Protein AF-A0AA41R765-F1 (afdb_monomer_lite)

Radius of gyration: 67.72 Å; chains: 1; bounding box: 157×83×216 Å

Structure (mmCIF, N/CA/C/O backbone):
data_AF-A0AA41R765-F1
#
_entry.id   AF-A0AA41R765-F1
#
loop_
_atom_site.group_PDB
_atom_site.id
_atom_site.type_symbol
_atom_site.label_atom_id
_atom_site.label_alt_id
_atom_site.label_comp_id
_atom_site.label_asym_id
_atom_site.label_entity_id
_atom_site.label_seq_id
_atom_site.pdbx_PDB_ins_code
_atom_site.Cartn_x
_atom_site.Cartn_y
_atom_site.Cartn_z
_atom_site.occupancy
_atom_site.B_iso_or_equiv
_atom_site.auth_seq_id
_atom_site.auth_comp_id
_atom_site.auth_asym_id
_atom_site.auth_atom_id
_atom_site.pdbx_PDB_model_num
ATOM 1 N N . MET A 1 1 ? 4.040 6.457 26.934 1.00 62.00 1 MET A N 1
ATOM 2 C CA . MET A 1 1 ? 3.988 6.420 25.457 1.00 62.00 1 MET A CA 1
ATOM 3 C C . MET A 1 1 ? 2.543 6.172 25.057 1.00 62.00 1 MET A C 1
ATOM 5 O O . MET A 1 1 ? 1.808 5.601 25.853 1.00 62.00 1 MET A O 1
ATOM 9 N N . ASP A 1 2 ? 2.094 6.630 23.888 1.00 67.75 2 ASP A N 1
ATOM 10 C CA . ASP A 1 2 ? 0.736 6.301 23.442 1.00 67.75 2 ASP A CA 1
ATOM 11 C C . ASP A 1 2 ? 0.684 4.847 22.946 1.00 67.75 2 ASP A C 1
ATOM 13 O O . ASP A 1 2 ? 1.397 4.459 22.020 1.00 67.75 2 ASP A O 1
ATOM 17 N N . GLN A 1 3 ? -0.162 4.030 23.573 1.00 68.75 3 GLN A N 1
ATOM 18 C CA . GLN A 1 3 ? -0.344 2.627 23.213 1.00 68.75 3 GLN A CA 1
ATOM 19 C C . GLN A 1 3 ? -1.017 2.466 21.836 1.00 68.75 3 GLN A C 1
ATOM 21 O O . GLN A 1 3 ? -0.869 1.419 21.203 1.00 68.75 3 GLN A O 1
ATOM 26 N N . GLN A 1 4 ? -1.707 3.497 21.332 1.00 72.06 4 GLN A N 1
ATOM 27 C CA . GLN A 1 4 ? -2.193 3.535 19.951 1.00 72.06 4 GLN A CA 1
ATOM 28 C C . GLN A 1 4 ? -1.030 3.710 18.963 1.00 72.06 4 GLN A C 1
ATOM 30 O O . GLN A 1 4 ? -0.949 2.956 17.996 1.00 72.06 4 GLN A O 1
ATOM 35 N N . LEU A 1 5 ? -0.078 4.609 19.249 1.00 77.38 5 LEU A N 1
ATOM 36 C CA . LEU A 1 5 ? 1.111 4.844 18.418 1.00 77.38 5 LEU A CA 1
ATOM 37 C C . LEU A 1 5 ? 1.988 3.587 18.279 1.00 77.38 5 LEU A C 1
ATOM 39 O O . LEU A 1 5 ? 2.433 3.266 17.178 1.00 77.38 5 LEU A O 1
ATOM 43 N N . VAL A 1 6 ? 2.198 2.843 19.373 1.00 81.00 6 VAL A N 1
ATOM 44 C CA . VAL A 1 6 ? 2.955 1.574 19.346 1.00 81.00 6 VAL A CA 1
ATOM 45 C C . VAL A 1 6 ? 2.288 0.554 18.425 1.00 81.00 6 VAL A C 1
ATOM 47 O O . VAL A 1 6 ? 2.957 -0.040 17.585 1.00 81.00 6 VAL A O 1
ATOM 50 N N . ASN A 1 7 ? 0.970 0.373 18.549 1.00 80.75 7 ASN A N 1
ATOM 51 C CA . ASN A 1 7 ? 0.214 -0.580 17.732 1.00 80.75 7 ASN A CA 1
ATOM 52 C C . ASN A 1 7 ? 0.038 -0.127 16.273 1.00 80.75 7 ASN A C 1
ATOM 54 O O . ASN A 1 7 ? -0.173 -0.970 15.406 1.00 80.75 7 ASN A O 1
ATOM 58 N N . GLN A 1 8 ? 0.121 1.178 15.998 1.00 84.94 8 GLN A N 1
ATOM 59 C CA . GLN A 1 8 ? 0.077 1.733 14.645 1.00 84.94 8 GLN A CA 1
ATOM 60 C C . GLN A 1 8 ? 1.410 1.575 13.901 1.00 84.94 8 GLN A C 1
ATOM 62 O O . GLN A 1 8 ? 1.397 1.431 12.683 1.00 84.94 8 GLN A O 1
ATOM 67 N N . ILE A 1 9 ? 2.547 1.655 14.604 1.00 85.00 9 ILE A N 1
ATOM 68 C CA . ILE A 1 9 ? 3.879 1.599 13.981 1.00 85.00 9 ILE A CA 1
ATOM 69 C C . ILE A 1 9 ? 4.440 0.176 13.958 1.00 85.00 9 ILE A C 1
ATOM 71 O O . ILE A 1 9 ? 5.008 -0.218 12.947 1.00 85.00 9 ILE A O 1
ATOM 75 N N . LEU A 1 10 ? 4.286 -0.594 15.042 1.00 86.50 10 LEU A N 1
ATOM 76 C CA . LEU A 1 10 ? 4.712 -1.992 15.080 1.00 86.50 10 LEU A CA 1
ATOM 77 C C . LEU A 1 10 ? 3.613 -2.863 14.456 1.00 86.50 10 LEU A C 1
ATOM 79 O O . LEU A 1 10 ? 2.649 -3.253 15.118 1.00 86.50 10 LEU A O 1
ATOM 83 N N . THR A 1 11 ? 3.745 -3.164 13.171 1.00 79.62 11 THR A N 1
ATOM 84 C CA . THR A 1 11 ? 2.769 -3.882 12.341 1.00 79.62 11 THR A CA 1
ATOM 85 C C . THR A 1 11 ? 3.385 -5.136 11.731 1.00 79.62 11 THR A C 1
ATOM 87 O O . THR A 1 11 ? 4.495 -5.091 11.214 1.00 79.62 11 THR A O 1
ATOM 90 N N . GLY A 1 12 ? 2.650 -6.247 11.765 1.00 78.38 12 GLY A N 1
ATOM 91 C CA . GLY A 1 12 ? 3.151 -7.566 11.378 1.00 78.38 12 GLY A CA 1
ATOM 92 C C . GLY A 1 12 ? 3.095 -8.575 12.525 1.00 78.38 12 GLY A C 1
ATOM 93 O O . GLY A 1 12 ? 2.860 -8.209 13.684 1.00 78.38 12 GLY A O 1
ATOM 94 N N . ASP A 1 13 ? 3.311 -9.837 12.154 1.00 79.06 13 ASP A N 1
ATOM 95 C CA . ASP A 1 13 ? 3.097 -11.029 12.983 1.00 79.06 13 ASP A CA 1
ATOM 96 C C . ASP A 1 13 ? 4.413 -11.761 13.333 1.00 79.06 13 ASP A C 1
ATOM 98 O O . ASP A 1 13 ? 4.388 -12.943 13.670 1.00 79.06 13 ASP A O 1
ATOM 102 N N . SER A 1 14 ? 5.574 -11.097 13.232 1.00 90.06 14 SER A N 1
ATOM 103 C CA . SER A 1 14 ? 6.855 -11.684 13.653 1.00 90.06 14 SER A CA 1
ATOM 104 C C . SER A 1 14 ? 6.939 -11.830 15.176 1.00 90.06 14 SER A C 1
ATOM 106 O O . SER A 1 14 ? 6.428 -10.994 15.932 1.00 90.06 14 SER A O 1
ATOM 108 N N . ASP A 1 15 ? 7.606 -12.895 15.634 1.00 88.31 15 ASP A N 1
ATOM 109 C CA . ASP A 1 15 ? 7.753 -13.208 17.059 1.00 88.31 15 ASP A CA 1
ATOM 110 C C . ASP A 1 15 ? 8.445 -12.058 17.819 1.00 88.31 15 ASP A C 1
ATOM 112 O O . ASP A 1 15 ? 8.106 -11.777 18.968 1.00 88.31 15 ASP A O 1
ATOM 116 N N . GLU A 1 16 ? 9.364 -11.325 17.183 1.00 90.94 16 GLU A N 1
ATOM 117 C CA . GLU A 1 16 ? 9.982 -10.120 17.743 1.00 90.94 16 GLU A CA 1
ATOM 118 C C . GLU A 1 16 ? 9.005 -8.961 17.939 1.00 90.94 16 GLU A C 1
ATOM 120 O O . GLU A 1 16 ? 9.005 -8.329 18.998 1.00 90.94 16 GLU A O 1
ATOM 125 N N . ILE A 1 17 ? 8.156 -8.673 16.949 1.00 91.00 17 ILE A N 1
ATOM 126 C CA . ILE A 1 17 ? 7.144 -7.616 17.058 1.00 91.00 17 ILE A CA 1
ATOM 127 C C . ILE A 1 17 ? 6.103 -7.990 18.124 1.00 91.00 17 ILE A C 1
ATOM 129 O O . ILE A 1 17 ? 5.669 -7.124 18.890 1.00 91.00 17 ILE A O 1
ATOM 133 N N . ALA A 1 18 ? 5.748 -9.273 18.239 1.00 89.81 18 ALA A N 1
ATOM 134 C CA . ALA A 1 18 ? 4.894 -9.779 19.310 1.00 89.81 18 ALA A CA 1
ATOM 135 C C . ALA A 1 18 ? 5.554 -9.645 20.698 1.00 89.81 18 ALA A C 1
ATOM 137 O O . ALA A 1 18 ? 4.932 -9.116 21.621 1.00 89.81 18 ALA A O 1
ATOM 138 N N . ASP A 1 19 ? 6.818 -10.046 20.854 1.00 91.31 19 ASP A N 1
ATOM 139 C CA . ASP A 1 19 ? 7.552 -9.964 22.125 1.00 91.31 19 ASP A CA 1
ATOM 140 C C . ASP A 1 19 ? 7.779 -8.505 22.567 1.00 91.31 19 ASP A C 1
ATOM 142 O O . ASP A 1 19 ? 7.624 -8.175 23.744 1.00 91.31 19 ASP A O 1
ATOM 146 N N . LEU A 1 20 ? 8.031 -7.584 21.630 1.00 90.75 20 LEU A N 1
ATOM 147 C CA . LEU A 1 20 ? 8.097 -6.142 21.903 1.00 90.75 20 LEU A CA 1
ATOM 148 C C . LEU A 1 20 ? 6.739 -5.560 22.334 1.00 90.75 20 LEU A C 1
ATOM 150 O O . LEU A 1 20 ? 6.693 -4.743 23.256 1.00 90.75 20 LEU A O 1
ATOM 154 N N . LYS A 1 21 ? 5.627 -6.005 21.729 1.00 89.38 21 LYS A N 1
ATOM 155 C CA . LYS A 1 21 ? 4.258 -5.626 22.137 1.00 89.38 21 LYS A CA 1
ATOM 156 C C . LYS A 1 21 ? 3.862 -6.193 23.503 1.00 89.38 21 LYS A C 1
ATOM 158 O O . LYS A 1 21 ? 3.108 -5.548 24.230 1.00 89.38 21 LYS A O 1
ATOM 163 N N . LEU A 1 22 ? 4.374 -7.363 23.881 1.00 89.88 22 LEU A N 1
ATOM 164 C CA . LEU A 1 22 ? 4.203 -7.917 25.228 1.00 89.88 22 LEU A CA 1
ATOM 165 C C . LEU A 1 22 ? 5.046 -7.158 26.269 1.00 89.88 22 LEU A C 1
ATOM 167 O O . LEU A 1 22 ? 4.613 -6.993 27.408 1.00 89.88 22 LEU A O 1
ATOM 171 N N . ASN A 1 23 ? 6.210 -6.637 25.871 1.00 91.31 23 ASN A N 1
ATOM 172 C CA . ASN A 1 23 ? 7.173 -5.961 26.744 1.00 91.31 23 ASN A CA 1
ATOM 173 C C . ASN A 1 23 ? 7.198 -4.423 26.584 1.00 91.31 23 ASN A C 1
ATOM 175 O O . ASN A 1 23 ? 8.242 -3.794 26.773 1.00 91.31 23 ASN A O 1
ATOM 179 N N . ILE A 1 24 ? 6.051 -3.787 26.298 1.00 89.56 24 ILE A N 1
ATOM 180 C CA . ILE A 1 24 ? 5.946 -2.325 26.077 1.00 89.56 24 ILE A CA 1
ATOM 181 C C . ILE A 1 24 ? 6.588 -1.501 27.205 1.00 89.56 24 ILE A C 1
ATOM 183 O O . ILE A 1 24 ? 7.250 -0.510 26.918 1.00 89.56 24 ILE A O 1
ATOM 187 N N . ALA A 1 25 ? 6.479 -1.922 28.469 1.00 88.75 25 ALA A N 1
ATOM 188 C CA . ALA A 1 25 ? 7.092 -1.210 29.597 1.00 88.75 25 ALA A CA 1
ATOM 189 C C . ALA A 1 25 ? 8.633 -1.110 29.501 1.00 88.75 25 ALA A C 1
ATOM 191 O O . ALA A 1 25 ? 9.224 -0.125 29.946 1.00 88.75 25 ALA A O 1
ATOM 192 N N . ILE A 1 26 ? 9.296 -2.101 28.890 1.00 91.81 26 ILE A N 1
ATOM 193 C CA . ILE A 1 26 ? 10.746 -2.076 28.644 1.00 91.81 26 ILE A CA 1
ATOM 194 C C . ILE A 1 26 ? 11.068 -1.098 27.507 1.00 91.81 26 ILE A C 1
ATOM 196 O O . ILE A 1 26 ? 11.997 -0.302 27.623 1.00 91.81 26 ILE A O 1
ATOM 200 N N . LEU A 1 27 ? 10.263 -1.099 26.443 1.00 90.06 27 LEU A N 1
ATOM 201 C CA . LEU A 1 27 ? 10.383 -0.162 25.323 1.00 90.06 27 LEU A CA 1
ATOM 202 C C . LEU A 1 27 ? 10.129 1.298 25.756 1.00 90.06 27 LEU A C 1
ATOM 204 O O . LEU A 1 27 ? 10.849 2.203 25.336 1.00 90.06 27 LEU A O 1
ATOM 208 N N . GLU A 1 28 ? 9.171 1.534 26.656 1.00 89.50 28 GLU A N 1
ATOM 209 C CA . GLU A 1 28 ? 8.960 2.837 27.297 1.00 89.50 28 GLU A CA 1
ATOM 210 C C . GLU A 1 28 ? 10.171 3.270 28.129 1.00 89.50 28 GLU A C 1
ATOM 212 O O . GLU A 1 28 ? 10.616 4.410 28.000 1.00 89.50 28 GLU A O 1
ATOM 217 N N . GLY A 1 29 ? 10.739 2.367 28.937 1.00 91.12 29 GLY A N 1
ATOM 218 C CA . GLY A 1 29 ? 11.953 2.637 29.711 1.00 91.12 29 GLY A CA 1
ATOM 219 C C . GLY A 1 29 ? 13.175 2.942 28.837 1.00 91.12 29 GLY A C 1
ATOM 220 O O . GLY A 1 29 ? 13.969 3.818 29.178 1.00 91.12 29 GLY A O 1
ATOM 221 N N . PHE A 1 30 ? 13.296 2.287 27.679 1.00 93.81 30 PHE A N 1
ATOM 222 C CA . PHE A 1 30 ? 14.345 2.551 26.692 1.00 93.81 30 PHE A CA 1
ATOM 223 C C . PHE A 1 30 ? 14.218 3.959 26.088 1.00 93.81 30 PHE A C 1
ATOM 225 O O . PHE A 1 30 ? 15.197 4.706 26.026 1.00 93.81 30 PHE A O 1
ATOM 232 N N . ILE A 1 31 ? 13.003 4.351 25.687 1.00 90.38 31 ILE A N 1
ATOM 233 C CA . ILE A 1 31 ? 12.717 5.689 25.144 1.00 90.38 31 ILE A CA 1
ATOM 234 C C . ILE A 1 31 ? 12.906 6.767 26.221 1.00 90.38 31 ILE A C 1
ATOM 236 O O . ILE A 1 31 ? 13.439 7.837 25.934 1.00 90.38 31 ILE A O 1
ATOM 240 N N . GLU A 1 32 ? 12.522 6.491 27.467 1.00 90.25 32 GLU A N 1
ATOM 241 C CA . GLU A 1 32 ? 12.740 7.399 28.595 1.00 90.25 32 GLU A CA 1
ATOM 242 C C . GLU A 1 32 ? 14.232 7.564 28.926 1.00 90.25 32 GLU A C 1
ATOM 244 O O . GLU A 1 32 ? 14.678 8.683 29.167 1.00 90.25 32 GLU A O 1
ATOM 249 N N . LEU A 1 33 ? 15.044 6.504 28.842 1.00 92.81 33 LEU A N 1
ATOM 250 C CA . LEU A 1 33 ? 16.503 6.615 28.946 1.00 92.81 33 LEU A CA 1
ATOM 251 C C . LEU A 1 33 ? 17.087 7.489 27.821 1.00 92.81 33 LEU A C 1
ATOM 253 O O . LEU A 1 33 ? 17.933 8.343 28.091 1.00 92.81 33 LEU A O 1
ATOM 257 N N . ALA A 1 34 ? 16.634 7.310 26.577 1.00 90.00 34 ALA A N 1
ATOM 258 C CA . ALA A 1 34 ? 17.055 8.149 25.454 1.00 90.00 34 ALA A CA 1
ATOM 259 C C . ALA A 1 34 ? 16.664 9.626 25.668 1.00 90.00 34 ALA A C 1
ATOM 261 O O . ALA A 1 34 ? 17.508 10.510 25.522 1.00 90.00 34 ALA A O 1
ATOM 262 N N . ARG A 1 35 ? 15.435 9.903 26.126 1.00 86.31 35 ARG A N 1
ATOM 263 C CA . ARG A 1 35 ? 14.970 11.252 26.501 1.00 86.31 35 ARG A CA 1
ATOM 264 C C . ARG A 1 35 ? 15.809 11.859 27.632 1.00 86.31 35 ARG A C 1
ATOM 266 O O . ARG A 1 35 ? 16.216 13.017 27.552 1.00 86.31 35 ARG A O 1
ATOM 273 N N . GLN A 1 36 ? 16.134 11.082 28.667 1.00 88.38 36 GLN A N 1
ATOM 274 C CA . GLN A 1 36 ? 17.007 11.532 29.757 1.00 88.38 36 GLN A CA 1
ATOM 275 C C . GLN A 1 36 ? 18.411 11.890 29.263 1.00 88.38 36 GLN A C 1
ATOM 277 O O . GLN A 1 36 ? 18.993 12.842 29.774 1.00 88.38 36 GLN A O 1
ATOM 282 N N . LEU A 1 37 ? 18.936 11.197 28.248 1.00 88.06 37 LEU A N 1
ATOM 283 C CA . LEU A 1 37 ? 20.196 11.571 27.607 1.00 88.06 37 LEU A CA 1
ATOM 284 C C . LEU A 1 37 ? 20.072 12.878 26.808 1.00 88.06 37 LEU A C 1
ATOM 286 O O . LEU A 1 37 ? 20.967 13.710 26.916 1.00 88.06 37 LEU A O 1
ATOM 290 N N . GLU A 1 38 ? 18.965 13.118 26.094 1.00 81.94 38 GLU A N 1
ATOM 291 C CA . GLU A 1 38 ? 18.736 14.384 25.366 1.00 81.94 38 GLU A CA 1
ATOM 292 C C . GLU A 1 38 ? 18.633 15.613 26.282 1.00 81.94 38 GLU A C 1
ATOM 294 O O . GLU A 1 38 ? 19.025 16.707 25.881 1.00 81.94 38 GLU A O 1
ATOM 299 N N . THR A 1 39 ? 18.156 15.459 27.524 1.00 80.56 39 THR A N 1
ATOM 300 C CA . THR A 1 39 ? 18.097 16.583 28.484 1.00 80.56 39 THR A CA 1
ATOM 301 C C . THR A 1 39 ? 19.461 16.967 29.074 1.00 80.56 39 THR A C 1
ATOM 303 O O . THR A 1 39 ? 19.581 18.006 29.729 1.00 80.56 39 THR A O 1
ATOM 306 N N . LEU A 1 40 ? 20.517 16.176 28.842 1.00 79.94 40 LEU A N 1
ATOM 307 C CA . LEU A 1 40 ? 21.871 16.513 29.276 1.00 79.94 40 LEU A CA 1
ATOM 308 C C . LEU A 1 40 ? 22.483 17.564 28.340 1.00 79.94 40 LEU A C 1
ATOM 310 O O . LEU A 1 40 ? 22.861 17.253 27.211 1.00 79.94 40 LEU A O 1
ATOM 314 N N . SER A 1 41 ? 22.709 18.773 28.861 1.00 62.44 41 SER A N 1
ATOM 315 C CA . SER A 1 41 ? 23.349 19.909 28.164 1.00 62.44 41 SER A CA 1
ATOM 316 C C . SER A 1 41 ? 24.756 19.636 27.605 1.00 62.44 41 SER A C 1
ATOM 318 O O . SER A 1 41 ? 25.296 20.442 26.856 1.00 62.44 41 SER A O 1
ATOM 320 N N . GLU A 1 42 ? 25.367 18.521 27.998 1.00 77.81 42 GLU A N 1
ATOM 321 C CA . GLU A 1 42 ? 26.682 18.044 27.556 1.00 77.81 42 GLU A CA 1
ATOM 322 C C . GLU A 1 42 ? 26.603 17.056 26.376 1.00 77.81 42 GLU A C 1
ATOM 324 O O . GLU A 1 42 ? 27.632 16.539 25.933 1.00 77.81 42 GLU A O 1
ATOM 329 N N . THR A 1 43 ? 25.402 16.731 25.888 1.00 77.50 43 THR A N 1
ATOM 330 C CA . THR A 1 43 ? 25.209 15.813 24.758 1.00 77.50 43 THR A CA 1
ATOM 331 C C . THR A 1 43 ? 25.060 16.551 23.434 1.00 77.50 43 THR A C 1
ATOM 333 O O . THR A 1 43 ? 24.565 17.671 23.352 1.00 77.50 43 THR A O 1
ATOM 336 N N . SER A 1 44 ? 25.531 15.908 22.369 1.00 73.44 44 SER A N 1
ATOM 337 C CA . SER A 1 44 ? 25.445 16.406 20.999 1.00 73.44 44 SER A CA 1
ATOM 338 C C . SER A 1 44 ? 25.162 15.247 20.046 1.00 73.44 44 SER A C 1
ATOM 340 O O . SER A 1 44 ? 25.810 14.198 20.117 1.00 73.44 44 SER A O 1
ATOM 342 N N . LYS A 1 45 ? 24.187 15.429 19.151 1.00 68.19 45 LYS A N 1
ATOM 343 C CA . LYS A 1 45 ? 23.945 14.520 18.023 1.00 68.19 45 LYS A CA 1
ATOM 344 C C . LYS A 1 45 ? 24.954 14.836 16.917 1.00 68.19 45 LYS A C 1
ATOM 346 O O . LYS A 1 45 ? 25.174 16.003 16.593 1.00 68.19 45 LYS A O 1
ATOM 351 N N . ARG A 1 46 ? 25.583 13.810 16.340 1.00 57.09 46 ARG A N 1
ATOM 352 C CA . ARG A 1 46 ? 26.418 13.962 15.140 1.00 57.09 46 ARG A CA 1
ATOM 353 C C . ARG A 1 46 ? 25.498 14.012 13.918 1.00 57.09 46 ARG A C 1
ATOM 355 O O . ARG A 1 46 ? 24.705 13.103 13.725 1.00 57.09 46 ARG A O 1
ATOM 362 N N . PHE A 1 47 ? 25.598 15.068 13.114 1.00 36.88 47 PHE A N 1
ATOM 363 C CA . PHE A 1 47 ? 24.642 15.356 12.030 1.00 36.88 47 PHE A CA 1
ATOM 364 C C . PHE A 1 47 ? 24.979 14.679 10.682 1.00 36.88 47 PHE A C 1
ATOM 366 O O . PHE A 1 47 ? 24.208 14.785 9.738 1.00 36.88 47 PHE A O 1
ATOM 373 N N . TYR A 1 48 ? 26.132 14.007 10.570 1.00 31.62 48 TYR A N 1
ATOM 374 C CA . TYR A 1 48 ? 26.717 13.576 9.285 1.00 31.62 48 TYR A CA 1
ATOM 375 C C . TYR A 1 48 ? 27.035 12.074 9.188 1.00 31.62 48 TYR A C 1
ATOM 377 O O . TYR A 1 48 ? 27.776 11.658 8.301 1.00 31.62 48 TYR A O 1
ATOM 385 N N . GLU A 1 49 ? 26.510 11.254 10.096 1.00 41.28 49 GLU A N 1
ATOM 386 C CA . GLU A 1 49 ? 26.682 9.798 10.072 1.00 41.28 49 GLU A CA 1
ATOM 387 C C . GLU A 1 49 ? 25.313 9.139 10.267 1.00 41.28 49 GLU A C 1
ATOM 389 O O . GLU A 1 49 ? 24.576 9.506 11.184 1.00 41.28 49 GLU A O 1
ATOM 394 N N . GLU A 1 50 ? 24.969 8.166 9.418 1.00 48.38 50 GLU A N 1
ATOM 395 C CA . GLU A 1 50 ? 23.812 7.298 9.651 1.00 48.38 50 GLU A CA 1
ATOM 396 C C . GLU A 1 50 ? 23.993 6.593 11.002 1.00 48.38 50 GLU A C 1
ATOM 398 O O . GLU A 1 50 ? 24.999 5.915 11.242 1.00 48.38 50 GLU A O 1
ATOM 403 N N . SER A 1 51 ? 23.036 6.796 11.912 1.00 59.50 51 SER A N 1
ATOM 404 C CA . SER A 1 51 ? 23.101 6.252 13.267 1.00 59.50 51 SER A CA 1
ATOM 405 C C . SER A 1 51 ? 23.126 4.729 13.208 1.00 59.50 51 SER A C 1
ATOM 407 O O . SER A 1 51 ? 22.157 4.099 12.794 1.00 59.50 51 SER A O 1
ATOM 409 N N . ARG A 1 52 ? 24.205 4.105 13.692 1.00 65.19 52 ARG A N 1
ATOM 410 C CA . ARG A 1 52 ? 24.342 2.635 13.721 1.00 65.19 52 ARG A CA 1
ATOM 411 C C . ARG A 1 52 ? 23.517 1.990 14.835 1.00 65.19 52 ARG A C 1
ATOM 413 O O . ARG A 1 52 ? 23.856 0.923 15.333 1.00 65.19 52 ARG A O 1
ATOM 420 N N . SER A 1 53 ? 22.515 2.673 15.364 1.00 86.06 53 SER A N 1
ATOM 421 C CA . SER A 1 53 ? 21.775 2.315 16.576 1.00 86.06 53 SER A CA 1
ATOM 422 C C . SER A 1 53 ? 20.466 3.101 16.597 1.00 86.06 53 SER A C 1
ATOM 424 O O . SER A 1 53 ? 20.407 4.190 16.026 1.00 86.06 53 SER A O 1
ATOM 426 N N . LEU A 1 54 ? 19.438 2.592 17.282 1.00 89.12 54 LEU A N 1
ATOM 427 C CA . LEU A 1 54 ? 18.141 3.279 17.402 1.00 89.12 54 LEU A CA 1
ATOM 428 C C . LEU A 1 54 ? 18.278 4.691 18.003 1.00 89.12 54 LEU A C 1
ATOM 430 O O . LEU A 1 54 ? 17.492 5.581 17.686 1.00 89.12 54 LEU A O 1
ATOM 434 N N . TYR A 1 55 ? 19.291 4.905 18.848 1.00 89.56 55 TYR A N 1
ATOM 435 C CA . TYR A 1 55 ? 19.672 6.212 19.369 1.00 89.56 55 TYR A CA 1
ATOM 436 C C . TYR A 1 55 ? 21.195 6.300 19.581 1.00 89.56 55 TYR A C 1
ATOM 438 O O . TYR A 1 55 ? 21.807 5.387 20.145 1.00 89.56 55 TYR A O 1
ATOM 446 N N . GLN A 1 56 ? 21.811 7.402 19.137 1.00 89.06 56 GLN A N 1
ATOM 447 C CA . GLN A 1 56 ? 23.256 7.646 19.232 1.00 89.06 56 GLN A CA 1
ATOM 448 C C . GLN A 1 56 ? 23.556 9.122 19.550 1.00 89.06 56 GLN A C 1
ATOM 450 O O . GLN A 1 56 ? 23.089 10.024 18.853 1.00 89.06 56 GLN A O 1
ATOM 455 N N . VAL A 1 57 ? 24.365 9.380 20.586 1.00 89.19 57 VAL A N 1
ATOM 456 C CA . VAL A 1 57 ? 24.812 10.736 20.982 1.00 89.19 57 VAL A CA 1
ATOM 457 C C . VAL A 1 57 ? 26.253 10.744 21.486 1.00 89.19 57 VAL A C 1
ATOM 459 O O . VAL A 1 57 ? 26.719 9.780 22.084 1.00 89.19 57 VAL A O 1
ATOM 462 N N . THR A 1 58 ? 26.968 11.857 21.306 1.00 89.25 58 THR A N 1
ATOM 463 C CA . THR A 1 58 ? 28.261 12.102 21.967 1.00 89.25 58 THR A CA 1
ATOM 464 C C . THR A 1 58 ? 28.058 12.969 23.210 1.00 89.25 58 THR A C 1
ATOM 466 O O . THR A 1 58 ? 27.684 14.136 23.092 1.00 89.25 58 THR A O 1
ATOM 469 N N . CYS A 1 59 ? 28.363 12.432 24.391 1.00 89.19 59 CYS A N 1
ATOM 470 C CA . CYS A 1 59 ? 28.456 13.177 25.647 1.00 89.19 59 CYS A CA 1
ATOM 471 C C . CYS A 1 59 ? 29.880 13.733 25.836 1.00 89.19 59 CYS A C 1
ATOM 473 O O . CYS A 1 59 ? 30.862 13.024 25.605 1.00 89.19 59 CYS A O 1
ATOM 475 N N . SER A 1 60 ? 29.998 15.003 26.231 1.00 86.62 60 SER A N 1
ATOM 476 C CA . SER A 1 60 ? 31.264 15.705 26.481 1.00 86.62 60 SER A CA 1
ATOM 477 C C . SER A 1 60 ? 31.218 16.433 27.832 1.00 86.62 60 SER A C 1
ATOM 479 O O . SER A 1 60 ? 30.789 17.581 27.886 1.00 86.62 60 SER A O 1
ATOM 481 N N . GLY A 1 61 ? 31.680 15.789 28.908 1.00 76.25 61 GLY A N 1
ATOM 482 C CA . GLY A 1 61 ? 31.748 16.407 30.246 1.00 76.25 61 GLY A CA 1
ATOM 483 C C . GLY A 1 61 ? 31.651 15.423 31.417 1.00 76.25 61 GLY A C 1
ATOM 484 O O . GLY A 1 61 ? 32.359 15.583 32.411 1.00 76.25 61 GLY A O 1
ATOM 485 N N . ARG A 1 62 ? 30.867 14.348 31.271 1.00 84.38 62 ARG A N 1
ATOM 486 C CA . ARG A 1 62 ? 30.739 13.265 32.266 1.00 84.38 62 ARG A CA 1
ATOM 487 C C . ARG A 1 62 ? 31.822 12.198 32.161 1.00 84.38 62 ARG A C 1
ATOM 489 O O . ARG A 1 62 ? 32.340 11.910 31.081 1.00 84.38 62 ARG A O 1
ATOM 496 N N . SER A 1 63 ? 32.121 11.554 33.290 1.00 90.06 63 SER A N 1
ATOM 497 C CA . SER A 1 63 ? 32.970 10.365 33.300 1.00 90.06 63 SER A CA 1
ATOM 498 C C . SER A 1 63 ? 32.198 9.133 32.816 1.00 90.06 63 SER A C 1
ATOM 500 O O . SER A 1 63 ? 30.969 9.065 32.899 1.00 90.06 63 SER A O 1
ATOM 502 N N . ILE A 1 64 ? 32.924 8.109 32.357 1.00 92.19 64 ILE A N 1
ATOM 503 C CA . ILE A 1 64 ? 32.296 6.844 31.952 1.00 92.19 64 ILE A CA 1
ATOM 504 C C . ILE A 1 64 ? 31.574 6.155 33.118 1.00 92.19 64 ILE A C 1
ATOM 506 O O . ILE A 1 64 ? 30.552 5.527 32.884 1.00 92.19 64 ILE A O 1
ATOM 510 N N . GLY A 1 65 ? 32.029 6.336 34.364 1.00 92.12 65 GLY A N 1
ATOM 511 C CA . GLY A 1 65 ? 31.368 5.786 35.554 1.00 92.12 65 GLY A CA 1
ATOM 512 C C . GLY A 1 65 ? 30.027 6.458 35.876 1.00 92.12 65 GLY A C 1
ATOM 513 O O . GLY A 1 65 ? 29.097 5.788 36.327 1.00 92.12 65 GLY A O 1
ATOM 514 N N . ASP A 1 66 ? 29.887 7.756 35.586 1.00 91.88 66 ASP A N 1
ATOM 515 C CA . ASP A 1 66 ? 28.610 8.472 35.726 1.00 91.88 66 ASP A CA 1
ATOM 516 C C . ASP A 1 66 ? 27.594 7.973 34.694 1.00 91.88 66 ASP A C 1
ATOM 518 O O . ASP A 1 66 ? 26.428 7.749 35.016 1.00 91.88 66 ASP A O 1
ATOM 522 N N . LEU A 1 67 ? 28.049 7.761 33.454 1.00 93.50 67 LEU A N 1
ATOM 523 C CA . LEU A 1 67 ? 27.227 7.210 32.377 1.00 93.50 67 LEU A CA 1
ATOM 524 C C . LEU A 1 67 ? 26.903 5.728 32.609 1.00 93.50 67 LEU A C 1
ATOM 526 O O . LEU A 1 67 ? 25.770 5.320 32.368 1.00 93.50 67 LEU A O 1
ATOM 530 N N . GLU A 1 68 ? 27.835 4.932 33.145 1.00 96.06 68 GLU A N 1
ATOM 531 C CA . GLU A 1 68 ? 27.553 3.559 33.578 1.00 96.06 68 GLU A CA 1
ATOM 532 C C . GLU A 1 68 ? 26.467 3.544 34.662 1.00 96.06 68 GLU A C 1
ATOM 534 O O . GLU A 1 68 ? 25.528 2.758 34.577 1.00 96.06 68 GLU A O 1
ATOM 539 N N . SER A 1 69 ? 26.548 4.455 35.637 1.00 94.50 69 SER A N 1
ATOM 540 C CA . SER A 1 69 ? 25.552 4.597 36.710 1.00 94.50 69 SER A CA 1
ATOM 541 C C . SER A 1 69 ? 24.192 5.095 36.206 1.00 94.50 69 SER A C 1
ATOM 543 O O . SER A 1 69 ? 23.162 4.774 36.799 1.00 94.50 69 SER A O 1
ATOM 545 N N . LEU A 1 70 ? 24.167 5.875 35.120 1.00 94.31 70 LEU A N 1
ATOM 546 C CA . LEU A 1 70 ? 22.942 6.336 34.468 1.00 94.31 70 LEU A CA 1
ATOM 547 C C . LEU A 1 70 ? 22.256 5.195 33.704 1.00 94.31 70 LEU A C 1
ATOM 549 O O . LEU A 1 70 ? 21.097 4.896 33.981 1.00 94.31 70 LEU A O 1
ATOM 553 N N . LEU A 1 71 ? 22.981 4.524 32.800 1.00 96.38 71 LEU A N 1
ATOM 554 C CA . LEU A 1 71 ? 22.465 3.397 32.012 1.00 96.38 71 LEU A CA 1
ATOM 555 C C . LEU A 1 71 ? 22.047 2.221 32.910 1.00 96.38 71 LEU A C 1
ATOM 557 O O . LEU A 1 71 ? 21.045 1.561 32.627 1.00 96.38 71 LEU A O 1
ATOM 561 N N . ALA A 1 72 ? 22.750 2.000 34.027 1.00 95.50 72 ALA A N 1
ATOM 562 C CA . ALA A 1 72 ? 22.437 0.923 34.962 1.00 95.50 72 ALA A CA 1
ATOM 563 C C . ALA A 1 72 ? 21.065 1.042 35.645 1.00 95.50 72 ALA A C 1
ATOM 565 O O . ALA A 1 72 ? 20.565 0.043 36.159 1.00 95.50 72 ALA A O 1
ATOM 566 N N . LYS A 1 73 ? 20.425 2.221 35.629 1.00 94.69 73 LYS A N 1
ATOM 567 C CA . LYS A 1 73 ? 19.048 2.388 36.129 1.00 94.69 73 LYS A CA 1
ATOM 568 C C . LYS A 1 73 ? 18.012 1.654 35.276 1.00 94.69 73 LYS A C 1
ATOM 570 O O . LYS A 1 73 ? 16.983 1.257 35.808 1.00 94.69 73 LYS A O 1
ATOM 575 N N . PHE A 1 74 ? 18.282 1.496 33.979 1.00 96.00 74 PHE A N 1
ATOM 576 C CA . PHE A 1 74 ? 17.404 0.806 33.033 1.00 96.00 74 PHE A CA 1
ATOM 577 C C . PHE A 1 74 ? 17.909 -0.610 32.724 1.00 96.00 74 PHE A C 1
ATOM 579 O O . PHE A 1 74 ? 17.162 -1.574 32.848 1.00 96.00 74 PHE A O 1
ATOM 586 N N . PHE A 1 75 ? 19.193 -0.755 32.384 1.00 96.50 75 PHE A N 1
ATOM 587 C CA . PHE A 1 75 ? 19.774 -2.045 31.990 1.00 96.50 75 PHE A CA 1
ATOM 588 C C . PHE A 1 75 ? 20.219 -2.938 33.162 1.00 96.50 75 PHE A C 1
ATOM 590 O O . PHE A 1 75 ? 20.564 -4.099 32.948 1.00 96.50 75 PHE A O 1
ATOM 597 N N . GLY A 1 76 ? 20.294 -2.412 34.388 1.00 94.69 76 GLY A N 1
ATOM 598 C CA . GLY A 1 76 ? 21.035 -3.061 35.471 1.00 94.69 76 GLY A CA 1
ATOM 599 C C . GLY A 1 76 ? 22.562 -2.940 35.303 1.00 94.69 76 GLY A C 1
ATOM 600 O O . GLY A 1 76 ? 23.047 -2.181 34.462 1.00 94.69 76 GLY A O 1
ATOM 601 N N . PRO A 1 77 ? 23.369 -3.639 36.122 1.00 94.69 77 PRO A N 1
ATOM 602 C CA . PRO A 1 77 ? 24.824 -3.495 36.097 1.00 94.69 77 PRO A CA 1
ATOM 603 C C . PRO A 1 77 ? 25.423 -3.901 34.736 1.00 94.69 77 PRO A C 1
ATOM 605 O O . PRO A 1 77 ? 24.950 -4.858 34.120 1.00 94.69 77 PRO A O 1
ATOM 608 N N . PRO A 1 78 ? 26.500 -3.238 34.271 1.00 95.94 78 PRO A N 1
ATOM 609 C CA . PRO A 1 78 ? 27.100 -3.535 32.974 1.00 95.94 78 PRO A CA 1
ATOM 610 C C . PRO A 1 78 ? 27.594 -4.983 32.906 1.00 95.94 78 PRO A C 1
ATOM 612 O O . PRO A 1 78 ? 28.461 -5.397 33.680 1.00 95.94 78 PRO A O 1
ATOM 615 N N . VAL A 1 79 ? 27.118 -5.737 31.908 1.00 95.69 79 VAL A N 1
ATOM 616 C CA . VAL A 1 79 ? 27.603 -7.100 31.611 1.00 95.69 79 VAL A CA 1
ATOM 617 C C . VAL A 1 79 ? 29.096 -7.113 31.260 1.00 95.69 79 VAL A C 1
ATOM 619 O O . VAL A 1 79 ? 29.777 -8.135 31.390 1.00 95.69 79 VAL A O 1
ATOM 622 N N . LYS A 1 80 ? 29.621 -5.957 30.838 1.00 95.38 80 LYS A N 1
ATOM 623 C CA . LYS A 1 80 ? 31.044 -5.675 30.686 1.00 95.38 80 LYS A CA 1
ATOM 624 C C . LYS A 1 80 ? 31.296 -4.200 31.050 1.00 95.38 80 LYS A C 1
ATOM 626 O O . LYS A 1 80 ? 30.990 -3.339 30.229 1.00 95.38 80 LYS A O 1
ATOM 631 N N . PRO A 1 81 ? 31.865 -3.885 32.228 1.00 94.94 81 PRO A N 1
ATOM 632 C CA . PRO A 1 81 ? 32.247 -2.516 32.576 1.00 94.94 81 PRO A CA 1
ATOM 633 C C . PRO A 1 81 ? 33.567 -2.086 31.920 1.00 94.94 81 PRO A C 1
ATOM 635 O O . PRO A 1 81 ? 34.369 -2.919 31.462 1.00 94.94 81 PRO A O 1
ATOM 638 N N . ALA A 1 82 ? 33.820 -0.779 31.935 1.00 93.19 82 ALA A N 1
ATOM 639 C CA . ALA A 1 82 ? 35.051 -0.175 31.447 1.00 93.19 82 ALA A CA 1
ATOM 640 C C . ALA A 1 82 ? 36.303 -0.777 32.121 1.00 93.19 82 ALA A C 1
ATOM 642 O O . ALA A 1 82 ? 36.336 -1.121 33.305 1.00 93.19 82 ALA A O 1
ATOM 643 N N . GLY A 1 83 ? 37.369 -0.959 31.342 1.00 90.12 83 GLY A N 1
ATOM 644 C CA . GLY A 1 83 ? 38.654 -1.503 31.795 1.00 90.12 83 GLY A CA 1
ATOM 645 C C . GLY A 1 83 ? 38.712 -3.030 31.965 1.00 90.12 83 GLY A C 1
ATOM 646 O O . GLY A 1 83 ? 39.816 -3.584 32.044 1.00 90.12 83 GLY A O 1
ATOM 647 N N . LYS A 1 84 ? 37.577 -3.744 31.984 1.00 92.12 84 LYS A N 1
ATOM 648 C CA . LYS A 1 84 ? 37.543 -5.220 32.004 1.00 92.12 84 LYS A CA 1
ATOM 649 C C . LYS A 1 84 ? 37.636 -5.806 30.586 1.00 92.12 84 LYS A C 1
ATOM 651 O O . LYS A 1 84 ? 37.451 -5.116 29.588 1.00 92.12 84 LYS A O 1
ATOM 656 N N . SER A 1 85 ? 37.946 -7.099 30.487 1.00 91.50 85 SER A N 1
ATOM 657 C CA . SER A 1 85 ? 37.934 -7.829 29.206 1.00 91.50 85 SER A CA 1
ATOM 658 C C . SER A 1 85 ? 36.542 -8.389 28.917 1.00 91.50 85 SER A C 1
ATOM 660 O O . SER A 1 85 ? 35.869 -8.824 29.849 1.00 91.50 85 SER A O 1
ATOM 662 N N . LEU A 1 86 ? 36.133 -8.440 27.644 1.00 92.25 86 LEU A N 1
ATOM 663 C CA . LEU A 1 86 ? 34.851 -9.028 27.245 1.00 92.25 86 LEU A CA 1
ATOM 664 C C . LEU A 1 86 ? 34.772 -10.521 27.651 1.00 92.25 86 LEU A C 1
ATOM 666 O O . LEU A 1 86 ? 35.629 -11.309 27.220 1.00 92.25 86 LEU A O 1
ATOM 670 N N . PRO A 1 87 ? 33.766 -10.935 28.452 1.00 92.88 87 PRO A N 1
ATOM 671 C CA . PRO A 1 87 ? 33.568 -12.330 28.837 1.00 92.88 87 PRO A CA 1
ATOM 672 C C . PRO A 1 87 ? 33.488 -13.261 27.622 1.00 92.88 87 PRO A C 1
ATOM 674 O O . PRO A 1 87 ? 32.812 -12.959 26.641 1.00 92.88 87 PRO A O 1
ATOM 677 N N . ARG A 1 88 ? 34.132 -14.438 27.690 1.00 90.12 88 ARG A N 1
ATOM 678 C CA . ARG A 1 88 ? 34.174 -15.394 26.559 1.00 90.12 88 ARG A CA 1
ATOM 679 C C . ARG A 1 88 ? 32.781 -15.765 26.030 1.00 90.12 88 ARG A C 1
ATOM 681 O O . ARG A 1 88 ? 32.642 -15.937 24.825 1.00 90.12 88 ARG A O 1
ATOM 688 N N . LYS A 1 89 ? 31.778 -15.842 26.914 1.00 90.50 89 LYS A N 1
ATOM 689 C CA . LYS A 1 89 ? 30.378 -16.154 26.578 1.00 90.50 89 LYS A CA 1
ATOM 690 C C . LYS A 1 89 ? 29.731 -15.099 25.664 1.00 90.50 89 LYS A C 1
ATOM 692 O O . LYS A 1 89 ? 28.980 -15.465 24.773 1.00 90.50 89 LYS A O 1
ATOM 697 N N . LEU A 1 90 ? 30.079 -13.818 25.826 1.00 90.94 90 LEU A N 1
ATOM 698 C CA . LEU A 1 90 ? 29.500 -12.707 25.056 1.00 90.94 90 LEU A CA 1
ATOM 699 C C . LEU A 1 90 ? 30.164 -12.492 23.686 1.00 90.94 90 LEU A C 1
ATOM 701 O O . LEU A 1 90 ? 29.671 -11.715 22.883 1.00 90.94 90 LEU A O 1
ATOM 705 N N . ARG A 1 91 ? 31.253 -13.198 23.354 1.00 87.81 91 ARG A N 1
ATOM 706 C CA . ARG A 1 91 ? 31.946 -13.031 22.056 1.00 87.81 91 ARG A CA 1
ATOM 707 C C . ARG A 1 91 ? 31.120 -13.441 20.829 1.00 87.81 91 ARG A C 1
ATOM 709 O O . ARG A 1 91 ? 31.524 -13.128 19.717 1.00 87.81 91 ARG A O 1
ATOM 716 N N . LYS A 1 92 ? 30.028 -14.188 21.025 1.00 86.38 92 LYS A N 1
ATOM 717 C CA . LYS A 1 92 ? 29.104 -14.639 19.969 1.00 86.38 92 LYS A CA 1
ATOM 718 C C . LYS A 1 92 ? 27.698 -14.031 20.091 1.00 86.38 92 LYS A C 1
ATOM 720 O O . LYS A 1 92 ? 26.823 -14.425 19.331 1.00 86.38 92 LYS A O 1
ATOM 725 N N . ASN A 1 93 ? 27.480 -13.128 21.045 1.00 92.00 93 ASN A N 1
ATOM 726 C CA . ASN A 1 93 ? 26.199 -12.459 21.270 1.00 92.00 93 ASN A CA 1
ATOM 727 C C . ASN A 1 93 ? 25.857 -11.513 20.097 1.00 92.00 93 ASN A C 1
ATOM 729 O O . ASN A 1 93 ? 26.770 -10.936 19.504 1.00 92.00 93 ASN A O 1
ATOM 733 N N . ALA A 1 94 ? 24.570 -11.386 19.761 1.00 88.12 94 ALA A N 1
ATOM 734 C CA . ALA A 1 94 ? 24.090 -10.630 18.604 1.00 88.12 94 ALA A CA 1
ATOM 735 C C . ALA A 1 94 ? 24.494 -9.147 18.677 1.00 88.12 94 ALA A C 1
ATOM 737 O O . ALA A 1 94 ? 25.209 -8.673 17.791 1.00 88.12 94 ALA A O 1
ATOM 738 N N . SER A 1 95 ? 24.191 -8.464 19.787 1.00 91.44 95 SER A N 1
ATOM 739 C CA . SER A 1 95 ? 24.558 -7.054 19.991 1.00 91.44 95 SER A CA 1
ATOM 740 C C . SER A 1 95 ? 26.069 -6.812 19.905 1.00 91.44 95 SER A C 1
ATOM 742 O O . SER A 1 95 ? 26.518 -5.816 19.340 1.00 91.44 95 SER A O 1
ATOM 744 N N . VAL A 1 96 ? 26.889 -7.745 20.405 1.00 91.44 96 VAL A N 1
ATOM 745 C CA . VAL A 1 96 ? 28.357 -7.662 20.287 1.00 91.44 96 VAL A CA 1
ATOM 746 C C . VAL A 1 96 ? 28.830 -7.786 18.835 1.00 91.44 96 VAL A C 1
ATOM 748 O O . VAL A 1 96 ? 29.772 -7.085 18.463 1.00 91.44 96 VAL A O 1
ATOM 751 N N . LYS A 1 97 ? 28.216 -8.648 18.008 1.00 88.62 97 LYS A N 1
ATOM 752 C CA . LYS A 1 97 ? 28.531 -8.727 16.566 1.00 88.62 97 LYS A CA 1
ATOM 753 C C . LYS A 1 9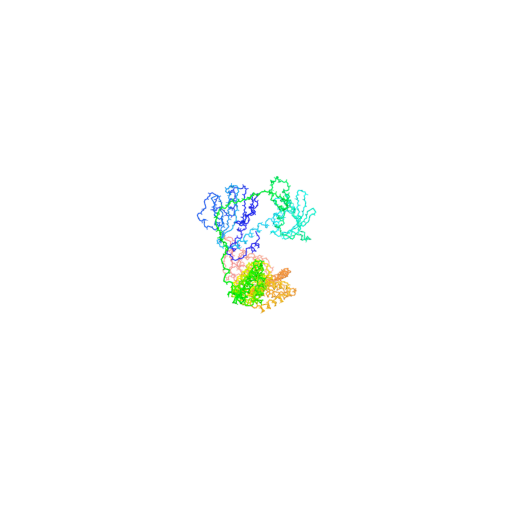7 ? 28.122 -7.433 15.860 1.00 88.62 97 LYS A C 1
ATOM 755 O O . LYS A 1 97 ? 28.925 -6.873 15.122 1.00 88.62 97 LYS A O 1
ATOM 760 N N . TYR A 1 98 ? 26.898 -6.970 16.120 1.00 88.25 98 TYR A N 1
ATOM 761 C CA . TYR A 1 98 ? 26.293 -5.787 15.510 1.00 88.25 98 TYR A CA 1
ATOM 762 C C . TYR A 1 98 ? 27.122 -4.517 15.770 1.00 88.25 98 TYR A C 1
ATOM 764 O O . TYR A 1 98 ? 27.425 -3.762 14.850 1.00 88.25 98 TYR A O 1
ATOM 772 N N . LEU A 1 99 ? 27.616 -4.345 17.001 1.00 88.50 99 LEU A N 1
ATOM 773 C CA . LEU A 1 99 ? 28.515 -3.247 17.378 1.00 88.50 99 LEU A CA 1
ATOM 774 C C . LEU A 1 99 ? 29.959 -3.396 16.846 1.00 88.50 99 LEU A C 1
ATOM 776 O O . LEU A 1 99 ? 30.791 -2.526 17.089 1.00 88.50 99 LEU A O 1
ATOM 780 N N . GLY A 1 100 ? 30.290 -4.470 16.118 1.00 87.44 100 GLY A N 1
ATOM 781 C CA . GLY A 1 100 ? 31.641 -4.718 15.596 1.00 87.44 100 GLY A CA 1
ATOM 782 C C . GLY A 1 100 ? 32.654 -5.186 16.652 1.00 87.44 100 GLY A C 1
ATOM 783 O O . GLY A 1 100 ? 33.864 -5.115 16.429 1.00 87.44 100 GLY A O 1
ATOM 784 N N . GLY A 1 101 ? 32.177 -5.685 17.796 1.00 88.75 101 GLY A N 1
ATOM 785 C CA . GLY A 1 101 ? 32.977 -6.027 18.972 1.00 88.75 101 GLY A CA 1
ATOM 786 C C . GLY A 1 101 ? 32.998 -4.924 20.036 1.00 88.75 101 GLY A C 1
ATOM 787 O O . GLY A 1 101 ? 32.497 -3.826 19.830 1.00 88.75 101 GLY A O 1
ATOM 788 N N . ILE A 1 102 ? 33.571 -5.233 21.206 1.00 91.88 102 ILE A N 1
ATOM 789 C CA . ILE A 1 102 ? 33.663 -4.303 22.345 1.00 91.88 102 ILE A CA 1
ATOM 790 C C . ILE A 1 102 ? 35.101 -4.265 22.883 1.00 91.88 102 ILE A C 1
ATOM 792 O O . ILE A 1 102 ? 35.632 -5.280 23.349 1.00 91.88 102 ILE A O 1
ATOM 796 N N . GLU A 1 103 ? 35.727 -3.088 22.838 1.00 90.94 103 GLU A N 1
ATOM 797 C CA . GLU A 1 103 ? 37.099 -2.836 23.300 1.00 90.94 103 GLU A CA 1
ATOM 798 C C . GLU A 1 103 ? 37.213 -2.816 24.835 1.00 90.94 103 GLU A C 1
ATOM 800 O O . GLU A 1 103 ? 36.225 -2.775 25.573 1.00 90.94 103 GLU A O 1
ATOM 805 N N . LYS A 1 104 ? 38.446 -2.870 25.361 1.00 90.94 104 LYS A N 1
ATOM 806 C CA . LYS A 1 104 ? 38.708 -3.017 26.805 1.00 90.94 104 LYS A CA 1
ATOM 807 C C . LYS A 1 104 ? 38.207 -1.830 27.635 1.00 90.94 104 LYS A C 1
ATOM 809 O O . LYS A 1 104 ? 37.770 -2.049 28.761 1.00 90.94 104 LYS A O 1
ATOM 814 N N . ASP A 1 105 ? 38.240 -0.610 27.121 1.00 91.81 105 ASP A N 1
ATOM 815 C CA . ASP A 1 105 ? 37.832 0.616 27.821 1.00 91.81 105 ASP A CA 1
ATOM 816 C C . ASP A 1 105 ? 36.395 1.078 27.536 1.00 91.81 105 ASP A C 1
ATOM 818 O O . ASP A 1 105 ? 35.921 1.978 28.219 1.00 91.81 105 ASP A O 1
ATOM 822 N N . GLN A 1 106 ? 35.686 0.422 26.618 1.00 95.19 106 GLN A N 1
ATOM 823 C CA . GLN A 1 106 ? 34.246 0.602 26.408 1.00 95.19 106 GLN A CA 1
ATOM 824 C C . GLN A 1 106 ? 33.413 -0.093 27.504 1.00 95.19 106 GLN A C 1
ATOM 826 O O . GLN A 1 106 ? 33.920 -0.985 28.191 1.00 95.19 106 GLN A O 1
ATOM 831 N N . SER A 1 107 ? 32.125 0.225 27.614 1.00 96.94 107 SER A N 1
ATOM 832 C CA . SER A 1 107 ? 31.174 -0.511 28.469 1.00 96.94 107 SER A CA 1
ATOM 833 C C . SER A 1 107 ? 30.038 -1.104 27.639 1.00 96.94 107 SER A C 1
ATOM 835 O O . SER A 1 107 ? 29.667 -0.524 26.620 1.00 96.94 107 SER A O 1
ATOM 837 N N . LEU A 1 108 ? 29.494 -2.245 28.071 1.00 97.19 108 LEU A N 1
ATOM 838 C CA . LEU A 1 108 ? 28.335 -2.907 27.467 1.00 97.19 108 LEU A CA 1
ATOM 839 C C . LEU A 1 108 ? 27.304 -3.272 28.541 1.00 97.19 108 LEU A C 1
ATOM 841 O O . LEU A 1 108 ? 27.638 -3.843 29.585 1.00 97.19 108 LEU A O 1
ATOM 845 N N . PHE A 1 109 ? 26.054 -3.004 28.197 1.00 97.75 109 PHE A N 1
ATOM 846 C CA . PHE A 1 109 ? 24.823 -3.317 28.898 1.00 97.75 109 PHE A CA 1
ATOM 847 C C . PHE A 1 109 ? 23.926 -4.131 27.962 1.00 97.75 109 PHE A C 1
ATOM 849 O O . PHE A 1 109 ? 23.869 -3.824 26.772 1.00 97.75 109 PHE A O 1
ATOM 856 N N . LEU A 1 110 ? 23.243 -5.149 28.489 1.00 96.12 110 LEU A N 1
ATOM 857 C CA . LEU A 1 110 ? 22.291 -5.984 27.751 1.00 96.12 110 LEU A CA 1
ATOM 858 C C . LEU A 1 110 ? 21.070 -6.233 28.640 1.00 96.12 110 LEU A C 1
ATOM 860 O O . LEU A 1 110 ? 21.237 -6.605 29.802 1.00 96.12 110 LEU A O 1
ATOM 864 N N . LEU A 1 111 ? 19.873 -6.056 28.087 1.00 96.25 111 LEU A N 1
ATOM 865 C CA . LEU A 1 111 ? 18.591 -6.358 28.717 1.00 96.25 111 LEU A CA 1
ATOM 866 C C . LEU A 1 111 ? 17.822 -7.321 27.790 1.00 96.25 111 LEU A C 1
ATOM 868 O O . LEU A 1 111 ? 17.249 -6.871 26.794 1.00 96.25 111 LEU A O 1
ATOM 872 N N . PRO A 1 112 ? 17.870 -8.640 28.053 1.00 93.69 112 PRO A N 1
ATOM 873 C CA . PRO A 1 112 ? 17.297 -9.647 27.166 1.00 93.69 112 PRO A CA 1
ATOM 874 C C . PRO A 1 112 ? 15.768 -9.715 27.266 1.00 93.69 112 PRO A C 1
ATOM 876 O O . PRO A 1 112 ? 15.204 -9.609 28.356 1.00 93.69 112 PRO A O 1
ATOM 879 N N . LEU A 1 113 ? 15.129 -9.953 26.122 1.00 93.12 113 LEU A N 1
ATOM 880 C CA . LEU A 1 113 ? 13.749 -10.418 25.973 1.00 93.12 113 LEU A CA 1
ATOM 881 C C . LEU A 1 113 ? 13.756 -11.897 25.521 1.00 93.12 113 LEU A C 1
ATOM 883 O O . LEU A 1 113 ? 14.783 -12.572 25.628 1.00 93.12 113 LEU A O 1
ATOM 887 N N . ASN A 1 114 ? 12.628 -12.424 25.036 1.00 90.00 114 ASN A N 1
ATOM 888 C CA . ASN A 1 114 ? 12.533 -13.811 24.569 1.00 90.00 114 ASN A CA 1
ATOM 889 C C . ASN A 1 114 ? 13.140 -13.994 23.169 1.00 90.00 114 ASN A C 1
ATOM 891 O O . ASN A 1 114 ? 13.762 -15.023 22.907 1.00 90.00 114 ASN A O 1
ATOM 895 N N . THR A 1 115 ? 12.967 -13.009 22.284 1.00 90.00 115 THR A N 1
ATOM 896 C CA . THR A 1 115 ? 13.347 -13.092 20.857 1.00 90.00 115 THR A CA 1
ATOM 897 C C . THR A 1 115 ? 14.544 -12.218 20.470 1.00 90.00 115 THR A C 1
ATOM 899 O O . THR A 1 115 ? 15.137 -12.401 19.411 1.00 90.00 115 THR A O 1
ATOM 902 N N . GLY A 1 116 ? 14.967 -11.311 21.350 1.00 92.06 116 GLY A N 1
ATOM 903 C CA . GLY A 1 116 ? 16.118 -10.431 21.150 1.00 92.06 116 GLY A CA 1
ATOM 904 C C . GLY A 1 116 ? 16.510 -9.722 22.442 1.00 92.06 116 GLY A C 1
ATOM 905 O O . GLY A 1 116 ? 16.111 -10.130 23.529 1.00 92.06 116 GLY A O 1
ATOM 906 N N . GLU A 1 117 ? 17.295 -8.656 22.357 1.00 94.44 117 GLU A N 1
ATOM 907 C CA . GLU A 1 117 ? 17.774 -7.908 23.522 1.00 94.44 117 GLU A CA 1
ATOM 908 C C . GLU A 1 117 ? 17.912 -6.413 23.215 1.00 94.44 117 GLU A C 1
ATOM 910 O O . GLU A 1 117 ? 18.329 -6.020 22.125 1.00 94.44 117 GLU A O 1
ATOM 915 N N . PHE A 1 118 ? 17.615 -5.562 24.198 1.00 96.44 118 PHE A N 1
ATOM 916 C CA . PHE A 1 118 ? 18.069 -4.174 24.160 1.00 96.44 118 PHE A CA 1
ATOM 917 C C . PHE A 1 118 ? 19.529 -4.110 24.603 1.00 96.44 118 PHE A C 1
ATOM 919 O O . PHE A 1 118 ? 19.917 -4.757 25.579 1.00 96.44 118 PHE A O 1
ATOM 926 N N . TYR A 1 119 ? 20.332 -3.278 23.946 1.00 96.31 119 TYR A N 1
ATOM 927 C CA . TYR A 1 119 ? 21.719 -3.030 24.322 1.00 96.31 119 TYR A CA 1
ATOM 928 C C . TYR A 1 119 ? 21.983 -1.548 24.589 1.00 96.31 119 TYR A C 1
ATOM 930 O O . TYR A 1 119 ? 21.374 -0.653 23.998 1.00 96.31 119 TYR A O 1
ATOM 938 N N . GLY A 1 120 ? 22.960 -1.301 25.459 1.00 96.75 120 GLY A N 1
ATOM 939 C CA . GLY A 1 120 ? 23.560 0.010 25.671 1.00 96.75 120 GLY A CA 1
ATOM 940 C C . GLY A 1 120 ? 25.080 -0.106 25.663 1.00 96.75 120 GLY A C 1
ATOM 941 O O . GLY A 1 120 ? 25.634 -0.991 26.315 1.00 96.75 120 GLY A O 1
ATOM 942 N N . ALA A 1 121 ? 25.778 0.767 24.941 1.00 95.75 121 ALA A N 1
ATOM 943 C CA . ALA A 1 121 ? 27.236 0.772 24.897 1.00 95.75 121 ALA A CA 1
ATOM 944 C C . ALA A 1 121 ? 27.820 2.179 25.067 1.00 95.75 121 ALA A C 1
ATOM 946 O O . ALA A 1 121 ? 27.291 3.154 24.537 1.00 95.75 121 ALA A O 1
ATOM 947 N N . LEU A 1 122 ? 28.928 2.266 25.810 1.00 95.88 122 LEU A N 1
ATOM 948 C CA . LEU A 1 122 ? 29.649 3.511 26.100 1.00 95.88 122 LEU A CA 1
ATOM 949 C C . LEU A 1 122 ? 31.040 3.457 25.475 1.00 95.88 122 LEU A C 1
ATOM 951 O O . LEU A 1 122 ? 31.846 2.587 25.811 1.00 95.88 122 LEU A O 1
ATOM 955 N N . TRP A 1 123 ? 31.299 4.359 24.535 1.00 93.88 123 TRP A N 1
ATOM 956 C CA . TRP A 1 123 ? 32.436 4.341 23.621 1.00 93.88 123 TRP A CA 1
ATOM 957 C C . TRP A 1 123 ? 33.305 5.602 23.808 1.00 93.88 123 TRP A C 1
ATOM 959 O O . TRP A 1 123 ? 33.111 6.607 23.120 1.00 93.88 123 TRP A O 1
ATOM 969 N N . PRO A 1 124 ? 34.271 5.599 24.751 1.00 92.50 124 PRO A N 1
ATOM 970 C CA . PRO A 1 124 ? 35.188 6.722 24.934 1.00 92.50 124 PRO A CA 1
ATOM 971 C C . PRO A 1 124 ? 36.095 6.882 23.707 1.00 92.50 124 PRO A C 1
ATOM 973 O O . PRO A 1 124 ? 36.706 5.918 23.240 1.00 92.50 124 PRO A O 1
ATOM 976 N N . TRP A 1 125 ? 36.232 8.101 23.180 1.00 88.94 125 TRP A N 1
ATOM 977 C CA . TRP A 1 125 ? 37.038 8.324 21.978 1.00 88.94 125 TRP A CA 1
ATOM 978 C C . TRP A 1 125 ? 38.524 8.072 22.260 1.00 88.94 125 TRP A C 1
ATOM 980 O O . TRP A 1 125 ? 39.110 8.659 23.172 1.00 88.94 125 TRP A O 1
ATOM 990 N N . ARG A 1 126 ? 39.186 7.290 21.393 1.00 82.88 126 ARG A N 1
ATOM 991 C CA . ARG A 1 126 ? 40.606 6.902 21.539 1.00 82.88 126 ARG A CA 1
ATOM 992 C C . ARG A 1 126 ? 41.568 8.077 21.790 1.00 82.88 126 ARG A C 1
ATOM 994 O O . ARG A 1 126 ? 42.537 7.912 22.524 1.00 82.88 126 ARG A O 1
ATOM 1001 N N . ARG A 1 127 ? 41.318 9.248 21.182 1.00 82.31 127 ARG A N 1
ATOM 1002 C CA . ARG A 1 127 ? 42.140 10.470 21.339 1.00 82.31 127 ARG A CA 1
ATOM 1003 C C . ARG A 1 127 ? 41.653 11.433 22.430 1.00 82.31 127 ARG A C 1
ATOM 1005 O O . ARG A 1 127 ? 42.417 12.303 22.825 1.00 82.31 127 ARG A O 1
ATOM 1012 N N . ASN A 1 128 ? 40.411 11.313 22.898 1.00 84.50 128 ASN A N 1
ATOM 1013 C CA . ASN A 1 128 ? 39.847 12.189 23.926 1.00 84.50 128 ASN A CA 1
ATOM 1014 C C . ASN A 1 128 ? 38.793 11.434 24.746 1.00 84.50 128 ASN A C 1
ATOM 1016 O O . ASN A 1 128 ? 37.611 11.453 24.417 1.00 84.50 128 ASN A O 1
ATOM 1020 N N . LYS A 1 129 ? 39.219 10.800 25.842 1.00 82.81 129 LYS A N 1
ATOM 1021 C CA . LYS A 1 129 ? 38.339 9.973 26.682 1.00 82.81 129 LYS A CA 1
ATOM 1022 C C . LYS A 1 129 ? 37.292 10.757 27.487 1.00 82.81 129 LYS A C 1
ATOM 1024 O O . LYS A 1 129 ? 36.444 10.128 28.106 1.00 82.81 129 LYS A O 1
ATOM 1029 N N . ALA A 1 130 ? 37.334 12.094 27.467 1.00 81.94 130 ALA A N 1
ATOM 1030 C CA . ALA A 1 130 ? 36.265 12.943 28.000 1.00 81.94 130 ALA A CA 1
ATOM 1031 C C . ALA A 1 130 ? 35.088 13.109 27.015 1.00 81.94 130 ALA A C 1
ATOM 1033 O O . ALA A 1 130 ? 34.051 13.649 27.391 1.00 81.94 130 ALA A O 1
ATOM 1034 N N . LYS A 1 131 ? 35.240 12.644 25.764 1.00 88.88 131 LYS A N 1
ATOM 1035 C CA . LYS A 1 131 ? 34.134 12.435 24.826 1.00 88.88 131 LYS A CA 1
ATOM 1036 C C . LYS A 1 131 ? 33.767 10.960 24.803 1.00 88.88 131 LYS A C 1
ATOM 1038 O O . LYS A 1 131 ? 34.613 10.115 24.503 1.00 88.88 131 LYS A O 1
ATOM 1043 N N . ILE A 1 132 ? 32.514 10.666 25.123 1.00 92.06 132 ILE A N 1
ATOM 1044 C CA . ILE A 1 132 ? 31.973 9.310 25.182 1.00 92.06 132 ILE A CA 1
ATOM 1045 C C . ILE A 1 132 ? 30.771 9.257 24.255 1.00 92.06 132 ILE A C 1
ATOM 1047 O O . ILE A 1 132 ? 29.801 9.992 24.425 1.00 92.06 132 ILE A O 1
ATOM 1051 N N . GLU A 1 133 ? 30.858 8.396 23.255 1.00 91.69 133 GLU A N 1
ATOM 1052 C CA . GLU A 1 133 ? 29.754 8.097 22.360 1.00 91.69 133 GLU A CA 1
ATOM 1053 C C . GLU A 1 133 ? 28.859 7.035 23.004 1.00 91.69 133 GLU A C 1
ATOM 1055 O O . GLU A 1 133 ? 29.343 6.064 23.585 1.00 91.69 133 GLU A O 1
ATOM 1060 N N . ILE A 1 134 ? 27.554 7.272 22.996 1.00 93.31 134 ILE A N 1
ATOM 1061 C CA . ILE A 1 134 ? 26.550 6.438 23.650 1.00 93.31 134 ILE A CA 1
ATOM 1062 C C . ILE A 1 134 ? 25.698 5.834 22.546 1.00 93.31 134 ILE A C 1
ATOM 1064 O O . ILE A 1 134 ? 25.066 6.573 21.794 1.00 93.31 134 ILE A O 1
ATOM 1068 N N . HIS A 1 135 ? 25.682 4.508 22.468 1.00 93.50 135 HIS A N 1
ATOM 1069 C CA . HIS A 1 135 ? 24.856 3.744 21.539 1.00 93.50 135 HIS A CA 1
ATOM 1070 C C . HIS A 1 135 ? 23.764 3.023 22.321 1.00 93.50 135 HIS A C 1
ATOM 1072 O O . HIS A 1 135 ? 24.081 2.235 23.213 1.00 93.50 135 HIS A O 1
ATOM 1078 N N . LEU A 1 136 ? 22.500 3.258 21.978 1.00 94.62 136 LEU A N 1
ATOM 1079 C CA . LEU A 1 136 ? 21.354 2.513 22.491 1.00 94.62 136 LEU A CA 1
ATOM 1080 C C . LEU A 1 136 ? 20.611 1.870 21.315 1.00 94.62 136 LEU A C 1
ATOM 1082 O O . LEU A 1 136 ? 20.293 2.547 20.335 1.00 94.62 136 LEU A O 1
ATOM 1086 N N . GLY A 1 137 ? 20.303 0.580 21.404 1.00 94.12 137 GLY A N 1
ATOM 1087 C CA . GLY A 1 137 ? 19.565 -0.113 20.351 1.00 94.12 137 GLY A CA 1
ATOM 1088 C C . GLY A 1 137 ? 18.928 -1.419 20.801 1.00 94.12 137 GLY A C 1
ATOM 1089 O O . GLY A 1 137 ? 18.929 -1.754 21.984 1.00 94.12 137 GLY A O 1
ATOM 1090 N N . TYR A 1 138 ? 18.385 -2.141 19.828 1.00 94.06 138 TYR A N 1
ATOM 1091 C CA . TYR A 1 138 ? 17.817 -3.477 19.970 1.00 94.06 138 TYR A CA 1
ATOM 1092 C C . TYR A 1 138 ? 18.512 -4.414 18.976 1.00 94.06 138 TYR A C 1
ATOM 1094 O O . TYR A 1 138 ? 18.969 -3.959 17.928 1.00 94.06 138 TYR A O 1
ATOM 1102 N N . CYS A 1 139 ? 18.621 -5.701 19.291 1.00 91.50 139 CYS A N 1
ATOM 1103 C CA . CYS A 1 139 ? 19.185 -6.698 18.388 1.00 91.50 139 CYS A CA 1
ATOM 1104 C C . CYS A 1 139 ? 18.494 -8.059 18.578 1.00 91.50 139 CYS A C 1
ATOM 1106 O O . CYS A 1 139 ? 18.326 -8.520 19.706 1.00 91.50 139 CYS A O 1
ATOM 1108 N N . SER A 1 140 ? 18.138 -8.715 17.474 1.00 90.75 140 SER A N 1
ATOM 1109 C CA . SER A 1 140 ? 17.732 -10.127 17.396 1.00 90.75 140 SER A CA 1
ATOM 1110 C C . SER A 1 140 ? 18.588 -10.795 16.312 1.00 90.75 140 SER A C 1
ATOM 1112 O O . SER A 1 140 ? 19.003 -10.131 15.362 1.00 90.75 140 SER A O 1
ATOM 1114 N N . ASP A 1 141 ? 18.876 -12.095 16.446 1.00 84.44 141 ASP A N 1
ATOM 1115 C CA . ASP A 1 141 ? 19.548 -12.871 15.388 1.00 84.44 141 ASP A CA 1
ATOM 1116 C C . ASP A 1 141 ? 18.598 -13.171 14.189 1.00 84.44 141 ASP A C 1
ATOM 1118 O O . ASP A 1 141 ? 19.079 -13.670 13.171 1.00 84.44 141 ASP A O 1
ATOM 1122 N N . TRP A 1 142 ? 17.287 -12.870 14.281 1.00 83.44 142 TRP A N 1
ATOM 1123 C CA . TRP A 1 142 ? 16.255 -13.244 13.288 1.00 83.44 142 TRP A CA 1
ATOM 1124 C C . TRP A 1 142 ? 15.360 -12.095 12.776 1.00 83.44 142 TRP A C 1
ATOM 1126 O O . TRP A 1 142 ? 14.621 -12.290 11.812 1.00 83.44 142 TRP A O 1
ATOM 1136 N N . MET A 1 143 ? 15.442 -10.898 13.369 1.00 87.06 143 MET A N 1
ATOM 1137 C CA . MET A 1 143 ? 14.652 -9.728 12.953 1.00 87.06 143 MET A CA 1
ATOM 1138 C C . MET A 1 143 ? 14.978 -9.265 11.524 1.00 87.06 143 MET A C 1
ATOM 1140 O O . MET A 1 143 ? 16.140 -9.211 11.125 1.00 87.06 143 MET A O 1
ATOM 1144 N N . THR A 1 144 ? 13.946 -8.867 10.775 1.00 86.88 144 THR A N 1
ATOM 1145 C CA . THR A 1 144 ? 14.083 -8.340 9.408 1.00 86.88 144 THR A CA 1
ATOM 1146 C C . THR A 1 144 ? 14.415 -6.842 9.375 1.00 86.88 144 THR A C 1
ATOM 1148 O O . THR A 1 144 ? 14.065 -6.092 10.288 1.00 86.88 144 THR A O 1
ATOM 1151 N N . ASP A 1 145 ? 15.017 -6.371 8.276 1.00 84.56 145 ASP A N 1
ATOM 1152 C CA . ASP A 1 145 ? 15.298 -4.940 8.050 1.00 84.56 145 ASP A CA 1
ATOM 1153 C C . ASP A 1 145 ? 14.028 -4.069 7.974 1.00 84.56 145 ASP A C 1
ATOM 1155 O O . ASP A 1 145 ? 14.110 -2.847 8.104 1.00 84.56 145 ASP A O 1
ATOM 1159 N N . GLU A 1 146 ? 12.855 -4.658 7.712 1.00 84.69 146 GLU A N 1
ATOM 1160 C CA . GLU A 1 146 ? 11.567 -3.951 7.744 1.00 84.69 146 GLU A CA 1
ATOM 1161 C C . GLU A 1 146 ? 11.075 -3.793 9.188 1.00 84.69 146 GLU A C 1
ATOM 1163 O O . GLU A 1 146 ? 10.831 -2.671 9.627 1.00 84.69 146 GLU A O 1
ATOM 1168 N N . ASP A 1 147 ? 11.036 -4.880 9.964 1.00 88.38 147 ASP A N 1
ATOM 1169 C CA . ASP A 1 147 ? 10.640 -4.847 11.379 1.00 88.38 147 ASP A CA 1
ATOM 1170 C C . ASP A 1 147 ? 11.563 -3.932 12.203 1.00 88.38 147 ASP A C 1
ATOM 1172 O O . ASP A 1 147 ? 11.101 -3.149 13.037 1.00 88.38 147 ASP A O 1
ATOM 1176 N N . TYR A 1 148 ? 12.870 -3.945 11.920 1.00 88.81 148 TYR A N 1
ATOM 1177 C CA . TYR A 1 148 ? 13.826 -3.046 12.568 1.00 88.81 148 TYR A CA 1
ATOM 1178 C C . TYR A 1 148 ? 13.550 -1.565 12.247 1.00 88.81 148 TYR A C 1
ATOM 1180 O O . TYR A 1 148 ? 13.592 -0.715 13.144 1.00 88.81 148 TYR A O 1
ATOM 1188 N N . ARG A 1 149 ? 13.187 -1.241 10.994 1.00 85.75 149 ARG A N 1
ATOM 1189 C CA . ARG A 1 149 ? 12.796 0.123 10.584 1.00 85.75 149 ARG A CA 1
ATOM 1190 C C . ARG A 1 149 ? 11.512 0.601 11.263 1.00 85.75 149 ARG A C 1
ATOM 1192 O O . ARG A 1 149 ? 11.379 1.801 11.522 1.00 85.75 149 ARG A O 1
ATOM 1199 N N . GLN A 1 150 ? 10.591 -0.296 11.617 1.00 90.56 150 GLN A N 1
ATOM 1200 C CA . GLN A 1 150 ? 9.409 0.064 12.412 1.00 90.56 150 GLN A CA 1
ATOM 1201 C C . GLN A 1 150 ? 9.800 0.505 13.830 1.00 90.56 150 GLN A C 1
ATOM 1203 O O . GLN A 1 150 ? 9.338 1.544 14.306 1.00 90.56 150 GLN A O 1
ATOM 1208 N N . ILE A 1 151 ? 10.708 -0.222 14.490 1.00 89.62 151 ILE A N 1
ATOM 1209 C CA . ILE A 1 151 ? 11.213 0.138 15.826 1.00 89.62 151 ILE A CA 1
ATOM 1210 C C . ILE A 1 151 ? 11.981 1.462 15.769 1.00 89.62 151 ILE A C 1
ATOM 1212 O O . ILE A 1 151 ? 11.767 2.340 16.606 1.00 89.62 151 ILE A O 1
ATOM 1216 N N . GLU A 1 152 ? 12.831 1.643 14.757 1.00 86.88 152 GLU A N 1
ATOM 1217 C CA . GLU A 1 152 ? 13.542 2.900 14.519 1.00 86.88 152 GLU A CA 1
ATOM 1218 C C . GLU A 1 152 ? 12.568 4.078 14.337 1.00 86.88 152 GLU A C 1
ATOM 1220 O O . GLU A 1 152 ? 12.736 5.133 14.954 1.00 86.88 152 GLU A O 1
ATOM 1225 N N . THR A 1 153 ? 11.503 3.882 13.555 1.00 83.81 153 THR A N 1
ATOM 1226 C CA . THR A 1 153 ? 10.435 4.871 13.346 1.00 83.81 153 THR A CA 1
ATOM 1227 C C . THR A 1 153 ? 9.694 5.195 14.645 1.00 83.81 153 THR A C 1
ATOM 1229 O O . THR A 1 153 ? 9.436 6.369 14.924 1.00 83.81 153 THR A O 1
ATOM 1232 N N . LEU A 1 154 ? 9.385 4.188 15.468 1.00 87.44 154 LEU A N 1
ATOM 1233 C CA . LEU A 1 154 ? 8.718 4.368 16.758 1.00 87.44 154 LEU A CA 1
ATOM 1234 C C . LEU A 1 154 ? 9.593 5.151 17.745 1.00 87.44 154 LEU A C 1
ATOM 1236 O O . LEU A 1 154 ? 9.099 6.089 18.375 1.00 87.44 154 LEU A O 1
ATOM 1240 N N . VAL A 1 155 ? 10.883 4.817 17.856 1.00 85.69 155 VAL A N 1
ATOM 1241 C CA . VAL A 1 155 ? 11.834 5.533 18.725 1.00 85.69 155 VAL A CA 1
ATOM 1242 C C . VAL A 1 155 ? 11.999 6.981 18.260 1.00 85.69 155 VAL A C 1
ATOM 1244 O O . VAL A 1 155 ? 11.835 7.892 19.072 1.00 85.69 155 VAL A O 1
ATOM 1247 N N . LYS A 1 156 ? 12.228 7.220 16.959 1.00 81.81 156 LYS A N 1
ATOM 1248 C CA . LYS A 1 156 ? 12.337 8.576 16.388 1.00 81.81 156 LYS A CA 1
ATOM 1249 C C . LYS A 1 156 ? 11.085 9.413 16.671 1.00 81.81 156 LYS A C 1
ATOM 1251 O O . LYS A 1 156 ? 11.197 10.484 17.264 1.00 81.81 156 LYS A O 1
ATOM 1256 N N . ARG A 1 157 ? 9.888 8.912 16.332 1.00 78.81 157 ARG A N 1
ATOM 1257 C CA . ARG A 1 157 ? 8.619 9.634 16.559 1.00 78.81 157 ARG A CA 1
ATOM 1258 C C . ARG A 1 157 ? 8.346 9.899 18.041 1.00 78.81 157 ARG A C 1
ATOM 1260 O O . ARG A 1 157 ? 7.902 10.992 18.379 1.00 78.81 157 ARG A O 1
ATOM 1267 N N . SER A 1 158 ? 8.654 8.950 18.926 1.00 80.81 158 SER A N 1
ATOM 1268 C CA . SER A 1 158 ? 8.430 9.094 20.375 1.00 80.81 158 SER A CA 1
ATOM 1269 C C . SER A 1 158 ? 9.366 10.109 21.048 1.00 80.81 158 SER A C 1
ATOM 1271 O O . SER A 1 158 ? 9.027 10.654 22.103 1.00 80.81 158 SER A O 1
ATOM 1273 N N . LEU A 1 159 ? 10.533 10.376 20.449 1.00 75.19 159 LEU A N 1
ATOM 1274 C CA . LEU A 1 159 ? 11.421 11.469 20.849 1.00 75.19 159 LEU A CA 1
ATOM 1275 C C . LEU A 1 159 ? 10.932 12.811 20.265 1.00 75.19 159 LEU A C 1
ATOM 1277 O O . LEU A 1 159 ? 10.742 13.760 21.024 1.00 75.19 159 LEU A O 1
ATOM 1281 N N . SER A 1 160 ? 10.604 12.878 18.967 1.00 64.44 160 SER A N 1
ATOM 1282 C CA . SER A 1 160 ? 10.082 14.100 18.319 1.00 64.44 160 SER A CA 1
ATOM 1283 C C . SER A 1 160 ? 8.775 14.619 18.933 1.00 64.44 160 SER A C 1
ATOM 1285 O O . SER A 1 160 ? 8.649 15.813 19.197 1.00 64.44 160 SER A O 1
ATOM 1287 N N . GLN A 1 161 ? 7.818 13.738 19.250 1.00 56.34 161 GLN A N 1
ATOM 1288 C CA . GLN A 1 161 ? 6.551 14.128 19.889 1.00 56.34 161 GLN A CA 1
ATOM 1289 C C . GLN A 1 161 ? 6.779 14.800 21.257 1.00 56.34 161 GLN A C 1
ATOM 1291 O O . GLN A 1 161 ? 6.040 15.705 21.643 1.00 56.34 161 GLN A O 1
ATOM 1296 N N . SER A 1 162 ? 7.842 14.403 21.967 1.00 46.72 162 SER A N 1
ATOM 1297 C CA . SER A 1 162 ? 8.256 15.008 23.236 1.00 46.72 162 SER A CA 1
ATOM 1298 C C . SER A 1 162 ? 8.880 16.395 23.048 1.00 46.72 162 SER A C 1
ATOM 1300 O O . SER A 1 162 ? 8.700 17.254 23.909 1.00 46.72 162 SER A O 1
ATOM 1302 N N . ALA A 1 163 ? 9.600 16.627 21.944 1.00 45.94 163 ALA A N 1
ATOM 1303 C CA . ALA A 1 163 ? 10.186 17.930 21.632 1.00 45.94 163 ALA A CA 1
ATOM 1304 C C . ALA A 1 163 ? 9.091 18.982 21.389 1.00 45.94 163 ALA A C 1
ATOM 1306 O O . ALA A 1 163 ? 9.117 20.044 22.012 1.00 45.94 163 ALA A O 1
ATOM 1307 N N . LEU A 1 164 ? 8.077 18.643 20.585 1.00 37.41 164 LEU A N 1
ATOM 1308 C CA . LEU A 1 164 ? 6.933 19.518 20.301 1.00 37.41 164 LEU A CA 1
ATOM 1309 C C . LEU A 1 164 ? 6.067 19.778 21.549 1.00 37.41 164 LEU A C 1
ATOM 1311 O O . LEU A 1 164 ? 5.748 20.929 21.843 1.00 37.41 164 LEU A O 1
ATOM 1315 N N . GLN A 1 165 ? 5.778 18.758 22.368 1.00 41.19 165 GLN A N 1
ATOM 1316 C CA . GLN A 1 165 ? 5.019 18.945 23.619 1.00 41.19 165 GLN A CA 1
ATOM 1317 C C . GLN A 1 165 ? 5.749 19.811 24.664 1.00 41.19 165 GLN A C 1
ATOM 1319 O O . GLN A 1 165 ? 5.104 20.480 25.472 1.00 41.19 165 GLN A O 1
ATOM 1324 N N . HIS A 1 166 ? 7.086 19.850 24.651 1.00 40.47 166 HIS A N 1
ATOM 1325 C CA . HIS A 1 166 ? 7.856 20.799 25.465 1.00 40.47 166 HIS A CA 1
ATOM 1326 C C . HIS A 1 166 ? 7.967 22.204 24.839 1.00 40.47 166 HIS A C 1
ATOM 1328 O O . HIS A 1 166 ? 8.344 23.144 25.545 1.00 40.47 166 HIS A O 1
ATOM 1334 N N . MET A 1 167 ? 7.609 22.372 23.562 1.00 38.41 167 MET A N 1
ATOM 1335 C CA . MET A 1 167 ? 7.574 23.661 22.859 1.00 38.41 167 MET A CA 1
ATOM 1336 C C . MET A 1 167 ? 6.213 24.368 22.966 1.00 38.41 167 MET A C 1
ATOM 1338 O O . MET A 1 167 ? 6.201 25.585 23.153 1.00 38.41 167 MET A O 1
ATOM 1342 N N . ASP A 1 168 ? 5.091 23.638 22.998 1.00 31.67 168 ASP A N 1
ATOM 1343 C CA . ASP A 1 168 ? 3.745 24.205 23.245 1.00 31.67 168 ASP A CA 1
ATOM 1344 C C . ASP A 1 168 ? 3.643 24.975 24.579 1.00 31.67 168 ASP A C 1
ATOM 1346 O O . ASP A 1 168 ? 2.860 25.914 24.726 1.00 31.67 168 ASP A O 1
ATOM 1350 N N . ALA A 1 169 ? 4.490 24.642 25.558 1.00 31.89 169 ALA A N 1
ATOM 1351 C CA . ALA A 1 169 ? 4.575 25.349 26.836 1.00 31.89 169 ALA A CA 1
ATOM 1352 C C . ALA A 1 169 ? 5.240 26.746 26.751 1.00 31.89 169 ALA A C 1
ATOM 1354 O O . ALA A 1 169 ? 5.376 27.416 27.780 1.00 31.89 169 ALA A O 1
ATOM 1355 N N . ARG A 1 170 ? 5.689 27.196 25.567 1.00 31.86 170 ARG A N 1
ATOM 1356 C CA . ARG A 1 170 ? 6.331 28.508 25.347 1.00 31.86 170 ARG A CA 1
ATOM 1357 C C . ARG A 1 170 ? 5.845 29.213 24.077 1.00 31.86 170 ARG A C 1
ATOM 1359 O O . ARG A 1 170 ? 6.640 29.582 23.210 1.00 31.86 170 ARG A O 1
ATOM 1366 N N . VAL A 1 171 ? 4.549 29.512 24.031 1.00 36.38 171 VAL A N 1
ATOM 1367 C CA . VAL A 1 171 ? 4.012 30.563 23.150 1.00 36.38 171 VAL A CA 1
ATOM 1368 C C . VAL A 1 171 ? 4.805 31.862 23.390 1.00 36.38 171 VAL A C 1
ATOM 1370 O O . VAL A 1 171 ? 4.779 32.407 24.493 1.00 36.38 171 VAL A O 1
ATOM 1373 N N . GLY A 1 172 ? 5.541 32.334 22.374 1.00 39.31 172 GLY A N 1
ATOM 1374 C CA . GLY A 1 172 ? 6.395 33.534 22.451 1.00 39.31 172 GLY A CA 1
ATOM 1375 C C . GLY A 1 172 ? 7.896 33.299 22.709 1.00 39.31 172 GLY A C 1
ATOM 1376 O O . GLY A 1 172 ? 8.576 34.197 23.204 1.00 39.31 172 GLY A O 1
ATOM 1377 N N . GLY A 1 173 ? 8.441 32.114 22.415 1.00 39.56 173 GLY A N 1
ATOM 1378 C CA . GLY A 1 173 ? 9.876 31.832 22.557 1.00 39.56 173 GLY A CA 1
ATOM 1379 C C . GLY A 1 173 ? 10.739 32.268 21.361 1.00 39.56 173 GLY A C 1
ATOM 1380 O O . GLY A 1 173 ? 10.694 31.630 20.315 1.00 39.56 173 GLY A O 1
ATOM 1381 N N . GLN A 1 174 ? 11.607 33.272 21.542 1.00 44.81 174 GLN A N 1
ATOM 1382 C CA . GLN A 1 174 ? 12.691 33.578 20.594 1.00 44.81 174 GLN A CA 1
ATOM 1383 C C . GLN A 1 174 ? 13.724 32.435 20.591 1.00 44.81 174 GLN A C 1
ATOM 1385 O O . GLN A 1 174 ? 14.409 32.211 21.595 1.00 44.81 174 GLN A O 1
ATOM 1390 N N . ILE A 1 175 ? 13.871 31.724 19.470 1.00 50.53 175 ILE A N 1
ATOM 1391 C CA . ILE A 1 175 ? 14.839 30.624 19.346 1.00 50.53 175 ILE A CA 1
ATOM 1392 C C . ILE A 1 175 ? 16.233 31.202 19.068 1.00 50.53 175 ILE A C 1
ATOM 1394 O O . ILE A 1 175 ? 16.424 31.979 18.133 1.00 50.53 175 ILE A O 1
ATOM 1398 N N . ARG A 1 176 ? 17.224 30.795 19.872 1.00 45.06 176 ARG A N 1
ATOM 1399 C CA . ARG A 1 176 ? 18.657 31.045 19.645 1.00 45.06 176 ARG A CA 1
ATOM 1400 C C . ARG A 1 176 ? 19.429 29.735 19.796 1.00 45.06 176 ARG A C 1
ATOM 1402 O O . ARG A 1 176 ? 19.269 29.056 20.806 1.00 45.06 176 ARG A O 1
ATOM 1409 N N . GLY A 1 177 ? 20.277 29.407 18.820 1.00 44.28 177 GLY A N 1
ATOM 1410 C CA . GLY A 1 177 ? 21.168 28.235 18.855 1.00 44.28 177 GLY A CA 1
ATOM 1411 C C . GLY A 1 177 ? 20.898 27.152 17.802 1.00 44.28 177 GLY A C 1
ATOM 1412 O O . GLY A 1 177 ? 21.726 26.260 17.649 1.00 44.28 177 GLY A O 1
ATOM 1413 N N . ILE A 1 178 ? 19.800 27.243 17.045 1.00 58.12 178 ILE A N 1
ATOM 1414 C CA . ILE A 1 178 ? 19.552 26.427 15.844 1.00 58.12 178 ILE A CA 1
ATOM 1415 C C . ILE A 1 178 ? 19.644 27.357 14.632 1.00 58.12 178 ILE A C 1
ATOM 1417 O O . ILE A 1 178 ? 19.027 28.420 14.627 1.00 58.12 178 ILE A O 1
ATOM 1421 N N . GLY A 1 179 ? 20.424 26.980 13.617 1.00 70.25 179 GLY A N 1
ATOM 1422 C CA . GLY A 1 179 ? 20.509 27.744 12.372 1.00 70.25 179 GLY A CA 1
ATOM 1423 C C . GLY A 1 179 ? 19.209 27.649 11.572 1.00 70.25 179 GLY A C 1
ATOM 1424 O O . GLY A 1 179 ? 18.631 26.568 11.461 1.00 70.25 179 GLY A O 1
ATOM 1425 N N . LEU A 1 180 ? 18.775 28.757 10.968 1.00 81.00 180 LEU A N 1
ATOM 1426 C CA . LEU A 1 180 ? 17.547 28.813 10.166 1.00 81.00 180 LEU A CA 1
ATOM 1427 C C . LEU A 1 180 ? 17.450 27.722 9.067 1.00 81.00 180 LEU A C 1
ATOM 1429 O O . LEU A 1 180 ? 16.376 27.134 8.948 1.00 81.00 180 LEU A O 1
ATOM 1433 N N . PRO A 1 181 ? 18.528 27.350 8.337 1.00 82.62 181 PRO A N 1
ATOM 1434 C CA . PRO A 1 181 ? 18.512 26.191 7.438 1.00 82.62 181 PRO A CA 1
ATOM 1435 C C . PRO A 1 181 ? 18.055 24.890 8.110 1.00 82.62 181 PRO A C 1
ATOM 1437 O O . PRO A 1 181 ? 17.218 24.173 7.570 1.00 82.62 181 PRO A O 1
ATOM 1440 N N . SER A 1 182 ? 18.571 24.600 9.307 1.00 72.06 182 SER A N 1
ATOM 1441 C CA . SER A 1 182 ? 18.237 23.388 10.062 1.00 72.06 182 SER A CA 1
ATOM 1442 C C . SER A 1 182 ? 16.808 23.431 10.601 1.00 72.06 182 SER A C 1
ATOM 1444 O O . SER A 1 182 ? 16.135 22.406 10.622 1.00 72.06 182 SER A O 1
ATOM 1446 N N . PHE A 1 183 ? 16.323 24.613 10.991 1.00 80.38 183 PHE A N 1
ATOM 1447 C CA . PHE A 1 183 ? 14.937 24.792 11.421 1.00 80.38 183 PHE A CA 1
ATOM 1448 C C . PHE A 1 183 ? 13.945 24.536 10.270 1.00 80.38 183 PHE A C 1
ATOM 1450 O O . PHE A 1 183 ? 12.958 23.829 10.454 1.00 80.38 183 PHE A O 1
ATOM 1457 N N . LEU A 1 184 ? 14.232 25.036 9.062 1.00 83.19 184 LEU A N 1
ATOM 1458 C CA . LEU A 1 184 ? 13.405 24.764 7.879 1.00 83.19 184 LEU A CA 1
ATOM 1459 C C . LEU A 1 184 ? 13.438 23.280 7.472 1.00 83.19 184 LEU A C 1
ATOM 1461 O O . LEU A 1 184 ? 12.407 22.737 7.094 1.00 83.19 184 LEU A O 1
ATOM 1465 N N . GLN A 1 185 ? 14.584 22.599 7.601 1.00 77.75 185 GLN A N 1
ATOM 1466 C CA . GLN A 1 185 ? 14.678 21.149 7.361 1.00 77.75 185 GLN A CA 1
ATOM 1467 C C . GLN A 1 185 ? 13.832 20.335 8.350 1.00 77.75 185 GLN A C 1
ATOM 1469 O O . GLN A 1 185 ? 13.209 19.352 7.958 1.00 77.75 185 GLN A O 1
ATOM 1474 N N . MET A 1 186 ? 13.780 20.742 9.624 1.00 71.44 186 MET A N 1
ATOM 1475 C CA . MET A 1 186 ? 12.872 20.127 10.599 1.00 71.44 186 MET A CA 1
ATOM 1476 C C . MET A 1 186 ? 11.408 20.351 10.203 1.00 71.44 186 MET A C 1
ATOM 1478 O O . MET A 1 186 ? 10.631 19.403 10.222 1.00 71.44 186 MET A O 1
ATOM 1482 N N . ALA A 1 187 ? 11.054 21.561 9.758 1.00 76.62 187 ALA A N 1
ATOM 1483 C CA . ALA A 1 187 ? 9.707 21.879 9.284 1.00 76.62 187 ALA A CA 1
ATOM 1484 C C . ALA A 1 187 ? 9.257 20.985 8.111 1.00 76.62 187 ALA A C 1
ATOM 1486 O O . ALA A 1 187 ? 8.132 20.485 8.127 1.00 76.62 187 ALA A O 1
ATOM 1487 N N . GLU A 1 188 ? 10.144 20.756 7.133 1.00 80.69 188 GLU A N 1
ATOM 1488 C CA . GLU A 1 188 ? 9.910 19.887 5.967 1.00 80.69 188 GLU A CA 1
ATOM 1489 C C . GLU A 1 188 ? 9.711 18.418 6.382 1.00 80.69 188 GLU A C 1
ATOM 1491 O O . GLU A 1 188 ? 8.770 17.767 5.929 1.00 80.69 188 GLU A O 1
ATOM 1496 N N . LEU A 1 189 ? 10.539 17.908 7.303 1.00 68.88 189 LEU A N 1
ATOM 1497 C CA . LEU A 1 189 ? 10.445 16.534 7.819 1.00 68.88 189 LEU A CA 1
ATOM 1498 C C . LEU A 1 189 ? 9.214 16.289 8.708 1.00 68.88 189 LEU A C 1
ATOM 1500 O O . LEU A 1 189 ? 8.694 15.175 8.742 1.00 68.88 189 LEU A O 1
ATOM 1504 N N . GLU A 1 190 ? 8.763 17.307 9.439 1.00 64.19 190 GLU A N 1
ATOM 1505 C CA . GLU A 1 190 ? 7.606 17.238 10.342 1.00 64.19 190 GLU A CA 1
ATOM 1506 C C . GLU A 1 190 ? 6.283 17.619 9.653 1.00 64.19 190 GLU A C 1
ATOM 1508 O O . GLU A 1 190 ? 5.235 17.570 10.294 1.00 64.19 190 GLU A O 1
ATOM 1513 N N . GLN A 1 191 ? 6.319 18.007 8.369 1.00 73.19 191 GLN A N 1
ATOM 1514 C CA . GLN A 1 191 ? 5.179 18.534 7.597 1.00 73.19 191 GLN A CA 1
ATOM 1515 C C . GLN A 1 191 ? 4.431 19.671 8.321 1.00 73.19 191 GLN A C 1
ATOM 1517 O O . GLN A 1 191 ? 3.212 19.828 8.223 1.00 73.19 191 GLN A O 1
ATOM 1522 N N . SER A 1 192 ? 5.171 20.482 9.076 1.00 71.94 192 SER A N 1
ATOM 1523 C CA . SER A 1 192 ? 4.599 21.522 9.931 1.00 71.94 192 SER A CA 1
ATOM 1524 C C . SER A 1 192 ? 4.183 22.768 9.142 1.00 71.94 192 SER A C 1
ATOM 1526 O O . SER A 1 192 ? 4.793 23.119 8.133 1.00 71.94 192 SER A O 1
ATOM 1528 N N . SER A 1 193 ? 3.142 23.455 9.620 1.00 79.12 193 SER A N 1
ATOM 1529 C CA . SER A 1 193 ? 2.609 24.682 9.008 1.00 79.12 193 SER A CA 1
ATOM 1530 C C . SER A 1 193 ? 2.662 25.843 9.998 1.00 79.12 193 SER A C 1
ATOM 1532 O O . SER A 1 193 ? 2.063 25.763 11.070 1.00 79.12 193 SER A O 1
ATOM 1534 N N . PHE A 1 194 ? 3.364 26.920 9.645 1.00 83.06 194 PHE A N 1
ATOM 1535 C CA . PHE A 1 194 ? 3.523 28.122 10.471 1.00 83.06 194 PHE A CA 1
ATOM 1536 C C . PHE A 1 194 ? 4.101 29.296 9.668 1.00 83.06 194 PHE A C 1
ATOM 1538 O O . PHE A 1 194 ? 4.665 29.120 8.587 1.00 83.06 194 PHE A O 1
ATOM 1545 N N . THR A 1 195 ? 4.014 30.500 10.230 1.00 85.31 195 THR A N 1
ATOM 1546 C CA . THR A 1 195 ? 4.720 31.684 9.728 1.00 85.31 195 THR A CA 1
ATOM 1547 C C . THR A 1 195 ? 5.926 31.959 10.627 1.00 85.31 195 THR A C 1
ATOM 1549 O O . THR A 1 195 ? 5.806 31.947 11.848 1.00 85.31 195 THR A O 1
ATOM 1552 N N . LEU A 1 196 ? 7.102 32.211 10.054 1.00 88.56 196 LEU A N 1
ATOM 1553 C CA . LEU A 1 196 ? 8.304 32.588 10.799 1.00 88.56 196 LEU A CA 1
ATOM 1554 C C . LEU A 1 196 ? 8.612 34.064 10.600 1.00 88.56 196 LEU A C 1
ATOM 1556 O O . LEU A 1 196 ? 8.742 34.530 9.468 1.00 88.56 196 LEU A O 1
ATOM 1560 N N . ARG A 1 197 ? 8.824 34.775 11.705 1.00 87.50 197 ARG A N 1
ATOM 1561 C CA . ARG A 1 197 ? 9.432 36.105 11.733 1.00 87.50 197 ARG A CA 1
ATOM 1562 C C . ARG A 1 197 ? 10.910 35.956 12.052 1.00 87.50 197 ARG A C 1
ATOM 1564 O O . ARG A 1 197 ? 11.283 35.413 13.090 1.00 87.50 197 ARG A O 1
ATOM 1571 N N . ILE A 1 198 ? 11.753 36.441 11.150 1.00 89.25 198 ILE A N 1
ATOM 1572 C CA . ILE A 1 198 ? 13.205 36.335 11.242 1.00 89.25 198 ILE A CA 1
ATOM 1573 C C . ILE A 1 198 ? 13.797 37.725 11.468 1.00 89.25 198 ILE A C 1
ATOM 1575 O O . ILE A 1 198 ? 13.505 38.664 10.723 1.00 89.25 198 ILE A O 1
ATOM 1579 N N . THR A 1 199 ? 14.671 37.857 12.467 1.00 84.56 199 THR A N 1
ATOM 1580 C CA . THR A 1 199 ? 15.441 39.086 12.712 1.00 84.56 199 THR A CA 1
ATOM 1581 C C . THR A 1 199 ? 16.940 38.804 12.817 1.00 84.56 199 THR A C 1
ATOM 1583 O O . THR A 1 199 ? 17.368 37.923 13.554 1.00 84.56 199 THR A O 1
ATOM 1586 N N . SER A 1 200 ? 17.765 39.555 12.078 1.00 82.94 200 SER A N 1
ATOM 1587 C CA . SER A 1 200 ? 19.238 39.455 12.122 1.00 82.94 200 SER A CA 1
ATOM 1588 C C . SER A 1 200 ? 19.876 40.815 11.853 1.00 82.94 200 SER A C 1
ATOM 1590 O O . SER A 1 200 ? 19.645 41.418 10.801 1.00 82.94 200 SER A O 1
ATOM 1592 N N . ALA A 1 201 ? 20.700 41.295 12.791 1.00 76.25 201 ALA A N 1
ATOM 1593 C CA . ALA A 1 201 ? 21.482 42.532 12.666 1.00 76.25 201 ALA A CA 1
ATOM 1594 C C . ALA A 1 201 ? 20.671 43.760 12.177 1.00 76.25 201 ALA A C 1
ATOM 1596 O O . ALA A 1 201 ? 21.123 44.524 11.328 1.00 76.25 201 ALA A O 1
ATOM 1597 N N . GLY A 1 202 ? 19.444 43.933 12.687 1.00 75.81 202 GLY A N 1
ATOM 1598 C CA . GLY A 1 202 ? 18.544 45.036 12.312 1.00 75.81 202 GLY A CA 1
ATOM 1599 C C . GLY A 1 202 ? 17.741 44.826 11.020 1.00 75.81 202 GLY A C 1
ATOM 1600 O O . GLY A 1 202 ? 16.937 45.685 10.667 1.00 75.81 202 GLY A O 1
ATOM 1601 N N . ARG A 1 203 ? 17.913 43.692 10.330 1.00 83.44 203 ARG A N 1
ATOM 1602 C CA . ARG A 1 203 ? 17.074 43.265 9.198 1.00 83.44 203 ARG A CA 1
ATOM 1603 C C . ARG A 1 203 ? 15.897 42.429 9.699 1.00 83.44 203 ARG A C 1
ATOM 1605 O O . ARG A 1 203 ? 16.029 41.711 10.691 1.00 83.44 203 ARG A O 1
ATOM 1612 N N . PHE A 1 204 ? 14.776 42.515 8.988 1.00 90.56 204 PHE A N 1
ATOM 1613 C CA . PHE A 1 204 ? 13.535 41.795 9.267 1.00 90.56 204 PHE A CA 1
ATOM 1614 C C . PHE A 1 204 ? 13.039 41.093 8.002 1.00 90.56 204 PHE A C 1
ATOM 1616 O O . PHE A 1 204 ? 13.070 41.690 6.924 1.00 90.56 204 PHE A O 1
ATOM 1623 N N . GLY A 1 205 ? 12.566 39.857 8.143 1.00 91.00 205 GLY A N 1
ATOM 1624 C CA . GLY A 1 205 ? 11.915 39.114 7.069 1.00 91.00 205 GLY A CA 1
ATOM 1625 C C . GLY A 1 205 ? 10.896 38.108 7.595 1.00 91.00 205 GLY A C 1
ATOM 1626 O O . GLY A 1 205 ? 10.931 37.734 8.768 1.00 91.00 205 GLY A O 1
ATOM 1627 N N . GLN A 1 206 ? 9.994 37.674 6.720 1.00 93.25 206 GLN A N 1
ATOM 1628 C CA . GLN A 1 206 ? 8.984 36.654 6.995 1.00 93.25 206 GLN A CA 1
ATOM 1629 C C . GLN A 1 206 ? 9.130 35.471 6.039 1.00 93.25 206 GLN A C 1
ATOM 1631 O O . GLN A 1 206 ? 9.510 35.645 4.881 1.00 93.25 206 GLN A O 1
ATOM 1636 N N . LEU A 1 207 ? 8.836 34.270 6.536 1.00 92.94 207 LEU A N 1
ATOM 1637 C CA . LEU A 1 207 ? 8.809 33.013 5.787 1.00 92.94 207 LEU A CA 1
ATOM 1638 C C . LEU A 1 207 ? 7.497 32.285 6.104 1.00 92.94 207 LEU A C 1
ATOM 1640 O O . LEU A 1 207 ? 7.176 32.103 7.276 1.00 92.94 207 LEU A O 1
ATOM 1644 N N . HIS A 1 208 ? 6.755 31.843 5.094 1.00 91.94 208 HIS A N 1
ATOM 1645 C CA . HIS A 1 208 ? 5.502 31.104 5.267 1.00 91.94 208 HIS A CA 1
ATOM 1646 C C . HIS A 1 208 ? 5.708 29.637 4.893 1.00 91.94 208 HIS A C 1
ATOM 1648 O O . HIS A 1 208 ? 6.087 29.337 3.760 1.00 91.94 208 HIS A O 1
ATOM 1654 N N . VAL A 1 209 ? 5.458 28.731 5.837 1.00 88.56 209 VAL A N 1
ATOM 1655 C CA . VAL A 1 209 ? 5.599 27.281 5.661 1.00 88.56 209 VAL A CA 1
ATOM 1656 C C . VAL A 1 209 ? 4.224 26.626 5.769 1.00 88.56 209 VAL A C 1
ATOM 1658 O O . VAL A 1 209 ? 3.446 26.940 6.670 1.00 88.56 209 VAL A O 1
ATOM 1661 N N . THR A 1 210 ? 3.900 25.722 4.849 1.00 83.38 210 THR A N 1
ATOM 1662 C CA . THR A 1 210 ? 2.646 24.955 4.838 1.00 83.38 210 THR A CA 1
ATOM 1663 C C . THR A 1 210 ? 2.945 23.519 4.432 1.00 83.38 210 THR A C 1
ATOM 1665 O O . THR A 1 210 ? 3.635 23.286 3.444 1.00 83.38 210 THR A O 1
ATOM 1668 N N . GLU A 1 211 ? 2.482 22.566 5.241 1.00 79.81 211 GLU A N 1
ATOM 1669 C CA . GLU A 1 211 ? 2.769 21.126 5.117 1.00 79.81 211 GLU A CA 1
ATOM 1670 C C . GLU A 1 211 ? 4.275 20.815 4.964 1.00 79.81 211 GLU A C 1
ATOM 1672 O O . GLU A 1 211 ? 4.686 19.884 4.275 1.00 79.81 211 GLU A O 1
ATOM 1677 N N . GLY A 1 212 ? 5.127 21.624 5.607 1.00 76.31 212 GLY A N 1
ATOM 1678 C CA . GLY A 1 212 ? 6.586 21.550 5.514 1.00 76.31 212 GLY A CA 1
ATOM 1679 C C . GLY A 1 212 ? 7.214 22.207 4.275 1.00 76.31 212 GLY A C 1
ATOM 1680 O O . GLY A 1 212 ? 8.421 22.450 4.279 1.00 76.31 212 GLY A O 1
ATOM 1681 N N . LYS A 1 213 ? 6.438 22.573 3.243 1.00 86.94 213 LYS A N 1
ATOM 1682 C CA . LYS A 1 213 ? 6.933 23.345 2.088 1.00 86.94 213 LYS A CA 1
ATOM 1683 C C . LYS A 1 213 ? 7.050 24.825 2.462 1.00 86.94 213 LYS A C 1
ATOM 1685 O O . LYS A 1 213 ? 6.104 25.416 2.981 1.00 86.94 213 LYS A O 1
ATOM 1690 N N . LEU A 1 214 ? 8.189 25.452 2.164 1.00 91.38 214 LEU A N 1
ATOM 1691 C CA . LEU A 1 214 ? 8.322 26.912 2.211 1.00 91.38 214 LEU A CA 1
ATOM 1692 C C . LEU A 1 214 ? 7.621 27.504 0.979 1.00 91.38 214 LEU A C 1
ATOM 1694 O O . LEU A 1 214 ? 8.137 27.366 -0.124 1.00 91.38 214 LEU A O 1
ATOM 1698 N N . ILE A 1 215 ? 6.465 28.143 1.175 1.00 92.31 215 ILE A N 1
ATOM 1699 C CA . ILE A 1 215 ? 5.577 28.602 0.091 1.00 92.31 215 ILE A CA 1
ATOM 1700 C C . ILE A 1 215 ? 5.741 30.087 -0.255 1.00 92.31 215 ILE A C 1
ATOM 1702 O O . ILE A 1 215 ? 5.558 30.473 -1.402 1.00 92.31 215 ILE A O 1
ATOM 1706 N N . ALA A 1 216 ? 6.124 30.943 0.697 1.00 92.38 216 ALA A N 1
ATOM 1707 C CA . ALA A 1 216 ? 6.348 32.368 0.442 1.00 92.38 216 ALA A CA 1
ATOM 1708 C C . ALA A 1 216 ? 7.402 32.956 1.389 1.00 92.38 216 ALA A C 1
ATOM 1710 O O . ALA A 1 216 ? 7.675 32.411 2.460 1.00 92.38 216 ALA A O 1
ATOM 1711 N N . ALA A 1 217 ? 7.999 34.080 0.992 1.00 94.81 217 ALA A N 1
ATOM 1712 C CA . ALA A 1 217 ? 9.011 34.784 1.773 1.00 94.81 217 ALA A CA 1
ATOM 1713 C C . ALA A 1 217 ? 9.027 36.280 1.437 1.00 94.81 217 ALA A C 1
ATOM 1715 O O . ALA A 1 217 ? 8.816 36.650 0.284 1.00 94.81 217 ALA A O 1
ATOM 1716 N N . GLU A 1 218 ? 9.336 37.134 2.413 1.00 92.62 218 GLU A N 1
ATOM 1717 C CA . GLU A 1 218 ? 9.408 38.592 2.241 1.00 92.62 218 GLU A CA 1
ATOM 1718 C C . GLU A 1 218 ? 10.543 39.205 3.072 1.00 92.62 218 GLU A C 1
ATOM 1720 O O . GLU A 1 218 ? 10.684 38.906 4.256 1.00 92.62 218 GLU A O 1
ATOM 1725 N N . THR A 1 219 ? 11.351 40.096 2.488 1.00 92.69 219 THR A N 1
ATOM 1726 C CA . THR A 1 219 ? 12.294 40.945 3.242 1.00 92.69 219 THR A CA 1
ATOM 1727 C C . THR A 1 219 ? 12.582 42.253 2.505 1.00 92.69 219 THR A C 1
ATOM 1729 O O . THR A 1 219 ? 13.122 42.266 1.396 1.00 92.69 219 THR A O 1
ATOM 1732 N N . GLY A 1 220 ? 12.295 43.390 3.143 1.00 86.62 220 GLY A N 1
ATOM 1733 C CA . GLY A 1 220 ? 12.510 44.714 2.554 1.00 86.62 220 GLY A CA 1
ATOM 1734 C C . GLY A 1 220 ? 11.713 44.903 1.259 1.00 86.62 220 GLY A C 1
ATOM 1735 O O . GLY A 1 220 ? 10.493 44.978 1.292 1.00 86.62 220 GLY A O 1
ATOM 1736 N N . SER A 1 221 ? 12.412 44.991 0.125 1.00 84.44 221 SER A N 1
ATOM 1737 C CA . SER A 1 221 ? 11.829 45.1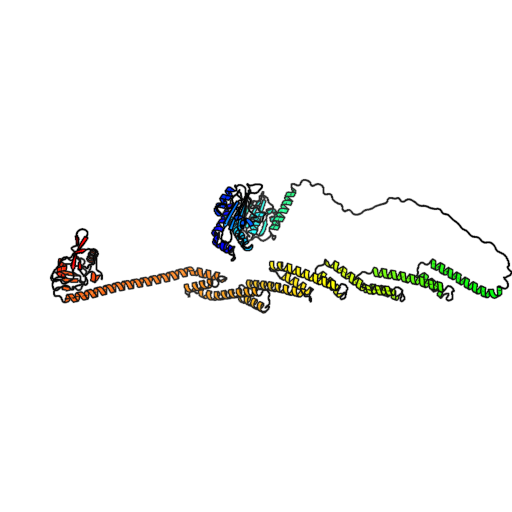12 -1.221 1.00 84.44 221 SER A CA 1
ATOM 1738 C C . SER A 1 221 ? 11.823 43.801 -2.023 1.00 84.44 221 SER A C 1
ATOM 1740 O O . SER A 1 221 ? 11.606 43.837 -3.232 1.00 84.44 221 SER A O 1
ATOM 1742 N N . TRP A 1 222 ? 12.152 42.668 -1.398 1.00 88.69 222 TRP A N 1
ATOM 1743 C CA . TRP A 1 222 ? 12.245 41.359 -2.050 1.00 88.69 222 TRP A CA 1
ATOM 1744 C C . TRP A 1 222 ? 11.116 40.453 -1.564 1.00 88.69 222 TRP A C 1
ATOM 1746 O O . TRP A 1 222 ? 10.825 40.428 -0.367 1.00 88.69 222 TRP A O 1
ATOM 1756 N N . THR A 1 223 ? 10.539 39.671 -2.477 1.00 90.81 223 THR A N 1
ATOM 1757 C CA . THR A 1 223 ? 9.523 38.649 -2.187 1.00 90.81 223 THR A CA 1
ATOM 1758 C C . THR A 1 223 ? 9.863 37.315 -2.866 1.00 90.81 223 THR A C 1
ATOM 1760 O O . THR A 1 223 ? 10.800 37.230 -3.671 1.00 90.81 223 THR A O 1
ATOM 1763 N N . GLY A 1 224 ? 9.137 36.254 -2.510 1.00 88.75 224 GLY A N 1
ATOM 1764 C CA . GLY A 1 224 ? 9.302 34.907 -3.053 1.00 88.75 224 GLY A CA 1
ATOM 1765 C C . GLY A 1 224 ? 10.721 34.348 -2.884 1.00 88.75 224 GLY A C 1
ATOM 1766 O O . GLY A 1 224 ? 11.406 34.588 -1.888 1.00 88.75 224 GLY A O 1
ATOM 1767 N N . ARG A 1 225 ? 11.191 33.599 -3.888 1.00 90.38 225 ARG A N 1
ATOM 1768 C CA . ARG A 1 225 ? 12.495 32.901 -3.871 1.00 90.38 225 ARG A CA 1
ATOM 1769 C C . ARG A 1 225 ? 13.682 33.813 -3.533 1.00 90.38 225 ARG A C 1
ATOM 1771 O O . ARG A 1 225 ? 14.533 33.438 -2.733 1.00 90.38 225 ARG A O 1
ATOM 1778 N N . GLU A 1 226 ? 13.706 35.032 -4.072 1.00 86.75 226 GLU A N 1
ATOM 1779 C CA . GLU A 1 226 ? 14.776 36.006 -3.816 1.00 86.75 226 GLU A CA 1
ATOM 1780 C C . GLU A 1 226 ? 14.810 36.477 -2.351 1.00 86.75 226 GLU A C 1
ATOM 1782 O O . GLU A 1 226 ? 15.890 36.694 -1.790 1.00 86.75 226 GLU A O 1
ATOM 1787 N N . ALA A 1 227 ? 13.649 36.608 -1.704 1.00 91.12 227 ALA A N 1
ATOM 1788 C CA . ALA A 1 227 ? 13.588 36.873 -0.271 1.00 91.12 227 ALA A CA 1
ATOM 1789 C C . ALA A 1 227 ? 14.092 35.670 0.534 1.00 91.12 227 ALA A C 1
ATOM 1791 O O . ALA A 1 227 ? 14.946 35.840 1.405 1.00 91.12 227 ALA A O 1
ATOM 1792 N N . ALA A 1 228 ? 13.630 34.461 0.197 1.00 91.38 228 ALA A N 1
ATOM 1793 C CA . ALA A 1 228 ? 14.030 33.231 0.875 1.00 91.38 228 ALA A CA 1
ATOM 1794 C C . ALA A 1 228 ? 15.557 33.048 0.882 1.00 91.38 228 ALA A C 1
ATOM 1796 O O . ALA A 1 228 ? 16.129 32.885 1.960 1.00 91.38 228 ALA A O 1
ATOM 1797 N N . TYR A 1 229 ? 16.230 33.182 -0.273 1.00 90.25 229 TYR A N 1
ATOM 1798 C CA . TYR A 1 229 ? 17.692 33.034 -0.355 1.00 90.25 229 TYR A CA 1
ATOM 1799 C C . TYR A 1 229 ? 18.437 33.967 0.610 1.00 90.25 229 TYR A C 1
ATOM 1801 O O . TYR A 1 229 ? 19.380 33.563 1.289 1.00 90.25 229 TYR A O 1
ATOM 1809 N N . ARG A 1 230 ? 17.992 35.230 0.689 1.00 87.94 230 ARG A N 1
ATOM 1810 C CA . ARG A 1 230 ? 18.631 36.273 1.503 1.00 87.94 230 ARG A CA 1
ATOM 1811 C C . ARG A 1 230 ? 18.355 36.109 2.991 1.00 87.94 230 ARG A C 1
ATOM 1813 O O . ARG A 1 230 ? 19.242 36.411 3.776 1.00 87.94 230 ARG A O 1
ATOM 1820 N N . ILE A 1 231 ? 17.158 35.672 3.387 1.00 89.88 231 ILE A N 1
ATOM 1821 C CA . ILE A 1 231 ? 16.804 35.468 4.803 1.00 89.88 231 ILE A CA 1
ATOM 1822 C C . ILE A 1 231 ? 17.539 34.238 5.353 1.00 89.88 231 ILE A C 1
ATOM 1824 O O . ILE A 1 231 ? 18.114 34.288 6.439 1.00 89.88 231 ILE A O 1
ATOM 1828 N N . VAL A 1 232 ? 17.578 33.147 4.581 1.00 88.75 232 VAL A N 1
ATOM 1829 C CA . VAL A 1 232 ? 18.253 31.892 4.952 1.00 88.75 232 VAL A CA 1
ATOM 1830 C C . VAL A 1 232 ? 19.775 32.062 5.062 1.00 88.75 232 VAL A C 1
ATOM 1832 O O . VAL A 1 232 ? 20.408 31.373 5.862 1.00 88.75 232 VAL A O 1
ATOM 1835 N N . SER A 1 233 ? 20.371 33.009 4.328 1.00 85.56 233 SER A N 1
ATOM 1836 C CA . SER A 1 233 ? 21.805 33.310 4.408 1.00 85.56 233 SER A CA 1
ATOM 1837 C C . SER A 1 233 ? 22.217 34.178 5.613 1.00 85.56 233 SER A C 1
ATOM 1839 O O . SER A 1 233 ? 23.400 34.502 5.733 1.00 85.56 233 SER A O 1
ATOM 1841 N N . TRP A 1 234 ? 21.294 34.604 6.489 1.00 85.44 234 TRP A N 1
ATOM 1842 C CA . TRP A 1 234 ? 21.614 35.459 7.642 1.00 85.44 234 TRP A CA 1
ATOM 1843 C C . TRP A 1 234 ? 22.296 34.705 8.791 1.00 85.44 234 TRP A C 1
ATOM 1845 O O . TRP A 1 234 ? 21.819 33.672 9.258 1.00 85.44 234 TRP A O 1
ATOM 1855 N N . ASP A 1 235 ? 23.379 35.286 9.307 1.00 75.94 235 ASP A N 1
ATOM 1856 C CA . ASP A 1 235 ? 24.013 34.876 10.561 1.00 75.94 235 ASP A CA 1
ATOM 1857 C C . ASP A 1 235 ? 23.218 35.343 11.790 1.00 75.94 235 ASP A C 1
ATOM 1859 O O . ASP A 1 235 ? 22.535 36.374 11.749 1.00 75.94 235 ASP A O 1
ATOM 1863 N N . ASP A 1 236 ? 23.307 34.564 12.873 1.00 70.62 236 ASP A N 1
ATOM 1864 C CA . ASP A 1 236 ? 22.672 34.806 14.179 1.00 70.62 236 ASP A CA 1
ATOM 1865 C C . ASP A 1 236 ? 21.191 35.228 14.101 1.00 70.62 236 ASP A C 1
ATOM 1867 O O . ASP A 1 236 ? 20.710 36.079 14.854 1.00 70.62 236 ASP A O 1
ATOM 1871 N N . ALA A 1 237 ? 20.460 34.620 13.164 1.00 74.81 237 ALA A N 1
ATOM 1872 C CA . ALA A 1 237 ? 19.041 34.856 12.952 1.00 74.81 237 ALA A CA 1
ATOM 1873 C C . ALA A 1 237 ? 18.208 34.415 14.168 1.00 74.81 237 ALA A C 1
ATOM 1875 O O . ALA A 1 237 ? 18.163 33.235 14.517 1.00 74.81 237 ALA A O 1
ATOM 1876 N N . ALA A 1 238 ? 17.517 35.367 14.791 1.00 76.62 238 ALA A N 1
ATOM 1877 C CA . ALA A 1 238 ? 16.509 35.102 15.802 1.00 76.62 238 ALA A CA 1
ATOM 1878 C C . ALA A 1 238 ? 15.178 34.755 15.122 1.00 76.62 238 ALA A C 1
ATOM 1880 O O . ALA A 1 238 ? 14.697 35.506 14.269 1.00 76.62 238 ALA A O 1
ATOM 1881 N N . ILE A 1 239 ? 14.610 33.612 15.511 1.00 80.62 239 ILE A N 1
ATOM 1882 C CA . ILE A 1 239 ? 13.381 33.049 14.943 1.00 80.62 239 ILE A CA 1
ATOM 1883 C C . ILE A 1 239 ? 12.248 33.215 15.959 1.00 80.62 239 ILE A C 1
ATOM 1885 O O . ILE A 1 239 ? 12.371 32.782 17.108 1.00 80.62 239 ILE A O 1
ATOM 1889 N N . GLU A 1 240 ? 11.149 33.818 15.519 1.00 78.94 240 GLU A N 1
ATOM 1890 C CA . GLU A 1 240 ? 9.860 33.880 16.209 1.00 78.94 240 GLU A CA 1
ATOM 1891 C C . GLU A 1 240 ? 8.815 33.144 15.356 1.00 78.94 240 GLU A C 1
ATOM 1893 O O . GLU A 1 240 ? 8.802 33.286 14.132 1.00 78.94 240 GLU A O 1
ATOM 1898 N N . ILE A 1 241 ? 7.962 32.337 15.992 1.00 77.06 241 ILE A N 1
ATOM 1899 C CA . ILE A 1 241 ? 6.957 31.505 15.313 1.00 77.06 241 ILE A CA 1
ATOM 1900 C C . ILE A 1 241 ? 5.570 32.109 15.540 1.00 77.06 241 ILE A C 1
ATOM 1902 O O . ILE A 1 241 ? 5.162 32.339 16.679 1.00 77.06 241 ILE A O 1
ATOM 1906 N N . GLU A 1 242 ? 4.844 32.327 14.451 1.00 78.19 242 GLU A N 1
ATOM 1907 C CA . GLU A 1 242 ? 3.448 32.752 14.405 1.00 78.19 242 GLU A CA 1
ATOM 1908 C C . GLU A 1 242 ? 2.582 31.646 13.765 1.00 78.19 242 GLU A C 1
ATOM 1910 O O . GLU A 1 242 ? 3.099 30.805 13.018 1.00 78.19 242 GLU A O 1
ATOM 1915 N N . PRO A 1 243 ? 1.259 31.621 14.020 1.00 70.88 243 PRO A N 1
ATOM 1916 C CA . PRO A 1 243 ? 0.344 30.712 13.332 1.00 70.88 243 PRO A CA 1
ATOM 1917 C C . PRO A 1 243 ? 0.471 30.783 11.801 1.00 70.88 243 PRO A C 1
ATOM 1919 O O . PRO A 1 243 ? 0.831 31.817 11.230 1.00 70.88 243 PRO A O 1
ATOM 1922 N N . ALA A 1 244 ? 0.166 29.674 11.124 1.00 75.88 244 ALA A N 1
ATOM 1923 C CA . ALA A 1 244 ? 0.109 29.648 9.666 1.00 75.88 244 ALA A CA 1
ATOM 1924 C C . ALA A 1 244 ? -0.950 30.635 9.150 1.00 75.88 244 ALA A C 1
ATOM 1926 O O . ALA A 1 244 ? -2.053 30.698 9.696 1.00 75.88 244 ALA A O 1
ATOM 1927 N N . ASP A 1 245 ? -0.622 31.372 8.089 1.00 78.62 245 ASP A N 1
ATOM 1928 C CA . ASP A 1 245 ? -1.584 32.190 7.350 1.00 78.62 245 ASP A CA 1
ATOM 1929 C C . ASP A 1 245 ? -2.161 31.362 6.185 1.00 78.62 245 ASP A C 1
ATOM 1931 O O . ASP A 1 245 ? -1.475 31.181 5.175 1.00 78.62 245 ASP A O 1
ATOM 1935 N N . PRO A 1 246 ? -3.407 30.856 6.285 1.00 70.88 246 PRO A N 1
ATOM 1936 C CA . PRO A 1 246 ? -4.015 30.030 5.243 1.00 70.88 246 PRO A CA 1
ATOM 1937 C C . PRO A 1 246 ? -4.436 30.831 3.999 1.00 70.88 246 PRO A C 1
ATOM 1939 O O . PRO A 1 246 ? -4.942 30.243 3.047 1.00 70.88 246 PRO A O 1
ATOM 1942 N N . SER A 1 247 ? -4.283 32.162 4.001 1.00 73.44 247 SER A N 1
ATOM 1943 C CA . SER A 1 247 ? -4.583 33.018 2.848 1.00 73.44 247 SER A CA 1
ATOM 1944 C C . SER A 1 247 ? -3.373 33.272 1.940 1.00 73.44 247 SER A C 1
ATOM 1946 O O . SER A 1 247 ? -3.526 33.858 0.865 1.00 73.44 247 SER A O 1
ATOM 1948 N N . ARG A 1 248 ? -2.174 32.816 2.337 1.00 83.06 248 ARG A N 1
ATOM 1949 C CA . ARG A 1 248 ? -0.941 33.005 1.569 1.00 83.06 248 ARG A CA 1
ATOM 1950 C C . ARG A 1 248 ? -0.872 32.054 0.368 1.00 83.06 248 ARG A C 1
ATOM 1952 O O . ARG A 1 248 ? -1.046 30.848 0.506 1.00 83.06 248 ARG A O 1
ATOM 1959 N N . ALA A 1 249 ? -0.581 32.604 -0.810 1.00 80.06 249 ALA A N 1
ATOM 1960 C CA . ALA A 1 249 ? -0.351 31.828 -2.027 1.00 80.06 249 ALA A CA 1
ATOM 1961 C C . ALA A 1 249 ? 1.062 31.213 -2.069 1.00 80.06 249 ALA A C 1
ATOM 1963 O O . ALA A 1 249 ? 1.995 31.741 -1.465 1.00 80.06 249 ALA A O 1
ATOM 1964 N N . ASP A 1 250 ? 1.219 30.126 -2.830 1.00 87.50 250 ASP A N 1
ATOM 1965 C CA . ASP A 1 250 ? 2.524 29.525 -3.116 1.00 87.50 250 ASP A CA 1
ATOM 1966 C C . ASP A 1 250 ? 3.254 30.299 -4.229 1.00 87.50 250 ASP A C 1
ATOM 1968 O O . ASP A 1 250 ? 2.867 30.293 -5.399 1.00 87.50 250 ASP A O 1
ATOM 1972 N N . GLU A 1 251 ? 4.309 31.002 -3.827 1.00 90.00 251 GLU A N 1
ATOM 1973 C CA . GLU A 1 251 ? 5.217 31.808 -4.646 1.00 90.00 251 GLU A CA 1
ATOM 1974 C C . GLU A 1 251 ? 6.582 31.112 -4.855 1.00 90.00 251 GLU A C 1
ATOM 1976 O O . GLU A 1 251 ? 7.447 31.618 -5.585 1.00 90.00 251 GLU A O 1
ATOM 1981 N N . ILE A 1 252 ? 6.817 29.976 -4.186 1.00 87.19 252 ILE A N 1
ATOM 1982 C CA . ILE A 1 252 ? 8.118 29.307 -4.056 1.00 87.19 252 ILE A CA 1
ATOM 1983 C C . ILE A 1 252 ? 7.965 27.836 -4.462 1.00 87.19 252 ILE A C 1
ATOM 1985 O O . ILE A 1 252 ? 8.076 26.898 -3.674 1.00 87.19 252 ILE A O 1
ATOM 1989 N N . ASP A 1 253 ? 7.783 27.620 -5.764 1.00 79.12 253 ASP A N 1
ATOM 1990 C CA . ASP A 1 253 ? 7.703 26.269 -6.320 1.00 79.12 253 ASP A CA 1
ATOM 1991 C C . ASP A 1 253 ? 9.090 25.642 -6.562 1.00 79.12 253 ASP A C 1
ATOM 1993 O O . ASP A 1 253 ? 9.529 25.446 -7.696 1.00 79.12 253 ASP A O 1
ATOM 1997 N N . GLN A 1 254 ? 9.839 25.404 -5.478 1.00 80.62 254 GLN A N 1
ATOM 1998 C CA . GLN A 1 254 ? 11.139 24.723 -5.497 1.00 80.62 254 GLN A CA 1
ATOM 1999 C C . GLN A 1 254 ? 11.351 23.876 -4.226 1.00 80.62 254 GLN A C 1
ATOM 2001 O O . GLN A 1 254 ? 10.963 24.315 -3.145 1.00 80.62 254 GLN A O 1
ATOM 2006 N N . PRO A 1 255 ? 12.010 22.700 -4.309 1.00 84.06 255 PRO A N 1
ATOM 2007 C CA . PRO A 1 255 ? 12.356 21.902 -3.128 1.00 84.06 255 PRO A CA 1
ATOM 2008 C C . PRO A 1 255 ? 13.277 22.662 -2.166 1.00 84.06 255 PRO A C 1
ATOM 2010 O O . PRO A 1 255 ? 14.200 23.350 -2.621 1.00 84.06 255 PRO A O 1
ATOM 2013 N N . LEU A 1 256 ? 13.106 22.479 -0.850 1.00 86.06 256 LEU A N 1
ATOM 2014 C CA . LEU A 1 256 ? 13.875 23.214 0.163 1.00 86.06 256 LEU A CA 1
ATOM 2015 C C . LEU A 1 256 ? 15.389 23.058 -0.032 1.00 86.06 256 LEU A C 1
ATOM 2017 O O . LEU A 1 256 ? 16.124 24.039 0.050 1.00 86.06 256 LEU A O 1
ATOM 2021 N N . MET A 1 257 ? 15.859 21.855 -0.376 1.00 84.06 257 MET A N 1
ATOM 2022 C CA . MET A 1 257 ? 17.278 21.588 -0.649 1.00 84.06 257 MET A CA 1
ATOM 2023 C C . MET A 1 257 ? 17.879 22.535 -1.704 1.00 84.06 257 MET A C 1
ATOM 2025 O O . MET A 1 257 ? 19.008 22.995 -1.545 1.00 84.06 257 MET A O 1
ATOM 2029 N N . HIS A 1 258 ? 17.129 22.879 -2.757 1.00 84.38 258 HIS A N 1
ATOM 2030 C CA . HIS A 1 258 ? 17.592 23.823 -3.779 1.00 84.38 258 HIS A CA 1
ATOM 2031 C C . HIS A 1 258 ? 17.710 25.246 -3.215 1.00 84.38 258 HIS A C 1
ATOM 2033 O O . HIS A 1 258 ? 18.704 25.930 -3.461 1.00 84.38 258 HIS A O 1
ATOM 2039 N N . LEU A 1 259 ? 16.742 25.658 -2.387 1.00 86.12 259 LEU A N 1
ATOM 2040 C CA . LEU A 1 259 ? 16.760 26.957 -1.713 1.00 86.12 259 LEU A CA 1
ATOM 2041 C C . LEU A 1 259 ? 17.954 27.086 -0.761 1.00 86.12 259 LEU A C 1
ATOM 2043 O O . LEU A 1 259 ? 18.625 28.117 -0.755 1.00 86.12 259 LEU A O 1
ATOM 2047 N N . LEU A 1 260 ? 18.261 26.035 0.004 1.00 85.31 260 LEU A N 1
ATOM 2048 C CA . LEU A 1 260 ? 19.409 26.007 0.913 1.00 85.31 260 LEU A CA 1
ATOM 2049 C C . LEU A 1 260 ? 20.746 26.073 0.162 1.00 85.31 260 LEU A C 1
ATOM 2051 O O . LEU A 1 260 ? 21.633 26.823 0.567 1.00 85.31 260 LEU A O 1
ATOM 2055 N N . MET A 1 261 ? 20.886 25.338 -0.946 1.00 79.94 261 MET A N 1
ATOM 2056 C CA . MET A 1 261 ? 22.112 25.339 -1.752 1.00 79.94 261 MET A CA 1
ATOM 2057 C C . MET A 1 261 ? 22.386 26.699 -2.406 1.00 79.94 261 MET A C 1
ATOM 2059 O O . MET A 1 261 ? 23.509 27.198 -2.318 1.00 79.94 261 MET A O 1
ATOM 2063 N N . GLU A 1 262 ? 21.376 27.339 -3.004 1.00 83.88 262 GLU A N 1
ATOM 2064 C CA . GLU A 1 262 ? 21.540 28.688 -3.565 1.00 83.88 262 GLU A CA 1
ATOM 2065 C C . GLU A 1 262 ? 21.738 29.747 -2.461 1.00 83.88 262 GLU A C 1
ATOM 2067 O O . GLU A 1 262 ? 22.538 30.661 -2.645 1.00 83.88 262 GLU A O 1
ATOM 2072 N N . SER A 1 263 ? 21.138 29.588 -1.272 1.00 83.62 263 SER A N 1
ATOM 2073 C CA . SER A 1 263 ? 21.417 30.462 -0.112 1.00 83.62 263 SER A CA 1
ATOM 2074 C C . SER A 1 263 ? 22.870 30.376 0.363 1.00 83.62 263 SER A C 1
ATOM 2076 O O . SER A 1 263 ? 23.470 31.397 0.694 1.00 83.62 263 SER A O 1
ATOM 2078 N N . LEU A 1 264 ? 23.450 29.169 0.403 1.00 76.62 264 LEU A N 1
ATOM 2079 C CA . LEU A 1 264 ? 24.851 28.957 0.785 1.00 76.62 264 LEU A CA 1
ATOM 2080 C C . LEU A 1 264 ? 25.812 29.540 -0.256 1.00 76.62 264 LEU A C 1
ATOM 2082 O O . LEU A 1 264 ? 26.751 30.240 0.105 1.00 76.62 264 LEU A O 1
ATOM 2086 N N . LYS A 1 265 ? 25.533 29.330 -1.543 1.00 78.31 265 LYS A N 1
ATOM 2087 C CA . LYS A 1 265 ? 26.291 29.927 -2.649 1.00 78.31 265 LYS A CA 1
ATOM 2088 C C . LYS A 1 265 ? 26.235 31.458 -2.626 1.00 78.31 265 LYS A C 1
ATOM 2090 O O . LYS A 1 265 ? 27.270 32.108 -2.722 1.00 78.31 265 LYS A O 1
ATOM 2095 N N . LEU A 1 266 ? 25.052 32.036 -2.418 1.00 79.12 266 LEU A N 1
ATOM 2096 C CA . LEU A 1 266 ? 24.860 33.483 -2.300 1.00 79.12 266 LEU A CA 1
ATOM 2097 C C . LEU A 1 266 ? 25.550 34.049 -1.043 1.00 79.12 266 LEU A C 1
ATOM 2099 O O . LEU A 1 266 ? 26.066 35.166 -1.073 1.00 79.12 266 LEU A O 1
ATOM 2103 N N . LYS A 1 267 ? 25.636 33.266 0.041 1.00 75.06 267 LYS A N 1
ATOM 2104 C CA . LYS A 1 267 ? 26.441 33.597 1.225 1.00 75.06 267 LYS A CA 1
ATOM 2105 C C . LYS A 1 267 ? 27.938 33.603 0.915 1.00 75.06 267 LYS A C 1
ATOM 2107 O O . LYS A 1 267 ? 28.597 34.593 1.215 1.00 75.06 267 LYS A O 1
ATOM 2112 N N . ASP A 1 268 ? 28.457 32.561 0.267 1.00 68.81 268 ASP A N 1
ATOM 2113 C CA . ASP A 1 268 ? 29.866 32.477 -0.133 1.00 68.81 268 ASP A CA 1
ATOM 2114 C C . ASP A 1 268 ? 30.252 33.599 -1.109 1.00 68.81 268 ASP A C 1
ATOM 2116 O O . ASP A 1 268 ? 31.335 34.170 -0.981 1.00 68.81 268 ASP A O 1
ATOM 2120 N N . GLU A 1 269 ? 29.371 33.979 -2.041 1.00 74.19 269 GLU A N 1
ATOM 2121 C CA . GLU A 1 269 ? 29.575 35.113 -2.954 1.00 74.19 269 GLU A CA 1
ATOM 2122 C C . GLU A 1 269 ? 29.636 36.462 -2.208 1.00 74.19 269 GLU A C 1
ATOM 2124 O O . GLU A 1 269 ? 30.492 37.295 -2.516 1.00 74.19 269 GLU A O 1
ATOM 2129 N N . ILE A 1 270 ? 28.796 36.667 -1.184 1.00 65.19 270 ILE A N 1
ATOM 2130 C CA . ILE A 1 270 ? 28.824 37.868 -0.329 1.00 65.19 270 ILE A CA 1
ATOM 2131 C C . ILE A 1 270 ? 30.076 37.890 0.564 1.00 65.19 270 ILE A C 1
ATOM 2133 O O . ILE A 1 270 ? 30.731 38.927 0.682 1.00 65.19 270 ILE A O 1
ATOM 2137 N N . THR A 1 271 ? 30.441 36.763 1.182 1.00 51.25 271 THR A N 1
ATOM 2138 C CA . THR A 1 271 ? 31.591 36.670 2.098 1.00 51.25 271 THR A CA 1
ATOM 2139 C C . THR A 1 271 ? 32.931 36.736 1.354 1.00 51.25 271 THR A C 1
ATOM 2141 O O . THR A 1 271 ? 33.863 37.392 1.821 1.00 51.25 271 THR A O 1
ATOM 2144 N N . SER A 1 272 ? 33.024 36.156 0.152 1.00 48.28 272 SER A N 1
ATOM 2145 C CA . SER A 1 272 ? 34.236 36.197 -0.687 1.00 48.28 272 SER A CA 1
ATOM 2146 C C . SER A 1 272 ? 34.558 37.590 -1.244 1.00 48.28 272 SER A C 1
ATOM 2148 O O . SER A 1 272 ? 35.656 37.803 -1.759 1.00 48.28 272 SER A O 1
ATOM 2150 N N . GLY A 1 273 ? 33.629 38.548 -1.147 1.00 47.44 273 GLY A N 1
ATOM 2151 C CA . GLY A 1 273 ? 33.846 39.937 -1.556 1.00 47.44 273 GLY A CA 1
ATOM 2152 C C . GLY A 1 273 ? 34.672 40.780 -0.574 1.00 47.44 273 GLY A C 1
ATOM 2153 O O . GLY A 1 273 ? 35.110 41.864 -0.958 1.00 47.44 273 GLY A O 1
ATOM 2154 N N . ALA A 1 274 ? 34.880 40.319 0.667 1.00 47.38 274 ALA A N 1
ATOM 2155 C CA . ALA A 1 274 ? 35.474 41.127 1.739 1.00 47.38 274 ALA A CA 1
ATOM 2156 C C . ALA A 1 274 ? 36.937 40.780 2.091 1.00 47.38 274 ALA A C 1
ATOM 2158 O O . ALA A 1 274 ? 37.706 41.696 2.366 1.00 47.38 274 ALA A O 1
ATOM 2159 N N . ASP A 1 275 ? 37.339 39.502 2.047 1.00 42.72 275 ASP A N 1
ATOM 2160 C CA . ASP A 1 275 ? 38.662 39.046 2.520 1.00 42.72 275 ASP A CA 1
ATOM 2161 C C . ASP A 1 275 ? 39.332 38.038 1.561 1.00 42.72 275 ASP A C 1
ATOM 2163 O O . ASP A 1 275 ? 39.466 36.846 1.840 1.00 42.72 275 ASP A O 1
ATOM 2167 N N . ALA A 1 276 ? 39.804 38.529 0.410 1.00 35.22 276 ALA A N 1
ATOM 2168 C CA . ALA A 1 276 ? 40.626 37.756 -0.524 1.00 35.22 276 ALA A CA 1
ATOM 2169 C C . ALA A 1 276 ? 41.977 38.458 -0.795 1.00 35.22 276 ALA A C 1
ATOM 2171 O O . ALA A 1 276 ? 42.002 39.484 -1.483 1.00 35.22 276 ALA A O 1
ATOM 2172 N N . PRO A 1 277 ? 43.125 37.932 -0.314 1.00 41.28 277 PRO A N 1
ATOM 2173 C CA . PRO A 1 277 ? 44.433 38.463 -0.694 1.00 41.28 277 PRO A CA 1
ATOM 2174 C C . PRO A 1 277 ? 44.689 38.261 -2.202 1.00 41.28 277 PRO A C 1
ATOM 2176 O O . PRO A 1 277 ? 44.238 37.268 -2.780 1.00 41.28 277 PRO A O 1
ATOM 2179 N N . PRO A 1 278 ? 45.414 39.178 -2.871 1.00 42.12 278 PRO A N 1
ATOM 2180 C CA . PRO A 1 278 ? 45.491 39.211 -4.329 1.00 42.12 278 PRO A CA 1
ATOM 2181 C C . PRO A 1 278 ? 46.171 37.962 -4.902 1.00 42.12 278 PRO A C 1
ATOM 2183 O O . PRO A 1 278 ? 47.348 37.692 -4.654 1.00 42.12 278 PRO A O 1
ATOM 2186 N N . ALA A 1 279 ? 45.425 37.210 -5.713 1.00 42.00 279 ALA A N 1
ATOM 2187 C CA . ALA A 1 279 ? 45.917 35.998 -6.356 1.00 42.00 279 ALA A CA 1
ATOM 2188 C C . ALA A 1 279 ? 47.032 36.300 -7.385 1.00 42.00 279 ALA A C 1
ATOM 2190 O O . ALA A 1 279 ? 46.938 37.283 -8.128 1.00 42.00 279 ALA A O 1
ATOM 2191 N N . PRO A 1 280 ? 48.068 35.445 -7.498 1.00 40.75 280 PRO A N 1
ATOM 2192 C CA . PRO A 1 280 ? 49.142 35.633 -8.469 1.00 40.75 280 PRO A CA 1
ATOM 2193 C C . PRO A 1 280 ? 48.624 35.537 -9.919 1.00 40.75 280 PRO A C 1
ATOM 2195 O O . PRO A 1 280 ? 47.687 34.782 -10.202 1.00 40.75 280 PRO A O 1
ATOM 2198 N N . PRO A 1 281 ? 49.228 36.275 -10.871 1.00 36.91 281 PRO A N 1
ATOM 2199 C CA . PRO A 1 281 ? 48.664 36.455 -12.206 1.00 36.91 281 PRO A CA 1
ATOM 2200 C C . PRO A 1 281 ? 48.606 35.148 -13.009 1.00 36.91 281 PRO A C 1
ATOM 2202 O O . PRO A 1 281 ? 49.624 34.512 -13.301 1.00 36.91 281 PRO A O 1
ATOM 2205 N N . LYS A 1 282 ? 47.392 34.773 -13.434 1.00 35.03 282 LYS A N 1
ATOM 2206 C CA . LYS A 1 282 ? 47.148 33.626 -14.319 1.00 35.03 282 LYS A CA 1
ATOM 2207 C C . LYS A 1 282 ? 47.804 33.864 -15.686 1.00 35.03 282 LYS A C 1
ATOM 2209 O O . LYS A 1 282 ? 47.465 34.814 -16.389 1.00 35.03 282 LYS A O 1
ATOM 2214 N N . ARG A 1 283 ? 48.704 32.962 -16.097 1.00 31.33 283 ARG A N 1
ATOM 2215 C CA . ARG A 1 283 ? 49.302 32.958 -17.445 1.00 31.33 283 ARG A CA 1
ATOM 2216 C C . ARG A 1 283 ? 48.222 32.727 -18.507 1.00 31.33 283 ARG A C 1
ATOM 2218 O O . ARG A 1 283 ? 47.730 31.611 -18.658 1.00 31.33 283 ARG A O 1
ATOM 2225 N N . GLN A 1 284 ? 47.897 33.763 -19.273 1.00 32.97 284 GLN A N 1
ATOM 2226 C CA . GLN A 1 284 ? 47.044 33.646 -20.454 1.00 32.97 284 GLN A CA 1
ATOM 2227 C C . GLN A 1 284 ? 47.829 33.015 -21.618 1.00 32.97 284 GLN A C 1
ATOM 2229 O O . GLN A 1 284 ? 48.955 33.419 -21.906 1.00 32.97 284 GLN A O 1
ATOM 2234 N N . ARG A 1 285 ? 47.228 32.043 -22.318 1.00 34.50 285 ARG A N 1
ATOM 2235 C CA . ARG A 1 285 ? 47.663 31.626 -23.662 1.00 34.50 285 ARG A CA 1
ATOM 2236 C C . ARG A 1 285 ? 46.904 32.476 -24.691 1.00 34.50 285 ARG A C 1
ATOM 2238 O O . ARG A 1 285 ? 45.680 32.358 -24.734 1.00 34.50 285 ARG A O 1
ATOM 2245 N N . PRO A 1 286 ? 47.567 33.304 -25.515 1.00 34.16 286 PRO A N 1
ATOM 2246 C CA . PRO A 1 286 ? 46.873 34.108 -26.513 1.00 34.16 286 PRO A CA 1
ATOM 2247 C C . PRO A 1 286 ? 46.491 33.280 -27.750 1.00 34.16 286 PRO A C 1
ATOM 2249 O O . PRO A 1 286 ? 47.310 32.542 -28.298 1.00 34.16 286 PRO A O 1
ATOM 2252 N N . LYS A 1 287 ? 45.259 33.467 -28.239 1.00 36.78 287 LYS A N 1
ATOM 2253 C CA . LYS A 1 287 ? 44.930 33.286 -29.661 1.00 36.78 287 LYS A CA 1
ATOM 2254 C C . LYS A 1 287 ? 45.273 34.590 -30.384 1.00 36.78 287 LYS A C 1
ATOM 2256 O O . LYS A 1 287 ? 44.844 35.647 -29.935 1.00 36.78 287 LYS A O 1
ATOM 2261 N N . ALA A 1 288 ? 45.968 34.518 -31.515 1.00 31.95 288 ALA A N 1
ATOM 2262 C CA . ALA A 1 288 ? 46.096 35.636 -32.449 1.00 31.95 288 ALA A CA 1
ATOM 2263 C C . ALA A 1 288 ? 46.261 35.102 -33.877 1.00 31.95 288 ALA A C 1
ATOM 2265 O O . ALA A 1 288 ? 47.037 34.174 -34.106 1.00 31.95 288 ALA A O 1
ATOM 2266 N N . GLY A 1 289 ? 45.529 35.683 -34.827 1.00 30.11 289 GLY A N 1
ATOM 2267 C CA . GLY A 1 289 ? 45.636 35.375 -36.250 1.00 30.11 289 GLY A CA 1
ATOM 2268 C C . GLY A 1 289 ? 46.080 36.595 -37.058 1.00 30.11 289 GLY A C 1
ATOM 2269 O O . GLY A 1 289 ? 45.582 37.688 -36.829 1.00 30.11 289 GLY A O 1
ATOM 2270 N N . ALA A 1 290 ? 46.972 36.345 -38.022 1.00 32.47 290 ALA A N 1
ATOM 2271 C CA . ALA A 1 290 ? 47.275 37.133 -39.226 1.00 32.47 290 ALA A CA 1
ATOM 2272 C C . ALA A 1 290 ? 47.734 38.612 -39.115 1.00 32.47 290 ALA A C 1
ATOM 2274 O O . ALA A 1 290 ? 46.926 39.512 -38.930 1.00 32.47 290 ALA A O 1
ATOM 2275 N N . ALA A 1 291 ? 49.000 38.868 -39.494 1.00 30.06 291 ALA A N 1
ATOM 2276 C CA . ALA A 1 291 ? 49.347 39.640 -40.707 1.00 30.06 291 ALA A CA 1
ATOM 2277 C C . ALA A 1 291 ? 50.847 39.493 -41.101 1.00 30.06 291 ALA A C 1
ATOM 2279 O O . ALA A 1 291 ? 51.689 39.144 -40.280 1.00 30.06 291 ALA A O 1
ATOM 2280 N N . LYS A 1 292 ? 51.158 39.719 -42.389 1.00 32.28 292 LYS A N 1
ATOM 2281 C CA . LYS A 1 292 ? 52.490 39.683 -43.070 1.00 32.28 292 LYS A CA 1
ATOM 2282 C C . LYS A 1 292 ? 53.238 41.051 -42.917 1.00 32.28 292 LYS A C 1
ATOM 2284 O O . LYS A 1 292 ? 52.554 41.962 -42.457 1.00 32.28 292 LYS A O 1
ATOM 2289 N N . PRO A 1 293 ? 54.532 41.283 -43.323 1.00 40.84 293 PRO A N 1
ATOM 2290 C CA . PRO A 1 293 ? 55.239 40.654 -44.467 1.00 40.84 293 PRO A CA 1
ATOM 2291 C C . PRO A 1 293 ? 56.803 40.507 -44.485 1.00 40.84 293 PRO A C 1
ATOM 2293 O O . PRO A 1 293 ? 57.533 41.013 -43.647 1.00 40.84 293 PRO A O 1
ATOM 2296 N N . ALA A 1 294 ? 57.275 39.888 -45.587 1.00 30.28 294 ALA A N 1
ATOM 2297 C CA . ALA A 1 294 ? 58.506 40.145 -46.380 1.00 30.28 294 ALA A CA 1
ATOM 2298 C C . ALA A 1 294 ? 59.947 39.720 -45.944 1.00 30.28 294 ALA A C 1
ATOM 2300 O O . ALA A 1 294 ? 60.625 40.393 -45.183 1.00 30.28 294 ALA A O 1
ATOM 2301 N N . LYS A 1 295 ? 60.463 38.730 -46.706 1.00 31.66 295 LYS A N 1
ATOM 2302 C CA . LYS A 1 295 ? 61.809 38.593 -47.339 1.00 31.66 295 LYS A CA 1
ATOM 2303 C C . LYS A 1 295 ? 63.110 38.624 -46.498 1.00 31.66 295 LYS A C 1
ATOM 2305 O O . LYS A 1 295 ? 63.520 39.659 -45.987 1.00 31.66 295 LYS A O 1
ATOM 2310 N N . ARG A 1 296 ? 63.919 37.559 -46.648 1.00 29.48 296 ARG A N 1
ATOM 2311 C CA . ARG A 1 296 ? 65.399 37.630 -46.647 1.00 29.48 296 ARG A CA 1
ATOM 2312 C C . ARG A 1 296 ? 66.009 36.613 -47.637 1.00 29.48 296 ARG A C 1
ATOM 2314 O O . ARG A 1 296 ? 65.444 35.544 -47.842 1.00 29.48 296 ARG A O 1
ATOM 2321 N N . LEU A 1 297 ? 67.123 36.996 -48.272 1.00 33.75 297 LEU A N 1
ATOM 2322 C CA . LEU A 1 297 ? 67.970 36.176 -49.166 1.00 33.75 297 LEU A CA 1
ATOM 2323 C C . LEU A 1 297 ? 68.765 35.124 -48.335 1.00 33.75 297 LEU A C 1
ATOM 2325 O O . LEU A 1 297 ? 68.754 35.218 -47.112 1.00 33.75 297 LEU A O 1
ATOM 2329 N N . VAL A 1 298 ? 69.446 34.090 -48.854 1.00 34.62 298 VAL A N 1
ATOM 2330 C CA . VAL A 1 298 ? 70.446 34.013 -49.948 1.00 34.62 298 VAL A CA 1
ATOM 2331 C C . VAL A 1 298 ? 70.543 32.566 -50.481 1.00 34.62 298 VAL A C 1
ATOM 2333 O O . VAL A 1 298 ? 70.388 31.620 -49.713 1.00 34.62 298 VAL A O 1
ATOM 2336 N N . ARG A 1 299 ? 70.868 32.382 -51.773 1.00 29.55 299 ARG A N 1
ATOM 2337 C CA . ARG A 1 299 ? 71.320 31.104 -52.368 1.00 29.55 299 ARG A CA 1
ATOM 2338 C C . ARG A 1 299 ? 72.482 31.384 -53.329 1.00 29.55 299 ARG A C 1
ATOM 2340 O O . ARG A 1 299 ? 72.357 32.288 -54.149 1.00 29.55 299 ARG A O 1
ATOM 2347 N N . LEU A 1 300 ? 73.578 30.630 -53.227 1.00 36.12 300 LEU A N 1
ATOM 2348 C CA . LEU A 1 300 ? 74.793 30.813 -54.035 1.00 36.12 300 LEU A CA 1
ATOM 2349 C C . LEU A 1 300 ? 74.858 29.829 -55.224 1.00 36.12 300 LEU A C 1
ATOM 2351 O O . LEU A 1 300 ? 74.757 28.622 -55.037 1.00 36.12 300 LEU A O 1
ATOM 2355 N N . GLU A 1 301 ? 74.965 30.416 -56.419 1.00 31.30 301 GLU A N 1
ATOM 2356 C CA . GLU A 1 301 ? 75.855 30.125 -57.568 1.00 31.30 301 GLU A CA 1
ATOM 2357 C C . GLU A 1 301 ? 76.052 28.709 -58.195 1.00 31.30 301 GLU A C 1
ATOM 2359 O O . GLU A 1 301 ? 76.141 27.668 -57.554 1.00 31.30 301 GLU A O 1
ATOM 2364 N N . ARG A 1 302 ? 76.183 28.752 -59.534 1.00 38.56 302 ARG A N 1
ATOM 2365 C CA . ARG A 1 302 ? 76.787 27.821 -60.531 1.00 38.56 302 ARG A CA 1
ATOM 2366 C C . ARG A 1 302 ? 77.989 28.595 -61.161 1.00 38.56 302 ARG A C 1
ATOM 2368 O O . ARG A 1 302 ? 77.917 29.821 -61.038 1.00 38.56 302 ARG A O 1
ATOM 2375 N N . PRO A 1 303 ? 79.007 28.041 -61.892 1.00 44.38 303 PRO A N 1
ATOM 2376 C CA . PRO A 1 303 ? 78.869 27.120 -63.049 1.00 44.38 303 PRO A CA 1
ATOM 2377 C C . PRO A 1 303 ? 80.080 26.114 -63.252 1.00 44.38 303 PRO A C 1
ATOM 2379 O O . PRO A 1 303 ? 80.376 25.468 -62.251 1.00 44.38 303 PRO A O 1
ATOM 2382 N N . PRO A 1 304 ? 80.694 25.796 -64.440 1.00 47.28 304 PRO A N 1
ATOM 2383 C CA . PRO A 1 304 ? 80.787 24.383 -64.901 1.00 47.28 304 PRO A CA 1
ATOM 2384 C C . PRO A 1 304 ? 82.156 23.829 -65.442 1.00 47.28 304 PRO A C 1
ATOM 2386 O O . PRO A 1 304 ? 83.098 24.582 -65.659 1.00 47.28 304 PRO A O 1
ATOM 2389 N N . GLU A 1 305 ? 82.165 22.520 -65.789 1.00 39.66 305 GLU A N 1
ATOM 2390 C CA . GLU A 1 305 ? 83.037 21.792 -66.774 1.00 39.66 305 GLU A CA 1
ATOM 2391 C C . GLU A 1 305 ? 84.562 21.599 -66.489 1.00 39.66 305 GLU A C 1
ATOM 2393 O O . GLU A 1 305 ? 85.086 22.337 -65.655 1.00 39.66 305 GLU A O 1
ATOM 2398 N N . PRO A 1 306 ? 85.297 20.588 -67.072 1.00 47.28 306 PRO A N 1
ATOM 2399 C CA . PRO A 1 306 ? 85.287 20.146 -68.496 1.00 47.28 306 PRO A CA 1
ATOM 2400 C C . PRO A 1 306 ? 85.488 18.623 -68.852 1.00 47.28 306 PRO A C 1
ATOM 2402 O O . PRO A 1 306 ? 85.457 17.739 -68.000 1.00 47.28 306 PRO A O 1
ATOM 2405 N N . LEU A 1 307 ? 85.675 18.367 -70.168 1.00 42.00 307 LEU A N 1
ATOM 2406 C CA . LEU A 1 307 ? 85.755 17.123 -70.999 1.00 42.00 307 LEU A CA 1
ATOM 2407 C C . LEU A 1 307 ? 86.925 16.126 -70.725 1.00 42.00 307 LEU A C 1
ATOM 2409 O O . LEU A 1 307 ? 87.840 16.474 -69.977 1.00 42.00 307 LEU A O 1
ATOM 2413 N N . PRO A 1 308 ? 86.970 14.914 -71.367 1.00 46.94 308 PRO A N 1
ATOM 2414 C CA . PRO A 1 308 ? 87.795 14.696 -72.598 1.00 46.94 308 PRO A CA 1
ATOM 2415 C C . PRO A 1 308 ? 87.199 13.627 -73.625 1.00 46.94 308 PRO A C 1
ATOM 2417 O O . PRO A 1 308 ? 85.980 13.501 -73.648 1.00 46.94 308 PRO A O 1
ATOM 2420 N N . PRO A 1 309 ? 87.915 12.951 -74.588 1.00 51.94 309 PRO A N 1
ATOM 2421 C CA . PRO A 1 309 ? 87.771 13.268 -76.040 1.00 51.94 309 PRO A CA 1
ATOM 2422 C C . PRO A 1 309 ? 87.792 12.096 -77.104 1.00 51.94 309 PRO A C 1
ATOM 2424 O O . PRO A 1 309 ? 87.942 10.930 -76.754 1.00 51.94 309 PRO A O 1
ATOM 2427 N N . ARG A 1 310 ? 87.848 12.455 -78.422 1.00 34.34 310 ARG A N 1
ATOM 2428 C CA . ARG A 1 310 ? 88.178 11.652 -79.667 1.00 34.34 310 ARG A CA 1
ATOM 2429 C C . ARG A 1 310 ? 87.018 10.817 -80.271 1.00 34.34 310 ARG A C 1
ATOM 2431 O O . ARG A 1 310 ? 86.211 10.320 -79.510 1.00 34.34 310 ARG A O 1
ATOM 2438 N N . ARG A 1 311 ? 86.838 10.560 -81.589 1.00 33.16 311 ARG A N 1
ATOM 2439 C CA . ARG A 1 311 ? 87.472 10.811 -82.937 1.00 33.16 311 ARG A CA 1
ATOM 2440 C C . ARG A 1 311 ? 86.340 10.604 -84.007 1.00 33.16 311 ARG A C 1
ATOM 2442 O O . ARG A 1 311 ? 85.304 10.084 -83.625 1.00 33.16 311 ARG A O 1
ATOM 2449 N N . GLY A 1 312 ? 86.395 10.877 -85.326 1.00 31.91 312 GLY A N 1
ATOM 2450 C CA . GLY A 1 312 ? 87.367 11.469 -86.277 1.00 31.91 312 GLY A CA 1
ATOM 2451 C C . GLY A 1 312 ? 87.194 10.873 -87.712 1.00 31.91 312 GLY A C 1
ATOM 2452 O O . GLY A 1 312 ? 87.213 9.653 -87.824 1.00 31.91 312 GLY A O 1
ATOM 2453 N N . TYR A 1 313 ? 87.031 11.669 -88.795 1.00 30.61 313 TYR A N 1
ATOM 2454 C CA . TYR A 1 313 ? 86.617 11.186 -90.150 1.00 30.61 313 TYR A CA 1
ATOM 2455 C C . TYR A 1 313 ? 87.250 11.959 -91.342 1.00 30.61 313 TYR A C 1
ATOM 2457 O O . TYR A 1 313 ? 87.470 13.163 -91.221 1.00 30.61 313 TYR A O 1
ATOM 2465 N N . LYS A 1 314 ? 87.488 11.291 -92.493 1.00 47.44 314 LYS A N 1
ATOM 2466 C CA . LYS A 1 314 ? 87.736 11.844 -93.860 1.00 47.44 314 LYS A CA 1
ATOM 2467 C C . LYS A 1 314 ? 87.499 10.757 -94.934 1.00 47.44 314 LYS A C 1
ATOM 2469 O O . LYS A 1 314 ? 87.801 9.598 -94.658 1.00 47.44 314 LYS A O 1
ATOM 2474 N N . PRO A 1 315 ? 87.077 11.120 -96.163 1.00 37.91 315 PRO A N 1
ATOM 2475 C CA . PRO A 1 315 ? 87.741 10.582 -97.364 1.00 37.91 315 PRO A CA 1
ATOM 2476 C C . PRO A 1 315 ? 87.946 11.622 -98.498 1.00 37.91 315 PRO A C 1
ATOM 2478 O O . PRO A 1 315 ? 87.811 12.824 -98.284 1.00 37.91 315 PRO A O 1
ATOM 2481 N N . SER A 1 316 ? 88.384 11.140 -99.671 1.00 31.25 316 SER A N 1
ATOM 2482 C CA . SER A 1 316 ? 89.105 11.872 -100.733 1.00 31.25 316 SER A CA 1
ATOM 2483 C C . SER A 1 316 ? 88.313 12.059 -102.048 1.00 31.25 316 SER A C 1
ATOM 2485 O O . SER A 1 316 ? 87.209 11.546 -102.206 1.00 31.25 316 SER A O 1
ATOM 2487 N N . THR A 1 317 ? 88.893 12.820 -102.980 1.00 36.50 317 THR A N 1
ATOM 2488 C CA . THR A 1 317 ? 88.304 13.412 -104.196 1.00 36.50 317 THR A CA 1
ATOM 2489 C C . THR A 1 317 ? 88.188 12.508 -105.437 1.00 36.50 317 THR A C 1
ATOM 2491 O O . THR A 1 317 ? 88.858 11.490 -105.573 1.00 36.50 317 THR A O 1
ATOM 2494 N N . TYR A 1 318 ? 87.345 12.978 -106.365 1.00 37.75 318 TYR A N 1
ATOM 2495 C CA . TYR A 1 318 ? 86.989 12.476 -107.701 1.00 37.75 318 TYR A CA 1
ATOM 2496 C C . TYR A 1 318 ? 88.132 12.108 -108.675 1.00 37.75 318 TYR A C 1
ATOM 2498 O O . TYR A 1 318 ? 89.212 12.689 -108.623 1.00 37.75 318 TYR A O 1
ATOM 2506 N N . LEU A 1 319 ? 87.756 11.302 -109.690 1.00 30.81 319 LEU A N 1
ATOM 2507 C CA . LEU A 1 319 ? 87.826 11.623 -111.141 1.00 30.81 319 LEU A CA 1
ATOM 2508 C C . LEU A 1 319 ? 88.511 10.561 -112.037 1.00 30.81 319 LEU A C 1
ATOM 2510 O O . LEU A 1 319 ? 89.607 10.796 -112.535 1.00 30.81 319 LEU A O 1
ATOM 2514 N N . ILE A 1 320 ? 87.825 9.454 -112.369 1.00 38.25 320 ILE A N 1
ATOM 2515 C CA . ILE A 1 320 ? 88.129 8.657 -113.581 1.00 38.25 320 ILE A CA 1
ATOM 2516 C C . ILE A 1 320 ? 86.822 8.201 -114.269 1.00 38.25 320 ILE A C 1
ATOM 2518 O O . ILE A 1 320 ? 85.951 7.638 -113.617 1.00 38.25 320 ILE A O 1
ATOM 2522 N N . ALA A 1 321 ? 86.728 8.436 -115.590 1.00 39.59 321 ALA A N 1
ATOM 2523 C CA . ALA A 1 321 ? 85.807 7.826 -116.572 1.00 39.59 321 ALA A CA 1
ATOM 2524 C C . ALA A 1 321 ? 84.300 7.760 -116.201 1.00 39.59 321 ALA A C 1
ATOM 2526 O O . ALA A 1 321 ? 83.814 6.758 -115.694 1.00 39.59 321 ALA A O 1
ATOM 2527 N N . LEU A 1 322 ? 83.424 8.706 -116.558 1.00 36.59 322 LEU A N 1
ATOM 2528 C CA . LEU A 1 322 ? 83.272 9.446 -117.829 1.00 36.59 322 LEU A CA 1
ATOM 2529 C C . LEU A 1 322 ? 83.238 8.603 -119.132 1.00 36.59 322 LEU A C 1
ATOM 2531 O O . LEU A 1 322 ? 83.097 9.174 -120.205 1.00 36.59 322 LEU A O 1
ATOM 2535 N N . LEU A 1 323 ? 83.312 7.266 -119.067 1.00 44.78 323 LEU A N 1
ATOM 2536 C CA . LEU A 1 323 ? 83.208 6.384 -120.252 1.00 44.78 323 LEU A CA 1
ATOM 2537 C C . LEU A 1 323 ? 82.133 5.287 -120.147 1.00 44.78 323 LEU A C 1
ATOM 2539 O O . LEU A 1 323 ? 81.837 4.634 -121.140 1.00 44.78 323 LEU A O 1
ATOM 2543 N N . ALA A 1 324 ? 81.467 5.142 -118.996 1.00 45.12 324 ALA A N 1
ATOM 2544 C CA . ALA A 1 324 ? 80.281 4.284 -118.844 1.00 45.12 324 ALA A CA 1
ATOM 2545 C C . ALA A 1 324 ? 78.947 5.008 -119.156 1.00 45.12 324 ALA A C 1
ATOM 2547 O O . ALA A 1 324 ? 77.874 4.412 -119.071 1.00 45.12 324 ALA A O 1
ATOM 2548 N N . LEU A 1 325 ? 78.993 6.300 -119.509 1.00 43.66 325 LEU A N 1
ATOM 2549 C CA . LEU A 1 325 ? 77.814 7.177 -119.556 1.00 43.66 325 LEU A CA 1
ATOM 2550 C C . LEU A 1 325 ? 76.843 6.879 -120.720 1.00 43.66 325 LEU A C 1
ATOM 2552 O O . LEU A 1 325 ? 75.668 7.214 -120.625 1.00 43.66 325 LEU A O 1
ATOM 2556 N N . LEU A 1 326 ? 77.307 6.257 -121.811 1.00 46.78 326 LEU A N 1
ATOM 2557 C CA . LEU A 1 326 ? 76.550 6.180 -123.074 1.00 46.78 326 LEU A CA 1
ATOM 2558 C C . LEU A 1 326 ? 75.745 4.889 -123.304 1.00 46.78 326 LEU A C 1
ATOM 2560 O O . LEU A 1 326 ? 74.925 4.861 -124.214 1.00 46.78 326 LEU A O 1
ATOM 2564 N N . VAL A 1 327 ? 75.905 3.854 -122.471 1.00 51.06 327 VAL A N 1
ATOM 2565 C CA . VAL A 1 327 ? 75.063 2.632 -122.531 1.00 51.06 327 VAL A CA 1
ATOM 2566 C C . VAL A 1 327 ? 74.010 2.612 -121.414 1.00 51.06 327 VAL A C 1
ATOM 2568 O O . VAL A 1 327 ? 72.940 2.030 -121.571 1.00 51.06 327 VAL A O 1
ATOM 2571 N N . ILE A 1 328 ? 74.248 3.347 -120.321 1.00 50.38 328 ILE A N 1
ATOM 2572 C CA . ILE A 1 328 ? 73.264 3.548 -119.246 1.00 50.38 328 ILE A CA 1
ATOM 2573 C C . ILE A 1 328 ? 72.097 4.439 -119.715 1.00 50.38 328 ILE A C 1
ATOM 2575 O O . ILE A 1 328 ? 71.004 4.321 -119.185 1.00 50.38 328 ILE A O 1
ATOM 2579 N N . LEU A 1 329 ? 72.263 5.283 -120.739 1.00 49.62 329 LEU A N 1
ATOM 2580 C CA . LEU A 1 329 ? 71.223 6.226 -121.185 1.00 49.62 329 LEU A CA 1
ATOM 2581 C C . LEU A 1 329 ? 69.969 5.586 -121.821 1.00 49.62 329 LEU A C 1
ATOM 2583 O O . LEU A 1 329 ? 68.945 6.256 -121.908 1.00 49.62 329 LEU A O 1
ATOM 2587 N N . GLY A 1 330 ? 70.007 4.313 -122.235 1.00 52.62 330 GLY A N 1
ATOM 2588 C CA . GLY A 1 330 ? 68.848 3.615 -122.817 1.00 52.62 330 GLY A CA 1
ATOM 2589 C C . GLY A 1 330 ? 67.916 2.997 -121.769 1.00 52.62 330 GLY A C 1
ATOM 2590 O O . GLY A 1 330 ? 66.736 3.329 -121.705 1.00 52.62 330 GLY A O 1
ATOM 2591 N N . SER A 1 331 ? 68.454 2.137 -120.900 1.00 52.03 331 SER A N 1
ATOM 2592 C CA . SER A 1 331 ? 67.727 1.537 -119.766 1.00 52.03 331 SER A CA 1
ATOM 2593 C C . SER A 1 331 ? 67.572 2.501 -118.585 1.00 52.03 331 SER A C 1
ATOM 2595 O O . SER A 1 331 ? 66.618 2.417 -117.813 1.00 52.03 331 SER A O 1
ATOM 2597 N N . GLY A 1 332 ? 68.488 3.461 -118.472 1.00 50.41 332 GLY A N 1
ATOM 2598 C CA . GLY A 1 332 ? 68.505 4.508 -117.463 1.00 50.41 332 GLY A CA 1
ATOM 2599 C C . GLY A 1 332 ? 67.437 5.576 -117.635 1.00 50.41 332 GLY A C 1
ATOM 2600 O O . GLY A 1 332 ? 67.265 6.342 -116.706 1.00 50.41 332 GLY A O 1
ATOM 2601 N N . THR A 1 333 ? 66.677 5.641 -118.730 1.00 52.84 333 THR A N 1
ATOM 2602 C CA . THR A 1 333 ? 65.486 6.516 -118.772 1.00 52.84 333 THR A CA 1
ATOM 2603 C C . THR A 1 333 ? 64.359 5.934 -117.924 1.00 52.84 333 THR A C 1
ATOM 2605 O O . THR A 1 333 ? 63.842 6.619 -117.046 1.00 52.84 333 THR A O 1
ATOM 2608 N N . VAL A 1 334 ? 64.048 4.645 -118.095 1.00 54.47 334 VAL A N 1
ATOM 2609 C CA . VAL A 1 334 ? 63.074 3.924 -117.259 1.00 54.47 334 VAL A CA 1
ATOM 2610 C C . VAL A 1 334 ? 63.601 3.765 -115.831 1.00 54.47 334 VAL A C 1
ATOM 2612 O O . VAL A 1 334 ? 62.882 4.059 -114.880 1.00 54.47 334 VAL A O 1
ATOM 2615 N N . ALA A 1 335 ? 64.872 3.387 -115.655 1.00 55.44 335 ALA A N 1
ATOM 2616 C CA . ALA A 1 335 ? 65.451 3.253 -114.321 1.00 55.44 335 ALA A CA 1
ATOM 2617 C C . ALA A 1 335 ? 65.652 4.608 -113.613 1.00 55.44 335 ALA A C 1
ATOM 2619 O O . ALA A 1 335 ? 65.461 4.663 -112.404 1.00 55.44 335 ALA A O 1
ATOM 2620 N N . ALA A 1 336 ? 65.967 5.712 -114.307 1.00 56.03 336 ALA A N 1
ATOM 2621 C CA . ALA A 1 336 ? 66.000 7.037 -113.674 1.00 56.03 336 ALA A CA 1
ATOM 2622 C C . ALA A 1 336 ? 64.601 7.596 -113.420 1.00 56.03 336 ALA A C 1
ATOM 2624 O O . ALA A 1 336 ? 64.439 8.261 -112.408 1.00 56.03 336 ALA A O 1
ATOM 2625 N N . LEU A 1 337 ? 63.586 7.297 -114.241 1.00 57.09 337 LEU A N 1
ATOM 2626 C CA . LEU A 1 337 ? 62.192 7.593 -113.889 1.00 57.09 337 LEU A CA 1
ATOM 2627 C C . LEU A 1 337 ? 61.792 6.844 -112.612 1.00 57.09 337 LEU A C 1
ATOM 2629 O O . LEU A 1 337 ? 61.304 7.468 -111.676 1.00 57.09 337 LEU A O 1
ATOM 2633 N N . HIS A 1 338 ? 62.098 5.548 -112.515 1.00 61.88 338 HIS A N 1
ATOM 2634 C CA . HIS A 1 338 ? 61.794 4.744 -111.329 1.00 61.88 338 HIS A CA 1
ATOM 2635 C C . HIS A 1 338 ? 62.598 5.191 -110.088 1.00 61.88 338 HIS A C 1
ATOM 2637 O O . HIS A 1 338 ? 62.040 5.314 -109.002 1.00 61.88 338 HIS A O 1
ATOM 2643 N N . VAL A 1 339 ? 63.884 5.533 -110.239 1.00 61.72 339 VAL A N 1
ATOM 2644 C CA . VAL A 1 339 ? 64.735 6.066 -109.154 1.00 61.72 339 VAL A CA 1
ATOM 2645 C C . VAL A 1 339 ? 64.366 7.506 -108.777 1.00 61.72 339 VAL A C 1
ATOM 2647 O O . VAL A 1 339 ? 64.452 7.856 -107.603 1.00 61.72 339 VAL A O 1
ATOM 2650 N N . MET A 1 340 ? 63.928 8.353 -109.713 1.00 60.78 340 MET A N 1
ATOM 2651 C CA . MET A 1 340 ? 63.393 9.685 -109.398 1.00 60.78 340 MET A CA 1
ATOM 2652 C C . MET A 1 340 ? 62.046 9.583 -108.686 1.00 60.78 340 MET A C 1
ATOM 2654 O O . MET A 1 340 ? 61.830 10.309 -107.720 1.00 60.78 340 MET A O 1
ATOM 2658 N N . GLN A 1 341 ? 61.180 8.654 -109.096 1.00 58.78 341 GLN A N 1
ATOM 2659 C CA . GLN A 1 341 ? 59.913 8.376 -108.424 1.00 58.78 341 GLN A CA 1
ATOM 2660 C C . GLN A 1 341 ? 60.154 7.845 -107.000 1.00 58.78 341 GLN A C 1
ATOM 2662 O O . GLN A 1 341 ? 59.579 8.388 -106.060 1.00 58.78 341 GLN A O 1
ATOM 2667 N N . GLN A 1 342 ? 61.089 6.901 -106.810 1.00 61.66 342 GLN A N 1
ATOM 2668 C CA . GLN A 1 342 ? 61.481 6.411 -105.479 1.00 61.66 342 GLN A CA 1
ATOM 2669 C C . GLN A 1 342 ? 62.148 7.483 -104.598 1.00 61.66 342 GLN A C 1
ATOM 2671 O O . GLN A 1 342 ? 61.876 7.545 -103.398 1.00 61.66 342 GLN A O 1
ATOM 2676 N N . ARG A 1 343 ? 62.991 8.362 -105.162 1.00 66.81 343 ARG A N 1
ATOM 2677 C CA . ARG A 1 343 ? 63.567 9.501 -104.419 1.00 66.81 343 ARG A CA 1
ATOM 2678 C C . ARG A 1 343 ? 62.492 10.504 -104.008 1.00 66.81 343 ARG A C 1
ATOM 2680 O O . ARG A 1 343 ? 62.456 10.895 -102.850 1.00 66.81 343 ARG A O 1
ATOM 2687 N N . ALA A 1 344 ? 61.567 10.843 -104.906 1.00 66.94 344 ALA A N 1
ATOM 2688 C CA . ALA A 1 344 ? 60.457 11.739 -104.597 1.00 66.94 344 ALA A CA 1
ATOM 2689 C C . ALA A 1 344 ? 59.530 11.173 -103.503 1.00 66.94 344 ALA A C 1
ATOM 2691 O O . ALA A 1 344 ? 59.081 11.931 -102.642 1.00 66.94 344 ALA A O 1
ATOM 2692 N N . THR A 1 345 ? 59.272 9.858 -103.480 1.00 67.00 345 THR A N 1
ATOM 2693 C CA . THR A 1 345 ? 58.537 9.224 -102.370 1.00 67.00 345 THR A CA 1
ATOM 2694 C C . THR A 1 345 ? 59.337 9.222 -101.067 1.00 67.00 345 THR A C 1
ATOM 2696 O O . THR A 1 345 ? 58.761 9.488 -100.017 1.00 67.00 345 THR A O 1
ATOM 2699 N N . ALA A 1 346 ? 60.654 8.995 -101.115 1.00 74.62 346 ALA A N 1
ATOM 2700 C CA . ALA A 1 346 ? 61.508 9.023 -99.926 1.00 74.62 346 ALA A CA 1
ATOM 2701 C C . ALA A 1 346 ? 61.611 10.433 -99.312 1.00 74.62 346 ALA A C 1
ATOM 2703 O O . ALA A 1 346 ? 61.506 10.577 -98.096 1.00 74.62 346 ALA A O 1
ATOM 2704 N N . ASP A 1 347 ? 61.735 11.481 -100.132 1.00 79.00 347 ASP A N 1
ATOM 2705 C CA . ASP A 1 347 ? 61.767 12.873 -99.663 1.00 79.00 347 ASP A CA 1
ATOM 2706 C C . ASP A 1 347 ? 60.428 13.287 -99.029 1.00 79.00 347 ASP A C 1
ATOM 2708 O O . ASP A 1 347 ? 60.406 13.899 -97.958 1.00 79.00 347 ASP A O 1
ATOM 2712 N N . ARG A 1 348 ? 59.292 12.906 -99.638 1.00 80.31 348 ARG A N 1
ATOM 2713 C CA . ARG A 1 348 ? 57.954 13.107 -99.046 1.00 80.31 348 ARG A CA 1
ATOM 2714 C C . ARG A 1 348 ? 57.802 12.354 -97.724 1.00 80.31 348 ARG A C 1
ATOM 2716 O O . ARG A 1 348 ? 57.254 12.908 -96.772 1.00 80.31 348 ARG A O 1
ATOM 2723 N N . TYR A 1 349 ? 58.325 11.132 -97.644 1.00 84.44 349 TYR A N 1
ATOM 2724 C CA . TYR A 1 349 ? 58.308 10.332 -96.425 1.00 84.44 349 TYR A CA 1
ATOM 2725 C C . TYR A 1 349 ? 59.138 10.967 -95.299 1.00 84.44 349 TYR A C 1
ATOM 2727 O O . TYR A 1 349 ? 58.656 11.112 -94.178 1.00 84.44 349 TYR A O 1
ATOM 2735 N N . GLN A 1 350 ? 60.347 11.450 -95.595 1.00 84.75 350 GLN A N 1
ATOM 2736 C CA . GLN A 1 350 ? 61.171 12.172 -94.618 1.00 84.75 350 GLN A CA 1
ATOM 2737 C C . GLN A 1 350 ? 60.507 13.475 -94.144 1.00 84.75 350 GLN A C 1
ATOM 2739 O O . GLN A 1 350 ? 60.578 13.815 -92.960 1.00 84.75 350 GLN A O 1
ATOM 2744 N N . GLN A 1 351 ? 59.792 14.182 -95.027 1.00 85.81 351 GLN A N 1
ATOM 2745 C CA . GLN A 1 351 ? 58.985 15.343 -94.638 1.00 85.81 351 GLN A CA 1
ATOM 2746 C C . GLN A 1 351 ? 57.808 14.971 -93.726 1.00 85.81 351 GLN A C 1
ATOM 2748 O O . GLN A 1 351 ? 57.532 15.722 -92.791 1.00 85.81 351 GLN A O 1
ATOM 2753 N N . LEU A 1 352 ? 57.134 13.836 -93.951 1.00 88.69 352 LEU A N 1
ATOM 2754 C CA . LEU A 1 352 ? 56.102 13.320 -93.044 1.00 88.69 352 LEU A CA 1
ATOM 2755 C C . LEU A 1 352 ? 56.691 13.029 -91.657 1.00 88.69 352 LEU A C 1
ATOM 2757 O O . LEU A 1 352 ? 56.179 13.547 -90.667 1.00 88.69 352 LEU A O 1
ATOM 2761 N N . ILE A 1 353 ? 57.789 12.269 -91.579 1.00 89.56 353 ILE A N 1
ATOM 2762 C CA . ILE A 1 353 ? 58.447 11.934 -90.304 1.00 89.56 353 ILE A CA 1
ATOM 2763 C C . ILE A 1 353 ? 58.878 13.205 -89.556 1.00 89.56 353 ILE A C 1
ATOM 2765 O O . ILE A 1 353 ? 58.551 13.361 -88.382 1.00 89.56 353 ILE A O 1
ATOM 2769 N N . THR A 1 354 ? 59.478 14.176 -90.252 1.00 86.38 354 THR A N 1
ATOM 2770 C CA . THR A 1 354 ? 59.868 15.471 -89.659 1.00 86.38 354 THR A CA 1
ATOM 2771 C C . THR A 1 354 ? 58.667 16.272 -89.124 1.00 86.38 354 THR A C 1
ATOM 2773 O O . THR A 1 354 ? 58.813 17.037 -88.170 1.00 86.38 354 THR A O 1
ATOM 2776 N N . ARG A 1 355 ? 57.471 16.142 -89.725 1.00 89.50 355 ARG A N 1
ATOM 2777 C CA . ARG A 1 355 ? 56.234 16.763 -89.203 1.00 89.50 355 ARG A CA 1
ATOM 2778 C C . ARG A 1 355 ? 55.704 16.010 -87.985 1.00 89.50 355 ARG A C 1
ATOM 2780 O O . ARG A 1 355 ? 55.326 16.655 -87.012 1.00 89.50 355 ARG A O 1
ATOM 2787 N N . LEU A 1 356 ? 55.717 14.678 -88.015 1.00 88.75 356 LEU A N 1
ATOM 2788 C CA . LEU A 1 356 ? 55.273 13.829 -86.905 1.00 88.75 356 LEU A CA 1
ATOM 2789 C C . LEU A 1 356 ? 56.103 14.064 -85.637 1.00 88.75 356 LEU A C 1
ATOM 2791 O O . LEU A 1 356 ? 55.532 14.236 -84.568 1.00 88.75 356 LEU A O 1
ATOM 2795 N N . GLU A 1 357 ? 57.428 14.175 -85.763 1.00 86.81 357 GLU A N 1
ATOM 2796 C CA . GLU A 1 357 ? 58.339 14.484 -84.646 1.00 86.81 357 GLU A CA 1
ATOM 2797 C C . GLU A 1 357 ? 58.120 15.873 -84.018 1.00 86.81 357 GLU A C 1
ATOM 2799 O O . GLU A 1 357 ? 58.578 16.122 -82.907 1.00 86.81 357 GLU A O 1
ATOM 2804 N N . ARG A 1 358 ? 57.430 16.784 -84.717 1.00 88.25 358 ARG A N 1
ATOM 2805 C CA . ARG A 1 358 ? 57.091 18.139 -84.242 1.00 88.25 358 ARG A CA 1
ATOM 2806 C C . ARG A 1 358 ? 55.637 18.284 -83.792 1.00 88.25 358 ARG A C 1
ATOM 2808 O O . ARG A 1 358 ? 55.229 19.382 -83.425 1.00 88.25 358 ARG A O 1
ATOM 2815 N N . THR A 1 359 ? 54.848 17.219 -83.891 1.00 91.50 359 THR A N 1
ATOM 2816 C CA . THR A 1 359 ? 53.408 17.232 -83.626 1.00 91.50 359 THR A CA 1
ATOM 2817 C C . THR A 1 359 ? 53.144 16.430 -82.361 1.00 91.50 359 THR A C 1
ATOM 2819 O O . THR A 1 359 ? 53.143 15.207 -82.417 1.00 91.50 359 THR A O 1
ATOM 2822 N N . ASP A 1 360 ? 52.917 17.087 -81.224 1.00 86.50 360 ASP A N 1
ATOM 2823 C CA . ASP A 1 360 ? 52.703 16.386 -79.945 1.00 86.50 360 ASP A CA 1
ATOM 2824 C C . ASP A 1 360 ? 51.311 15.726 -79.839 1.00 86.50 360 ASP A C 1
ATOM 2826 O O . ASP A 1 360 ? 51.141 14.731 -79.134 1.00 86.50 360 ASP A O 1
ATOM 2830 N N . ALA A 1 361 ? 50.305 16.261 -80.541 1.00 90.88 361 ALA A N 1
ATOM 2831 C CA . ALA A 1 361 ? 48.931 15.761 -80.499 1.00 90.88 361 ALA A CA 1
ATOM 2832 C C . ALA A 1 361 ? 48.776 14.454 -81.298 1.00 90.88 361 ALA A C 1
ATOM 2834 O O . ALA A 1 361 ? 48.971 14.432 -82.516 1.00 90.88 361 ALA A O 1
ATOM 2835 N N . LEU A 1 362 ? 48.376 13.372 -80.622 1.00 91.31 362 LEU A N 1
ATOM 2836 C CA . LEU A 1 362 ? 48.249 12.032 -81.212 1.00 91.31 362 LEU A CA 1
ATOM 2837 C C . LEU A 1 362 ? 47.217 11.984 -82.350 1.00 91.31 362 LEU A C 1
ATOM 2839 O O . LEU A 1 362 ? 47.435 11.309 -83.350 1.00 91.31 362 LEU A O 1
ATOM 2843 N N . GLU A 1 363 ? 46.137 12.755 -82.240 1.00 90.75 363 GLU A N 1
ATOM 2844 C CA . GLU A 1 363 ? 45.088 12.899 -83.254 1.00 90.75 363 GLU A CA 1
ATOM 2845 C C . GLU A 1 363 ? 45.649 13.501 -84.548 1.00 90.75 363 GLU A C 1
ATOM 2847 O O . GLU A 1 363 ? 45.328 13.058 -85.649 1.00 90.75 363 GLU A O 1
ATOM 2852 N N . GLN A 1 364 ? 46.528 14.499 -84.416 1.00 89.44 364 GLN A N 1
ATOM 2853 C CA . GLN A 1 364 ? 47.185 15.147 -85.549 1.00 89.44 364 GLN A CA 1
ATOM 2854 C C . GLN A 1 364 ? 48.280 14.248 -86.138 1.00 89.44 364 GLN A C 1
ATOM 2856 O O . GLN A 1 364 ? 48.428 14.200 -87.357 1.00 89.44 364 GLN A O 1
ATOM 2861 N N . GLN A 1 365 ? 49.001 13.485 -85.305 1.00 90.62 365 GLN A N 1
ATOM 2862 C CA . GLN A 1 365 ? 49.923 12.450 -85.784 1.00 90.62 365 GLN A CA 1
ATOM 2863 C C . GLN A 1 365 ? 49.190 11.381 -86.606 1.00 90.62 365 GLN A C 1
ATOM 2865 O O . GLN A 1 365 ? 49.635 11.041 -87.702 1.00 90.62 365 GLN A O 1
ATOM 2870 N N . LEU A 1 366 ? 48.055 10.884 -86.104 1.00 91.94 366 LEU A N 1
ATOM 2871 C CA . LEU A 1 366 ? 47.219 9.900 -86.788 1.00 91.94 366 LEU A CA 1
ATOM 2872 C C . LEU A 1 366 ? 46.697 10.454 -88.121 1.00 91.94 366 LEU A C 1
ATOM 2874 O O . LEU A 1 366 ? 46.930 9.844 -89.160 1.00 91.94 366 LEU A O 1
ATOM 2878 N N . ALA A 1 367 ? 46.109 11.655 -88.115 1.00 91.38 367 ALA A N 1
ATOM 2879 C CA . ALA A 1 367 ? 45.608 12.302 -89.326 1.00 91.38 367 ALA A CA 1
ATOM 2880 C C . ALA A 1 367 ? 46.704 12.518 -90.388 1.00 91.38 367 ALA A C 1
ATOM 2882 O O . ALA A 1 367 ? 46.449 12.320 -91.575 1.00 91.38 367 ALA A O 1
ATOM 2883 N N . LEU A 1 368 ? 47.931 12.881 -89.988 1.00 90.44 368 LEU A N 1
ATOM 2884 C CA . LEU A 1 368 ? 49.074 13.008 -90.902 1.00 90.44 368 LEU A CA 1
ATOM 2885 C C . LEU A 1 368 ? 49.480 11.661 -91.527 1.00 90.44 368 LEU A C 1
ATOM 2887 O O . LEU A 1 368 ? 49.790 11.618 -92.718 1.00 90.44 368 LEU A O 1
ATOM 2891 N N . LEU A 1 369 ? 49.481 10.576 -90.745 1.00 90.69 369 LEU A N 1
ATOM 2892 C CA . LEU A 1 369 ? 49.801 9.225 -91.221 1.00 90.69 369 LEU A CA 1
ATOM 2893 C C . LEU A 1 369 ? 48.715 8.684 -92.170 1.00 90.69 369 LEU A C 1
ATOM 2895 O O . LEU A 1 369 ? 49.041 8.208 -93.259 1.00 90.69 369 LEU A O 1
ATOM 2899 N N . ASP A 1 370 ? 47.440 8.804 -91.788 1.00 90.19 370 ASP A N 1
ATOM 2900 C CA . ASP A 1 370 ? 46.293 8.334 -92.577 1.00 90.19 370 ASP A CA 1
ATOM 2901 C C . ASP A 1 370 ? 46.151 9.121 -93.892 1.00 90.19 370 ASP A C 1
ATOM 2903 O O . ASP A 1 370 ? 45.995 8.521 -94.957 1.00 90.19 370 ASP A O 1
ATOM 2907 N N . THR A 1 371 ? 46.293 10.454 -93.852 1.00 91.44 371 THR A N 1
ATOM 2908 C CA . THR A 1 371 ? 46.269 11.303 -95.062 1.00 91.44 371 THR A CA 1
ATOM 2909 C C . THR A 1 371 ? 47.381 10.902 -96.029 1.00 91.44 371 THR A C 1
ATOM 2911 O O . THR A 1 371 ? 47.138 10.765 -97.226 1.00 91.44 371 THR A O 1
ATOM 2914 N N . TYR A 1 372 ? 48.594 10.643 -95.527 1.00 89.19 372 TYR A N 1
ATOM 2915 C CA . TYR A 1 372 ? 49.708 10.234 -96.380 1.00 89.19 372 TYR A CA 1
ATOM 2916 C C . TYR A 1 372 ? 49.464 8.879 -97.063 1.00 89.19 372 TYR A C 1
ATOM 2918 O O . TYR A 1 372 ? 49.802 8.740 -98.241 1.00 89.19 372 TYR A O 1
ATOM 2926 N N . LEU A 1 373 ? 48.873 7.895 -96.367 1.00 87.50 373 LEU A N 1
ATOM 2927 C CA . LEU A 1 373 ? 48.488 6.616 -96.984 1.00 87.50 373 LEU A CA 1
ATOM 2928 C C . LEU A 1 373 ? 47.384 6.792 -98.030 1.00 87.50 373 LEU A C 1
ATOM 2930 O O . LEU A 1 373 ? 47.483 6.212 -99.109 1.00 87.50 373 LEU A O 1
ATOM 2934 N N . ALA A 1 374 ? 46.363 7.603 -97.739 1.00 86.88 374 ALA A N 1
ATOM 2935 C CA . ALA A 1 374 ? 45.268 7.869 -98.670 1.00 86.88 374 ALA A CA 1
ATOM 2936 C C . ALA A 1 374 ? 45.752 8.574 -99.952 1.00 86.88 374 ALA A C 1
ATOM 2938 O O . ALA A 1 374 ? 45.325 8.226 -101.051 1.00 86.88 374 ALA A O 1
ATOM 2939 N N . GLU A 1 375 ? 46.681 9.526 -99.825 1.00 85.88 375 GLU A N 1
ATOM 2940 C CA . GLU A 1 375 ? 47.305 10.221 -100.958 1.00 85.88 375 GLU A CA 1
ATOM 2941 C C . GLU A 1 375 ? 48.336 9.361 -101.717 1.00 85.88 375 GLU A C 1
ATOM 2943 O O . GLU A 1 375 ? 48.634 9.653 -102.877 1.00 85.88 375 GLU A O 1
ATOM 2948 N N . ASN A 1 376 ? 48.914 8.325 -101.092 1.00 84.81 376 ASN A N 1
ATOM 2949 C CA . ASN A 1 376 ? 50.003 7.524 -101.671 1.00 84.81 376 ASN A CA 1
ATOM 2950 C C . ASN A 1 376 ? 49.832 6.003 -101.393 1.00 84.81 376 ASN A C 1
ATOM 2952 O O . ASN A 1 376 ? 50.675 5.426 -100.697 1.00 84.81 376 ASN A O 1
ATOM 2956 N N . PRO A 1 377 ? 48.804 5.319 -101.946 1.00 79.50 377 PRO A N 1
ATOM 2957 C CA . PRO A 1 377 ? 48.475 3.935 -101.570 1.00 79.50 377 PRO A CA 1
ATOM 2958 C C . PRO A 1 377 ? 49.569 2.893 -101.858 1.00 79.50 377 PRO A C 1
ATOM 2960 O O . PRO A 1 377 ? 49.721 1.940 -101.101 1.00 79.50 377 PRO A O 1
ATOM 2963 N N . GLU A 1 378 ? 50.362 3.076 -102.920 1.00 79.50 378 GLU A N 1
ATOM 2964 C CA . GLU A 1 378 ? 51.445 2.155 -103.324 1.00 79.50 378 GLU A CA 1
ATOM 2965 C C . GLU A 1 378 ? 52.832 2.570 -102.782 1.00 79.50 378 GLU A C 1
ATOM 2967 O O . GLU A 1 378 ? 53.871 2.305 -103.390 1.00 79.50 378 GLU A O 1
ATOM 2972 N N . THR A 1 379 ? 52.883 3.274 -101.647 1.00 81.75 379 THR A N 1
ATOM 2973 C CA . THR A 1 379 ? 54.156 3.694 -101.038 1.00 81.75 379 THR A CA 1
ATOM 2974 C C . THR A 1 379 ? 54.966 2.498 -100.500 1.00 81.75 379 THR A C 1
ATOM 2976 O O . THR A 1 379 ? 54.434 1.699 -99.727 1.00 81.75 379 THR A O 1
ATOM 2979 N N . PRO A 1 380 ? 56.285 2.394 -100.777 1.00 81.44 380 PRO A N 1
ATOM 2980 C CA . PRO A 1 380 ? 57.139 1.331 -100.225 1.00 81.44 380 PRO A CA 1
ATOM 2981 C C . PRO A 1 380 ? 57.340 1.428 -98.700 1.00 81.44 380 PRO A C 1
ATOM 2983 O O . PRO A 1 380 ? 57.981 0.568 -98.104 1.00 81.44 380 PRO A O 1
ATOM 2986 N N . HIS A 1 381 ? 56.811 2.475 -98.058 1.00 85.94 381 HIS A N 1
ATOM 2987 C CA . HIS A 1 381 ? 56.823 2.663 -96.604 1.00 85.94 381 HIS A CA 1
ATOM 2988 C C . HIS A 1 381 ? 55.489 2.296 -95.927 1.00 85.94 381 HIS A C 1
ATOM 2990 O O . HIS A 1 381 ? 55.324 2.579 -94.741 1.00 85.94 381 HIS A O 1
ATOM 2996 N N . ALA A 1 382 ? 54.539 1.688 -96.652 1.00 84.19 382 ALA A N 1
ATOM 2997 C CA . ALA A 1 382 ? 53.190 1.413 -96.151 1.00 84.19 382 ALA A CA 1
ATOM 2998 C C . ALA A 1 382 ? 53.194 0.628 -94.827 1.00 84.19 382 ALA A C 1
ATOM 3000 O O . ALA A 1 382 ? 52.486 1.017 -93.901 1.00 84.19 382 ALA A O 1
ATOM 3001 N N . ASP A 1 383 ? 54.049 -0.390 -94.692 1.00 85.19 383 ASP A N 1
ATOM 3002 C CA . ASP A 1 383 ? 54.138 -1.224 -93.484 1.00 85.19 383 ASP A CA 1
ATOM 3003 C C . ASP A 1 383 ? 54.675 -0.472 -92.249 1.00 85.19 383 ASP A C 1
ATOM 3005 O O . ASP A 1 383 ? 54.187 -0.689 -91.136 1.00 85.19 383 ASP A O 1
ATOM 3009 N N . ASP A 1 384 ? 55.641 0.446 -92.411 1.00 88.06 384 ASP A N 1
ATOM 3010 C CA . ASP A 1 384 ? 56.137 1.277 -91.294 1.00 88.06 384 ASP A CA 1
ATOM 3011 C C . ASP A 1 384 ? 55.081 2.314 -90.887 1.00 88.06 384 ASP A C 1
ATOM 3013 O O . ASP A 1 384 ? 54.874 2.568 -89.702 1.00 88.06 384 ASP A O 1
ATOM 3017 N N . ILE A 1 385 ? 54.343 2.867 -91.855 1.00 88.00 385 ILE A N 1
ATOM 3018 C CA . ILE A 1 385 ? 53.259 3.822 -91.594 1.00 88.00 385 ILE A CA 1
ATOM 3019 C C . ILE A 1 385 ? 52.076 3.126 -90.903 1.00 88.00 385 ILE A C 1
ATOM 3021 O O . ILE A 1 385 ? 51.618 3.615 -89.874 1.00 88.00 385 ILE A O 1
ATOM 3025 N N . GLN A 1 386 ? 51.649 1.951 -91.376 1.00 89.38 386 GLN A N 1
ATOM 3026 C CA . GLN A 1 386 ? 50.671 1.075 -90.707 1.00 89.38 386 GLN A CA 1
ATOM 3027 C C . GLN A 1 386 ? 51.109 0.734 -89.272 1.00 89.38 386 GLN A C 1
ATOM 3029 O O . GLN A 1 386 ? 50.322 0.837 -88.327 1.00 89.38 386 GLN A O 1
ATOM 3034 N N . SER A 1 387 ? 52.388 0.399 -89.079 1.00 88.44 387 SER A N 1
ATOM 3035 C CA . SER A 1 387 ? 52.956 0.123 -87.753 1.00 88.44 387 SER A CA 1
ATOM 3036 C C . SER A 1 387 ? 52.921 1.355 -86.840 1.00 88.44 387 SER A C 1
ATOM 3038 O O . SER A 1 387 ? 52.551 1.245 -85.670 1.00 88.44 387 SER A O 1
ATOM 3040 N N . ARG A 1 388 ? 53.232 2.548 -87.365 1.00 91.62 388 ARG A N 1
ATOM 3041 C CA . ARG A 1 388 ? 53.137 3.824 -86.633 1.00 91.62 388 ARG A CA 1
ATOM 3042 C C . ARG A 1 388 ? 51.696 4.197 -86.302 1.00 91.62 388 ARG A C 1
ATOM 3044 O O . ARG A 1 388 ? 51.446 4.569 -85.161 1.00 91.62 388 ARG A O 1
ATOM 3051 N N . ILE A 1 389 ? 50.755 4.028 -87.231 1.00 89.81 389 ILE A N 1
ATOM 3052 C CA . ILE A 1 389 ? 49.311 4.209 -87.001 1.00 89.81 389 ILE A CA 1
ATOM 3053 C C . ILE A 1 389 ? 48.853 3.318 -85.847 1.00 89.81 389 ILE A C 1
ATOM 3055 O O . ILE A 1 389 ? 48.224 3.804 -84.910 1.00 89.81 389 ILE A O 1
ATOM 3059 N N . LYS A 1 390 ? 49.243 2.037 -85.850 1.00 89.25 390 LYS A N 1
ATOM 3060 C CA . LYS A 1 390 ? 48.947 1.102 -84.756 1.00 89.25 390 LYS A CA 1
ATOM 3061 C C . LYS A 1 390 ? 49.552 1.560 -83.423 1.00 89.25 390 LYS A C 1
ATOM 3063 O O . LYS A 1 390 ? 48.873 1.507 -82.403 1.00 89.25 390 LYS A O 1
ATOM 3068 N N . ILE A 1 391 ? 50.794 2.051 -83.410 1.00 90.19 391 ILE A N 1
ATOM 3069 C CA . ILE A 1 391 ? 51.438 2.587 -82.195 1.00 90.19 391 ILE A CA 1
ATOM 3070 C C . ILE A 1 391 ? 50.715 3.841 -81.678 1.00 90.19 391 ILE A C 1
ATOM 3072 O O . ILE A 1 391 ? 50.475 3.939 -80.476 1.00 90.19 391 ILE A O 1
ATOM 3076 N N . VAL A 1 392 ? 50.359 4.786 -82.553 1.00 90.19 392 VAL A N 1
ATOM 3077 C CA . VAL A 1 392 ? 49.647 6.023 -82.184 1.00 90.19 392 VAL A CA 1
ATOM 3078 C C . VAL A 1 392 ? 48.245 5.698 -81.666 1.00 90.19 392 VAL A C 1
ATOM 3080 O O . VAL A 1 392 ? 47.897 6.132 -80.570 1.00 90.19 392 VAL A O 1
ATOM 3083 N N . ARG A 1 393 ? 47.486 4.845 -82.365 1.00 89.94 393 ARG A N 1
ATOM 3084 C CA . ARG A 1 393 ? 46.154 4.384 -81.939 1.00 89.94 393 ARG A CA 1
ATOM 3085 C C . ARG A 1 393 ? 46.198 3.675 -80.580 1.00 89.94 393 ARG A C 1
ATOM 3087 O O . ARG A 1 393 ? 45.409 4.002 -79.704 1.00 89.94 393 ARG A O 1
ATOM 3094 N N . ASN A 1 394 ? 47.184 2.803 -80.353 1.00 90.38 394 ASN A N 1
ATOM 3095 C CA . ASN A 1 394 ? 47.402 2.153 -79.054 1.00 90.38 394 ASN A CA 1
ATOM 3096 C C . ASN A 1 394 ? 47.795 3.144 -77.935 1.00 90.38 394 ASN A C 1
ATOM 3098 O O . ASN A 1 394 ? 47.584 2.853 -76.757 1.00 90.38 394 ASN A O 1
ATOM 3102 N N . ARG A 1 395 ? 48.410 4.289 -78.257 1.00 91.62 395 ARG A N 1
ATOM 3103 C CA . ARG A 1 395 ? 48.700 5.350 -77.274 1.00 91.62 395 ARG A CA 1
ATOM 3104 C C . ARG A 1 395 ? 47.458 6.179 -76.956 1.00 91.62 395 ARG A C 1
ATOM 3106 O O . ARG A 1 395 ? 47.263 6.506 -75.792 1.00 91.62 395 ARG A O 1
ATOM 3113 N N . MET A 1 396 ? 46.626 6.472 -77.958 1.00 91.69 396 MET A N 1
ATOM 3114 C CA . MET A 1 396 ? 45.333 7.144 -77.772 1.00 91.69 396 MET A CA 1
ATOM 3115 C C . MET A 1 396 ? 44.401 6.296 -76.904 1.00 91.69 396 MET A C 1
ATOM 3117 O O . MET A 1 396 ? 43.983 6.763 -75.855 1.00 91.69 396 MET A O 1
ATOM 3121 N N . GLU A 1 397 ? 44.201 5.022 -77.257 1.00 93.50 397 GLU A N 1
ATOM 3122 C CA . GLU A 1 397 ? 43.423 4.053 -76.468 1.00 93.50 397 GLU A CA 1
ATOM 3123 C C . GLU A 1 397 ? 43.880 4.010 -74.997 1.00 93.50 397 GLU A C 1
ATOM 3125 O O . GLU A 1 397 ? 43.057 4.063 -74.090 1.00 93.50 397 GLU A O 1
ATOM 3130 N N . ALA A 1 398 ? 45.193 3.946 -74.742 1.00 92.94 398 ALA A N 1
ATOM 3131 C CA . ALA A 1 398 ? 45.725 3.890 -73.379 1.00 92.94 398 ALA A CA 1
ATOM 3132 C C . ALA A 1 398 ? 45.518 5.198 -72.592 1.00 92.94 398 ALA A C 1
ATOM 3134 O O . ALA A 1 398 ? 45.176 5.141 -71.413 1.00 92.94 398 ALA A O 1
ATOM 3135 N N . ARG A 1 399 ? 45.700 6.360 -73.237 1.00 94.19 399 ARG A N 1
ATOM 3136 C CA . ARG A 1 399 ? 45.440 7.682 -72.643 1.00 94.19 399 ARG A CA 1
ATOM 3137 C C . ARG A 1 399 ? 43.958 7.858 -72.315 1.00 94.19 399 ARG A C 1
ATOM 3139 O O . ARG A 1 399 ? 43.620 8.343 -71.240 1.00 94.19 399 ARG A O 1
ATOM 3146 N N . ASP A 1 400 ? 43.088 7.480 -73.243 1.00 93.75 400 ASP A N 1
ATOM 3147 C CA . ASP A 1 400 ? 41.643 7.635 -73.097 1.00 93.75 400 ASP A CA 1
ATOM 3148 C C . ASP A 1 400 ? 41.114 6.672 -72.024 1.00 93.75 400 ASP A C 1
ATOM 3150 O O . ASP A 1 400 ? 40.310 7.079 -71.196 1.00 93.75 400 ASP A O 1
ATOM 3154 N N . PHE A 1 401 ? 41.658 5.451 -71.939 1.00 94.94 401 PHE A N 1
ATOM 3155 C CA . PHE A 1 401 ? 41.359 4.512 -70.856 1.00 94.94 401 PHE A CA 1
ATOM 3156 C C . PHE A 1 401 ? 41.779 5.059 -69.483 1.00 94.94 401 PHE A C 1
ATOM 3158 O O . PHE A 1 401 ? 40.998 5.012 -68.534 1.00 94.94 401 PHE A O 1
ATOM 3165 N N . GLU A 1 402 ? 42.987 5.624 -69.368 1.00 94.00 402 GLU A N 1
ATOM 3166 C CA . GLU A 1 402 ? 43.458 6.280 -68.138 1.00 94.00 402 GLU A CA 1
ATOM 3167 C C . GLU A 1 402 ? 42.554 7.468 -67.753 1.00 94.00 402 GLU A C 1
ATOM 3169 O O . GLU A 1 402 ? 42.202 7.629 -66.582 1.00 94.00 402 GLU A O 1
ATOM 3174 N N . ALA A 1 403 ? 42.099 8.257 -68.733 1.00 93.75 403 ALA A N 1
ATOM 3175 C CA . ALA A 1 403 ? 41.135 9.333 -68.519 1.00 93.75 403 ALA A CA 1
ATOM 3176 C C . ALA A 1 403 ? 39.768 8.815 -68.034 1.00 93.75 403 ALA A C 1
ATOM 3178 O O . ALA A 1 403 ? 39.232 9.363 -67.068 1.00 93.75 403 ALA A O 1
ATOM 3179 N N . THR A 1 404 ? 39.237 7.739 -68.626 1.00 94.38 404 THR A N 1
ATOM 3180 C CA . THR A 1 404 ? 38.001 7.074 -68.178 1.00 94.38 404 THR A CA 1
ATOM 3181 C C . THR A 1 404 ? 38.141 6.563 -66.743 1.00 94.38 404 THR A C 1
ATOM 3183 O O . THR A 1 404 ? 37.272 6.828 -65.913 1.00 94.38 404 THR A O 1
ATOM 3186 N N . GLN A 1 405 ? 39.256 5.905 -66.397 1.00 93.31 405 GLN A N 1
ATOM 3187 C CA . GLN A 1 405 ? 39.511 5.452 -65.024 1.00 93.31 405 GLN A CA 1
ATOM 3188 C C . GLN A 1 405 ? 39.573 6.622 -64.030 1.00 93.31 405 GLN A C 1
ATOM 3190 O O . GLN A 1 405 ? 38.975 6.542 -62.956 1.00 93.31 405 GLN A O 1
ATOM 3195 N N . MET A 1 406 ? 40.236 7.730 -64.388 1.00 91.12 406 MET A N 1
ATOM 3196 C CA . MET A 1 406 ? 40.248 8.938 -63.556 1.00 91.12 406 MET A CA 1
ATOM 3197 C C . MET A 1 406 ? 38.837 9.509 -63.360 1.00 91.12 406 MET A C 1
ATOM 3199 O O . MET A 1 406 ? 38.471 9.819 -62.227 1.00 91.12 406 MET A O 1
ATOM 3203 N N . GLN A 1 407 ? 38.026 9.595 -64.420 1.00 93.56 407 GLN A N 1
ATOM 3204 C CA . GLN A 1 407 ? 36.640 10.071 -64.343 1.00 93.56 407 GLN A CA 1
ATOM 3205 C C . GLN A 1 407 ? 35.776 9.182 -63.436 1.00 93.56 407 GLN A C 1
ATOM 3207 O O . GLN A 1 407 ? 35.136 9.704 -62.527 1.00 93.56 407 GLN A O 1
ATOM 3212 N N . VAL A 1 408 ? 35.824 7.854 -63.603 1.00 92.75 408 VAL A N 1
ATOM 3213 C CA . VAL A 1 408 ? 35.098 6.893 -62.748 1.00 92.75 408 VAL A CA 1
ATOM 3214 C C . VAL A 1 408 ? 35.550 6.988 -61.284 1.00 92.75 408 VAL A C 1
ATOM 3216 O O . VAL A 1 408 ? 34.718 6.951 -60.378 1.00 92.75 408 VAL A O 1
ATOM 3219 N N . SER A 1 409 ? 36.851 7.170 -61.030 1.00 88.56 409 SER A N 1
ATOM 3220 C CA . SER A 1 409 ? 37.392 7.334 -59.669 1.00 88.56 409 SER A CA 1
ATOM 3221 C C . SER A 1 409 ? 37.006 8.661 -58.999 1.00 88.56 409 SER A C 1
ATOM 3223 O O . SER A 1 409 ? 37.059 8.768 -57.775 1.00 88.56 409 SER A O 1
ATOM 3225 N N . ALA A 1 410 ? 36.618 9.666 -59.791 1.00 91.75 410 ALA A N 1
ATOM 3226 C CA . ALA A 1 410 ? 36.197 10.984 -59.324 1.00 91.75 410 ALA A CA 1
ATOM 3227 C C . ALA A 1 410 ? 34.673 11.105 -59.123 1.00 91.75 410 ALA A C 1
ATOM 3229 O O . ALA A 1 410 ? 34.215 12.122 -58.595 1.00 91.75 410 ALA A O 1
ATOM 3230 N N . LEU A 1 411 ? 33.886 10.101 -59.529 1.00 92.56 411 LEU A N 1
ATOM 3231 C CA . LEU A 1 411 ? 32.444 10.073 -59.284 1.00 92.56 411 LEU A CA 1
ATOM 3232 C C . LEU A 1 411 ? 32.141 9.973 -57.773 1.00 92.56 411 LEU A C 1
ATOM 3234 O O . LEU A 1 411 ? 32.836 9.254 -57.050 1.00 92.56 411 LEU A O 1
ATOM 3238 N N . PRO A 1 412 ? 31.090 10.652 -57.276 1.00 90.00 412 PRO A N 1
ATOM 3239 C CA . PRO A 1 412 ? 30.662 10.509 -55.890 1.00 90.00 412 PRO A CA 1
ATOM 3240 C C . PRO A 1 412 ? 30.107 9.099 -55.649 1.00 90.00 412 PRO A C 1
ATOM 3242 O O . PRO A 1 412 ? 29.183 8.666 -56.334 1.00 90.00 412 PRO A O 1
ATOM 3245 N N . MET A 1 413 ? 30.649 8.393 -54.655 1.00 86.12 413 MET A N 1
ATOM 3246 C CA . MET A 1 413 ? 30.084 7.122 -54.190 1.00 86.12 413 MET A CA 1
ATOM 3247 C C . MET A 1 413 ? 28.699 7.350 -53.576 1.00 86.12 413 MET A C 1
ATOM 3249 O O . MET A 1 413 ? 28.521 8.278 -52.784 1.00 86.12 413 MET A O 1
ATOM 3253 N N . GLY A 1 414 ? 27.735 6.506 -53.949 1.00 83.94 414 GLY A N 1
ATOM 3254 C CA . GLY A 1 414 ? 26.349 6.590 -53.496 1.00 83.94 414 GLY A CA 1
ATOM 3255 C C . GLY A 1 414 ? 25.335 6.383 -54.625 1.00 83.94 414 GLY A C 1
ATOM 3256 O O . GLY A 1 414 ? 25.560 5.617 -55.564 1.00 83.94 414 GLY A O 1
ATOM 3257 N N . GLU A 1 415 ? 24.199 7.069 -54.514 1.00 82.38 415 GLU A N 1
ATOM 3258 C CA . GLU A 1 415 ? 23.055 6.937 -55.420 1.00 82.38 415 GLU A CA 1
ATOM 3259 C C . GLU A 1 415 ? 23.421 7.405 -56.842 1.00 82.38 415 GLU A C 1
ATOM 3261 O O . GLU A 1 415 ? 23.987 8.482 -57.030 1.00 82.38 415 GLU A O 1
ATOM 3266 N N . GLY A 1 416 ? 23.152 6.567 -57.849 1.00 86.81 416 GLY A N 1
ATOM 3267 C CA . GLY A 1 416 ? 23.535 6.815 -59.245 1.00 86.81 416 GLY A CA 1
ATOM 3268 C C . GLY A 1 416 ? 25.003 6.525 -59.601 1.00 86.81 416 GLY A C 1
ATOM 3269 O O . GLY A 1 416 ? 25.370 6.672 -60.767 1.00 86.81 416 GLY A O 1
ATOM 3270 N N . TYR A 1 417 ? 25.862 6.088 -58.668 1.00 91.88 417 TYR A N 1
ATOM 3271 C CA . TYR A 1 417 ? 27.254 5.732 -58.999 1.00 91.88 417 TYR A CA 1
ATOM 3272 C C . TYR A 1 417 ? 27.334 4.584 -60.020 1.00 91.88 417 TYR A C 1
ATOM 3274 O O . TYR A 1 417 ? 28.110 4.676 -60.967 1.00 91.88 417 TYR A O 1
ATOM 3282 N N . GLU A 1 418 ? 26.510 3.535 -59.872 1.00 91.44 418 GLU A N 1
ATOM 3283 C CA . GLU A 1 418 ? 26.512 2.375 -60.783 1.00 91.44 418 GLU A CA 1
ATOM 3284 C C . GLU A 1 418 ? 26.191 2.773 -62.230 1.00 91.44 418 GLU A C 1
ATOM 3286 O O . GLU A 1 418 ? 26.900 2.369 -63.150 1.00 91.44 418 GLU A O 1
ATOM 3291 N N . GLU A 1 419 ? 25.170 3.607 -62.426 1.00 93.62 419 GLU A N 1
ATOM 3292 C CA . GLU A 1 419 ? 24.747 4.080 -63.747 1.00 93.62 419 GLU A CA 1
ATOM 3293 C C . GLU A 1 419 ? 25.806 4.984 -64.389 1.00 93.62 419 GLU A C 1
ATOM 3295 O O . GLU A 1 419 ? 26.199 4.761 -65.533 1.00 93.62 419 GLU A O 1
ATOM 3300 N N . ASN A 1 420 ? 26.330 5.960 -63.638 1.00 94.38 420 ASN A N 1
ATOM 3301 C CA . ASN A 1 420 ? 27.336 6.896 -64.144 1.00 94.38 420 ASN A CA 1
ATOM 3302 C C . ASN A 1 420 ? 28.677 6.208 -64.450 1.00 94.38 420 ASN A C 1
ATOM 3304 O O . ASN A 1 420 ? 29.307 6.508 -65.464 1.00 94.38 420 ASN A O 1
ATOM 3308 N N . ALA A 1 421 ? 29.118 5.275 -63.601 1.00 94.00 421 ALA A N 1
ATOM 3309 C CA . ALA A 1 421 ? 30.352 4.529 -63.823 1.00 94.00 421 ALA A CA 1
ATOM 3310 C C . ALA A 1 421 ? 30.233 3.592 -65.035 1.00 94.00 421 ALA A C 1
ATOM 3312 O O . ALA A 1 421 ? 31.166 3.525 -65.836 1.00 94.00 421 ALA A O 1
ATOM 3313 N N . ARG A 1 422 ? 29.084 2.921 -65.217 1.00 95.19 422 ARG A N 1
ATOM 3314 C CA . ARG A 1 422 ? 28.829 2.122 -66.425 1.00 95.19 422 ARG A CA 1
ATOM 3315 C C . ARG A 1 422 ? 28.787 2.979 -67.680 1.00 95.19 422 ARG A C 1
ATOM 3317 O O . ARG A 1 422 ? 29.527 2.668 -68.599 1.00 95.19 422 ARG A O 1
ATOM 3324 N N . ALA A 1 423 ? 28.063 4.098 -67.686 1.00 94.44 423 ALA A N 1
ATOM 3325 C CA . ALA A 1 423 ? 27.983 4.980 -68.852 1.00 94.44 423 ALA A CA 1
ATOM 3326 C C . ALA A 1 423 ? 29.363 5.463 -69.351 1.00 94.44 423 ALA A C 1
ATOM 3328 O O . ALA A 1 423 ? 29.585 5.556 -70.557 1.00 94.44 423 ALA A O 1
ATOM 3329 N N . LEU A 1 424 ? 30.312 5.728 -68.443 1.00 95.06 424 LEU A N 1
ATOM 3330 C CA . LEU A 1 424 ? 31.694 6.078 -68.803 1.00 95.06 424 LEU A CA 1
ATOM 3331 C C . LEU A 1 424 ? 32.470 4.902 -69.421 1.00 95.06 424 LEU A C 1
ATOM 3333 O O . LEU A 1 424 ? 33.244 5.102 -70.359 1.00 95.06 424 LEU A O 1
ATOM 3337 N N . TYR A 1 425 ? 32.273 3.686 -68.909 1.00 95.38 425 TYR A N 1
ATOM 3338 C CA . TYR A 1 425 ? 32.881 2.478 -69.464 1.00 95.38 425 TYR A CA 1
ATOM 3339 C C . TYR A 1 425 ? 32.251 2.068 -70.802 1.00 95.38 425 TYR A C 1
ATOM 3341 O O . TYR A 1 425 ? 32.984 1.761 -71.740 1.00 95.38 425 TYR A O 1
ATOM 3349 N N . ASP A 1 426 ? 30.927 2.131 -70.921 1.00 94.44 426 ASP A N 1
ATOM 3350 C CA . ASP A 1 426 ? 30.184 1.836 -72.146 1.00 94.44 426 ASP A CA 1
ATOM 3351 C C . ASP A 1 426 ? 30.586 2.807 -73.267 1.00 94.44 426 ASP A C 1
ATOM 3353 O O . ASP A 1 426 ? 30.925 2.363 -74.360 1.00 94.44 426 ASP A O 1
ATOM 3357 N N . ALA A 1 427 ? 30.701 4.112 -72.983 1.00 94.44 427 ALA A N 1
ATOM 3358 C CA . ALA A 1 427 ? 31.197 5.097 -73.949 1.00 94.44 427 ALA A CA 1
ATOM 3359 C C . ALA A 1 427 ? 32.631 4.800 -74.438 1.00 94.44 427 ALA A C 1
ATOM 3361 O O . ALA A 1 427 ? 32.942 4.990 -75.617 1.00 94.44 427 ALA A O 1
ATOM 3362 N N . PHE A 1 428 ? 33.512 4.295 -73.563 1.00 96.25 428 PHE A N 1
ATOM 3363 C CA . PHE A 1 428 ? 34.849 3.849 -73.970 1.00 96.25 428 PHE A CA 1
ATOM 3364 C C . PHE A 1 428 ? 34.786 2.602 -74.869 1.00 96.25 428 PHE A C 1
ATOM 3366 O O . PHE A 1 428 ? 35.518 2.521 -75.857 1.00 96.25 428 PHE A O 1
ATOM 3373 N N . LEU A 1 429 ? 33.912 1.639 -74.555 1.00 94.19 429 LEU A N 1
ATOM 3374 C CA . LEU A 1 429 ? 33.722 0.418 -75.346 1.00 94.19 429 LEU A CA 1
ATOM 3375 C C . LEU A 1 429 ? 33.077 0.698 -76.714 1.00 94.19 429 LEU A C 1
ATOM 3377 O O . LEU A 1 429 ? 33.465 0.074 -77.699 1.00 94.19 429 LEU A O 1
ATOM 3381 N N . GLU A 1 430 ? 32.158 1.662 -76.809 1.00 93.94 430 GLU A N 1
ATOM 3382 C CA . GLU A 1 430 ? 31.608 2.146 -78.083 1.00 93.94 430 GLU A CA 1
ATOM 3383 C C . GLU A 1 430 ? 32.686 2.810 -78.954 1.00 93.94 430 GLU A C 1
ATOM 3385 O O . GLU A 1 430 ? 32.733 2.585 -80.166 1.00 93.94 430 GLU A O 1
ATOM 3390 N N . GLN A 1 431 ? 33.583 3.598 -78.348 1.00 92.44 431 GLN A N 1
ATOM 3391 C CA . GLN A 1 431 ? 34.695 4.244 -79.053 1.00 92.44 431 GLN A CA 1
ATOM 3392 C C . GLN A 1 431 ? 35.798 3.248 -79.466 1.00 92.44 431 GLN A C 1
ATOM 3394 O O . GLN A 1 431 ? 36.431 3.432 -80.510 1.00 92.44 431 GLN A O 1
ATOM 3399 N N . TYR A 1 432 ? 36.025 2.190 -78.678 1.00 93.06 432 TYR A N 1
ATOM 3400 C CA . TYR A 1 432 ? 37.075 1.191 -78.904 1.00 93.06 432 TYR A CA 1
ATOM 3401 C C . TYR A 1 432 ? 36.574 -0.269 -78.741 1.00 93.06 432 TYR A C 1
ATOM 3403 O O . TYR A 1 432 ? 36.993 -0.953 -77.802 1.00 93.06 432 TYR A O 1
ATOM 3411 N N . PRO A 1 433 ? 35.749 -0.805 -79.671 1.00 88.81 433 PRO A N 1
ATOM 3412 C CA . PRO A 1 433 ? 35.130 -2.132 -79.517 1.00 88.81 433 PRO A CA 1
ATOM 3413 C C . PRO A 1 433 ? 36.124 -3.298 -79.401 1.00 88.81 433 PRO A C 1
ATOM 3415 O O . PRO A 1 433 ? 35.927 -4.207 -78.600 1.00 88.81 433 PRO A O 1
ATOM 3418 N N . ASP A 1 434 ? 37.229 -3.246 -80.154 1.00 88.69 434 ASP A N 1
ATOM 3419 C CA . ASP A 1 434 ? 38.302 -4.255 -80.141 1.00 88.69 434 ASP A CA 1
ATOM 3420 C C . ASP A 1 434 ? 39.426 -3.921 -79.129 1.00 88.69 434 ASP A C 1
ATOM 3422 O O . ASP A 1 434 ? 40.590 -4.287 -79.325 1.00 88.69 434 ASP A O 1
ATOM 3426 N N . SER A 1 435 ? 39.122 -3.164 -78.067 1.00 91.44 435 SER A N 1
ATOM 3427 C CA . SER A 1 435 ? 40.127 -2.733 -77.087 1.00 91.44 435 SER A CA 1
ATOM 3428 C C . SER A 1 435 ? 40.745 -3.902 -76.312 1.00 91.44 435 SER A C 1
ATOM 3430 O O . SER A 1 435 ? 40.077 -4.845 -75.887 1.00 91.44 435 SER A O 1
ATOM 3432 N N . ARG A 1 436 ? 42.038 -3.787 -75.986 1.00 91.56 436 ARG A N 1
ATOM 3433 C CA . ARG A 1 436 ? 42.706 -4.725 -75.062 1.00 91.56 436 ARG A CA 1
ATOM 3434 C C . ARG A 1 436 ? 42.250 -4.583 -73.603 1.00 91.56 436 ARG A C 1
ATOM 3436 O O . ARG A 1 436 ? 42.652 -5.389 -72.768 1.00 91.56 436 ARG A O 1
ATOM 3443 N N . PHE A 1 437 ? 41.473 -3.548 -73.281 1.00 94.56 437 PHE A N 1
ATOM 3444 C CA . PHE A 1 437 ? 40.973 -3.280 -71.933 1.00 94.56 437 PHE A CA 1
ATOM 3445 C C . PHE A 1 437 ? 39.568 -3.846 -71.677 1.00 94.56 437 PHE A C 1
ATOM 3447 O O . PHE A 1 437 ? 39.142 -3.830 -70.526 1.00 94.56 437 PHE A O 1
ATOM 3454 N N . VAL A 1 438 ? 38.884 -4.405 -72.691 1.00 92.31 438 VAL A N 1
ATOM 3455 C CA . VAL A 1 438 ? 37.503 -4.933 -72.593 1.00 92.31 438 VAL A CA 1
ATOM 3456 C C . VAL A 1 438 ? 37.310 -5.845 -71.377 1.00 92.31 438 VAL A C 1
ATOM 3458 O O . VAL A 1 438 ? 36.424 -5.590 -70.568 1.00 92.31 438 VAL A O 1
ATOM 3461 N N . THR A 1 439 ? 38.168 -6.854 -71.187 1.00 92.44 439 THR A N 1
ATOM 3462 C CA . THR A 1 439 ? 38.065 -7.787 -70.048 1.00 92.44 439 THR A CA 1
ATOM 3463 C C . THR A 1 439 ? 38.173 -7.068 -68.703 1.00 92.44 439 THR A C 1
ATOM 3465 O O . THR A 1 439 ? 37.332 -7.269 -67.837 1.00 92.44 439 THR A O 1
ATOM 3468 N N . ARG A 1 440 ? 39.146 -6.158 -68.553 1.00 92.56 440 ARG A N 1
ATOM 3469 C CA . ARG A 1 440 ? 39.336 -5.370 -67.323 1.00 92.56 440 ARG A CA 1
ATOM 3470 C C . ARG A 1 440 ? 38.163 -4.425 -67.051 1.00 92.56 440 ARG A C 1
ATOM 3472 O O . ARG A 1 440 ? 37.838 -4.179 -65.895 1.00 92.56 440 ARG A O 1
ATOM 3479 N N . ILE A 1 441 ? 37.551 -3.874 -68.098 1.00 92.62 441 ILE A N 1
ATOM 3480 C CA . ILE A 1 441 ? 36.359 -3.027 -67.979 1.00 92.62 441 ILE A CA 1
ATOM 3481 C C . ILE A 1 441 ? 35.164 -3.865 -67.517 1.00 92.62 441 ILE A C 1
ATOM 3483 O O . ILE A 1 441 ? 34.479 -3.472 -66.580 1.00 92.62 441 ILE A O 1
ATOM 3487 N N . GLN A 1 442 ? 34.953 -5.042 -68.108 1.00 91.19 442 GLN A N 1
ATOM 3488 C CA . GLN A 1 442 ? 33.878 -5.960 -67.723 1.00 91.19 442 GLN A CA 1
ATOM 3489 C C . GLN A 1 442 ? 34.039 -6.473 -66.282 1.00 91.19 442 GLN A C 1
ATOM 3491 O O . GLN A 1 442 ? 33.061 -6.496 -65.537 1.00 91.19 442 GLN A O 1
ATOM 3496 N N . GLU A 1 443 ? 35.265 -6.812 -65.866 1.00 92.00 443 GLU A N 1
ATOM 3497 C CA . GLU A 1 443 ? 35.609 -7.126 -64.471 1.00 92.00 443 GLU A CA 1
ATOM 3498 C C . GLU A 1 443 ? 35.250 -5.950 -63.545 1.00 92.00 443 GLU A C 1
ATOM 3500 O O . GLU A 1 443 ? 34.456 -6.113 -62.617 1.00 92.00 443 GLU A O 1
ATOM 3505 N N . ALA A 1 444 ? 35.737 -4.741 -63.854 1.00 90.75 444 ALA A N 1
ATOM 3506 C CA . ALA A 1 444 ? 35.453 -3.545 -63.065 1.00 90.75 444 ALA A CA 1
ATOM 3507 C C . ALA A 1 444 ? 33.946 -3.238 -62.974 1.00 90.75 444 ALA A C 1
ATOM 3509 O O . ALA A 1 444 ? 33.466 -2.903 -61.896 1.00 90.75 444 ALA A O 1
ATOM 3510 N N . MET A 1 445 ? 33.185 -3.388 -64.067 1.00 89.19 445 MET A N 1
ATOM 3511 C CA . MET A 1 445 ? 31.726 -3.192 -64.106 1.00 89.19 445 MET A CA 1
ATOM 3512 C C . MET A 1 445 ? 30.947 -4.225 -63.277 1.00 89.19 445 MET A C 1
ATOM 3514 O O . MET A 1 445 ? 29.846 -3.913 -62.807 1.00 89.19 445 MET A O 1
ATOM 3518 N N . GLY A 1 446 ? 31.498 -5.431 -63.104 1.00 88.19 446 GLY A N 1
ATOM 3519 C CA . GLY A 1 446 ? 30.976 -6.453 -62.197 1.00 88.19 446 GLY A CA 1
ATOM 3520 C C . GLY A 1 446 ? 31.219 -6.102 -60.727 1.00 88.19 446 GLY A C 1
ATOM 3521 O O . GLY A 1 446 ? 30.303 -6.198 -59.913 1.00 88.19 446 GLY A O 1
ATOM 3522 N N . GLU A 1 447 ? 32.417 -5.608 -60.402 1.00 89.94 447 GLU A N 1
ATOM 3523 C CA . GLU A 1 447 ? 32.814 -5.231 -59.035 1.00 89.94 447 GLU A CA 1
ATOM 3524 C C . GLU A 1 447 ? 32.113 -3.966 -58.495 1.00 89.94 447 GLU A C 1
ATOM 3526 O O . GLU A 1 447 ? 32.095 -3.755 -57.282 1.00 89.94 447 GLU A O 1
ATOM 3531 N N . ILE A 1 448 ? 31.483 -3.139 -59.346 1.00 90.50 448 ILE A N 1
ATOM 3532 C CA . ILE A 1 448 ? 30.771 -1.909 -58.928 1.00 90.50 448 ILE A CA 1
ATOM 3533 C C . ILE A 1 448 ? 29.782 -2.166 -57.779 1.00 90.50 448 ILE A C 1
ATOM 3535 O O . ILE A 1 448 ? 29.708 -1.365 -56.844 1.00 90.50 448 ILE A O 1
ATOM 3539 N N . LYS A 1 449 ? 29.020 -3.266 -57.833 1.00 88.00 449 LYS A N 1
ATOM 3540 C CA . LYS A 1 449 ? 28.020 -3.573 -56.797 1.00 88.00 449 LYS A CA 1
ATOM 3541 C C . LYS A 1 449 ? 28.662 -3.922 -55.458 1.00 88.00 449 LYS A C 1
ATOM 3543 O O . LYS A 1 449 ? 28.194 -3.432 -54.437 1.00 88.00 449 LYS A O 1
ATOM 3548 N N . ASP A 1 450 ? 29.764 -4.667 -55.472 1.00 89.44 450 ASP A N 1
ATOM 3549 C CA . ASP A 1 450 ? 30.532 -5.012 -54.272 1.00 89.44 450 ASP A CA 1
ATOM 3550 C C . ASP A 1 450 ? 31.201 -3.773 -53.649 1.00 89.44 450 ASP A C 1
ATOM 3552 O O . ASP A 1 450 ? 31.281 -3.656 -52.425 1.00 89.44 450 ASP A O 1
ATOM 3556 N N . LEU A 1 451 ? 31.649 -2.818 -54.477 1.00 89.38 451 LEU A N 1
ATOM 3557 C CA . LEU A 1 451 ? 32.180 -1.531 -54.015 1.00 89.38 451 LEU A CA 1
ATOM 3558 C C . LEU A 1 451 ? 31.099 -0.663 -53.353 1.00 89.38 451 LEU A C 1
ATOM 3560 O O . LEU A 1 451 ? 31.368 -0.031 -52.330 1.00 89.38 451 LEU A O 1
ATOM 3564 N N . LEU A 1 452 ? 29.882 -0.645 -53.906 1.00 90.62 452 LEU A N 1
ATOM 3565 C CA . LEU A 1 452 ? 28.753 0.074 -53.313 1.00 90.62 452 LEU A CA 1
ATOM 3566 C C . LEU A 1 452 ? 28.253 -0.596 -52.031 1.00 90.62 452 LEU A C 1
ATOM 3568 O O . LEU A 1 452 ? 28.047 0.102 -51.042 1.00 90.62 452 LEU A O 1
ATOM 3572 N N . ASP A 1 453 ? 28.129 -1.922 -52.011 1.00 91.19 453 ASP A N 1
ATOM 3573 C CA . ASP A 1 453 ? 27.788 -2.703 -50.816 1.00 91.19 453 ASP A CA 1
ATOM 3574 C C . ASP A 1 453 ? 28.769 -2.396 -49.665 1.00 91.19 453 ASP A C 1
ATOM 3576 O O . ASP A 1 453 ? 28.361 -1.950 -48.589 1.00 91.19 453 ASP A O 1
ATOM 3580 N N . GLN A 1 454 ? 30.080 -2.481 -49.933 1.00 90.81 454 GLN A N 1
ATOM 3581 C CA . GLN A 1 454 ? 31.129 -2.086 -48.986 1.00 90.81 454 GLN A CA 1
ATOM 3582 C C . GLN A 1 454 ? 30.973 -0.635 -48.505 1.00 90.81 454 GLN A C 1
ATOM 3584 O O . GLN A 1 454 ? 31.097 -0.366 -47.308 1.00 90.81 454 GLN A O 1
ATOM 3589 N N . HIS A 1 455 ? 30.718 0.305 -49.420 1.00 90.31 455 HIS A N 1
ATOM 3590 C CA . HIS A 1 455 ? 30.577 1.723 -49.092 1.00 90.31 455 HIS A CA 1
ATOM 3591 C C . HIS A 1 455 ? 29.397 1.978 -48.145 1.00 90.31 455 HIS A C 1
ATOM 3593 O O . HIS A 1 455 ? 29.584 2.576 -47.081 1.00 90.31 455 HIS A O 1
ATOM 3599 N N . TYR A 1 456 ? 28.204 1.489 -48.494 1.00 90.62 456 TYR A N 1
ATOM 3600 C CA . TYR A 1 456 ? 27.008 1.650 -47.670 1.00 90.62 456 TYR A CA 1
ATOM 3601 C C . TYR A 1 456 ? 27.119 0.895 -46.337 1.00 90.62 456 TYR A C 1
ATOM 3603 O O . TYR A 1 456 ? 26.673 1.414 -45.314 1.00 90.62 456 TYR A O 1
ATOM 3611 N N . TYR A 1 457 ? 27.780 -0.267 -46.298 1.00 90.44 457 TYR A N 1
ATOM 3612 C CA . TYR A 1 457 ? 28.076 -0.975 -45.049 1.00 90.44 457 TYR A CA 1
ATOM 3613 C C . TYR A 1 457 ? 29.015 -0.176 -44.123 1.00 90.44 457 TYR A C 1
ATOM 3615 O O . TYR A 1 457 ? 28.765 -0.069 -42.918 1.00 90.44 457 TYR A O 1
ATOM 3623 N N . ASP A 1 458 ? 30.063 0.461 -44.657 1.00 87.00 458 ASP A N 1
ATOM 3624 C CA . ASP A 1 458 ? 30.933 1.345 -43.867 1.00 87.00 458 ASP A CA 1
ATOM 3625 C C . ASP A 1 458 ? 30.204 2.610 -43.367 1.00 87.00 458 ASP A C 1
ATOM 3627 O O . ASP A 1 458 ? 30.550 3.146 -42.306 1.00 87.00 458 ASP A O 1
ATOM 3631 N N . GLU A 1 459 ? 29.152 3.067 -44.054 1.00 86.19 459 GLU A N 1
ATOM 3632 C CA . GLU A 1 459 ? 28.275 4.135 -43.555 1.00 86.19 459 GLU A CA 1
ATOM 3633 C C . GLU A 1 459 ? 27.460 3.703 -42.321 1.00 86.19 459 GLU A C 1
ATOM 3635 O O . GLU A 1 459 ? 27.255 4.514 -41.411 1.00 86.19 459 GLU A O 1
ATOM 3640 N N . LEU A 1 460 ? 27.091 2.420 -42.192 1.00 87.56 460 LEU A N 1
ATOM 3641 C CA . LEU A 1 460 ? 26.374 1.900 -41.012 1.00 87.56 460 LEU A CA 1
ATOM 3642 C C . LEU A 1 460 ? 27.174 2.093 -39.712 1.00 87.56 460 LEU A C 1
ATOM 3644 O O . LEU A 1 460 ? 26.602 2.330 -38.644 1.00 87.56 460 LEU A O 1
ATOM 3648 N N . ARG A 1 461 ? 28.512 2.083 -39.795 1.00 80.56 461 ARG A N 1
ATOM 3649 C CA . ARG A 1 461 ? 29.406 2.393 -38.662 1.00 80.56 461 ARG A CA 1
ATOM 3650 C C . ARG A 1 461 ? 29.285 3.847 -38.204 1.00 80.56 461 ARG A C 1
ATOM 3652 O O . ARG A 1 461 ? 29.475 4.135 -37.023 1.00 80.56 461 ARG A O 1
ATOM 3659 N N . ARG A 1 462 ? 28.959 4.771 -39.114 1.00 78.00 462 ARG A N 1
ATOM 3660 C CA . ARG A 1 462 ? 28.688 6.187 -38.803 1.00 78.00 462 ARG A CA 1
ATOM 3661 C C . ARG A 1 462 ? 27.302 6.336 -38.172 1.00 78.00 462 ARG A C 1
ATOM 3663 O O . ARG A 1 462 ? 27.158 7.074 -37.197 1.00 78.00 462 ARG A O 1
ATOM 3670 N N . ALA A 1 463 ? 26.326 5.569 -38.665 1.00 81.31 463 ALA A N 1
ATOM 3671 C CA . ALA A 1 463 ? 24.964 5.508 -38.132 1.00 81.31 463 ALA A CA 1
ATOM 3672 C C . ALA A 1 463 ? 24.874 4.950 -36.696 1.00 81.31 463 ALA A C 1
ATOM 3674 O O . ALA A 1 463 ? 23.889 5.196 -36.006 1.00 81.31 463 ALA A O 1
ATOM 3675 N N . ALA A 1 464 ? 25.917 4.281 -36.188 1.00 75.12 464 ALA A N 1
ATOM 3676 C CA . ALA A 1 464 ? 25.984 3.786 -34.808 1.00 75.12 464 ALA A CA 1
ATOM 3677 C C . ALA A 1 464 ? 25.881 4.870 -33.708 1.00 75.12 464 ALA A C 1
ATOM 3679 O O . ALA A 1 464 ? 25.746 4.526 -32.536 1.00 75.12 464 ALA A O 1
ATOM 3680 N N . ARG A 1 465 ? 25.957 6.162 -34.065 1.00 78.06 465 ARG A N 1
ATOM 3681 C CA . ARG A 1 465 ? 25.762 7.309 -33.154 1.00 78.06 465 ARG A CA 1
ATOM 3682 C C . ARG A 1 465 ? 24.364 7.935 -33.212 1.00 78.06 465 ARG A C 1
ATOM 3684 O O . ARG A 1 465 ? 24.109 8.869 -32.456 1.00 78.06 465 ARG A O 1
ATOM 3691 N N . LEU A 1 466 ? 23.513 7.495 -34.136 1.00 82.00 466 LEU A N 1
ATOM 3692 C CA . LEU A 1 466 ? 22.142 7.987 -34.269 1.00 82.00 466 LEU A CA 1
ATOM 3693 C C . LEU A 1 466 ? 21.244 7.352 -33.199 1.00 82.00 466 LEU A C 1
ATOM 3695 O O . LEU A 1 466 ? 21.611 6.339 -32.596 1.00 82.00 466 LEU A O 1
ATOM 3699 N N . ASP A 1 467 ? 20.065 7.934 -32.973 1.00 83.38 467 ASP A N 1
ATOM 3700 C CA . ASP A 1 467 ? 19.054 7.296 -32.128 1.00 83.38 467 ASP A CA 1
ATOM 3701 C C . ASP A 1 467 ? 18.538 5.983 -32.744 1.00 83.38 467 ASP A C 1
ATOM 3703 O O . ASP A 1 467 ? 18.773 5.680 -33.918 1.00 83.38 467 ASP A O 1
ATOM 3707 N N . TYR A 1 468 ? 17.842 5.188 -31.929 1.00 85.50 468 TYR A N 1
ATOM 3708 C CA . TYR A 1 468 ? 17.364 3.858 -32.303 1.00 85.50 468 TYR A CA 1
ATOM 3709 C C . TYR A 1 468 ? 16.530 3.855 -33.598 1.00 85.50 468 TYR A C 1
ATOM 3711 O O . TYR A 1 468 ? 16.792 3.044 -34.487 1.00 85.50 468 TYR A O 1
ATOM 3719 N N . ASN A 1 469 ? 15.587 4.791 -33.746 1.00 82.94 469 ASN A N 1
ATOM 3720 C CA . ASN A 1 469 ? 14.676 4.842 -34.892 1.00 82.94 469 ASN A CA 1
ATOM 3721 C C . ASN A 1 469 ? 15.404 5.299 -36.164 1.00 82.94 469 ASN A C 1
ATOM 3723 O O . ASN A 1 469 ? 15.228 4.712 -37.232 1.00 82.94 469 ASN A O 1
ATOM 3727 N N . GLN A 1 470 ? 16.273 6.307 -36.049 1.00 86.31 470 GLN A N 1
ATOM 3728 C CA . GLN A 1 470 ? 17.109 6.765 -37.162 1.00 86.31 470 GLN A CA 1
ATOM 3729 C C . GLN A 1 470 ? 18.066 5.664 -37.639 1.00 86.31 470 GLN A C 1
ATOM 3731 O O . GLN A 1 470 ? 18.202 5.428 -38.841 1.00 86.31 470 GLN A O 1
ATOM 3736 N N . ARG A 1 471 ? 18.709 4.953 -36.707 1.00 88.56 471 ARG A N 1
ATOM 3737 C CA . ARG A 1 471 ? 19.639 3.861 -37.016 1.00 88.56 471 ARG A CA 1
ATOM 3738 C C . ARG A 1 471 ? 18.925 2.661 -37.645 1.00 88.56 471 ARG A C 1
ATOM 3740 O O . ARG A 1 471 ? 19.427 2.108 -38.622 1.00 88.56 471 ARG A O 1
ATOM 3747 N N . LEU A 1 472 ? 17.738 2.313 -37.147 1.00 87.12 472 LEU A N 1
ATOM 3748 C CA . LEU A 1 472 ? 16.860 1.290 -37.722 1.00 87.12 472 LEU A CA 1
ATOM 3749 C C . LEU A 1 472 ? 16.487 1.604 -39.178 1.00 87.12 472 LEU A C 1
ATOM 3751 O O . LEU A 1 472 ? 16.593 0.724 -40.031 1.00 87.12 472 LEU A O 1
ATOM 3755 N N . ALA A 1 473 ? 16.111 2.851 -39.480 1.00 87.31 473 ALA A N 1
ATOM 3756 C CA . ALA A 1 473 ? 15.782 3.274 -40.842 1.00 87.31 473 ALA A CA 1
ATOM 3757 C C . ALA A 1 473 ? 16.978 3.141 -41.805 1.00 87.31 473 ALA A C 1
ATOM 3759 O O . ALA A 1 473 ? 16.823 2.628 -42.912 1.00 87.31 473 ALA A O 1
ATOM 3760 N N . VAL A 1 474 ? 18.185 3.531 -41.373 1.00 89.88 474 VAL A N 1
ATOM 3761 C CA . VAL A 1 474 ? 19.413 3.369 -42.176 1.00 89.88 474 VAL A CA 1
ATOM 3762 C C . VAL A 1 474 ? 19.716 1.889 -42.442 1.00 89.88 474 VAL A C 1
ATOM 3764 O O . VAL A 1 474 ? 20.049 1.518 -43.566 1.00 89.88 474 VAL A O 1
ATOM 3767 N N . TYR A 1 475 ? 19.572 1.031 -41.430 1.00 89.88 475 TYR A N 1
ATOM 3768 C CA . TYR A 1 475 ? 19.862 -0.400 -41.552 1.00 89.88 475 TYR A CA 1
ATOM 3769 C C . TYR A 1 475 ? 18.840 -1.112 -42.455 1.00 89.88 475 TYR A C 1
ATOM 3771 O O . TYR A 1 475 ? 19.223 -1.961 -43.257 1.00 89.88 475 TYR A O 1
ATOM 3779 N N . ARG A 1 476 ? 17.556 -0.729 -42.387 1.00 88.75 476 ARG A N 1
ATOM 3780 C CA . ARG A 1 476 ? 16.515 -1.215 -43.308 1.00 88.75 476 ARG A CA 1
ATOM 3781 C C . ARG A 1 476 ? 16.770 -0.798 -44.750 1.00 88.75 476 ARG A C 1
ATOM 3783 O O . ARG A 1 476 ? 16.771 -1.665 -45.615 1.00 88.75 476 ARG A O 1
ATOM 3790 N N . ARG A 1 477 ? 17.086 0.480 -44.995 1.00 90.19 477 ARG A N 1
ATOM 3791 C CA . ARG A 1 477 ? 17.410 0.977 -46.343 1.00 90.19 477 ARG A CA 1
ATOM 3792 C C . ARG A 1 477 ? 18.576 0.205 -46.974 1.00 90.19 477 ARG A C 1
ATOM 3794 O O . ARG A 1 477 ? 18.528 -0.089 -48.162 1.00 90.19 477 ARG A O 1
ATOM 3801 N N . TYR A 1 478 ? 19.595 -0.163 -46.190 1.00 92.12 478 TYR A N 1
ATOM 3802 C CA . TYR A 1 478 ? 20.674 -1.032 -46.674 1.00 92.12 478 TYR A CA 1
ATOM 3803 C C . TYR A 1 478 ? 20.154 -2.417 -47.103 1.00 92.12 478 TYR A C 1
ATOM 3805 O O . TYR A 1 478 ? 20.484 -2.867 -48.196 1.00 92.12 478 TYR A O 1
ATOM 3813 N N . LEU A 1 479 ? 19.319 -3.080 -46.292 1.00 91.19 479 LEU A N 1
ATOM 3814 C CA . LEU A 1 479 ? 18.770 -4.405 -46.624 1.00 91.19 479 LEU A CA 1
ATOM 3815 C C . LEU A 1 479 ? 17.817 -4.373 -47.830 1.00 91.19 479 LEU A C 1
ATOM 3817 O O . LEU A 1 479 ? 17.805 -5.310 -48.621 1.00 91.19 479 LEU A O 1
ATOM 3821 N N . GLU A 1 480 ? 17.051 -3.293 -47.996 1.00 91.25 480 GLU A N 1
ATOM 3822 C CA . GLU A 1 480 ? 16.201 -3.058 -49.171 1.00 91.25 480 GLU A CA 1
ATOM 3823 C C . GLU A 1 480 ? 17.032 -2.863 -50.451 1.00 91.25 480 GLU A C 1
ATOM 3825 O O . GLU A 1 480 ? 16.653 -3.344 -51.518 1.00 91.25 480 GLU A O 1
ATOM 3830 N N . GLN A 1 481 ? 18.177 -2.179 -50.347 1.00 89.88 481 GLN A N 1
ATOM 3831 C CA . GLN A 1 481 ? 19.071 -1.900 -51.473 1.00 89.88 481 GLN A CA 1
ATOM 3832 C C . GLN A 1 481 ? 19.994 -3.087 -51.819 1.00 89.88 481 GLN A C 1
ATOM 3834 O O . GLN A 1 481 ? 20.343 -3.269 -52.987 1.00 89.88 481 GLN A O 1
ATOM 3839 N N . PHE A 1 482 ? 20.360 -3.911 -50.831 1.00 91.75 482 PHE A N 1
ATOM 3840 C CA . PHE A 1 482 ? 21.269 -5.057 -50.964 1.00 91.75 482 PHE A CA 1
ATOM 3841 C C . PHE A 1 482 ? 20.693 -6.339 -50.310 1.00 91.75 482 PHE A C 1
ATOM 3843 O O . PHE A 1 482 ? 21.286 -6.875 -49.368 1.00 91.75 482 PHE A O 1
ATOM 3850 N N . PRO A 1 483 ? 19.562 -6.883 -50.807 1.00 90.56 483 PRO A N 1
ATOM 3851 C CA . PRO A 1 483 ? 18.888 -8.041 -50.198 1.00 90.56 483 PRO A CA 1
ATOM 3852 C C . PRO A 1 483 ? 19.707 -9.342 -50.256 1.00 90.56 483 PRO A C 1
ATOM 3854 O O . PRO A 1 483 ? 19.545 -10.215 -49.410 1.00 90.56 483 PRO A O 1
ATOM 3857 N N . GLU A 1 484 ? 20.620 -9.462 -51.222 1.00 89.12 484 GLU A N 1
ATOM 3858 C CA . GLU A 1 484 ? 21.599 -10.558 -51.325 1.00 89.12 484 GLU A CA 1
ATOM 3859 C C . GLU A 1 484 ? 23.046 -10.040 -51.168 1.00 89.12 484 GLU A C 1
ATOM 3861 O O . GLU A 1 484 ? 23.999 -10.661 -51.635 1.00 89.12 484 GLU A O 1
ATOM 3866 N N . GLY A 1 485 ? 23.216 -8.877 -50.523 1.00 87.38 485 GLY A N 1
ATOM 3867 C CA . GLY A 1 485 ? 24.520 -8.257 -50.283 1.00 87.38 485 GLY A CA 1
ATOM 3868 C C . GLY A 1 485 ? 25.426 -9.090 -49.377 1.00 87.38 485 GLY A C 1
ATOM 3869 O O . GLY A 1 485 ? 24.967 -9.847 -48.515 1.00 87.38 485 GLY A O 1
ATOM 3870 N N . ARG A 1 486 ? 26.739 -8.898 -49.516 1.00 91.38 486 ARG A N 1
ATOM 3871 C CA . ARG A 1 486 ? 27.780 -9.605 -48.758 1.00 91.38 486 ARG A CA 1
ATOM 3872 C C . ARG A 1 486 ? 27.600 -9.453 -47.248 1.00 91.38 486 ARG A C 1
ATOM 3874 O O . ARG A 1 486 ? 27.871 -10.397 -46.508 1.00 91.38 486 ARG A O 1
ATOM 3881 N N . TYR A 1 487 ? 27.119 -8.294 -46.799 1.00 92.62 487 TYR A N 1
ATOM 3882 C CA . TYR A 1 487 ? 26.899 -7.993 -45.384 1.00 92.62 487 TYR A CA 1
ATOM 3883 C C . TYR A 1 487 ? 25.433 -8.125 -44.932 1.00 92.62 487 TYR A C 1
ATOM 3885 O O . TYR A 1 487 ? 25.111 -7.772 -43.798 1.00 92.62 487 TYR A O 1
ATOM 3893 N N . HIS A 1 488 ? 24.541 -8.693 -45.754 1.00 90.56 488 HIS A N 1
ATOM 3894 C CA . HIS A 1 488 ? 23.127 -8.892 -45.406 1.00 90.56 488 HIS A CA 1
ATOM 3895 C C . HIS A 1 488 ? 22.943 -9.649 -44.072 1.00 90.56 488 HIS A C 1
ATOM 3897 O O . HIS A 1 488 ? 22.130 -9.258 -43.231 1.00 90.56 488 HIS A O 1
ATOM 3903 N N . ALA A 1 489 ? 23.729 -10.706 -43.833 1.00 90.12 489 ALA A N 1
ATOM 3904 C CA . ALA A 1 489 ? 23.685 -11.466 -42.580 1.00 90.12 489 ALA A CA 1
ATOM 3905 C C . ALA A 1 489 ? 24.167 -10.639 -41.368 1.00 90.12 489 ALA A C 1
ATOM 3907 O O . ALA A 1 489 ? 23.503 -10.630 -40.328 1.00 90.12 489 ALA A O 1
ATOM 3908 N N . ASP A 1 490 ? 25.268 -9.898 -41.520 1.00 90.50 490 ASP A N 1
ATOM 3909 C CA . ASP A 1 490 ? 25.823 -9.024 -40.479 1.00 90.50 490 ASP A CA 1
ATOM 3910 C C . ASP A 1 490 ? 24.836 -7.922 -40.082 1.00 90.50 490 ASP A C 1
ATOM 3912 O O . ASP A 1 490 ? 24.647 -7.646 -38.899 1.00 90.50 490 ASP A O 1
ATOM 3916 N N . VAL A 1 491 ? 24.174 -7.290 -41.056 1.00 90.12 491 VAL A N 1
ATOM 3917 C CA . VAL A 1 491 ? 23.236 -6.192 -40.785 1.00 90.12 491 VAL A CA 1
ATOM 3918 C C . VAL A 1 491 ? 21.957 -6.699 -40.120 1.00 90.12 491 VAL A C 1
ATOM 3920 O O . VAL A 1 491 ? 21.471 -6.056 -39.190 1.00 90.12 491 VAL A O 1
ATOM 3923 N N . ASN A 1 492 ? 21.465 -7.887 -40.485 1.00 89.25 492 ASN A N 1
ATOM 3924 C CA . ASN A 1 492 ? 20.372 -8.540 -39.756 1.00 89.25 492 ASN A CA 1
ATOM 3925 C C . ASN A 1 492 ? 20.767 -8.895 -38.309 1.00 89.25 492 ASN A C 1
ATOM 3927 O O . ASN A 1 492 ? 19.971 -8.700 -37.387 1.00 89.25 492 ASN A O 1
ATOM 3931 N N . PHE A 1 493 ? 22.003 -9.355 -38.079 1.00 88.69 493 PHE A N 1
ATOM 3932 C CA . PHE A 1 493 ? 22.524 -9.578 -36.726 1.00 88.69 493 PHE A CA 1
ATOM 3933 C C . PHE A 1 493 ? 22.597 -8.269 -35.921 1.00 88.69 493 PHE A C 1
ATOM 3935 O O . PHE A 1 493 ? 22.120 -8.216 -34.786 1.00 88.69 493 PHE A O 1
ATOM 3942 N N . LEU A 1 494 ? 23.117 -7.190 -36.516 1.00 87.94 494 LEU A N 1
ATOM 3943 C CA . LEU A 1 494 ? 23.203 -5.877 -35.873 1.00 87.94 494 LEU A CA 1
ATOM 3944 C C . LEU A 1 494 ? 21.822 -5.265 -35.583 1.00 87.94 494 LEU A C 1
ATOM 3946 O O . LEU A 1 494 ? 21.655 -4.642 -34.535 1.00 87.94 494 LEU A O 1
ATOM 3950 N N . LEU A 1 495 ? 20.837 -5.446 -36.473 1.00 87.38 495 LEU A N 1
ATOM 3951 C CA . LEU A 1 495 ? 19.439 -5.059 -36.241 1.00 87.38 495 LEU A CA 1
ATOM 3952 C C . LEU A 1 495 ? 18.862 -5.774 -35.022 1.00 87.38 495 LEU A C 1
ATOM 3954 O O . LEU A 1 495 ? 18.319 -5.124 -34.130 1.00 87.38 495 LEU A O 1
ATOM 3958 N N . ARG A 1 496 ? 19.019 -7.102 -34.966 1.00 86.38 496 ARG A N 1
ATOM 3959 C CA . ARG A 1 496 ? 18.544 -7.915 -33.846 1.00 86.38 496 ARG A CA 1
ATOM 3960 C C . ARG A 1 496 ? 19.192 -7.480 -32.533 1.00 86.38 496 ARG A C 1
ATOM 3962 O O . ARG A 1 496 ? 18.471 -7.166 -31.594 1.00 86.38 496 ARG A O 1
ATOM 3969 N N . GLN A 1 497 ? 20.522 -7.394 -32.487 1.00 88.31 497 GLN A N 1
ATOM 3970 C CA . GLN A 1 497 ? 21.257 -6.987 -31.286 1.00 88.31 497 GLN A CA 1
ATOM 3971 C C . GLN A 1 497 ? 20.836 -5.586 -30.806 1.00 88.31 497 GLN A C 1
ATOM 3973 O O . GLN A 1 497 ? 20.662 -5.361 -29.611 1.00 88.31 497 GLN A O 1
ATOM 3978 N N . MET A 1 498 ? 20.643 -4.641 -31.731 1.00 88.25 498 MET A N 1
ATOM 3979 C CA . MET A 1 498 ? 20.170 -3.292 -31.410 1.00 88.25 498 MET A CA 1
ATOM 3980 C C . MET A 1 498 ? 18.732 -3.296 -30.870 1.00 88.25 498 MET A C 1
ATOM 3982 O O . MET A 1 498 ? 18.429 -2.551 -29.941 1.00 88.25 498 MET A O 1
ATOM 3986 N N . GLY A 1 499 ? 17.852 -4.132 -31.431 1.00 89.69 499 GLY A N 1
ATOM 3987 C CA . GLY A 1 499 ? 16.498 -4.346 -30.923 1.00 89.69 499 GLY A CA 1
ATOM 3988 C C . GLY A 1 499 ? 16.489 -4.938 -29.514 1.00 89.69 499 GLY A C 1
ATOM 3989 O O . GLY A 1 499 ? 15.758 -4.441 -28.664 1.00 89.69 499 GLY A O 1
ATOM 3990 N N . GLU A 1 500 ? 17.329 -5.944 -29.249 1.00 90.75 500 GLU A N 1
ATOM 3991 C CA . GLU A 1 500 ? 17.444 -6.598 -27.935 1.00 90.75 500 GLU A CA 1
ATOM 3992 C C . GLU A 1 500 ? 17.917 -5.584 -26.876 1.00 90.75 500 GLU A C 1
ATOM 3994 O O . GLU A 1 500 ? 17.291 -5.454 -25.826 1.00 90.75 500 GLU A O 1
ATOM 3999 N N . GLN A 1 501 ? 18.933 -4.772 -27.196 1.00 90.25 501 GLN A N 1
ATOM 4000 C CA . GLN A 1 501 ? 19.437 -3.700 -26.324 1.00 90.25 501 GLN A CA 1
ATOM 4001 C C . GLN A 1 501 ? 18.408 -2.592 -26.051 1.00 90.25 501 GLN A C 1
ATOM 4003 O O . GLN A 1 501 ? 18.334 -2.078 -24.936 1.00 90.25 501 GLN A O 1
ATOM 4008 N N . TYR A 1 502 ? 17.618 -2.190 -27.052 1.00 91.06 502 TYR A N 1
ATOM 4009 C CA . TYR A 1 502 ? 16.594 -1.161 -26.851 1.00 91.06 502 TYR A CA 1
ATOM 4010 C C . TYR A 1 502 ? 15.385 -1.698 -26.075 1.00 91.06 502 TYR A C 1
ATOM 4012 O O . TYR A 1 502 ? 14.834 -0.991 -25.235 1.00 91.06 502 TYR A O 1
ATOM 4020 N N . LEU A 1 503 ? 15.009 -2.960 -26.291 1.00 91.31 503 LEU A N 1
ATOM 4021 C CA . LEU A 1 503 ? 13.977 -3.622 -25.498 1.00 91.31 503 LEU A CA 1
ATOM 4022 C C . LEU A 1 503 ? 14.413 -3.769 -24.030 1.00 91.31 503 LEU A C 1
ATOM 4024 O O . LEU A 1 503 ? 13.617 -3.482 -23.143 1.00 91.31 503 LEU A O 1
ATOM 4028 N N . GLU A 1 504 ? 15.672 -4.132 -23.760 1.00 91.56 504 GLU A N 1
ATOM 4029 C CA . GLU A 1 504 ? 16.245 -4.125 -22.403 1.00 91.56 504 GLU A CA 1
ATOM 4030 C C . GLU A 1 504 ? 16.203 -2.718 -21.777 1.00 91.56 504 GLU A C 1
ATOM 4032 O O . GLU A 1 504 ? 15.789 -2.568 -20.628 1.00 91.56 504 GLU A O 1
ATOM 4037 N N . TYR A 1 505 ? 16.533 -1.668 -22.541 1.00 90.69 505 TYR A N 1
ATOM 4038 C CA . TYR A 1 505 ? 16.394 -0.282 -22.078 1.00 90.69 505 TYR A CA 1
ATOM 4039 C C . TYR A 1 505 ? 14.947 0.052 -21.668 1.00 90.69 505 TYR A C 1
ATOM 4041 O O . TYR A 1 505 ? 14.740 0.540 -20.555 1.00 90.69 505 TYR A O 1
ATOM 4049 N N . LEU A 1 506 ? 13.945 -0.269 -22.498 1.00 91.50 506 LEU A N 1
ATOM 4050 C CA . LEU A 1 506 ? 12.531 -0.050 -22.151 1.00 91.50 506 LEU A CA 1
ATOM 4051 C C . LEU A 1 506 ? 12.138 -0.769 -20.847 1.00 91.50 506 LEU A C 1
ATOM 4053 O O . LEU A 1 506 ? 11.488 -0.172 -19.991 1.00 91.50 506 LEU A O 1
ATOM 4057 N N . GLN A 1 507 ? 12.618 -1.999 -20.632 1.00 90.44 507 GLN A N 1
ATOM 4058 C CA . GLN A 1 507 ? 12.377 -2.751 -19.391 1.00 90.44 507 GLN A CA 1
ATOM 4059 C C . GLN A 1 507 ? 12.976 -2.072 -18.149 1.00 90.44 507 GLN A C 1
ATOM 4061 O O . GLN A 1 507 ? 12.408 -2.169 -17.060 1.00 90.44 507 GLN A O 1
ATOM 4066 N N . THR A 1 508 ? 14.102 -1.357 -18.278 1.00 88.56 508 THR A N 1
ATOM 4067 C CA . THR A 1 508 ? 14.645 -0.571 -17.153 1.00 88.56 508 THR A CA 1
ATOM 4068 C C . THR A 1 508 ? 13.775 0.645 -16.810 1.00 88.56 508 THR A C 1
ATOM 4070 O O . THR A 1 508 ? 13.736 1.064 -15.650 1.00 88.56 508 THR A O 1
ATOM 4073 N N . GLU A 1 509 ? 13.035 1.185 -17.784 1.00 88.75 509 GLU A N 1
ATOM 4074 C CA . GLU A 1 509 ? 12.105 2.303 -17.589 1.00 88.75 509 GLU A CA 1
ATOM 4075 C C . GLU A 1 509 ? 10.754 1.876 -16.993 1.00 88.75 509 GLU A C 1
ATOM 4077 O O . GLU A 1 509 ? 10.136 2.689 -16.298 1.00 88.75 509 GLU A O 1
ATOM 4082 N N . ASP A 1 510 ? 10.328 0.613 -17.157 1.00 90.31 510 ASP A N 1
ATOM 4083 C CA . ASP A 1 510 ? 9.115 0.068 -16.517 1.00 90.31 510 ASP A CA 1
ATOM 4084 C C . ASP A 1 510 ? 9.089 0.427 -15.017 1.00 90.31 510 ASP A C 1
ATOM 4086 O O . ASP A 1 510 ? 8.128 1.009 -14.513 1.00 90.31 510 ASP A O 1
ATOM 4090 N N . ALA A 1 511 ? 10.203 0.200 -14.308 1.00 86.00 511 ALA A N 1
ATOM 4091 C CA . ALA A 1 511 ? 10.350 0.488 -12.878 1.00 86.00 511 ALA A CA 1
ATOM 4092 C C . ALA A 1 511 ? 10.233 1.984 -12.509 1.00 86.00 511 ALA A C 1
ATOM 4094 O O . ALA A 1 511 ? 10.027 2.331 -11.339 1.00 86.00 511 ALA A O 1
ATOM 4095 N N . GLN A 1 512 ? 10.379 2.904 -13.465 1.00 87.19 512 GLN A N 1
ATOM 4096 C CA . GLN A 1 512 ? 10.071 4.321 -13.266 1.00 87.19 512 GLN A CA 1
ATOM 4097 C C . GLN A 1 512 ? 8.568 4.587 -13.419 1.00 87.19 512 GLN A C 1
ATOM 4099 O O . GLN A 1 512 ? 7.992 5.245 -12.551 1.00 87.19 512 GLN A O 1
ATOM 4104 N N . CYS A 1 513 ? 7.930 4.040 -14.457 1.00 88.88 513 CYS A N 1
ATOM 4105 C CA . CYS A 1 513 ? 6.481 4.142 -14.665 1.00 88.88 513 CYS A CA 1
ATOM 4106 C C . CYS A 1 513 ? 5.680 3.508 -13.507 1.00 88.88 513 CYS A C 1
ATOM 4108 O O . CYS A 1 513 ? 4.715 4.114 -13.036 1.00 88.88 513 CYS A O 1
ATOM 4110 N N . GLU A 1 514 ? 6.133 2.369 -12.964 1.00 89.00 514 GLU A N 1
ATOM 4111 C CA . GLU A 1 514 ? 5.571 1.737 -11.757 1.00 89.00 514 GLU A CA 1
ATOM 4112 C C . GLU A 1 514 ? 5.652 2.660 -10.529 1.00 89.00 514 GLU A C 1
ATOM 4114 O O . GLU A 1 514 ? 4.643 2.916 -9.872 1.00 89.00 514 GLU A O 1
ATOM 4119 N N . ARG A 1 515 ? 6.841 3.216 -10.234 1.00 88.56 515 ARG A N 1
ATOM 4120 C CA . ARG A 1 515 ? 7.042 4.129 -9.091 1.00 88.56 515 ARG A CA 1
ATOM 4121 C C . ARG A 1 515 ? 6.199 5.399 -9.199 1.00 88.56 515 ARG A C 1
ATOM 4123 O O . ARG A 1 515 ? 5.740 5.907 -8.181 1.00 88.56 515 ARG A O 1
ATOM 4130 N N . GLN A 1 516 ? 5.990 5.901 -10.414 1.00 89.94 516 GLN A N 1
ATOM 4131 C CA . GLN A 1 516 ? 5.159 7.079 -10.676 1.00 89.94 516 GLN A CA 1
ATOM 4132 C C . GLN A 1 516 ? 3.661 6.759 -10.814 1.00 89.94 516 GLN A C 1
ATOM 4134 O O . GLN A 1 516 ? 2.867 7.692 -10.918 1.00 89.94 516 GLN A O 1
ATOM 4139 N N . ARG A 1 517 ? 3.267 5.473 -10.837 1.00 89.88 517 ARG A N 1
ATOM 4140 C CA . ARG A 1 517 ? 1.902 4.998 -11.148 1.00 89.88 517 ARG A CA 1
ATOM 4141 C C . ARG A 1 517 ? 1.338 5.624 -12.434 1.00 89.88 517 ARG A C 1
ATOM 4143 O O . ARG A 1 517 ? 0.181 6.039 -12.497 1.00 89.88 517 ARG A O 1
ATOM 4150 N N . ARG A 1 518 ? 2.197 5.754 -13.451 1.00 91.81 518 ARG A N 1
ATOM 4151 C CA . ARG A 1 518 ? 1.917 6.424 -14.730 1.00 91.81 518 ARG A CA 1
ATOM 4152 C C . ARG A 1 518 ? 2.515 5.617 -15.874 1.00 91.81 518 ARG A C 1
ATOM 4154 O O . ARG A 1 518 ? 3.675 5.796 -16.226 1.00 91.81 518 ARG A O 1
ATOM 4161 N N . TRP A 1 519 ? 1.703 4.737 -16.447 1.00 94.94 519 TRP A N 1
ATOM 4162 C CA . TRP A 1 519 ? 2.142 3.764 -17.447 1.00 94.94 519 TRP A CA 1
ATOM 4163 C C . TRP A 1 519 ? 2.080 4.265 -18.893 1.00 94.94 519 TRP A C 1
ATOM 4165 O O . TRP A 1 519 ? 2.868 3.794 -19.709 1.00 94.94 519 TRP A O 1
ATOM 4175 N N . GLU A 1 520 ? 1.226 5.245 -19.213 1.00 93.38 520 GLU A N 1
ATOM 4176 C CA . GLU A 1 520 ? 1.008 5.702 -20.600 1.00 93.38 520 GLU A CA 1
ATOM 4177 C C . GLU A 1 520 ? 2.291 6.092 -21.362 1.00 93.38 520 GLU A C 1
ATOM 4179 O O . GLU A 1 520 ? 2.442 5.663 -22.506 1.00 93.38 520 GLU A O 1
ATOM 4184 N N . PRO A 1 521 ? 3.271 6.816 -20.770 1.00 92.38 521 PRO A N 1
ATOM 4185 C CA . PRO A 1 521 ? 4.518 7.130 -21.470 1.00 92.38 521 PRO A CA 1
ATOM 4186 C C . PRO A 1 521 ? 5.357 5.887 -21.797 1.00 92.38 521 PRO A C 1
ATOM 4188 O O . PRO A 1 521 ? 6.027 5.860 -22.828 1.00 92.38 521 PRO A O 1
ATOM 4191 N N . CYS A 1 522 ? 5.318 4.855 -20.946 1.00 93.31 522 CYS A N 1
ATOM 4192 C CA . CYS A 1 522 ? 5.970 3.573 -21.214 1.00 93.31 522 CYS A CA 1
ATOM 4193 C C . CYS A 1 522 ? 5.205 2.786 -22.291 1.00 93.31 522 CYS A C 1
ATOM 4195 O O . CYS A 1 522 ? 5.811 2.339 -23.262 1.00 93.31 522 CYS A O 1
ATOM 4197 N N . ILE A 1 523 ? 3.873 2.685 -22.182 1.00 95.56 523 ILE A N 1
ATOM 4198 C CA . ILE A 1 523 ? 3.007 2.016 -23.171 1.00 95.56 523 ILE A CA 1
ATOM 4199 C C . ILE A 1 523 ? 3.233 2.607 -24.571 1.00 95.56 523 ILE A C 1
ATOM 4201 O O . ILE A 1 523 ? 3.463 1.857 -25.517 1.00 95.56 523 ILE A O 1
ATOM 4205 N N . GLN A 1 524 ? 3.272 3.937 -24.699 1.00 93.50 524 GLN A N 1
ATOM 4206 C CA . GLN A 1 524 ? 3.504 4.619 -25.975 1.00 93.50 524 GLN A CA 1
ATOM 4207 C C . GLN A 1 524 ? 4.890 4.319 -26.579 1.00 93.50 524 GLN A C 1
ATOM 4209 O O . GLN A 1 524 ? 5.032 4.226 -27.797 1.00 93.50 524 GLN A O 1
ATOM 4214 N N . ARG A 1 525 ? 5.924 4.115 -25.750 1.00 92.19 525 ARG A N 1
ATOM 4215 C CA . ARG A 1 525 ? 7.261 3.706 -26.222 1.00 92.19 525 ARG A CA 1
ATOM 4216 C C . ARG A 1 525 ? 7.280 2.262 -26.711 1.00 92.19 525 ARG A C 1
ATOM 4218 O O . ARG A 1 525 ? 7.875 1.994 -27.753 1.00 92.19 525 ARG A O 1
ATOM 4225 N N . TYR A 1 526 ? 6.591 1.352 -26.018 1.00 94.69 526 TYR A N 1
ATOM 4226 C CA . TYR A 1 526 ? 6.408 -0.014 -26.512 1.00 94.69 526 TYR A CA 1
ATOM 4227 C C . TYR A 1 526 ? 5.611 -0.044 -27.822 1.00 94.69 526 TYR A C 1
ATOM 4229 O O . TYR A 1 526 ? 6.009 -0.773 -28.723 1.00 94.69 526 TYR A O 1
ATOM 4237 N N . GLN A 1 527 ? 4.557 0.768 -27.977 1.00 94.50 527 GLN A N 1
ATOM 4238 C CA . GLN A 1 527 ? 3.810 0.891 -29.242 1.00 94.50 527 GLN A CA 1
ATOM 4239 C C . GLN A 1 527 ? 4.737 1.273 -30.404 1.00 94.50 527 GLN A C 1
ATOM 4241 O O . GLN A 1 527 ? 4.839 0.519 -31.369 1.00 94.50 527 GLN A O 1
ATOM 4246 N N . LEU A 1 528 ? 5.496 2.367 -30.260 1.00 91.19 528 LEU A N 1
ATOM 4247 C CA . LEU A 1 528 ? 6.466 2.815 -31.268 1.00 91.19 528 LEU A CA 1
ATOM 4248 C C . LEU A 1 528 ? 7.524 1.746 -31.582 1.00 91.19 528 LEU A C 1
ATOM 4250 O O . LEU A 1 528 ? 7.910 1.580 -32.739 1.00 91.19 528 LEU A O 1
ATOM 4254 N N . PHE A 1 529 ? 7.988 1.000 -30.575 1.00 92.00 529 PHE A N 1
ATOM 4255 C CA . PHE A 1 529 ? 8.917 -0.111 -30.777 1.00 92.00 529 PHE A CA 1
ATOM 4256 C C . PHE A 1 529 ? 8.277 -1.278 -31.542 1.00 92.00 529 PHE A C 1
ATOM 4258 O O . PHE A 1 529 ? 8.917 -1.822 -32.438 1.00 92.00 529 PHE A O 1
ATOM 4265 N N . ILE A 1 530 ? 7.034 -1.652 -31.226 1.00 93.06 530 ILE A N 1
ATOM 4266 C CA . ILE A 1 530 ? 6.296 -2.744 -31.882 1.00 93.06 530 ILE A CA 1
ATOM 4267 C C . ILE A 1 530 ? 6.021 -2.398 -33.348 1.00 93.06 530 ILE A C 1
ATOM 4269 O O . ILE A 1 530 ? 6.350 -3.202 -34.215 1.00 93.06 530 ILE A O 1
ATOM 4273 N N . GLU A 1 531 ? 5.500 -1.199 -33.631 1.00 89.19 531 GLU A N 1
ATOM 4274 C CA . GLU A 1 531 ? 5.311 -0.671 -34.994 1.00 89.19 531 GLU A CA 1
ATOM 4275 C C . GLU A 1 531 ? 6.631 -0.687 -35.775 1.00 89.19 531 GLU A C 1
ATOM 4277 O O . GLU A 1 531 ? 6.710 -1.136 -36.918 1.00 89.19 531 GLU A O 1
ATOM 4282 N N . SER A 1 532 ? 7.712 -0.265 -35.117 1.00 83.94 532 SER A N 1
ATOM 4283 C CA . SER A 1 532 ? 9.046 -0.267 -35.704 1.00 83.94 532 SER A CA 1
ATOM 4284 C C . SER A 1 532 ? 9.628 -1.672 -35.895 1.00 83.94 532 SER A C 1
ATOM 4286 O O . SER A 1 532 ? 10.582 -1.801 -36.653 1.00 83.94 532 SER A O 1
ATOM 4288 N N . ASN A 1 533 ? 9.090 -2.734 -35.288 1.00 84.25 533 ASN A N 1
ATOM 4289 C CA . ASN A 1 533 ? 9.671 -4.086 -35.293 1.00 84.25 533 ASN A CA 1
ATOM 4290 C C . ASN A 1 533 ? 8.656 -5.193 -35.636 1.00 84.25 533 ASN A C 1
ATOM 4292 O O . ASN A 1 533 ? 8.803 -6.331 -35.188 1.00 84.25 533 ASN A O 1
ATOM 4296 N N . GLU A 1 534 ? 7.629 -4.903 -36.436 1.00 80.06 534 GLU A N 1
ATOM 4297 C CA . GLU A 1 534 ? 6.673 -5.938 -36.840 1.00 80.06 534 GLU A CA 1
ATOM 4298 C C . GLU A 1 534 ? 7.341 -7.145 -37.526 1.00 80.06 534 GLU A C 1
ATOM 4300 O O . GLU A 1 534 ? 8.341 -7.032 -38.235 1.00 80.06 534 GLU A O 1
ATOM 4305 N N . GLY A 1 535 ? 6.770 -8.330 -37.291 1.00 74.00 535 GLY A N 1
ATOM 4306 C CA . GLY A 1 535 ? 7.214 -9.593 -37.886 1.00 74.00 535 GLY A CA 1
ATOM 4307 C C . GLY A 1 535 ? 8.399 -10.288 -37.202 1.00 74.00 535 GLY A C 1
ATOM 4308 O O . GLY A 1 535 ? 8.661 -11.441 -37.541 1.00 74.00 535 GLY A O 1
ATOM 4309 N N . ILE A 1 536 ? 9.087 -9.662 -36.234 1.00 77.88 536 ILE A N 1
ATOM 4310 C CA . ILE A 1 536 ? 10.171 -10.315 -35.471 1.00 77.88 536 ILE A CA 1
ATOM 4311 C C . ILE A 1 536 ? 9.754 -10.682 -34.031 1.00 77.88 536 ILE A C 1
ATOM 4313 O O . ILE A 1 536 ? 8.991 -9.936 -33.417 1.00 77.88 536 ILE A O 1
ATOM 4317 N N . PRO A 1 537 ? 10.298 -11.768 -33.432 1.00 82.12 537 PRO A N 1
ATOM 4318 C CA . PRO A 1 537 ? 9.907 -12.229 -32.090 1.00 82.12 537 PRO A CA 1
ATOM 4319 C C . PRO A 1 537 ? 10.041 -11.192 -30.962 1.00 82.12 537 PRO A C 1
ATOM 4321 O O . PRO A 1 537 ? 9.323 -11.266 -29.968 1.00 82.12 537 PRO A O 1
ATOM 4324 N N . LEU A 1 538 ? 10.925 -10.197 -31.109 1.00 86.00 538 LEU A N 1
ATOM 4325 C CA . LEU A 1 538 ? 11.059 -9.101 -30.142 1.00 86.00 538 LEU A CA 1
ATOM 4326 C C . LEU A 1 538 ? 9.784 -8.258 -30.016 1.00 86.00 538 LEU A C 1
ATOM 4328 O O . LEU A 1 538 ? 9.482 -7.774 -28.926 1.00 86.00 538 LEU A O 1
ATOM 4332 N N . ALA A 1 539 ? 9.024 -8.085 -31.101 1.00 88.88 539 ALA A N 1
ATOM 4333 C CA . ALA A 1 539 ? 7.752 -7.375 -31.040 1.00 88.88 539 ALA A CA 1
ATOM 4334 C C . ALA A 1 539 ? 6.692 -8.166 -30.262 1.00 88.88 539 ALA A C 1
ATOM 4336 O O . ALA A 1 539 ? 5.814 -7.557 -29.659 1.00 88.88 539 ALA A O 1
ATOM 4337 N N . ASP A 1 540 ? 6.783 -9.497 -30.208 1.00 89.50 540 ASP A N 1
ATOM 4338 C CA . ASP A 1 540 ? 5.872 -10.319 -29.407 1.00 89.50 540 ASP A CA 1
ATOM 4339 C C . ASP A 1 540 ? 6.195 -10.247 -27.909 1.00 89.50 540 ASP A C 1
ATOM 4341 O O . ASP A 1 540 ? 5.275 -10.110 -27.098 1.00 89.50 540 ASP A O 1
ATOM 4345 N N . GLU A 1 541 ? 7.479 -10.221 -27.528 1.00 91.50 541 GLU A N 1
ATOM 4346 C CA . GLU A 1 541 ? 7.864 -9.929 -26.138 1.00 91.50 541 GLU A CA 1
ATOM 4347 C C . GLU A 1 541 ? 7.422 -8.513 -25.731 1.00 91.50 541 GLU A C 1
ATOM 4349 O O . GLU A 1 541 ? 6.782 -8.334 -24.691 1.00 91.50 541 GLU A O 1
ATOM 4354 N N . ALA A 1 542 ? 7.689 -7.511 -26.577 1.00 93.62 542 ALA A N 1
ATOM 4355 C CA . ALA A 1 542 ? 7.254 -6.135 -26.351 1.00 93.62 542 ALA A CA 1
ATOM 4356 C C . ALA A 1 542 ? 5.724 -6.023 -26.224 1.00 93.62 542 ALA A C 1
ATOM 4358 O O . ALA A 1 542 ? 5.238 -5.373 -25.299 1.00 93.62 542 ALA A O 1
ATOM 4359 N N . ARG A 1 543 ? 4.952 -6.711 -27.082 1.00 94.38 543 ARG A N 1
ATOM 4360 C CA . ARG A 1 543 ? 3.483 -6.803 -26.980 1.00 94.38 543 ARG A CA 1
ATOM 4361 C C . ARG A 1 543 ? 3.042 -7.400 -25.644 1.00 94.38 543 ARG A C 1
ATOM 4363 O O . ARG A 1 543 ? 2.114 -6.875 -25.031 1.00 94.38 543 ARG A O 1
ATOM 4370 N N . SER A 1 544 ? 3.692 -8.468 -25.180 1.00 92.25 544 SER A N 1
ATOM 4371 C CA . SER A 1 544 ? 3.360 -9.101 -23.897 1.00 92.25 544 SER A CA 1
ATOM 4372 C C . SER A 1 544 ? 3.618 -8.172 -22.707 1.00 92.25 544 SER A C 1
ATOM 4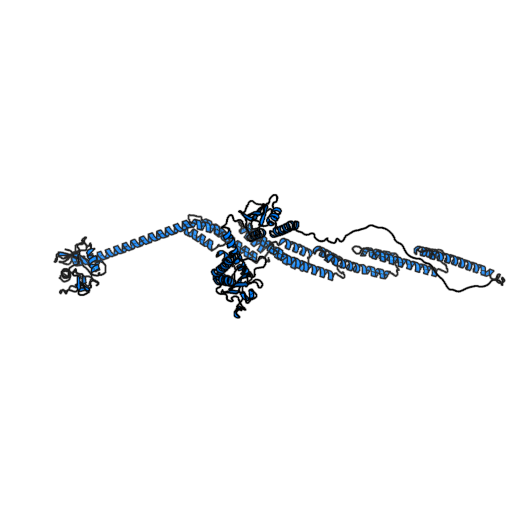374 O O . SER A 1 544 ? 2.788 -8.097 -21.802 1.00 92.25 544 SER A O 1
ATOM 4376 N N . ARG A 1 545 ? 4.740 -7.440 -22.710 1.00 92.69 545 ARG A N 1
ATOM 4377 C CA . ARG A 1 545 ? 5.080 -6.471 -21.654 1.00 92.69 545 ARG A CA 1
ATOM 4378 C C . ARG A 1 545 ? 4.151 -5.264 -21.671 1.00 92.69 545 ARG A C 1
ATOM 4380 O O . ARG A 1 545 ? 3.603 -4.907 -20.634 1.00 92.69 545 ARG A O 1
ATOM 4387 N N . MET A 1 546 ? 3.895 -4.703 -22.852 1.00 95.44 546 MET A N 1
ATOM 4388 C CA . MET A 1 546 ? 2.966 -3.589 -23.039 1.00 95.44 546 MET A CA 1
ATOM 4389 C C . MET A 1 546 ? 1.574 -3.905 -22.476 1.00 95.44 546 MET A C 1
ATOM 4391 O O . MET A 1 546 ? 1.032 -3.085 -21.742 1.00 95.44 546 MET A O 1
ATOM 4395 N N . ARG A 1 547 ? 1.029 -5.104 -22.744 1.00 94.56 547 ARG A N 1
ATOM 4396 C CA . ARG A 1 547 ? -0.262 -5.549 -22.184 1.00 94.56 547 ARG A CA 1
ATOM 4397 C C . ARG A 1 547 ? -0.270 -5.549 -20.655 1.00 94.56 547 ARG A C 1
ATOM 4399 O O . ARG A 1 547 ? -1.209 -5.035 -20.062 1.00 94.56 547 ARG A O 1
ATOM 4406 N N . ALA A 1 548 ? 0.799 -6.031 -20.020 1.00 93.50 548 ALA A N 1
ATOM 4407 C CA . ALA A 1 548 ? 0.909 -6.025 -18.561 1.00 93.50 548 ALA A CA 1
ATOM 4408 C C . ALA A 1 548 ? 0.953 -4.603 -17.961 1.00 93.50 548 ALA A C 1
ATOM 4410 O O . ALA A 1 548 ? 0.492 -4.393 -16.840 1.00 93.50 548 ALA A O 1
ATOM 4411 N N . LEU A 1 549 ? 1.483 -3.614 -18.693 1.00 94.75 549 LEU A N 1
ATOM 4412 C CA . LEU A 1 549 ? 1.418 -2.201 -18.293 1.00 94.75 549 LEU A CA 1
ATOM 4413 C C . LEU A 1 549 ? 0.030 -1.591 -18.563 1.00 94.75 549 LEU A C 1
ATOM 4415 O O . LEU A 1 549 ? -0.442 -0.788 -17.759 1.00 94.75 549 LEU A O 1
ATOM 4419 N N . GLN A 1 550 ? -0.639 -1.991 -19.651 1.00 95.50 550 GLN A N 1
ATOM 4420 C CA . GLN A 1 550 ? -2.015 -1.585 -19.968 1.00 95.50 550 GLN A CA 1
ATOM 4421 C C . GLN A 1 550 ? -3.003 -2.069 -18.899 1.00 95.50 550 GLN A C 1
ATOM 4423 O O . GLN A 1 550 ? -3.728 -1.246 -18.351 1.00 95.50 550 GLN A O 1
ATOM 4428 N N . ASP A 1 551 ? -2.947 -3.345 -18.495 1.00 95.50 551 ASP A N 1
ATOM 4429 C CA . ASP A 1 551 ? -3.789 -3.883 -17.413 1.00 95.50 551 ASP A CA 1
ATOM 4430 C C . ASP A 1 551 ? -3.650 -3.070 -16.105 1.00 95.50 551 ASP A C 1
ATOM 4432 O O . ASP A 1 551 ? -4.613 -2.873 -15.363 1.00 95.50 551 ASP A O 1
ATOM 4436 N N . LYS A 1 552 ? -2.437 -2.580 -15.803 1.00 95.19 552 LYS A N 1
ATOM 4437 C CA . LYS A 1 552 ? -2.171 -1.735 -14.626 1.00 95.19 552 LYS A CA 1
ATOM 4438 C C . LYS A 1 552 ? -2.724 -0.322 -14.782 1.00 95.19 552 LYS A C 1
ATOM 4440 O O . LYS A 1 552 ? -3.275 0.212 -13.818 1.00 95.19 552 LYS A O 1
ATOM 4445 N N . ALA A 1 553 ? -2.601 0.275 -15.968 1.00 95.12 553 ALA A N 1
ATOM 4446 C CA . ALA A 1 553 ? -3.223 1.559 -16.287 1.00 95.12 553 ALA A CA 1
ATOM 4447 C C . ALA A 1 553 ? -4.753 1.485 -16.178 1.00 95.12 553 ALA A C 1
ATOM 4449 O O . ALA A 1 553 ? -5.367 2.359 -15.564 1.00 95.12 553 ALA A O 1
ATOM 4450 N N . ASP A 1 554 ? -5.349 0.415 -16.706 1.00 95.19 554 ASP A N 1
ATOM 4451 C CA . ASP A 1 554 ? -6.781 0.139 -16.647 1.00 95.19 554 ASP A CA 1
ATOM 4452 C C . ASP A 1 554 ? -7.263 -0.061 -15.206 1.00 95.19 554 ASP A C 1
ATOM 4454 O O . ASP A 1 554 ? -8.194 0.624 -14.784 1.00 95.19 554 ASP A O 1
ATOM 4458 N N . LEU A 1 555 ? -6.585 -0.895 -14.407 1.00 95.56 555 LEU A N 1
ATOM 4459 C CA . LEU A 1 555 ? -6.870 -1.037 -12.973 1.00 95.56 555 LEU A CA 1
ATOM 4460 C C . LEU A 1 555 ? -6.772 0.313 -12.240 1.00 95.56 555 LEU A C 1
ATOM 4462 O O . LEU A 1 555 ? -7.632 0.655 -11.431 1.00 95.56 555 LEU A O 1
ATOM 4466 N N . ALA A 1 556 ? -5.742 1.114 -12.523 1.00 93.81 556 ALA A N 1
ATOM 4467 C CA . ALA A 1 556 ? -5.575 2.430 -11.910 1.00 93.81 556 ALA A CA 1
ATOM 4468 C C . ALA A 1 556 ? -6.607 3.466 -12.393 1.00 93.81 556 ALA A C 1
ATOM 4470 O O . ALA A 1 556 ? -6.868 4.441 -11.686 1.00 93.81 556 ALA A O 1
ATOM 4471 N N . ARG A 1 557 ? -7.194 3.301 -13.585 1.00 94.38 557 ARG A N 1
ATOM 4472 C CA . ARG A 1 557 ? -8.356 4.076 -14.042 1.00 94.38 557 ARG A CA 1
ATOM 4473 C C . ARG A 1 557 ? -9.618 3.632 -13.300 1.00 94.38 557 ARG A C 1
ATOM 4475 O O . ARG A 1 557 ? -10.220 4.468 -12.638 1.00 94.38 557 ARG A O 1
ATOM 4482 N N . LEU A 1 558 ? -9.933 2.336 -13.307 1.00 95.19 558 LEU A N 1
ATOM 4483 C CA . LEU A 1 558 ? -11.100 1.757 -12.628 1.00 95.19 558 LEU A CA 1
ATOM 4484 C C . LEU A 1 558 ? -11.132 2.074 -11.124 1.00 95.19 558 LEU A C 1
ATOM 4486 O O . LEU A 1 558 ? -12.196 2.318 -10.563 1.00 95.19 558 LEU A O 1
ATOM 4490 N N . ARG A 1 559 ? -9.973 2.106 -10.451 1.00 94.75 559 ARG A N 1
ATOM 4491 C CA . ARG A 1 559 ? -9.863 2.544 -9.047 1.00 94.75 559 ARG A CA 1
ATOM 4492 C C . ARG A 1 559 ? -10.284 3.997 -8.846 1.00 94.75 559 ARG A C 1
ATOM 4494 O O . ARG A 1 559 ? -11.080 4.253 -7.954 1.00 94.75 559 ARG A O 1
ATOM 4501 N N . ARG A 1 560 ? -9.811 4.915 -9.695 1.00 91.75 560 ARG A N 1
ATOM 4502 C CA . ARG A 1 560 ? -10.194 6.337 -9.639 1.00 91.75 560 ARG A CA 1
ATOM 4503 C C . ARG A 1 560 ? -11.669 6.533 -9.971 1.00 91.75 560 ARG A C 1
ATOM 4505 O O . ARG A 1 560 ? -12.361 7.207 -9.228 1.00 91.75 560 ARG A O 1
ATOM 4512 N N . GLU A 1 561 ? -12.175 5.863 -11.004 1.00 90.81 561 GLU A N 1
ATOM 4513 C CA . GLU A 1 561 ? -13.603 5.888 -11.351 1.00 90.81 561 GLU A CA 1
ATOM 4514 C C . GLU A 1 561 ? -14.482 5.378 -10.193 1.00 90.81 561 GLU A C 1
ATOM 4516 O O . GLU A 1 561 ? -15.543 5.939 -9.940 1.00 90.81 561 GLU A O 1
ATOM 4521 N N . ALA A 1 562 ? -14.032 4.368 -9.438 1.00 91.94 562 ALA A N 1
ATOM 4522 C CA . ALA A 1 562 ? -14.730 3.863 -8.252 1.00 91.94 562 ALA A CA 1
ATOM 4523 C C . ALA A 1 562 ? -14.572 4.739 -6.989 1.00 91.94 562 ALA A C 1
ATOM 4525 O O . ALA A 1 562 ? -15.397 4.637 -6.080 1.00 91.94 562 ALA A O 1
ATOM 4526 N N . GLU A 1 563 ? -13.527 5.567 -6.910 1.00 88.62 563 GLU A N 1
ATOM 4527 C CA . GLU A 1 563 ? -13.346 6.597 -5.875 1.00 88.62 563 GLU A CA 1
ATOM 4528 C C . GLU A 1 563 ? -14.220 7.829 -6.175 1.00 88.62 563 GLU A C 1
ATOM 4530 O O . GLU A 1 563 ? -14.936 8.299 -5.293 1.00 88.62 563 GLU A O 1
ATOM 4535 N N . ASP A 1 564 ? -14.245 8.292 -7.427 1.00 86.81 564 ASP A N 1
ATOM 4536 C CA . ASP A 1 564 ? -15.101 9.392 -7.889 1.00 86.81 564 ASP A CA 1
ATOM 4537 C C . ASP A 1 564 ? -16.596 9.012 -7.829 1.00 86.81 564 ASP A C 1
ATOM 4539 O O . ASP A 1 564 ? -17.443 9.832 -7.469 1.00 86.81 564 ASP A O 1
ATOM 4543 N N . ALA A 1 565 ? -16.937 7.748 -8.110 1.00 82.00 565 ALA A N 1
ATOM 4544 C CA . ALA A 1 565 ? -18.288 7.195 -7.986 1.00 82.00 565 ALA A CA 1
ATOM 4545 C C . ALA A 1 565 ? -18.661 6.787 -6.542 1.00 82.00 565 ALA A C 1
ATOM 4547 O O . ALA A 1 565 ? -19.426 5.840 -6.346 1.00 82.00 565 ALA A O 1
ATOM 4548 N N . GLU A 1 566 ? -18.176 7.504 -5.519 1.00 72.31 566 GLU A N 1
ATOM 4549 C CA . GLU A 1 566 ? -18.477 7.245 -4.096 1.00 72.31 566 GLU A CA 1
ATOM 4550 C C . GLU A 1 566 ? -19.991 7.141 -3.790 1.00 72.31 566 GLU A C 1
ATOM 4552 O O . GLU A 1 566 ? -20.386 6.448 -2.847 1.00 72.31 566 GLU A O 1
ATOM 4557 N N . GLU A 1 567 ? -20.842 7.804 -4.585 1.00 75.88 567 GLU A N 1
ATOM 4558 C CA . GLU A 1 567 ? -22.309 7.751 -4.478 1.00 75.88 567 GLU A CA 1
ATOM 4559 C C . GLU A 1 567 ? -22.974 6.664 -5.357 1.00 75.88 567 GLU A C 1
ATOM 4561 O O . GLU A 1 567 ? -24.082 6.231 -5.036 1.00 75.88 567 GLU A O 1
ATOM 4566 N N . ASP A 1 568 ? -22.306 6.167 -6.410 1.00 89.81 568 ASP A N 1
ATOM 4567 C CA . ASP A 1 568 ? -22.815 5.151 -7.355 1.00 89.81 568 ASP A CA 1
ATOM 4568 C C . ASP A 1 568 ? -21.937 3.883 -7.372 1.00 89.81 568 ASP A C 1
ATOM 4570 O O . ASP A 1 568 ? -21.385 3.442 -8.385 1.00 89.81 568 ASP A O 1
ATOM 4574 N N . LEU A 1 569 ? -21.845 3.247 -6.199 1.00 90.56 569 LEU A N 1
ATOM 4575 C CA . LEU A 1 569 ? -21.234 1.923 -6.043 1.00 90.56 569 LEU A CA 1
ATOM 4576 C C . LEU A 1 569 ? -21.787 0.854 -7.020 1.00 90.56 569 LEU A C 1
ATOM 4578 O O . LEU A 1 569 ? -20.997 0.007 -7.444 1.00 90.56 569 LEU A O 1
ATOM 4582 N N . PRO A 1 570 ? -23.088 0.826 -7.397 1.00 93.69 570 PRO A N 1
ATOM 4583 C CA . PRO A 1 570 ? -23.584 -0.072 -8.442 1.00 93.69 570 PRO A CA 1
ATOM 4584 C C . PRO A 1 570 ? -22.894 0.104 -9.800 1.00 93.69 570 PRO A C 1
ATOM 4586 O O . PRO A 1 570 ? -22.516 -0.905 -10.399 1.00 93.69 570 PRO A O 1
ATOM 4589 N N . ALA A 1 571 ? -22.696 1.340 -10.273 1.00 93.50 571 ALA A N 1
ATOM 4590 C CA . ALA A 1 571 ? -21.979 1.597 -11.522 1.00 93.50 571 ALA A CA 1
ATOM 4591 C C . ALA A 1 571 ? -20.510 1.152 -11.440 1.00 93.50 571 ALA A C 1
ATOM 4593 O O . ALA A 1 571 ? -20.024 0.482 -12.352 1.00 93.50 571 ALA A O 1
ATOM 4594 N N . ALA A 1 572 ? -19.829 1.429 -10.322 1.00 94.56 572 ALA A N 1
ATOM 4595 C CA . ALA A 1 572 ? -18.453 0.978 -10.099 1.00 94.56 572 ALA A CA 1
ATOM 4596 C C . ALA A 1 572 ? -18.326 -0.560 -10.128 1.00 94.56 572 ALA A C 1
ATOM 4598 O O . ALA A 1 572 ? -17.437 -1.100 -10.784 1.00 94.56 572 ALA A O 1
ATOM 4599 N N . VAL A 1 573 ? -19.246 -1.286 -9.478 1.00 95.81 573 VAL A N 1
ATOM 4600 C CA . VAL A 1 573 ? -19.297 -2.761 -9.531 1.00 95.81 573 VAL A CA 1
ATOM 4601 C C . VAL A 1 573 ? -19.500 -3.257 -10.968 1.00 95.81 573 VAL A C 1
ATOM 4603 O O . VAL A 1 573 ? -18.775 -4.150 -11.407 1.00 95.81 573 VAL A O 1
ATOM 4606 N N . ALA A 1 574 ? -20.425 -2.654 -11.721 1.00 95.38 574 ALA A N 1
ATOM 4607 C CA . ALA A 1 574 ? -20.692 -3.030 -13.109 1.00 95.38 574 ALA A CA 1
ATOM 4608 C C . ALA A 1 574 ? -19.493 -2.772 -14.045 1.00 95.38 574 ALA A C 1
ATOM 4610 O O . ALA A 1 574 ? -19.244 -3.571 -14.949 1.00 95.38 574 ALA A O 1
ATOM 4611 N N . ALA A 1 575 ? -18.721 -1.703 -13.818 1.00 95.25 575 ALA A N 1
ATOM 4612 C CA . ALA A 1 575 ? -17.516 -1.400 -14.593 1.00 95.25 575 ALA A CA 1
ATOM 4613 C C . ALA A 1 575 ? -16.427 -2.475 -14.409 1.00 95.25 575 ALA A C 1
ATOM 4615 O O . ALA A 1 575 ? -15.888 -2.982 -15.393 1.00 95.25 575 ALA A O 1
ATOM 4616 N N . TYR A 1 576 ? -16.162 -2.891 -13.163 1.00 96.69 576 TYR A N 1
ATOM 4617 C CA . TYR A 1 576 ? -15.226 -3.985 -12.862 1.00 96.69 576 TYR A CA 1
ATOM 4618 C C . TYR A 1 576 ? -15.703 -5.336 -13.415 1.00 96.69 576 TYR A C 1
ATOM 4620 O O . TYR A 1 576 ? -14.896 -6.104 -13.939 1.00 96.69 576 TYR A O 1
ATOM 4628 N N . GLU A 1 577 ? -17.002 -5.639 -13.313 1.00 96.69 577 GLU A N 1
ATOM 4629 C CA . GLU A 1 577 ? -17.584 -6.866 -13.878 1.00 96.69 577 GLU A CA 1
ATOM 4630 C C . GLU A 1 577 ? -17.450 -6.906 -15.405 1.00 96.69 577 GLU A C 1
ATOM 4632 O O . GLU A 1 577 ? -17.035 -7.928 -15.947 1.00 96.69 577 GLU A O 1
ATOM 4637 N N . THR A 1 578 ? -17.731 -5.790 -16.084 1.00 97.31 578 THR A N 1
ATOM 4638 C CA . THR A 1 578 ? -17.584 -5.662 -17.543 1.00 97.31 578 THR A CA 1
ATOM 4639 C C . THR A 1 578 ? -16.124 -5.842 -17.959 1.00 97.31 578 THR A C 1
ATOM 4641 O O . THR A 1 578 ? -15.828 -6.692 -18.794 1.00 97.31 578 THR A O 1
ATOM 4644 N N . TYR A 1 579 ? -15.189 -5.144 -17.302 1.00 96.31 579 TYR A N 1
ATOM 4645 C CA . TYR A 1 579 ? -13.760 -5.267 -17.603 1.00 96.31 579 TYR A CA 1
ATOM 4646 C C . TYR A 1 579 ? -13.239 -6.704 -17.429 1.00 96.31 579 TYR A C 1
ATOM 4648 O O . TYR A 1 579 ? -12.496 -7.197 -18.271 1.00 96.31 579 TYR A O 1
ATOM 4656 N N . LEU A 1 580 ? -13.649 -7.416 -16.372 1.00 96.31 580 LEU A N 1
ATOM 4657 C CA . LEU A 1 580 ? -13.242 -8.811 -16.149 1.00 96.31 580 LEU A CA 1
ATOM 4658 C C . LEU A 1 580 ? -13.848 -9.808 -17.154 1.00 96.31 580 LEU A C 1
ATOM 4660 O O . LEU A 1 580 ? -13.292 -10.895 -17.327 1.00 96.31 580 LEU A O 1
ATOM 4664 N N . VAL A 1 581 ? -14.967 -9.464 -17.799 1.00 96.75 581 VAL A N 1
ATOM 4665 C CA . VAL A 1 581 ? -15.558 -10.242 -18.902 1.00 96.75 581 VAL A CA 1
ATOM 4666 C C . VAL A 1 581 ? -14.827 -9.970 -20.216 1.00 96.75 581 VAL A C 1
ATOM 4668 O O . VAL A 1 581 ? -14.514 -10.920 -20.933 1.00 96.75 581 VAL A O 1
ATOM 4671 N N . ASP A 1 582 ? -14.512 -8.706 -20.503 1.00 96.00 582 ASP A N 1
ATOM 4672 C CA . ASP A 1 582 ? -13.825 -8.291 -21.733 1.00 96.00 582 ASP A CA 1
ATOM 4673 C C . ASP A 1 582 ? -12.324 -8.656 -21.722 1.00 96.00 582 ASP A C 1
ATOM 4675 O O . ASP A 1 582 ? -11.739 -8.938 -22.770 1.00 96.00 582 ASP A O 1
ATOM 4679 N N . HIS A 1 583 ? -11.704 -8.720 -20.536 1.00 95.25 583 HIS A N 1
ATOM 4680 C CA . HIS A 1 583 ? -10.276 -8.995 -20.329 1.00 95.25 583 HIS A CA 1
ATOM 4681 C C . HIS A 1 583 ? -10.035 -10.211 -19.401 1.00 95.25 583 HIS A C 1
ATOM 4683 O O . HIS A 1 583 ? -9.426 -10.081 -18.332 1.00 95.25 583 HIS A O 1
ATOM 4689 N N . PRO A 1 584 ? -10.469 -11.430 -19.787 1.00 93.81 584 PRO A N 1
ATOM 4690 C CA . PRO A 1 584 ? -10.427 -12.611 -18.918 1.00 93.81 584 PRO A CA 1
ATOM 4691 C C . PRO A 1 584 ? -9.005 -13.069 -18.558 1.00 93.81 584 PRO A C 1
ATOM 4693 O O . PRO A 1 584 ? -8.825 -13.708 -17.519 1.00 93.81 584 PRO A O 1
ATOM 4696 N N . ASP A 1 585 ? -8.011 -12.727 -19.381 1.00 93.19 585 ASP A N 1
ATOM 4697 C CA . ASP A 1 585 ? -6.595 -13.086 -19.219 1.00 93.19 585 ASP A CA 1
ATOM 4698 C C . ASP A 1 585 ? -5.732 -11.912 -18.705 1.00 93.19 585 ASP A C 1
ATOM 4700 O O . ASP A 1 585 ? -4.506 -11.952 -18.804 1.00 93.19 585 ASP A O 1
ATOM 4704 N N . SER A 1 586 ? -6.361 -10.859 -18.162 1.00 94.75 586 SER A N 1
ATOM 4705 C CA . SER A 1 586 ? -5.664 -9.689 -17.609 1.00 94.75 586 SER A CA 1
ATOM 4706 C C . SER A 1 586 ? -4.639 -10.078 -16.539 1.00 94.75 586 SER A C 1
ATOM 4708 O O . SER A 1 586 ? -4.942 -10.814 -15.594 1.00 94.75 586 SER A O 1
ATOM 4710 N N . THR A 1 587 ? -3.434 -9.508 -16.614 1.00 95.25 587 THR A N 1
ATOM 4711 C CA . THR A 1 587 ? -2.380 -9.721 -15.606 1.00 95.25 587 THR A CA 1
ATOM 4712 C C . THR A 1 587 ? -2.745 -9.174 -14.223 1.00 95.25 587 THR A C 1
ATOM 4714 O O . THR A 1 587 ? -2.112 -9.543 -13.236 1.00 95.25 587 THR A O 1
ATOM 4717 N N . GLN A 1 588 ? -3.768 -8.315 -14.125 1.00 96.44 588 GLN A N 1
ATOM 4718 C CA . GLN A 1 588 ? -4.255 -7.733 -12.869 1.00 96.44 588 GLN A CA 1
ATOM 4719 C C . GLN A 1 588 ? -5.517 -8.421 -12.315 1.00 96.44 588 GLN A C 1
ATOM 4721 O O . GLN A 1 588 ? -6.117 -7.930 -11.357 1.00 96.44 588 GLN A O 1
ATOM 4726 N N . LYS A 1 589 ? -5.923 -9.572 -12.871 1.00 95.94 589 LYS A N 1
ATOM 4727 C CA . LYS A 1 589 ? -7.165 -10.295 -12.529 1.00 95.94 589 LYS A CA 1
ATOM 4728 C C . LYS A 1 589 ? -7.388 -10.526 -11.030 1.00 95.94 589 LYS A C 1
ATOM 4730 O O . LYS A 1 589 ? -8.510 -10.361 -10.554 1.00 95.94 589 LYS A O 1
ATOM 4735 N N . GLU A 1 590 ? -6.348 -10.881 -10.276 1.00 95.19 590 GLU A N 1
ATOM 4736 C CA . GLU A 1 590 ? -6.450 -11.086 -8.822 1.00 95.19 590 GLU A CA 1
ATOM 4737 C C . GLU A 1 590 ? -6.763 -9.777 -8.081 1.00 95.19 590 GLU A C 1
ATOM 4739 O O . GLU A 1 590 ? -7.684 -9.737 -7.264 1.00 95.19 590 GLU A O 1
ATOM 4744 N N . ALA A 1 591 ? -6.066 -8.688 -8.421 1.00 95.94 591 ALA A N 1
ATOM 4745 C CA . ALA A 1 591 ? -6.293 -7.364 -7.841 1.00 95.94 591 ALA A CA 1
ATOM 4746 C C . ALA A 1 591 ? -7.687 -6.816 -8.196 1.00 95.94 591 ALA A C 1
ATOM 4748 O O . ALA A 1 591 ? -8.408 -6.364 -7.311 1.00 95.94 591 ALA A O 1
ATOM 4749 N N . LEU A 1 592 ? -8.104 -6.945 -9.460 1.00 97.19 592 LEU A N 1
ATOM 4750 C CA . LEU A 1 592 ? -9.451 -6.595 -9.928 1.00 97.19 592 LEU A CA 1
ATOM 4751 C C . LEU A 1 592 ? -10.542 -7.377 -9.176 1.00 97.19 592 LEU A C 1
ATOM 4753 O O . LEU A 1 592 ? -11.567 -6.813 -8.798 1.00 97.19 592 LEU A O 1
ATOM 4757 N N . THR A 1 593 ? -10.320 -8.670 -8.918 1.00 96.62 593 THR A N 1
ATOM 4758 C CA . THR A 1 593 ? -11.269 -9.524 -8.181 1.00 96.62 593 THR A CA 1
ATOM 4759 C C . THR A 1 593 ? -11.344 -9.148 -6.697 1.00 96.62 593 THR A C 1
ATOM 4761 O O . THR A 1 593 ? -12.432 -9.149 -6.112 1.00 96.62 593 THR A O 1
ATOM 4764 N N . ALA A 1 594 ? -10.211 -8.799 -6.079 1.00 96.56 594 ALA A N 1
ATOM 4765 C CA . ALA A 1 594 ? -10.156 -8.321 -4.698 1.00 96.56 594 ALA A CA 1
ATOM 4766 C C . ALA A 1 594 ? -10.888 -6.975 -4.536 1.00 96.56 594 ALA A C 1
ATOM 4768 O O . ALA A 1 594 ? -11.746 -6.845 -3.658 1.00 96.56 594 ALA A O 1
ATOM 4769 N N . ASP A 1 595 ? -10.627 -6.018 -5.429 1.00 95.75 595 ASP A N 1
ATOM 4770 C CA . ASP A 1 595 ? -11.300 -4.717 -5.468 1.00 95.75 595 ASP A CA 1
ATOM 4771 C C . ASP A 1 595 ? -12.815 -4.869 -5.681 1.00 95.75 595 ASP A C 1
ATOM 4773 O O . ASP A 1 595 ? -13.605 -4.316 -4.914 1.00 95.75 595 ASP A O 1
ATOM 4777 N N . LEU A 1 596 ? -13.241 -5.686 -6.654 1.00 95.88 596 LEU A N 1
ATOM 4778 C CA . LEU A 1 596 ? -14.654 -5.994 -6.906 1.00 95.88 596 LEU A CA 1
ATOM 4779 C C . LEU A 1 596 ? -15.339 -6.611 -5.674 1.00 95.88 596 LEU A C 1
ATOM 4781 O O . LEU A 1 596 ? -16.481 -6.275 -5.353 1.00 95.88 596 LEU A O 1
ATOM 4785 N N . THR A 1 597 ? -14.643 -7.489 -4.949 1.00 95.62 597 THR A N 1
ATOM 4786 C CA . THR A 1 597 ? -15.155 -8.090 -3.707 1.00 95.62 597 THR A CA 1
ATOM 4787 C C . THR A 1 597 ? -15.322 -7.034 -2.609 1.00 95.62 597 THR A C 1
ATOM 4789 O O . THR A 1 597 ? -16.352 -7.007 -1.929 1.00 95.62 597 THR A O 1
ATOM 4792 N N . ALA A 1 598 ? -14.364 -6.112 -2.474 1.00 92.50 598 ALA A N 1
ATOM 4793 C CA . ALA A 1 598 ? -14.460 -4.991 -1.543 1.00 92.50 598 ALA A CA 1
ATOM 4794 C C . ALA A 1 598 ? -15.602 -4.022 -1.913 1.00 92.50 598 ALA A C 1
ATOM 4796 O O . ALA A 1 598 ? -16.368 -3.622 -1.034 1.00 92.50 598 ALA A O 1
ATOM 4797 N N . LEU A 1 599 ? -15.774 -3.689 -3.198 1.00 93.19 599 LEU A N 1
ATOM 4798 C CA . LEU A 1 599 ? -16.872 -2.849 -3.693 1.00 93.19 599 LEU A CA 1
ATOM 4799 C C . LEU A 1 599 ? -18.243 -3.485 -3.429 1.00 93.19 599 LEU A C 1
ATOM 4801 O O . LEU A 1 599 ? -19.134 -2.819 -2.899 1.00 93.19 599 LEU A O 1
ATOM 4805 N N . ARG A 1 600 ? -18.403 -4.787 -3.706 1.00 94.31 600 ARG A N 1
ATOM 4806 C CA . ARG A 1 600 ? -19.629 -5.538 -3.382 1.00 94.31 600 ARG A CA 1
ATOM 4807 C C . ARG A 1 600 ? -19.926 -5.519 -1.879 1.00 94.31 600 ARG A C 1
ATOM 4809 O O . ARG A 1 600 ? -21.059 -5.240 -1.498 1.00 94.31 600 ARG A O 1
ATOM 4816 N N . SER A 1 601 ? -18.918 -5.713 -1.023 1.00 91.56 601 SER A N 1
ATOM 4817 C CA . SER A 1 601 ? -19.086 -5.618 0.436 1.00 91.56 601 SER A CA 1
ATOM 4818 C C . SER A 1 601 ? -19.518 -4.216 0.894 1.00 91.56 601 SER A C 1
ATOM 4820 O O . SER A 1 601 ? -20.432 -4.103 1.713 1.00 91.56 601 SER A O 1
ATOM 4822 N N . ARG A 1 602 ? -18.940 -3.141 0.332 1.00 91.12 602 ARG A N 1
ATOM 4823 C CA . ARG A 1 602 ? -19.376 -1.754 0.603 1.00 91.12 602 ARG A CA 1
ATOM 4824 C C . ARG A 1 602 ? -20.826 -1.523 0.165 1.00 91.12 602 ARG A C 1
ATOM 4826 O O . ARG A 1 602 ? -21.611 -0.962 0.925 1.00 91.12 602 ARG A O 1
ATOM 4833 N N . LEU A 1 603 ? -21.205 -1.999 -1.023 1.00 92.38 603 LEU A N 1
ATOM 4834 C CA . LEU A 1 603 ? -22.568 -1.892 -1.555 1.00 92.38 603 LEU A CA 1
ATOM 4835 C C . LEU A 1 603 ? -23.592 -2.650 -0.688 1.00 92.38 603 LEU A C 1
ATOM 4837 O O . LEU A 1 603 ? -24.695 -2.154 -0.449 1.00 92.38 603 LEU A O 1
ATOM 4841 N N . GLU A 1 604 ? -23.240 -3.832 -0.181 1.00 92.31 604 GLU A N 1
ATOM 4842 C CA . GLU A 1 604 ? -24.076 -4.577 0.764 1.00 92.31 604 GLU A CA 1
ATOM 4843 C C . GLU A 1 604 ? -24.212 -3.860 2.110 1.00 92.31 604 GLU A C 1
ATOM 4845 O O . GLU A 1 604 ? -25.333 -3.719 2.607 1.00 92.31 604 GLU A O 1
ATOM 4850 N N . ALA A 1 605 ? -23.112 -3.352 2.675 1.00 92.19 605 ALA A N 1
ATOM 4851 C CA . ALA A 1 605 ? -23.135 -2.560 3.903 1.00 92.19 605 ALA A CA 1
ATOM 4852 C C . ALA A 1 605 ? -24.014 -1.307 3.747 1.00 92.19 605 ALA A C 1
ATOM 4854 O O . ALA A 1 605 ? -24.814 -1.003 4.636 1.00 92.19 605 ALA A O 1
ATOM 4855 N N . ARG A 1 606 ? -23.953 -0.636 2.586 1.00 91.75 606 ARG A N 1
ATOM 4856 C CA . ARG A 1 606 ? -24.812 0.509 2.267 1.00 91.75 606 ARG A CA 1
ATOM 4857 C C . ARG A 1 606 ? -26.292 0.133 2.226 1.00 91.75 606 ARG A C 1
ATOM 4859 O O . ARG A 1 606 ? -27.097 0.751 2.916 1.00 91.75 606 ARG A O 1
ATOM 4866 N N . ARG A 1 607 ? -26.652 -0.933 1.502 1.00 91.81 607 ARG A N 1
ATOM 4867 C CA . ARG A 1 607 ? -28.037 -1.441 1.440 1.00 91.81 607 ARG A CA 1
ATOM 4868 C C . ARG A 1 607 ? -28.570 -1.844 2.819 1.00 91.81 607 ARG A C 1
ATOM 4870 O O . ARG A 1 607 ? -29.729 -1.571 3.135 1.00 91.81 607 ARG A O 1
ATOM 4877 N N . GLN A 1 608 ? -27.734 -2.469 3.653 1.00 93.56 608 GLN A N 1
ATOM 4878 C CA . GLN A 1 608 ? -28.072 -2.774 5.047 1.00 93.56 608 GLN A CA 1
ATOM 4879 C C . GLN A 1 608 ? -28.296 -1.495 5.864 1.00 93.56 608 GLN A C 1
ATOM 4881 O O . GLN A 1 608 ? -29.253 -1.436 6.640 1.00 93.56 608 GLN A O 1
ATOM 4886 N N . TRP A 1 609 ? -27.456 -0.470 5.677 1.00 94.69 609 TRP A N 1
ATOM 4887 C CA . TRP A 1 609 ? -27.603 0.819 6.348 1.00 94.69 609 TRP A CA 1
ATOM 4888 C C . TRP A 1 609 ? -28.890 1.532 5.959 1.00 94.69 609 TRP A C 1
ATOM 4890 O O . TRP A 1 609 ? -29.645 1.909 6.849 1.00 94.69 609 TRP A O 1
ATOM 4900 N N . ASP A 1 610 ? -29.193 1.670 4.669 1.00 91.69 610 ASP A N 1
ATOM 4901 C CA . ASP A 1 610 ? -30.374 2.406 4.205 1.00 91.69 610 ASP A CA 1
ATOM 4902 C C . ASP A 1 610 ? -31.677 1.799 4.767 1.00 91.69 610 ASP A C 1
ATOM 4904 O O . ASP A 1 610 ? -32.564 2.525 5.231 1.00 91.69 610 ASP A O 1
ATOM 4908 N N . ALA A 1 611 ? -31.760 0.464 4.840 1.00 91.69 611 ALA A N 1
ATOM 4909 C CA . ALA A 1 611 ? -32.866 -0.245 5.487 1.00 91.69 611 ALA A CA 1
ATOM 4910 C C . ALA A 1 611 ? -32.878 -0.074 7.023 1.00 91.69 611 ALA A C 1
ATOM 4912 O O . ALA A 1 611 ? -33.935 0.140 7.630 1.00 91.69 611 ALA A O 1
ATOM 4913 N N . LEU A 1 612 ? -31.713 -0.150 7.677 1.00 95.81 612 LEU A N 1
ATOM 4914 C CA . LEU A 1 612 ? -31.591 0.008 9.128 1.00 95.81 612 LEU A CA 1
ATOM 4915 C C . LEU A 1 612 ? -31.894 1.438 9.586 1.00 95.81 612 LEU A C 1
ATOM 4917 O O . LEU A 1 612 ? -32.577 1.618 10.592 1.00 95.81 612 LEU A O 1
ATOM 4921 N N . ARG A 1 613 ? -31.436 2.452 8.852 1.00 95.12 613 ARG A N 1
ATOM 4922 C CA . ARG A 1 613 ? -31.583 3.882 9.155 1.00 95.12 613 ARG A CA 1
ATOM 4923 C C . ARG A 1 613 ? -33.050 4.277 9.300 1.00 95.12 613 ARG A C 1
ATOM 4925 O O . ARG A 1 613 ? -33.410 4.966 10.256 1.00 95.12 613 ARG A O 1
ATOM 4932 N N . GLN A 1 614 ? -33.923 3.771 8.427 1.00 92.75 614 GLN A N 1
ATOM 4933 C CA . GLN A 1 614 ? -35.376 3.971 8.529 1.00 92.75 614 GLN A CA 1
ATOM 4934 C C . GLN A 1 614 ? -35.963 3.334 9.803 1.00 92.75 614 GLN A C 1
ATOM 4936 O O . GLN A 1 614 ? -36.783 3.940 10.495 1.00 92.75 614 GLN A O 1
ATOM 4941 N N . TYR A 1 615 ? -35.517 2.125 10.164 1.00 94.44 615 TYR A N 1
ATOM 4942 C CA . TYR A 1 615 ? -35.957 1.453 11.390 1.00 94.44 615 TYR A CA 1
ATOM 4943 C C . TYR A 1 615 ? -35.423 2.141 12.660 1.00 94.44 615 TYR A C 1
ATOM 4945 O O . TYR A 1 615 ? -36.139 2.253 13.658 1.00 94.44 615 TYR A O 1
ATOM 4953 N N . ALA A 1 616 ? -34.169 2.597 12.628 1.00 93.81 616 ALA A N 1
ATOM 4954 C CA . ALA A 1 616 ? -33.450 3.189 13.749 1.00 93.81 616 ALA A CA 1
ATOM 4955 C C . ALA A 1 616 ? -33.883 4.631 14.050 1.00 93.81 616 ALA A C 1
ATOM 4957 O O . ALA A 1 616 ? -33.851 5.033 15.214 1.00 93.81 616 ALA A O 1
ATOM 4958 N N . THR A 1 617 ? -34.338 5.396 13.055 1.00 93.56 617 THR A N 1
ATOM 4959 C CA . THR A 1 617 ? -34.852 6.765 13.252 1.00 93.56 617 THR A CA 1
ATOM 4960 C C . THR A 1 617 ? -36.322 6.807 13.683 1.00 93.56 617 THR A C 1
ATOM 4962 O O . THR A 1 617 ? -36.717 7.740 14.378 1.00 93.56 617 THR A O 1
ATOM 4965 N N . ASN A 1 618 ? -37.128 5.788 13.361 1.00 94.12 618 ASN A N 1
ATOM 4966 C CA . ASN A 1 618 ? -38.550 5.748 13.716 1.00 94.12 618 ASN A CA 1
ATOM 4967 C C . ASN A 1 618 ? -38.775 5.633 15.248 1.00 94.12 618 ASN A C 1
ATOM 4969 O O . ASN A 1 618 ? -38.454 4.595 15.839 1.00 94.12 618 ASN A O 1
ATOM 4973 N N . PRO A 1 619 ? -39.386 6.640 15.910 1.00 90.12 619 PRO A N 1
ATOM 4974 C CA . PRO A 1 619 ? -39.570 6.653 17.362 1.00 90.12 619 PRO A CA 1
ATOM 4975 C C . PRO A 1 619 ? -40.655 5.689 17.867 1.00 90.12 619 PRO A C 1
ATOM 4977 O O . PRO A 1 619 ? -40.755 5.482 19.072 1.00 90.12 619 PRO A O 1
ATOM 4980 N N . ARG A 1 620 ? -41.466 5.087 16.981 1.00 92.81 620 ARG A N 1
ATOM 4981 C CA . ARG A 1 620 ? -42.453 4.056 17.359 1.00 92.81 620 ARG A CA 1
ATOM 4982 C C . ARG A 1 620 ? -41.814 2.694 17.648 1.00 92.81 620 ARG A C 1
ATOM 4984 O O . ARG A 1 620 ? -42.465 1.841 18.245 1.00 92.81 620 ARG A O 1
ATOM 4991 N N . ASN A 1 621 ? -40.572 2.476 17.215 1.00 92.94 621 ASN A N 1
ATOM 4992 C CA . ASN A 1 621 ? -39.847 1.231 17.446 1.00 92.94 621 ASN A CA 1
ATOM 4993 C C . ASN A 1 621 ? -39.193 1.231 18.839 1.00 92.94 621 ASN A C 1
ATOM 4995 O O . ASN A 1 621 ? -38.669 2.255 19.282 1.00 92.94 621 ASN A O 1
ATOM 4999 N N . ASP A 1 622 ? -39.171 0.071 19.506 1.00 91.25 622 ASP A N 1
ATOM 5000 C CA . ASP A 1 622 ? -38.533 -0.094 20.822 1.00 91.25 622 ASP A CA 1
ATOM 5001 C C . ASP A 1 622 ? -37.073 0.392 20.814 1.00 91.25 622 ASP A C 1
ATOM 5003 O O . ASP A 1 622 ? -36.269 -0.010 19.967 1.00 91.25 622 ASP A O 1
ATOM 5007 N N . VAL A 1 623 ? -36.724 1.236 21.787 1.00 92.06 623 VAL A N 1
ATOM 5008 C CA . VAL A 1 623 ? -35.401 1.863 21.910 1.00 92.06 623 VAL A CA 1
ATOM 5009 C C . VAL A 1 623 ? -34.302 0.809 22.039 1.00 92.06 623 VAL A C 1
ATOM 5011 O O . VAL A 1 623 ? -33.275 0.912 21.371 1.00 92.06 623 VAL A O 1
ATOM 5014 N N . LEU A 1 624 ? -34.519 -0.249 22.828 1.00 91.56 624 LEU A N 1
ATOM 5015 C CA . LEU A 1 624 ? -33.514 -1.299 23.022 1.00 91.56 624 LEU A CA 1
ATOM 5016 C C . LEU A 1 624 ? -33.362 -2.193 21.778 1.00 91.56 624 LEU A C 1
ATOM 5018 O O . LEU A 1 624 ? -32.282 -2.724 21.524 1.00 91.56 624 LEU A O 1
ATOM 5022 N N . ALA A 1 625 ? -34.412 -2.374 20.976 1.00 93.31 625 ALA A N 1
ATOM 5023 C CA . ALA A 1 625 ? -34.348 -3.041 19.677 1.00 93.31 625 ALA A CA 1
ATOM 5024 C C . ALA A 1 625 ? -33.653 -2.183 18.605 1.00 93.31 625 ALA A C 1
ATOM 5026 O O . ALA A 1 625 ? -32.888 -2.728 17.810 1.00 93.31 625 ALA A O 1
ATOM 5027 N N . ARG A 1 626 ? -33.877 -0.860 18.589 1.00 94.88 626 ARG A N 1
ATOM 5028 C CA . ARG A 1 626 ? -33.162 0.088 17.710 1.00 94.88 626 ARG A CA 1
ATOM 5029 C C . ARG A 1 626 ? -31.662 0.072 18.012 1.00 94.88 626 ARG A C 1
ATOM 5031 O O . ARG A 1 626 ? -30.868 -0.137 17.102 1.00 94.88 626 ARG A O 1
ATOM 5038 N N . ILE A 1 627 ? -31.299 0.194 19.291 1.00 93.81 627 ILE A N 1
ATOM 5039 C CA . ILE A 1 627 ? -29.912 0.146 19.781 1.00 93.81 627 ILE A CA 1
ATOM 5040 C C . ILE A 1 627 ? -29.222 -1.165 19.396 1.00 93.81 627 ILE A C 1
ATOM 5042 O O . ILE A 1 627 ? -28.183 -1.115 18.751 1.00 93.81 627 ILE A O 1
ATOM 5046 N N . ARG A 1 628 ? -29.820 -2.327 19.698 1.00 94.56 628 ARG A N 1
ATOM 5047 C CA . ARG A 1 628 ? -29.206 -3.627 19.369 1.00 94.56 628 ARG A CA 1
ATOM 5048 C C . ARG A 1 628 ? -28.946 -3.804 17.876 1.00 94.56 628 ARG A C 1
ATOM 5050 O O . ARG A 1 628 ? -27.893 -4.293 17.507 1.00 94.56 628 ARG A O 1
ATOM 5057 N N . ARG A 1 629 ? -29.862 -3.361 17.005 1.00 95.69 629 ARG A N 1
ATOM 5058 C CA . ARG A 1 629 ? -29.647 -3.444 15.549 1.00 95.69 629 ARG A CA 1
ATOM 5059 C C . ARG A 1 629 ? -28.546 -2.500 15.052 1.00 95.69 629 ARG A C 1
ATOM 5061 O O . ARG A 1 629 ? -27.866 -2.842 14.091 1.00 95.69 629 ARG A O 1
ATOM 5068 N N . LEU A 1 630 ? -28.357 -1.344 15.695 1.00 95.00 630 LEU A N 1
ATOM 5069 C CA . LEU A 1 630 ? -27.208 -0.465 15.441 1.00 95.00 630 LEU A CA 1
ATOM 5070 C C . LEU A 1 630 ? -25.898 -1.111 15.923 1.00 95.00 630 LEU A C 1
ATOM 5072 O O . LEU A 1 630 ? -24.920 -1.101 15.184 1.00 95.00 630 LEU A O 1
ATOM 5076 N N . GLU A 1 631 ? -25.886 -1.715 17.116 1.00 94.31 631 GLU A N 1
ATOM 5077 C CA . GLU A 1 631 ? -24.736 -2.459 17.657 1.00 94.31 631 GLU A CA 1
ATOM 5078 C C . GLU A 1 631 ? -24.362 -3.654 16.747 1.00 94.31 631 GLU A C 1
ATOM 5080 O O . GLU A 1 631 ? -23.203 -3.769 16.347 1.00 94.31 631 GLU A O 1
ATOM 5085 N N . ASP A 1 632 ? -25.337 -4.464 16.313 1.00 95.00 632 ASP A N 1
ATOM 5086 C CA . ASP A 1 632 ? -25.148 -5.578 15.364 1.00 95.00 632 ASP A CA 1
ATOM 5087 C C . ASP A 1 632 ? -24.570 -5.109 14.015 1.00 95.00 632 ASP A C 1
ATOM 5089 O O . ASP A 1 632 ? -23.713 -5.776 13.430 1.00 95.00 632 ASP A O 1
ATOM 5093 N N . PHE A 1 633 ? -25.044 -3.971 13.493 1.00 95.75 633 PHE A N 1
ATOM 5094 C CA . PHE A 1 633 ? -24.547 -3.396 12.239 1.00 95.75 633 PHE A CA 1
ATOM 5095 C C . PHE A 1 633 ? -23.103 -2.905 12.377 1.00 95.75 633 PHE A C 1
ATOM 5097 O O . PHE A 1 633 ? -22.279 -3.200 11.513 1.00 95.75 633 PHE A O 1
ATOM 5104 N N . LEU A 1 634 ? -22.783 -2.217 13.478 1.00 94.00 634 LEU A N 1
ATOM 5105 C CA . LEU A 1 634 ? -21.426 -1.763 13.791 1.00 94.00 634 LEU A CA 1
ATOM 5106 C C . LEU A 1 634 ? -20.447 -2.930 13.980 1.00 94.00 634 LEU A C 1
ATOM 5108 O O . LEU A 1 634 ? -19.281 -2.802 13.614 1.00 94.00 634 LEU A O 1
ATOM 5112 N N . GLN A 1 635 ? -20.911 -4.060 14.523 1.00 93.25 635 GLN A N 1
ATOM 5113 C CA . GLN A 1 635 ? -20.099 -5.268 14.673 1.00 93.25 635 GLN A CA 1
ATOM 5114 C C . GLN A 1 635 ? -19.816 -5.947 13.324 1.00 93.25 635 GLN A C 1
ATOM 5116 O O . GLN A 1 635 ? -18.694 -6.387 13.090 1.00 93.25 635 GLN A O 1
ATOM 5121 N N . LYS A 1 636 ? -20.819 -6.041 12.440 1.00 91.56 636 LYS A N 1
ATOM 5122 C CA . LYS A 1 636 ? -20.700 -6.732 11.142 1.00 91.56 636 LYS A CA 1
ATOM 5123 C C . LYS A 1 636 ? -19.993 -5.908 10.068 1.00 91.56 636 LYS A C 1
ATOM 5125 O O . LYS A 1 636 ? -19.285 -6.475 9.247 1.00 91.56 636 LYS A O 1
ATOM 5130 N N . ASN A 1 637 ? -20.180 -4.590 10.077 1.00 92.50 637 ASN A N 1
ATOM 5131 C CA . ASN A 1 637 ? -19.715 -3.678 9.032 1.00 92.50 637 ASN A CA 1
ATOM 5132 C C . ASN A 1 637 ? -18.706 -2.659 9.590 1.00 92.50 637 ASN A C 1
ATOM 5134 O O . ASN A 1 637 ? -18.787 -1.475 9.283 1.00 92.50 637 ASN A O 1
ATOM 5138 N N . SER A 1 638 ? -17.775 -3.093 10.446 1.00 86.25 638 SER A N 1
ATOM 5139 C CA . SER A 1 638 ? -16.905 -2.216 11.254 1.00 86.25 638 SER A CA 1
ATOM 5140 C C . SER A 1 638 ? -16.063 -1.200 10.463 1.00 86.25 638 SER A C 1
ATOM 5142 O O . SER A 1 638 ? -15.740 -0.142 11.007 1.00 86.25 638 SER A O 1
ATOM 5144 N N . ALA A 1 639 ? -15.748 -1.500 9.198 1.00 81.81 639 ALA A N 1
ATOM 5145 C CA . ALA A 1 639 ? -15.001 -0.644 8.272 1.00 81.81 639 ALA A CA 1
ATOM 5146 C C . ALA A 1 639 ? -15.884 0.178 7.301 1.00 81.81 639 ALA A C 1
ATOM 5148 O O . ALA A 1 639 ? -15.352 0.924 6.483 1.00 81.81 639 ALA A O 1
ATOM 5149 N N . ALA A 1 640 ? -17.216 0.057 7.356 1.00 87.69 640 ALA A N 1
ATOM 5150 C CA . ALA A 1 640 ? -18.115 0.815 6.483 1.00 87.69 640 ALA A CA 1
ATOM 5151 C C . ALA A 1 640 ? -18.211 2.293 6.908 1.00 87.69 640 ALA A C 1
ATOM 5153 O O . ALA A 1 640 ? -18.214 2.615 8.101 1.00 87.69 640 ALA A O 1
ATOM 5154 N N . ARG A 1 641 ? -18.348 3.211 5.944 1.00 86.69 641 ARG A N 1
ATOM 5155 C CA . ARG A 1 641 ? -18.433 4.667 6.188 1.00 86.69 641 ARG A CA 1
ATOM 5156 C C . ARG A 1 641 ? -19.672 5.036 7.009 1.00 86.69 641 ARG A C 1
ATOM 5158 O O . ARG A 1 641 ? -19.632 5.900 7.884 1.00 86.69 641 ARG A O 1
ATOM 5165 N N . GLU A 1 642 ? -20.750 4.296 6.790 1.00 91.56 642 GLU A N 1
ATOM 5166 C CA . GLU A 1 642 ? -22.041 4.364 7.476 1.00 91.56 642 GLU A CA 1
ATOM 5167 C C . GLU A 1 642 ? -21.918 4.144 8.993 1.00 91.56 642 GLU A C 1
ATOM 5169 O O . GLU A 1 642 ? -22.771 4.599 9.758 1.00 91.56 642 GLU A O 1
ATOM 5174 N N . THR A 1 643 ? -20.836 3.508 9.465 1.00 91.12 643 THR A N 1
ATOM 5175 C CA . THR A 1 643 ? -20.575 3.353 10.905 1.00 91.12 643 THR A CA 1
ATOM 5176 C C . THR A 1 643 ? -20.452 4.691 11.635 1.00 91.12 643 THR A C 1
ATOM 5178 O O . THR A 1 643 ? -20.770 4.754 12.822 1.00 91.12 643 THR A O 1
ATOM 5181 N N . ILE A 1 644 ? -20.054 5.769 10.950 1.00 91.44 644 ILE A N 1
ATOM 5182 C CA . ILE A 1 644 ? -19.987 7.122 11.518 1.00 91.44 644 ILE A CA 1
ATOM 5183 C C . ILE A 1 644 ? -21.399 7.607 11.886 1.00 91.44 644 ILE A C 1
ATOM 5185 O O . ILE A 1 644 ? -21.639 8.022 13.023 1.00 91.44 644 ILE A O 1
ATOM 5189 N N . GLU A 1 645 ? -22.358 7.489 10.961 1.00 93.56 645 GLU A N 1
ATOM 5190 C CA . GLU A 1 645 ? -23.755 7.870 11.205 1.00 93.56 645 GLU A CA 1
ATOM 5191 C C . GLU A 1 645 ? -24.421 6.923 12.219 1.00 93.56 645 GLU A C 1
ATOM 5193 O O . GLU A 1 645 ? -25.124 7.375 13.124 1.00 93.56 645 GLU A O 1
ATOM 5198 N N . ALA A 1 646 ? -24.129 5.620 12.149 1.00 94.19 646 ALA A N 1
ATOM 5199 C CA . ALA A 1 646 ? -24.630 4.632 13.102 1.00 94.19 646 ALA A CA 1
ATOM 5200 C C . ALA A 1 646 ? -24.138 4.881 14.542 1.00 94.19 646 ALA A C 1
ATOM 5202 O O . ALA A 1 646 ? -24.935 4.807 15.478 1.00 94.19 646 ALA A O 1
ATOM 5203 N N . ARG A 1 647 ? -22.855 5.230 14.739 1.00 94.44 647 ARG A N 1
ATOM 5204 C CA . ARG A 1 647 ? -22.298 5.615 16.054 1.00 94.44 647 ARG A CA 1
ATOM 5205 C C . ARG A 1 647 ? -22.925 6.903 16.580 1.00 94.44 647 ARG A C 1
ATOM 5207 O O . ARG A 1 647 ? -23.203 6.988 17.774 1.00 94.44 647 ARG A O 1
ATOM 5214 N N . ARG A 1 648 ? -23.186 7.880 15.705 1.00 94.25 648 ARG A N 1
ATOM 5215 C CA . ARG A 1 648 ? -23.897 9.113 16.069 1.00 94.25 648 ARG A CA 1
ATOM 5216 C C . ARG A 1 648 ? -25.332 8.822 16.525 1.00 94.25 648 ARG A C 1
ATOM 5218 O O . ARG A 1 648 ? -25.719 9.238 17.609 1.00 94.25 648 ARG A O 1
ATOM 5225 N N . LEU A 1 649 ? -26.103 8.050 15.761 1.00 94.12 649 LEU A N 1
ATOM 5226 C CA . LEU A 1 649 ? -27.454 7.637 16.164 1.00 94.12 649 LEU A CA 1
ATOM 5227 C C . LEU A 1 649 ? -27.445 6.834 17.477 1.00 94.12 649 LEU A C 1
ATOM 5229 O O . LEU A 1 649 ? -28.324 7.005 18.320 1.00 94.12 649 LEU A O 1
ATOM 5233 N N . LEU A 1 650 ? -26.429 5.994 17.695 1.00 93.62 650 LEU A N 1
ATOM 5234 C CA . LEU A 1 650 ? -26.253 5.260 18.949 1.00 93.62 650 LEU A CA 1
ATOM 5235 C C . LEU A 1 650 ? -25.974 6.195 20.143 1.00 93.62 650 LEU A C 1
ATOM 5237 O O . LEU A 1 650 ? -26.502 5.956 21.233 1.00 93.62 650 LEU A O 1
ATOM 5241 N N . SER A 1 651 ? -25.192 7.266 19.955 1.00 91.81 651 SER A N 1
ATOM 5242 C CA . SER A 1 651 ? -24.928 8.258 21.006 1.00 91.81 651 SER A CA 1
ATOM 5243 C C . SER A 1 651 ? -26.158 9.123 21.306 1.00 91.81 651 SER A C 1
ATOM 5245 O O . SER A 1 651 ? -26.475 9.327 22.479 1.00 91.81 651 SER A O 1
ATOM 5247 N N . GLU A 1 652 ? -26.928 9.519 20.289 1.00 91.69 652 GLU A N 1
ATOM 5248 C CA . GLU A 1 652 ? -28.220 10.213 20.436 1.00 91.69 652 GLU A CA 1
ATOM 5249 C C . GLU A 1 652 ? -29.253 9.354 21.207 1.00 91.69 652 GLU A C 1
ATOM 5251 O O . GLU A 1 652 ? -30.047 9.871 21.997 1.00 91.69 652 GLU A O 1
ATOM 5256 N N . LEU A 1 653 ? -29.204 8.022 21.064 1.00 93.00 653 LEU A N 1
ATOM 5257 C CA . LEU A 1 653 ? -30.051 7.077 21.806 1.00 93.00 653 LEU A CA 1
ATOM 5258 C C . LEU A 1 653 ? -29.547 6.733 23.221 1.00 93.00 653 LEU A C 1
ATOM 5260 O O . LEU A 1 653 ? -30.265 6.065 23.970 1.00 93.00 653 LEU A O 1
ATOM 5264 N N . SER A 1 654 ? -28.357 7.183 23.634 1.00 86.25 654 SER A N 1
ATOM 5265 C CA . SER A 1 654 ? -27.755 6.813 24.930 1.00 86.25 654 SER A CA 1
ATOM 5266 C C . SER A 1 654 ? -28.599 7.235 26.145 1.00 86.25 654 SER A C 1
ATOM 5268 O O . SER A 1 654 ? -28.804 6.436 27.062 1.00 86.25 654 SER A O 1
ATOM 5270 N N . ALA A 1 655 ? -29.176 8.440 26.124 1.00 85.81 655 ALA A N 1
ATOM 5271 C CA . ALA A 1 655 ? -30.085 8.917 27.168 1.00 85.81 655 ALA A CA 1
ATOM 5272 C C . ALA A 1 655 ? -31.385 8.088 27.217 1.00 85.81 655 ALA A C 1
ATOM 5274 O O . ALA A 1 655 ? -31.832 7.677 28.290 1.00 85.81 655 ALA A O 1
ATOM 5275 N N . GLN A 1 656 ? -31.949 7.758 26.047 1.00 89.69 656 GLN A N 1
ATOM 5276 C CA . GLN A 1 656 ? -33.149 6.919 25.941 1.00 89.69 656 GLN A CA 1
ATOM 5277 C C . GLN A 1 656 ? -32.878 5.487 26.446 1.00 89.69 656 GLN A C 1
ATOM 5279 O O . GLN A 1 656 ? -33.736 4.894 27.102 1.00 89.69 656 GLN A O 1
ATOM 5284 N N . ARG A 1 657 ? -31.666 4.949 26.219 1.00 90.12 657 ARG A N 1
ATOM 5285 C CA . ARG A 1 657 ? -31.199 3.659 26.767 1.00 90.12 657 ARG A CA 1
ATOM 5286 C C . ARG A 1 657 ? -31.244 3.654 28.292 1.00 90.12 657 ARG A C 1
ATOM 5288 O O . ARG A 1 657 ? -31.810 2.734 28.878 1.00 90.12 657 ARG A O 1
ATOM 5295 N N . GLN A 1 658 ? -30.656 4.669 28.928 1.00 87.75 658 GLN A N 1
ATOM 5296 C CA . GLN A 1 658 ? -30.623 4.780 30.389 1.00 87.75 658 GLN A CA 1
ATOM 5297 C C . GLN A 1 658 ? -32.039 4.886 30.966 1.00 87.75 658 GLN A C 1
ATOM 5299 O O . GLN A 1 658 ? -32.373 4.146 31.891 1.00 87.75 658 GLN A O 1
ATOM 5304 N N . GLN A 1 659 ? -32.893 5.724 30.372 1.00 88.25 659 GLN A N 1
ATOM 5305 C CA . GLN A 1 659 ? -34.281 5.890 30.803 1.00 88.25 659 GLN A CA 1
ATOM 5306 C C . GLN A 1 659 ? -35.087 4.582 30.692 1.00 88.25 659 GLN A C 1
ATOM 5308 O O . GLN A 1 659 ? -35.760 4.194 31.648 1.00 88.25 659 GLN A O 1
ATOM 5313 N N . ALA A 1 660 ? -34.984 3.861 29.570 1.00 88.00 660 ALA A N 1
ATOM 5314 C CA . ALA A 1 660 ? -35.680 2.587 29.369 1.00 88.00 660 ALA A CA 1
ATOM 5315 C C . ALA A 1 660 ? -35.206 1.492 30.349 1.00 88.00 660 ALA A C 1
ATOM 5317 O O . ALA A 1 660 ? -36.020 0.730 30.878 1.00 88.00 660 ALA A O 1
ATOM 5318 N N . LEU A 1 661 ? -33.900 1.428 30.640 1.00 88.75 661 LEU A N 1
ATOM 5319 C CA . LEU A 1 661 ? -33.346 0.494 31.627 1.00 88.75 661 LEU A CA 1
ATOM 5320 C C . LEU A 1 661 ? -33.811 0.831 33.052 1.00 88.75 661 LEU A C 1
ATOM 5322 O O . LEU A 1 661 ? -34.269 -0.064 33.762 1.00 88.75 661 LEU A O 1
ATOM 5326 N N . GLN A 1 662 ? -33.777 2.109 33.446 1.00 89.12 662 GLN A N 1
ATOM 5327 C CA . GLN A 1 662 ? -34.282 2.567 34.745 1.00 89.12 662 GLN A CA 1
ATOM 5328 C C . GLN A 1 662 ? -35.776 2.268 34.915 1.00 89.12 662 GLN A C 1
ATOM 5330 O O . GLN A 1 662 ? -36.181 1.783 35.971 1.00 89.12 662 GLN A O 1
ATOM 5335 N N . GLN A 1 663 ? -36.598 2.493 33.884 1.00 88.31 663 GLN A N 1
ATOM 5336 C CA . GLN A 1 663 ? -38.025 2.157 33.914 1.00 88.31 663 GLN A CA 1
ATOM 5337 C C . GLN A 1 663 ? -38.241 0.656 34.132 1.00 88.31 663 GLN A C 1
ATOM 5339 O O . GLN A 1 663 ? -38.969 0.269 35.047 1.00 88.31 663 GLN A O 1
ATOM 5344 N N . ARG A 1 664 ? -37.548 -0.194 33.363 1.00 88.12 664 ARG A N 1
ATOM 5345 C CA . ARG A 1 664 ? -37.648 -1.656 33.479 1.00 88.12 664 ARG A CA 1
ATOM 5346 C C . ARG A 1 664 ? -37.186 -2.171 34.845 1.00 88.12 664 ARG A C 1
ATOM 5348 O O . ARG A 1 664 ? -37.837 -3.039 35.422 1.00 88.12 664 ARG A O 1
ATOM 5355 N N . GLN A 1 665 ? -36.098 -1.626 35.387 1.00 87.81 665 GLN A N 1
ATOM 5356 C CA . GLN A 1 665 ? -35.595 -1.986 36.716 1.00 87.81 665 GLN A CA 1
ATOM 5357 C C . GLN A 1 665 ? -36.543 -1.518 37.832 1.00 87.81 665 GLN A C 1
ATOM 5359 O O . GLN A 1 665 ? -36.826 -2.281 38.754 1.00 87.81 665 GLN A O 1
ATOM 5364 N N . THR A 1 666 ? -37.108 -0.313 37.707 1.00 92.06 666 THR A N 1
ATOM 5365 C CA . THR A 1 666 ? -38.145 0.207 38.618 1.00 92.06 666 THR A CA 1
ATOM 5366 C C . THR A 1 666 ? -39.399 -0.670 38.601 1.00 92.06 666 THR A C 1
ATOM 5368 O O . THR A 1 666 ? -39.993 -0.934 39.646 1.00 92.06 666 THR A O 1
ATOM 5371 N N . GLU A 1 667 ? -39.818 -1.146 37.426 1.00 91.31 667 GLU A N 1
ATOM 5372 C CA . GLU A 1 667 ? -40.977 -2.030 37.297 1.00 91.31 667 GLU A CA 1
ATOM 5373 C C . GLU A 1 667 ? -40.725 -3.403 37.936 1.00 91.31 667 GLU A C 1
ATOM 5375 O O . GLU A 1 667 ? -41.574 -3.891 38.684 1.00 91.31 667 GLU A O 1
ATOM 5380 N N . LEU A 1 668 ? -39.546 -3.996 37.714 1.00 93.25 668 LEU A N 1
ATOM 5381 C CA . LEU A 1 668 ? -39.133 -5.241 38.370 1.00 93.25 668 LEU A CA 1
ATOM 5382 C C . LEU A 1 668 ? -39.137 -5.096 39.898 1.00 93.25 668 LEU A C 1
ATOM 5384 O O . LEU A 1 668 ? -39.789 -5.885 40.576 1.00 93.25 668 LEU A O 1
ATOM 5388 N N . GLN A 1 669 ? -38.531 -4.032 40.436 1.00 91.12 669 GLN A N 1
ATOM 5389 C CA . GLN A 1 669 ? -38.553 -3.737 41.875 1.00 91.12 669 GLN A CA 1
ATOM 5390 C C . GLN A 1 669 ? -39.979 -3.588 42.426 1.00 91.12 669 GLN A C 1
ATOM 5392 O O . GLN A 1 669 ? -40.279 -4.098 43.504 1.00 91.12 669 GLN A O 1
ATOM 5397 N N . ARG A 1 670 ? -40.889 -2.930 41.690 1.00 91.88 670 ARG A N 1
ATOM 5398 C CA . ARG A 1 670 ? -42.308 -2.823 42.079 1.00 91.88 670 ARG A CA 1
ATOM 5399 C C . ARG A 1 670 ? -43.003 -4.186 42.102 1.00 91.88 670 ARG A C 1
ATOM 5401 O O . ARG A 1 670 ? -43.747 -4.455 43.044 1.00 91.88 670 ARG A O 1
ATOM 5408 N N . ARG A 1 671 ? -42.755 -5.043 41.105 1.00 91.56 671 ARG A N 1
ATOM 5409 C CA . ARG A 1 671 ? -43.307 -6.409 41.033 1.00 91.56 671 ARG A CA 1
ATOM 5410 C C . ARG A 1 671 ? -42.778 -7.289 42.172 1.00 91.56 671 ARG A C 1
ATOM 5412 O O . ARG A 1 671 ? -43.573 -7.930 42.852 1.00 91.56 671 ARG A O 1
ATOM 5419 N N . GLU A 1 672 ? -41.474 -7.261 42.443 1.00 91.06 672 GLU A N 1
ATOM 5420 C CA . GLU A 1 672 ? -40.862 -7.988 43.565 1.00 91.06 672 GLU A CA 1
ATOM 5421 C C . GLU A 1 672 ? -41.371 -7.501 44.927 1.00 91.06 672 GLU A C 1
ATOM 5423 O O . GLU A 1 672 ? -41.713 -8.311 45.788 1.00 91.06 672 GLU A O 1
ATOM 5428 N N . ALA A 1 673 ? -41.467 -6.184 45.133 1.00 91.06 673 ALA A N 1
ATOM 5429 C CA . ALA A 1 673 ? -41.994 -5.618 46.372 1.00 91.06 673 ALA A CA 1
ATOM 5430 C C . ALA A 1 673 ? -43.474 -5.980 46.590 1.00 91.06 673 ALA A C 1
ATOM 5432 O O . ALA A 1 673 ? -43.879 -6.241 47.723 1.00 91.06 673 ALA A O 1
ATOM 5433 N N . ALA A 1 674 ? -44.278 -6.032 45.522 1.00 92.06 674 ALA A N 1
ATOM 5434 C CA . ALA A 1 674 ? -45.658 -6.505 45.589 1.00 92.06 674 ALA A CA 1
ATOM 5435 C C . ALA A 1 674 ? -45.734 -7.998 45.955 1.00 92.06 674 ALA A C 1
ATOM 5437 O O . ALA A 1 674 ? -46.497 -8.356 46.851 1.00 92.06 674 ALA A O 1
ATOM 5438 N N . ALA A 1 675 ? -44.901 -8.844 45.338 1.00 91.56 675 ALA A N 1
ATOM 5439 C CA . ALA A 1 675 ? -44.837 -10.274 45.640 1.00 91.56 675 ALA A CA 1
ATOM 5440 C C . ALA A 1 675 ? -44.441 -10.543 47.104 1.00 91.56 675 ALA A C 1
ATOM 5442 O O . ALA A 1 675 ? -45.129 -11.292 47.793 1.00 91.56 675 ALA A O 1
ATOM 5443 N N . ARG A 1 676 ? -43.405 -9.862 47.624 1.00 90.62 676 ARG A N 1
ATOM 5444 C CA . ARG A 1 676 ? -42.984 -9.983 49.036 1.00 90.62 676 ARG A CA 1
ATOM 5445 C C . ARG A 1 676 ? -44.105 -9.608 50.012 1.00 90.62 676 ARG A C 1
ATOM 5447 O O . ARG A 1 676 ? -44.325 -10.321 50.985 1.00 90.62 676 ARG A O 1
ATOM 5454 N N . ARG A 1 677 ? -44.847 -8.525 49.738 1.00 90.94 677 ARG A N 1
ATOM 5455 C CA . ARG A 1 677 ? -46.002 -8.111 50.562 1.00 90.94 677 ARG A CA 1
ATOM 5456 C C . ARG A 1 677 ? -47.123 -9.150 50.547 1.00 90.94 677 ARG A C 1
ATOM 5458 O O . ARG A 1 677 ? -47.703 -9.416 51.593 1.00 90.94 677 ARG A O 1
ATOM 5465 N N . GLN A 1 678 ? -47.423 -9.733 49.385 1.00 90.56 678 GLN A N 1
ATOM 5466 C CA . GLN A 1 678 ? -48.425 -10.798 49.270 1.00 90.56 678 GLN A CA 1
ATOM 5467 C C . GLN A 1 678 ? -48.001 -12.061 50.029 1.00 90.56 678 GLN A C 1
ATOM 5469 O O . GLN A 1 678 ? -48.823 -12.660 50.718 1.00 90.56 678 GLN A O 1
ATOM 5474 N N . GLU A 1 679 ? -46.724 -12.441 49.954 1.00 90.50 679 GLU A N 1
ATOM 5475 C CA . GLU A 1 679 ? -46.187 -13.590 50.687 1.00 90.50 679 GLU A CA 1
ATOM 5476 C C . GLU A 1 679 ? -46.241 -13.375 52.209 1.00 90.50 679 GLU A C 1
ATOM 5478 O O . GLU A 1 679 ? -46.693 -14.251 52.945 1.00 90.50 679 GLU A O 1
ATOM 5483 N N . GLU A 1 680 ? -45.847 -12.195 52.694 1.00 91.06 680 GLU A N 1
ATOM 5484 C CA . GLU A 1 680 ? -45.917 -11.855 54.119 1.00 91.06 680 GLU A CA 1
ATOM 5485 C C . GLU A 1 680 ? -47.366 -11.851 54.636 1.00 91.06 680 GLU A C 1
ATOM 5487 O O . GLU A 1 680 ? -47.657 -12.454 55.671 1.00 91.06 680 GLU A O 1
ATOM 5492 N N . GLN A 1 681 ? -48.299 -11.259 53.880 1.00 91.12 681 GLN A N 1
ATOM 5493 C CA . GLN A 1 681 ? -49.732 -11.297 54.192 1.00 91.12 681 GLN A CA 1
ATOM 5494 C C . GLN A 1 681 ? -50.284 -12.730 54.212 1.00 91.12 681 GLN A C 1
ATOM 5496 O O . GLN A 1 681 ? -51.069 -13.069 55.098 1.00 91.12 681 GLN A O 1
ATOM 5501 N N . ALA A 1 682 ? -49.856 -13.590 53.281 1.00 90.69 682 ALA A N 1
ATOM 5502 C CA . ALA A 1 682 ? -50.253 -14.996 53.254 1.00 90.69 682 ALA A CA 1
ATOM 5503 C C . ALA A 1 682 ? -49.745 -15.756 54.492 1.00 90.69 682 ALA A C 1
ATOM 5505 O O . ALA A 1 682 ? -50.536 -16.443 55.141 1.00 90.69 682 ALA A O 1
ATOM 5506 N N . ARG A 1 683 ? -48.472 -15.571 54.876 1.00 88.94 683 ARG A N 1
ATOM 5507 C CA . ARG A 1 683 ? -47.878 -16.163 56.092 1.00 88.94 683 ARG A CA 1
ATOM 5508 C C . ARG A 1 683 ? -48.612 -15.718 57.363 1.00 88.94 683 ARG A C 1
ATOM 5510 O O . ARG A 1 683 ? -48.948 -16.554 58.200 1.00 88.94 683 ARG A O 1
ATOM 5517 N N . GLN A 1 684 ? -48.915 -14.423 57.495 1.00 88.25 684 GLN A N 1
ATOM 5518 C CA . GLN A 1 684 ? -49.673 -13.891 58.635 1.00 88.25 684 GLN A CA 1
ATOM 5519 C C . GLN A 1 684 ? -51.098 -14.469 58.691 1.00 88.25 684 GLN A C 1
ATOM 5521 O O . GLN A 1 684 ? -51.545 -14.914 59.751 1.00 88.25 684 GLN A O 1
ATOM 5526 N N . ALA A 1 685 ? -51.799 -14.527 57.554 1.00 88.88 685 ALA A N 1
ATOM 5527 C CA . ALA A 1 685 ? -53.140 -15.105 57.470 1.00 88.88 685 ALA A CA 1
ATOM 5528 C C . ALA A 1 685 ? -53.152 -16.617 57.769 1.00 88.88 685 ALA A C 1
ATOM 5530 O O . ALA A 1 685 ? -54.091 -17.117 58.391 1.00 88.88 685 ALA A O 1
ATOM 5531 N N . GLU A 1 686 ? -52.120 -17.358 57.361 1.00 88.94 686 GLU A N 1
ATOM 5532 C CA . GLU A 1 686 ? -51.960 -18.774 57.700 1.00 88.94 686 GLU A CA 1
ATOM 5533 C C . GLU A 1 686 ? -51.713 -18.976 59.200 1.00 88.94 686 GLU A C 1
ATOM 5535 O O . GLU A 1 686 ? -52.388 -19.804 59.819 1.00 88.94 686 GLU A O 1
ATOM 5540 N N . GLN A 1 687 ? -50.828 -18.182 59.812 1.00 86.56 687 GLN A N 1
ATOM 5541 C CA . GLN A 1 687 ? -50.586 -18.233 61.255 1.00 86.56 687 GLN A CA 1
ATOM 5542 C C . GLN A 1 687 ? -51.868 -17.935 62.047 1.00 86.56 687 GLN A C 1
ATOM 5544 O O . GLN A 1 687 ? -52.226 -18.710 62.931 1.00 86.56 687 GLN A O 1
ATOM 5549 N N . GLN A 1 688 ? -52.617 -16.889 61.681 1.00 86.00 688 GLN A N 1
ATOM 5550 C CA . GLN A 1 688 ? -53.912 -16.574 62.300 1.00 86.00 688 GLN A CA 1
ATOM 5551 C C . GLN A 1 688 ? -54.916 -17.730 62.163 1.00 86.00 688 GLN A C 1
ATOM 5553 O O . GLN A 1 688 ? -55.556 -18.113 63.142 1.00 86.00 688 GLN A O 1
ATOM 5558 N N . ARG A 1 689 ? -55.021 -18.347 60.976 1.00 89.12 689 ARG A N 1
ATOM 5559 C CA . ARG A 1 689 ? -55.880 -19.525 60.748 1.00 89.12 689 ARG A CA 1
ATOM 5560 C C . ARG A 1 689 ? -55.452 -20.731 61.587 1.00 89.12 689 ARG A C 1
ATOM 5562 O O . ARG A 1 689 ? -56.320 -21.461 62.065 1.00 89.12 689 ARG A O 1
ATOM 5569 N N . ARG A 1 690 ? -54.146 -20.960 61.773 1.00 88.25 690 ARG A N 1
ATOM 5570 C CA . ARG A 1 690 ? -53.614 -22.025 62.640 1.00 88.25 690 ARG A CA 1
ATOM 5571 C C . ARG A 1 690 ? -53.998 -21.781 64.099 1.00 88.25 690 ARG A C 1
ATOM 5573 O O . ARG A 1 690 ? -54.551 -22.687 64.720 1.00 88.25 690 ARG A O 1
ATOM 5580 N N . THR A 1 691 ? -53.753 -20.578 64.618 1.00 86.25 691 THR A N 1
ATOM 5581 C CA . THR A 1 691 ? -54.074 -20.210 66.005 1.00 86.25 691 THR A CA 1
ATOM 5582 C C . THR A 1 691 ? -55.574 -20.328 66.270 1.00 86.25 691 THR A C 1
ATOM 5584 O O . THR A 1 691 ? -55.963 -21.066 67.170 1.00 86.25 691 THR A O 1
ATOM 5587 N N . ALA A 1 692 ? -56.425 -19.751 65.414 1.00 87.00 692 ALA A N 1
ATOM 5588 C CA . ALA A 1 692 ? -57.882 -19.821 65.563 1.00 87.00 692 ALA A CA 1
ATOM 5589 C C . ALA A 1 692 ? -58.434 -21.263 65.516 1.00 87.00 692 ALA A C 1
ATOM 5591 O O . ALA A 1 692 ? -59.354 -21.607 66.259 1.00 87.00 692 ALA A O 1
ATOM 5592 N N . ARG A 1 693 ? -57.861 -22.147 64.681 1.00 89.19 693 ARG A N 1
ATOM 5593 C CA . ARG A 1 693 ? -58.212 -23.584 64.666 1.00 89.19 693 ARG A CA 1
ATOM 5594 C C . ARG A 1 693 ? -57.832 -24.286 65.971 1.00 89.19 693 ARG A C 1
ATOM 5596 O O . ARG A 1 693 ? -58.600 -25.114 66.459 1.00 89.19 693 ARG A O 1
ATOM 5603 N N . MET A 1 694 ? -56.658 -23.977 66.522 1.00 87.62 694 MET A N 1
ATOM 5604 C CA . MET A 1 694 ? -56.196 -24.534 67.796 1.00 87.62 694 MET A CA 1
ATOM 5605 C C . MET A 1 694 ? -57.058 -24.035 68.962 1.00 87.62 694 MET A C 1
ATOM 5607 O O . MET A 1 694 ? -57.487 -24.845 69.780 1.00 87.62 694 MET A O 1
ATOM 5611 N N . GLU A 1 695 ? -57.376 -22.738 69.000 1.00 88.06 695 GLU A N 1
ATOM 5612 C CA . GLU A 1 695 ? -58.284 -22.136 69.983 1.00 88.06 695 GLU A CA 1
ATOM 5613 C C . GLU A 1 695 ? -59.666 -22.790 69.939 1.00 88.06 695 GLU A C 1
ATOM 5615 O O . GLU A 1 695 ? -60.134 -23.282 70.962 1.00 88.06 695 GLU A O 1
ATOM 5620 N N . ALA A 1 696 ? -60.286 -22.898 68.759 1.00 87.31 696 ALA A N 1
ATOM 5621 C CA . ALA A 1 696 ? -61.585 -23.555 68.608 1.00 87.31 696 ALA A CA 1
ATOM 5622 C C . ALA A 1 696 ? -61.568 -25.013 69.110 1.00 87.31 696 ALA A C 1
ATOM 5624 O O . ALA A 1 696 ? -62.484 -25.432 69.820 1.00 87.31 696 ALA A O 1
ATOM 5625 N N . ARG A 1 697 ? -60.500 -25.771 68.808 1.00 88.44 697 ARG A N 1
ATOM 5626 C CA . ARG A 1 697 ? -60.322 -27.157 69.275 1.00 88.44 697 ARG A CA 1
ATOM 5627 C C . ARG A 1 697 ? -60.251 -27.244 70.802 1.00 88.44 697 ARG A C 1
ATOM 5629 O O . ARG A 1 697 ? -60.925 -28.088 71.388 1.00 88.44 697 ARG A O 1
ATOM 5636 N N . VAL A 1 698 ? -59.458 -26.386 71.449 1.00 86.94 698 VAL A N 1
ATOM 5637 C CA . VAL A 1 698 ? -59.314 -26.395 72.916 1.00 86.94 698 VAL A CA 1
ATOM 5638 C C . VAL A 1 698 ? -60.585 -25.872 73.595 1.00 86.94 698 VAL A C 1
ATOM 5640 O O . VAL A 1 698 ? -61.054 -26.486 74.549 1.00 86.94 698 VAL A O 1
ATOM 5643 N N . ALA A 1 699 ? -61.219 -24.815 73.075 1.00 86.88 699 ALA A N 1
ATOM 5644 C CA . ALA A 1 699 ? -62.504 -24.326 73.585 1.00 86.88 699 ALA A CA 1
ATOM 5645 C C . ALA A 1 699 ? -63.586 -25.416 73.557 1.00 86.88 699 ALA A C 1
ATOM 5647 O O . ALA A 1 699 ? -64.306 -25.586 74.540 1.00 86.88 699 ALA A O 1
ATOM 5648 N N . GLN A 1 700 ? -63.668 -26.193 72.471 1.00 86.44 700 GLN A N 1
ATOM 5649 C CA . GLN A 1 700 ? -64.620 -27.299 72.352 1.00 86.44 700 GLN A CA 1
ATOM 5650 C C . GLN A 1 700 ? -64.351 -28.418 73.372 1.00 86.44 700 GLN A C 1
ATOM 5652 O O . GLN A 1 700 ? -65.297 -28.945 73.953 1.00 86.44 700 GLN A O 1
ATOM 5657 N N . GLN A 1 701 ? -63.081 -28.760 73.628 1.00 85.31 701 GLN A N 1
ATOM 5658 C CA . GLN A 1 701 ? -62.712 -29.735 74.665 1.00 85.31 701 GLN A CA 1
ATOM 5659 C C . GLN A 1 701 ? -63.102 -29.259 76.072 1.00 85.31 701 GLN A C 1
ATOM 5661 O O . GLN A 1 701 ? -63.576 -30.053 76.882 1.00 85.31 701 GLN A O 1
ATOM 5666 N N . LEU A 1 702 ? -62.932 -27.965 76.362 1.00 85.69 702 LEU A N 1
ATOM 5667 C CA . LEU A 1 702 ? -63.260 -27.386 77.667 1.00 85.69 702 LEU A CA 1
ATOM 5668 C C . LEU A 1 702 ? -64.764 -27.204 77.889 1.00 85.69 702 LEU A C 1
ATOM 5670 O O . LEU A 1 702 ? -65.216 -27.360 79.018 1.00 85.69 702 LEU A O 1
ATOM 5674 N N . ALA A 1 703 ? -65.547 -26.939 76.839 1.00 81.75 703 ALA A N 1
ATOM 5675 C CA . ALA A 1 703 ? -66.995 -26.727 76.937 1.00 81.75 703 ALA A CA 1
ATOM 5676 C C . ALA A 1 703 ? -67.782 -27.936 77.491 1.00 81.75 703 ALA A C 1
ATOM 5678 O O . ALA A 1 703 ? -68.909 -27.768 77.950 1.00 81.75 703 ALA A O 1
ATOM 5679 N N . GLY A 1 704 ? -67.201 -29.143 77.469 1.00 77.12 704 GLY A N 1
ATOM 5680 C CA . GLY A 1 704 ? -67.765 -30.339 78.108 1.00 77.12 704 GLY A CA 1
ATOM 5681 C C . GLY A 1 704 ? -67.426 -30.504 79.598 1.00 77.12 704 GLY A C 1
ATOM 5682 O O . GLY A 1 704 ? -67.899 -31.453 80.220 1.00 77.12 704 GLY A O 1
ATOM 5683 N N . SER A 1 705 ? -66.601 -29.627 80.180 1.00 80.50 705 SER A N 1
ATOM 5684 C CA . SER A 1 705 ? -66.185 -29.696 81.586 1.00 80.50 705 SER A CA 1
ATOM 5685 C C . SER A 1 705 ? -67.090 -28.842 82.484 1.00 80.50 705 SER A C 1
ATOM 5687 O O . SER A 1 705 ? -67.287 -27.665 82.193 1.00 80.50 705 SER A O 1
ATOM 5689 N N . PRO A 1 706 ? -67.560 -29.350 83.641 1.00 80.12 706 PRO A N 1
ATOM 5690 C CA . PRO A 1 706 ? -68.285 -28.535 84.619 1.00 80.12 706 PRO A CA 1
ATOM 5691 C C . PRO A 1 706 ? -67.391 -27.508 85.341 1.00 80.12 706 PRO A C 1
ATOM 5693 O O . PRO A 1 706 ? -67.901 -26.678 86.090 1.00 80.12 706 PRO A O 1
ATOM 5696 N N . ARG A 1 707 ? -66.061 -27.575 85.159 1.00 88.38 707 ARG A N 1
ATOM 5697 C CA . ARG A 1 707 ? -65.073 -26.737 85.857 1.00 88.38 707 ARG A CA 1
ATOM 5698 C C . ARG A 1 707 ? -64.552 -25.566 85.016 1.00 88.38 707 ARG A C 1
ATOM 5700 O O . ARG A 1 707 ? -64.275 -24.506 85.571 1.00 88.38 707 ARG A O 1
ATOM 5707 N N . TYR A 1 708 ? -64.389 -25.748 83.707 1.00 90.19 708 TYR A N 1
ATOM 5708 C CA . TYR A 1 708 ? -63.711 -24.778 82.840 1.00 90.19 708 TYR A CA 1
ATOM 5709 C C . TYR A 1 708 ? -64.704 -24.075 81.921 1.00 90.19 708 TYR A C 1
ATOM 5711 O O . TYR A 1 708 ? -65.409 -24.725 81.155 1.00 90.19 708 TYR A O 1
ATOM 5719 N N . ARG A 1 709 ? -64.730 -22.740 81.955 1.00 90.56 709 ARG A N 1
ATOM 5720 C CA . ARG A 1 709 ? -65.618 -21.921 81.122 1.00 90.56 709 ARG A CA 1
ATOM 5721 C C . ARG A 1 709 ? -64.809 -21.131 80.087 1.00 90.56 709 ARG A C 1
ATOM 5723 O O . ARG A 1 709 ? -64.157 -20.163 80.471 1.00 90.56 709 ARG A O 1
ATOM 5730 N N . PRO A 1 710 ? -64.833 -21.501 78.793 1.00 91.75 710 PRO A N 1
ATOM 5731 C CA . PRO A 1 710 ? -64.282 -20.670 77.724 1.00 91.75 710 PRO A CA 1
ATOM 5732 C C . PRO A 1 710 ? -65.022 -19.331 77.622 1.00 91.75 710 PRO A C 1
ATOM 5734 O O . PRO A 1 710 ? -66.252 -19.299 77.687 1.00 91.75 710 PRO A O 1
ATOM 5737 N N . ASN A 1 711 ? -64.280 -18.241 77.424 1.00 90.62 711 ASN A N 1
ATOM 5738 C CA . ASN A 1 711 ? -64.834 -16.881 77.381 1.00 90.62 711 ASN A CA 1
ATOM 5739 C 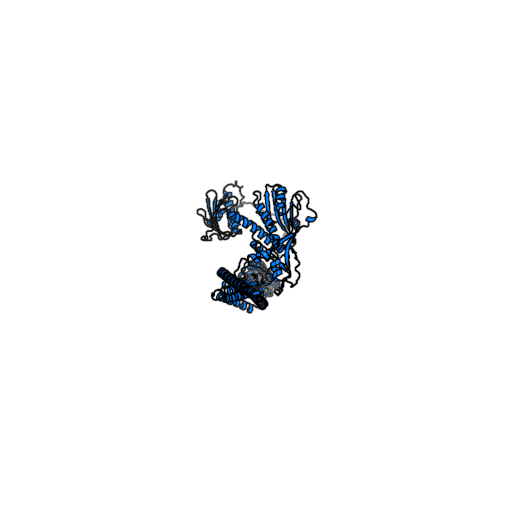C . ASN A 1 711 ? -65.071 -16.358 75.948 1.00 90.62 711 ASN A C 1
ATOM 5741 O O . ASN A 1 711 ? -65.763 -15.361 75.766 1.00 90.62 711 ASN A O 1
ATOM 5745 N N . GLY A 1 712 ? -64.553 -17.054 74.926 1.00 87.06 712 GLY A N 1
ATOM 5746 C CA . GLY A 1 712 ? -64.742 -16.715 73.504 1.00 87.06 712 GLY A CA 1
ATOM 5747 C C . GLY A 1 712 ? -63.737 -15.707 72.928 1.00 87.06 712 GLY A C 1
ATOM 5748 O O . GLY A 1 712 ? -63.836 -15.348 71.761 1.00 87.06 712 GLY A O 1
ATOM 5749 N N . ASP A 1 713 ? -62.756 -15.287 73.725 1.00 88.75 713 ASP A N 1
ATOM 5750 C CA . ASP A 1 713 ? -61.794 -14.205 73.464 1.00 88.75 713 ASP A CA 1
ATOM 5751 C C . ASP A 1 713 ? -60.318 -14.678 73.459 1.00 88.75 713 ASP A C 1
ATOM 5753 O O . ASP A 1 713 ? -59.384 -13.874 73.547 1.00 88.75 713 ASP A O 1
ATOM 5757 N N . GLY A 1 714 ? -60.105 -15.997 73.412 1.00 89.62 714 GLY A N 1
ATOM 5758 C CA . GLY A 1 714 ? -58.800 -16.638 73.610 1.00 89.62 714 GLY A CA 1
ATOM 5759 C C . GLY A 1 714 ? -58.472 -16.972 75.074 1.00 89.62 714 GLY A C 1
ATOM 5760 O O . GLY A 1 714 ? -57.350 -17.393 75.365 1.00 89.62 714 GLY A O 1
ATOM 5761 N N . THR A 1 715 ? -59.424 -16.829 76.005 1.00 93.06 715 THR A N 1
ATOM 5762 C CA . THR A 1 715 ? -59.259 -17.173 77.430 1.00 93.06 715 THR A CA 1
ATOM 5763 C C . THR A 1 715 ? -60.307 -18.175 77.935 1.00 93.06 715 THR A C 1
ATOM 5765 O O . THR A 1 715 ? -61.333 -18.431 77.293 1.00 93.06 715 THR A O 1
ATOM 5768 N N . PHE A 1 716 ? -60.049 -18.762 79.106 1.00 93.44 716 PHE A N 1
ATOM 5769 C CA . PHE A 1 716 ? -61.042 -19.505 79.886 1.00 93.44 716 PHE A CA 1
ATOM 5770 C C . PHE A 1 716 ? -60.895 -19.208 81.381 1.00 93.44 716 PHE A C 1
ATOM 5772 O O . PHE A 1 716 ? -59.797 -18.934 81.863 1.00 93.44 716 PHE A O 1
ATOM 5779 N N . THR A 1 717 ? -61.989 -19.311 82.129 1.00 92.69 717 THR A N 1
ATOM 5780 C CA . THR A 1 717 ? -62.003 -19.157 83.588 1.00 92.69 717 THR A CA 1
ATOM 5781 C C . THR A 1 717 ? -62.187 -20.518 84.263 1.00 92.69 717 THR A C 1
ATOM 5783 O O . THR A 1 717 ? -63.050 -21.308 83.870 1.00 92.69 717 THR A O 1
ATOM 5786 N N . ASP A 1 718 ? -61.367 -20.806 85.274 1.00 91.62 718 ASP A N 1
ATOM 5787 C CA . ASP A 1 718 ? -61.475 -21.992 86.127 1.00 91.62 718 ASP A CA 1
ATOM 5788 C C . ASP A 1 718 ? -62.417 -21.707 87.306 1.00 91.62 718 ASP A C 1
ATOM 5790 O O . ASP A 1 718 ? -62.082 -20.956 88.224 1.00 91.62 718 ASP A O 1
ATOM 5794 N N . GLY A 1 719 ? -63.598 -22.326 87.294 1.00 86.44 719 GLY A N 1
ATOM 5795 C CA . GLY A 1 719 ? -64.645 -22.109 88.291 1.00 86.44 719 GLY A CA 1
ATOM 5796 C C . GLY A 1 719 ? -64.292 -22.558 89.712 1.00 86.44 719 GLY A C 1
ATOM 5797 O O . GLY A 1 719 ? -64.962 -22.123 90.646 1.00 86.44 719 GLY A O 1
ATOM 5798 N N . SER A 1 720 ? -63.256 -23.385 89.913 1.00 86.44 720 SER A N 1
ATOM 5799 C CA . SER A 1 720 ? -62.845 -23.805 91.263 1.00 86.44 720 SER A CA 1
ATOM 5800 C C . SER A 1 720 ? -61.802 -22.888 91.906 1.00 86.44 720 SER A C 1
ATOM 5802 O O . SER A 1 720 ? -61.694 -22.863 93.129 1.00 86.44 720 SER A O 1
ATOM 5804 N N . THR A 1 721 ? -61.014 -22.161 91.108 1.00 89.06 721 THR A N 1
ATOM 5805 C CA . THR A 1 721 ? -59.975 -21.232 91.600 1.00 89.06 721 THR A CA 1
ATOM 5806 C C . THR A 1 721 ? -60.338 -19.761 91.390 1.00 89.06 721 THR A C 1
ATOM 5808 O O . THR A 1 721 ? -59.758 -18.890 92.037 1.00 89.06 721 THR A O 1
ATOM 5811 N N . GLY A 1 722 ? -61.288 -19.471 90.495 1.00 89.06 722 GLY A N 1
ATOM 5812 C CA . GLY A 1 722 ? -61.641 -18.119 90.057 1.00 89.06 722 GLY A CA 1
ATOM 5813 C C . GLY A 1 722 ? -60.611 -17.480 89.118 1.00 89.06 722 GLY A C 1
ATOM 5814 O O . GLY A 1 722 ? -60.771 -16.321 88.750 1.00 89.06 722 GLY A O 1
ATOM 5815 N N . LEU A 1 723 ? -59.553 -18.203 88.738 1.00 93.94 723 LEU A N 1
ATOM 5816 C CA . LEU A 1 723 ? -58.479 -17.688 87.889 1.00 93.94 723 LEU A CA 1
ATOM 5817 C C . LEU A 1 723 ? -58.853 -17.768 86.406 1.00 93.94 723 LEU A C 1
ATOM 5819 O O . LEU A 1 723 ? -59.488 -18.727 85.961 1.00 93.94 723 LEU A O 1
ATOM 5823 N N . THR A 1 724 ? -58.407 -16.780 85.632 1.00 94.12 724 THR A N 1
ATOM 5824 C CA . THR A 1 724 ? -58.576 -16.753 84.174 1.00 94.12 724 THR A CA 1
ATOM 5825 C C . THR A 1 724 ? -57.239 -17.020 83.495 1.00 94.12 724 THR A C 1
ATOM 5827 O O . THR A 1 724 ? -56.212 -16.458 83.866 1.00 94.12 724 THR A O 1
ATOM 5830 N N . TRP A 1 725 ? -57.253 -17.897 82.501 1.00 94.44 725 TRP A N 1
ATOM 5831 C CA . TRP A 1 725 ? -56.078 -18.481 81.867 1.00 94.44 725 TRP A CA 1
ATOM 5832 C C . TRP A 1 725 ? -56.134 -18.308 80.350 1.00 94.44 725 TRP A C 1
ATOM 5834 O O . TRP A 1 725 ? -57.215 -18.225 79.759 1.00 94.44 725 TRP A O 1
ATOM 5844 N N . THR A 1 726 ? -54.974 -18.313 79.695 1.00 93.38 726 THR A N 1
ATOM 5845 C CA . THR A 1 726 ? -54.917 -18.363 78.229 1.00 93.38 726 THR A CA 1
ATOM 5846 C C . THR A 1 726 ? -55.390 -19.718 77.709 1.00 93.38 726 THR A C 1
ATOM 5848 O O . THR A 1 726 ? -55.038 -20.776 78.242 1.00 93.38 726 THR A O 1
ATOM 5851 N N . LEU A 1 727 ? -56.188 -19.696 76.639 1.00 91.25 727 LEU A N 1
ATOM 5852 C CA . LEU A 1 727 ? -56.757 -20.895 76.026 1.00 91.25 727 LEU A CA 1
ATOM 5853 C C . LEU A 1 727 ? -55.696 -21.738 75.310 1.00 91.25 727 LEU A C 1
ATOM 5855 O O . LEU A 1 727 ? -55.713 -22.964 75.411 1.00 91.25 727 LEU A O 1
ATOM 5859 N N . LEU A 1 728 ? -54.721 -21.090 74.674 1.00 91.88 728 LEU A N 1
ATOM 5860 C CA . LEU A 1 728 ? -53.481 -21.719 74.225 1.00 91.88 728 LEU A CA 1
ATOM 5861 C C . LEU A 1 728 ? -52.337 -21.396 75.188 1.00 91.8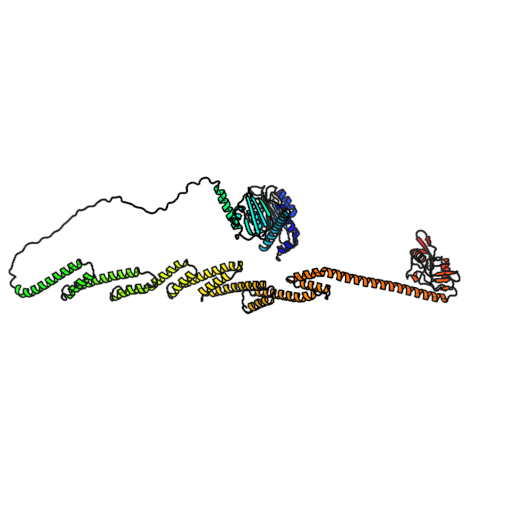8 728 LEU A C 1
ATOM 5863 O O . LEU A 1 728 ? -52.311 -20.334 75.812 1.00 91.88 728 LEU A O 1
ATOM 5867 N N . ASP A 1 729 ? -51.378 -22.309 75.295 1.00 91.62 729 ASP A N 1
ATOM 5868 C CA . ASP A 1 729 ? -50.063 -21.991 75.854 1.00 91.62 729 ASP A CA 1
ATOM 5869 C C . ASP A 1 729 ? -49.124 -21.412 74.780 1.00 91.62 729 ASP A C 1
ATOM 5871 O O . ASP A 1 729 ? -49.438 -21.394 73.585 1.00 91.62 729 ASP A O 1
ATOM 5875 N N . SER A 1 730 ? -47.963 -20.912 75.205 1.00 91.56 730 SER A N 1
ATOM 5876 C CA . SER A 1 730 ? -46.966 -20.312 74.314 1.00 91.56 730 SER A CA 1
ATOM 5877 C C . SER A 1 730 ? -46.489 -21.257 73.207 1.00 91.56 730 SER A C 1
ATOM 5879 O O . SER A 1 730 ? -46.231 -20.800 72.095 1.00 91.56 730 SER A O 1
ATOM 5881 N N . GLN A 1 731 ? -46.402 -22.564 73.473 1.00 90.88 731 GLN A N 1
ATOM 5882 C CA . GLN A 1 731 ? -45.942 -23.551 72.497 1.00 90.88 731 GLN A CA 1
ATOM 5883 C C . GLN A 1 731 ? -47.003 -23.803 71.424 1.00 90.88 731 GLN A C 1
ATOM 5885 O O . GLN A 1 731 ? -46.680 -23.857 70.236 1.00 90.88 731 GLN A O 1
ATOM 5890 N N . GLN A 1 732 ? -48.275 -23.865 71.816 1.00 89.38 732 GLN A N 1
ATOM 5891 C CA . GLN A 1 732 ? -49.408 -23.951 70.897 1.00 89.38 732 GLN A CA 1
ATOM 5892 C C . GLN A 1 732 ? -49.588 -22.669 70.064 1.00 89.38 732 GLN A C 1
ATOM 5894 O O . GLN A 1 732 ? -49.865 -22.760 68.867 1.00 89.38 732 GLN A O 1
ATOM 5899 N N . ALA A 1 733 ? -49.402 -21.489 70.668 1.00 87.25 733 ALA A N 1
ATOM 5900 C CA . ALA A 1 733 ? -49.588 -20.190 70.013 1.00 87.25 733 ALA A CA 1
ATOM 5901 C C . ALA A 1 733 ? -48.435 -19.799 69.064 1.00 87.25 733 ALA A C 1
ATOM 5903 O O . ALA A 1 733 ? -48.677 -19.240 67.993 1.00 87.25 733 ALA A O 1
ATOM 5904 N N . LEU A 1 734 ? -47.183 -20.095 69.436 1.00 87.50 734 LEU A N 1
ATOM 5905 C CA . LEU A 1 734 ? -45.989 -19.756 68.647 1.00 87.50 734 LEU A CA 1
ATOM 5906 C C . LEU A 1 734 ? -45.494 -20.912 67.766 1.00 87.50 734 LEU A C 1
ATOM 5908 O O . LEU A 1 734 ? -44.667 -20.703 66.881 1.00 87.50 734 LEU A O 1
ATOM 5912 N N . GLY A 1 735 ? -45.957 -22.140 68.014 1.00 85.94 735 GLY A N 1
ATOM 5913 C CA . GLY A 1 735 ? -45.467 -23.346 67.345 1.00 85.94 735 GLY A CA 1
ATOM 5914 C C . GLY A 1 735 ? -44.060 -23.786 67.766 1.00 85.94 735 GLY A C 1
ATOM 5915 O O . GLY A 1 735 ? -43.486 -24.633 67.088 1.00 85.94 735 GLY A O 1
ATOM 5916 N N . ARG A 1 736 ? -43.512 -23.217 68.848 1.00 89.12 736 ARG A N 1
ATOM 5917 C CA . ARG A 1 736 ? -42.201 -23.533 69.438 1.00 89.12 736 ARG A CA 1
ATOM 5918 C C . ARG A 1 736 ? -42.236 -23.334 70.954 1.00 89.12 736 ARG A C 1
ATOM 5920 O O . ARG A 1 736 ? -42.945 -22.449 71.428 1.00 89.12 736 ARG A O 1
ATOM 5927 N N . CYS A 1 737 ? -41.454 -24.111 71.696 1.00 90.38 737 CYS A N 1
ATOM 5928 C CA . CYS A 1 737 ? -41.189 -23.837 73.109 1.00 90.38 737 CYS A CA 1
ATOM 5929 C C . CYS A 1 737 ? -40.365 -22.549 73.293 1.00 90.38 737 CYS A C 1
ATOM 5931 O O . CYS A 1 737 ? -39.855 -21.973 72.327 1.00 90.38 737 CYS A O 1
ATOM 5933 N N . LEU A 1 738 ? -40.249 -22.108 74.543 1.00 93.31 738 LEU A N 1
ATOM 5934 C CA . LEU A 1 738 ? -39.504 -20.934 74.978 1.00 93.31 738 LEU A CA 1
ATOM 5935 C C . LEU A 1 738 ? -38.592 -21.304 76.155 1.00 93.31 738 LEU A C 1
ATOM 5937 O O . LEU A 1 738 ? -38.991 -22.085 77.025 1.00 93.31 738 LEU A O 1
ATOM 5941 N N . ASP A 1 739 ? -37.415 -20.687 76.210 1.00 95.00 739 ASP A N 1
ATOM 5942 C CA . ASP A 1 739 ? -36.652 -20.572 77.454 1.00 95.00 739 ASP A CA 1
ATOM 5943 C C . ASP A 1 739 ? -37.409 -19.708 78.481 1.00 95.00 739 ASP A C 1
ATOM 5945 O O . ASP A 1 739 ? -38.442 -19.094 78.181 1.00 95.00 739 ASP A O 1
ATOM 5949 N N . TYR A 1 740 ? -36.925 -19.676 79.720 1.00 93.88 740 TYR A N 1
ATOM 5950 C CA . TYR A 1 740 ? -37.618 -19.002 80.813 1.00 93.88 740 TYR A CA 1
ATOM 5951 C C . TYR A 1 740 ? -37.734 -17.481 80.620 1.00 93.88 740 TYR A C 1
ATOM 5953 O O . TYR A 1 740 ? -38.762 -16.887 80.957 1.00 93.88 740 TYR A O 1
ATOM 5961 N N . GLU A 1 741 ? -36.718 -16.830 80.052 1.00 93.88 741 GLU A N 1
ATOM 5962 C CA . GLU A 1 741 ? -36.716 -15.378 79.859 1.00 93.88 741 GLU A CA 1
ATOM 5963 C C . GLU A 1 741 ? -37.593 -14.983 78.664 1.00 93.88 741 GLU A C 1
ATOM 5965 O O . GLU A 1 741 ? -38.423 -14.077 78.770 1.00 93.88 741 GLU A O 1
ATOM 5970 N N . ALA A 1 742 ? -37.528 -15.737 77.566 1.00 93.88 742 ALA A N 1
ATOM 5971 C CA . ALA A 1 742 ? -38.450 -15.607 76.446 1.00 93.88 742 ALA A CA 1
ATOM 5972 C C . ALA A 1 742 ? -39.906 -15.884 76.867 1.00 93.88 742 ALA A C 1
ATOM 5974 O O . ALA A 1 742 ? -40.819 -15.210 76.386 1.00 93.88 742 ALA A O 1
ATOM 5975 N N . ALA A 1 743 ? -40.148 -16.811 77.802 1.00 94.06 743 ALA A N 1
ATOM 5976 C CA . ALA A 1 743 ? -41.468 -17.038 78.391 1.00 94.06 743 ALA A CA 1
ATOM 5977 C C . ALA A 1 743 ? -41.949 -15.836 79.226 1.00 94.06 743 ALA A C 1
ATOM 5979 O O . ALA A 1 743 ? -43.107 -15.432 79.096 1.00 94.06 743 ALA A O 1
ATOM 5980 N N . ARG A 1 744 ? -41.075 -15.206 80.026 1.00 94.88 744 ARG A N 1
ATOM 5981 C CA . ARG A 1 744 ? -41.392 -13.952 80.742 1.00 94.88 744 ARG A CA 1
ATOM 5982 C C . ARG A 1 744 ? -41.750 -12.824 79.780 1.00 94.88 744 ARG A C 1
ATOM 5984 O O . ARG A 1 744 ? -42.785 -12.185 79.963 1.00 94.88 744 ARG A O 1
ATOM 5991 N N . GLN A 1 745 ? -40.948 -12.618 78.740 1.00 94.19 745 GLN A N 1
ATOM 5992 C CA . GLN A 1 745 ? -41.178 -11.576 77.737 1.00 94.19 745 GLN A CA 1
ATOM 5993 C C . GLN A 1 745 ? -42.436 -11.843 76.898 1.00 94.19 745 GLN A C 1
ATOM 5995 O O . GLN A 1 745 ? -43.186 -10.911 76.610 1.00 94.19 745 GLN A O 1
ATOM 6000 N N . TYR A 1 746 ? -42.720 -13.102 76.548 1.00 94.19 746 TYR A N 1
ATOM 6001 C CA . TYR A 1 746 ? -43.965 -13.490 75.878 1.00 94.19 746 TYR A CA 1
ATOM 6002 C C . TYR A 1 746 ? -45.193 -13.122 76.717 1.00 94.19 746 TYR A C 1
ATOM 6004 O O . TYR A 1 746 ? -46.116 -12.495 76.205 1.00 94.19 746 TYR A O 1
ATOM 6012 N N . VAL A 1 747 ? -45.185 -13.455 78.012 1.00 94.50 747 VAL A N 1
ATOM 6013 C CA . VAL A 1 747 ? -46.299 -13.156 78.924 1.00 94.50 747 VAL A CA 1
ATOM 6014 C C . VAL A 1 747 ? -46.467 -11.650 79.151 1.00 94.50 747 VAL A C 1
ATOM 6016 O O . VAL A 1 747 ? -47.593 -11.164 79.131 1.00 94.50 747 VAL A O 1
ATOM 6019 N N . GLN A 1 748 ? -45.374 -10.894 79.302 1.00 93.00 748 GLN A N 1
ATOM 6020 C CA . GLN A 1 748 ? -45.417 -9.432 79.470 1.00 93.00 748 GLN A CA 1
ATOM 6021 C C . GLN A 1 748 ? -45.993 -8.690 78.254 1.00 93.00 748 GLN A C 1
ATOM 6023 O O . GLN A 1 748 ? -46.639 -7.658 78.414 1.00 93.00 748 GLN A O 1
ATOM 6028 N N . ASN A 1 749 ? -45.760 -9.203 77.044 1.00 92.94 749 ASN A N 1
ATOM 6029 C CA . ASN A 1 749 ? -46.260 -8.613 75.798 1.00 92.94 749 ASN A CA 1
ATOM 6030 C C . ASN A 1 749 ? -47.622 -9.183 75.361 1.00 92.94 749 ASN A C 1
ATOM 6032 O O . ASN A 1 749 ? -48.117 -8.859 74.278 1.00 92.94 749 ASN A O 1
ATOM 6036 N N . LEU A 1 750 ? -48.231 -10.047 76.175 1.00 92.94 750 LEU A N 1
ATOM 6037 C CA . LEU A 1 750 ? -49.465 -10.733 75.831 1.00 92.94 750 LEU A CA 1
ATOM 6038 C C . LEU A 1 750 ? -50.673 -9.788 75.927 1.00 92.94 750 LEU A C 1
ATOM 6040 O O . LEU A 1 750 ? -50.843 -9.079 76.915 1.00 92.94 750 LEU A O 1
ATOM 6044 N N . ASN A 1 751 ? -51.532 -9.808 74.902 1.00 92.12 751 ASN A N 1
ATOM 6045 C CA . ASN A 1 751 ? -52.765 -9.007 74.833 1.00 92.12 751 ASN A CA 1
ATOM 6046 C C . ASN A 1 751 ? -54.017 -9.874 74.554 1.00 92.12 751 ASN A C 1
ATOM 6048 O O . ASN A 1 751 ? -55.013 -9.394 74.009 1.00 92.12 751 ASN A O 1
ATOM 6052 N N . THR A 1 752 ? -53.960 -11.174 74.872 1.00 90.12 752 THR A N 1
ATOM 6053 C CA . THR A 1 752 ? -55.077 -12.128 74.717 1.00 90.12 752 THR A CA 1
ATOM 6054 C C . THR A 1 752 ? -56.275 -11.689 75.565 1.00 90.12 752 THR A C 1
ATOM 6056 O O . THR A 1 752 ? -56.086 -11.163 76.663 1.00 90.12 752 THR A O 1
ATOM 6059 N N . GLY A 1 753 ? -57.500 -11.831 75.047 1.00 86.00 753 GLY A N 1
ATOM 6060 C CA . GLY A 1 753 ? -58.713 -11.285 75.676 1.00 86.00 753 GLY A CA 1
ATOM 6061 C C . GLY A 1 753 ? -58.764 -9.752 75.786 1.00 86.00 753 GLY A C 1
ATOM 6062 O O . GLY A 1 753 ? -59.637 -9.206 76.448 1.00 86.00 753 GLY A O 1
ATOM 6063 N N . GLY A 1 754 ? -57.812 -9.024 75.185 1.00 88.69 754 GLY A N 1
ATOM 6064 C CA . GLY A 1 754 ? -57.641 -7.584 75.420 1.00 88.69 754 GLY A CA 1
ATOM 6065 C C . GLY A 1 754 ? -57.025 -7.240 76.785 1.00 88.69 754 GLY A C 1
ATOM 6066 O O . GLY A 1 754 ? -56.994 -6.071 77.167 1.00 88.69 754 GLY A O 1
ATOM 6067 N N . HIS A 1 755 ? -56.524 -8.237 77.517 1.00 91.00 755 HIS A N 1
ATOM 6068 C CA . HIS A 1 755 ? -55.912 -8.089 78.837 1.00 91.00 755 HIS A CA 1
ATOM 6069 C C . HIS A 1 755 ? -54.385 -8.009 78.749 1.00 91.00 755 HIS A C 1
ATOM 6071 O O . HIS A 1 755 ? -53.792 -8.685 77.915 1.00 91.00 755 HIS A O 1
ATOM 6077 N N . ARG A 1 756 ? -53.754 -7.211 79.622 1.00 91.62 756 ARG A N 1
ATOM 6078 C CA . ARG A 1 756 ? -52.286 -6.993 79.681 1.00 91.62 756 ARG A CA 1
ATOM 6079 C C . ARG A 1 756 ? -51.663 -7.300 81.046 1.00 91.62 756 ARG A C 1
ATOM 6081 O O . ARG A 1 756 ? -50.462 -7.159 81.229 1.00 91.62 756 ARG A O 1
ATOM 6088 N N . ASP A 1 757 ? -52.477 -7.705 82.011 1.00 92.38 757 ASP A N 1
ATOM 6089 C CA . ASP A 1 757 ? -52.107 -8.087 83.379 1.00 92.38 757 ASP A CA 1
ATOM 6090 C C . ASP A 1 757 ? -51.783 -9.590 83.504 1.00 92.38 757 ASP A C 1
ATOM 6092 O O . ASP A 1 757 ? -51.860 -10.180 84.583 1.00 92.38 757 ASP A O 1
ATOM 6096 N N . TRP A 1 758 ? -51.421 -10.220 82.384 1.00 95.69 758 TRP A N 1
ATOM 6097 C CA . TRP A 1 758 ? -50.986 -11.608 82.328 1.00 95.69 758 TRP A CA 1
ATOM 6098 C C . TRP A 1 758 ? -49.677 -11.809 83.096 1.00 95.69 758 TRP A C 1
ATOM 6100 O O . TRP A 1 758 ? -48.730 -11.033 82.972 1.00 95.69 758 TRP A O 1
ATOM 6110 N N . ARG A 1 759 ? -49.599 -12.896 83.868 1.00 95.44 759 ARG A N 1
ATOM 6111 C CA . ARG A 1 759 ? -48.391 -13.289 84.606 1.00 95.44 759 ARG A CA 1
ATOM 6112 C C . ARG A 1 759 ? -48.097 -14.776 84.473 1.00 95.44 759 ARG A C 1
ATOM 6114 O O . ARG A 1 759 ? -48.961 -15.573 84.099 1.00 95.44 759 ARG A O 1
ATOM 6121 N N . LEU A 1 760 ? -46.867 -15.150 84.829 1.00 93.94 760 LEU A N 1
ATOM 6122 C CA . LEU A 1 760 ? -46.531 -16.551 85.045 1.00 93.94 760 LEU A CA 1
ATOM 6123 C C . LEU A 1 760 ? -47.345 -17.087 86.243 1.00 93.94 760 LEU A C 1
ATOM 6125 O O . LEU A 1 760 ? -47.483 -16.394 87.263 1.00 93.94 760 LEU A O 1
ATOM 6129 N N . PRO A 1 761 ? -47.886 -18.308 86.139 1.00 93.88 761 PRO A N 1
ATOM 6130 C CA . PRO A 1 761 ? -48.559 -18.977 87.244 1.00 93.88 761 PRO A CA 1
ATOM 6131 C C . PRO A 1 761 ? -47.549 -19.480 88.278 1.00 93.88 761 PRO A C 1
ATOM 6133 O O . PRO A 1 761 ? -46.420 -19.825 87.948 1.00 93.88 761 PRO A O 1
ATOM 6136 N N . SER A 1 762 ? -47.946 -19.572 89.540 1.00 92.25 762 SER A N 1
ATOM 6137 C CA . SER A 1 762 ? -47.186 -20.323 90.548 1.00 92.25 762 SER A CA 1
ATOM 6138 C C . SER A 1 762 ? -47.321 -21.837 90.332 1.00 92.25 762 SER A C 1
ATOM 6140 O O . SER A 1 762 ? -48.271 -22.299 89.692 1.00 92.25 762 SER A O 1
ATOM 6142 N N . ALA A 1 763 ? -46.414 -22.634 90.907 1.00 87.62 763 ALA A N 1
ATOM 6143 C CA . ALA A 1 763 ? -46.494 -24.095 90.837 1.00 87.62 763 ALA A CA 1
ATOM 6144 C C . ALA A 1 763 ? -47.830 -24.630 91.380 1.00 87.62 763 ALA A C 1
ATOM 6146 O O . ALA A 1 763 ? -48.404 -25.549 90.803 1.00 87.62 763 ALA A O 1
ATOM 6147 N N . ASN A 1 764 ? -48.371 -24.008 92.434 1.00 88.19 764 ASN A N 1
ATOM 6148 C CA . ASN A 1 764 ? -49.663 -24.381 93.015 1.00 88.19 764 ASN A CA 1
ATOM 6149 C C . ASN A 1 764 ? -50.839 -24.113 92.060 1.00 88.19 764 ASN A C 1
ATOM 6151 O O . ASN A 1 764 ? -51.777 -24.902 92.020 1.00 88.19 764 ASN A O 1
ATOM 6155 N N . GLU A 1 765 ? -50.796 -23.029 91.280 1.00 91.06 765 GLU A N 1
ATOM 6156 C CA . GLU A 1 765 ? -51.852 -22.690 90.314 1.00 91.06 765 GLU A CA 1
ATOM 6157 C C . GLU A 1 765 ? -51.832 -23.640 89.108 1.00 91.06 765 GLU A C 1
ATOM 6159 O O . GLU A 1 765 ? -52.880 -24.142 88.705 1.00 91.06 765 GLU A O 1
ATOM 6164 N N . LEU A 1 766 ? -50.646 -23.966 88.577 1.00 89.12 766 LEU A N 1
ATOM 6165 C CA . LEU A 1 766 ? -50.507 -24.980 87.524 1.00 89.12 766 LEU A CA 1
ATOM 6166 C C . LEU A 1 766 ? -50.849 -26.392 88.023 1.00 89.12 766 LEU A C 1
ATOM 6168 O O . LEU A 1 766 ? -51.486 -27.156 87.298 1.00 89.12 766 LEU A O 1
ATOM 6172 N N . ALA A 1 767 ? -50.480 -26.745 89.257 1.00 86.25 767 ALA A N 1
ATOM 6173 C CA . ALA A 1 767 ? -50.865 -28.018 89.862 1.00 86.25 767 ALA A CA 1
ATOM 6174 C C . ALA A 1 767 ? -52.388 -28.104 90.066 1.00 86.25 767 ALA A C 1
ATOM 6176 O O . ALA A 1 767 ? -52.986 -29.134 89.757 1.00 86.25 767 ALA A O 1
ATOM 6177 N N . ALA A 1 768 ? -53.038 -27.019 90.501 1.00 86.62 768 ALA A N 1
ATOM 6178 C CA . ALA A 1 768 ? -54.495 -26.956 90.589 1.00 86.62 768 ALA A CA 1
ATOM 6179 C C . ALA A 1 768 ? -55.172 -27.135 89.219 1.00 86.62 768 ALA A C 1
ATOM 6181 O O . ALA A 1 768 ? -56.241 -27.741 89.162 1.00 86.62 768 ALA A O 1
ATOM 6182 N N . LEU A 1 769 ? -54.559 -26.654 88.130 1.00 87.00 769 LEU A N 1
ATOM 6183 C CA . LEU A 1 769 ? -55.076 -26.801 86.767 1.00 87.00 769 LEU A CA 1
ATOM 6184 C C . LEU A 1 769 ? -54.868 -28.215 86.184 1.00 87.00 769 LEU A C 1
ATOM 6186 O O . LEU A 1 769 ? -55.797 -28.774 85.606 1.00 87.00 769 LEU A O 1
ATOM 6190 N N . HIS A 1 770 ? -53.674 -28.800 86.331 1.00 84.69 770 HIS A N 1
ATOM 6191 C CA . HIS A 1 770 ? -53.287 -30.044 85.639 1.00 84.69 770 HIS A CA 1
ATOM 6192 C C . HIS A 1 770 ? -53.351 -31.325 86.488 1.00 84.69 770 HIS A C 1
ATOM 6194 O O . HIS A 1 770 ? -53.361 -32.416 85.921 1.00 84.69 770 HIS A O 1
ATOM 6200 N N . LYS A 1 771 ? -53.383 -31.235 87.825 1.00 81.94 771 LYS A N 1
ATOM 6201 C CA . LYS A 1 771 ? -53.289 -32.399 88.735 1.00 81.94 771 LYS A CA 1
ATOM 6202 C C . LYS A 1 771 ? -54.588 -32.683 89.511 1.00 81.94 771 LYS A C 1
ATOM 6204 O O . LYS A 1 771 ? -54.624 -33.581 90.348 1.00 81.94 771 LYS A O 1
ATOM 6209 N N . GLN A 1 772 ? -55.676 -31.966 89.218 1.00 80.69 772 GLN A N 1
ATOM 6210 C CA . GLN A 1 772 ? -56.997 -32.151 89.836 1.00 80.69 772 GLN A CA 1
ATOM 6211 C C . GLN A 1 772 ? -58.060 -32.529 88.798 1.00 80.69 772 GLN A C 1
ATOM 6213 O O . GLN A 1 772 ? -58.070 -31.985 87.699 1.00 80.69 772 GLN A O 1
ATOM 6218 N N . ALA A 1 773 ? -58.992 -33.413 89.164 1.00 74.25 773 ALA A N 1
ATOM 6219 C CA . ALA A 1 773 ? -60.118 -33.783 88.307 1.00 74.25 773 ALA A CA 1
ATOM 6220 C C . ALA A 1 773 ? -61.252 -32.724 88.340 1.00 74.25 773 ALA A C 1
ATOM 6222 O O . ALA A 1 773 ? -61.496 -32.143 89.401 1.00 74.25 773 ALA A O 1
ATOM 6223 N N . PRO A 1 774 ? -61.988 -32.493 87.230 1.00 77.88 774 PRO A N 1
ATOM 6224 C CA . PRO A 1 774 ? -61.681 -32.952 85.873 1.00 77.88 774 PRO A CA 1
ATOM 6225 C C . PRO A 1 774 ? -60.411 -32.264 85.352 1.00 77.88 774 PRO A C 1
ATOM 6227 O O . PRO A 1 774 ? -60.292 -31.047 85.448 1.00 77.88 774 PRO A O 1
ATOM 6230 N N . TYR A 1 775 ? -59.473 -33.049 84.817 1.00 80.25 775 TYR A N 1
ATOM 6231 C CA . TYR A 1 775 ? -58.165 -32.551 84.389 1.00 80.25 775 TYR A CA 1
ATOM 6232 C C . TYR A 1 775 ? -58.276 -31.621 83.177 1.00 80.25 775 TYR A C 1
ATOM 6234 O O . TYR A 1 775 ? -59.058 -31.880 82.257 1.00 80.25 775 TYR A O 1
ATOM 6242 N N . PHE A 1 776 ? -57.450 -30.574 83.134 1.00 84.38 776 PHE A N 1
ATOM 6243 C CA . PHE A 1 776 ? -57.274 -29.779 81.922 1.00 84.38 776 PHE A CA 1
ATOM 6244 C C . PHE A 1 776 ? -56.691 -30.652 80.787 1.00 84.38 776 PHE A C 1
ATOM 6246 O O . PHE A 1 776 ? -55.788 -31.450 81.060 1.00 84.38 776 PHE A O 1
ATOM 6253 N N . PRO A 1 777 ? -57.157 -30.526 79.524 1.00 80.12 777 PRO A N 1
ATOM 6254 C CA . PRO A 1 777 ? -56.633 -31.302 78.402 1.00 80.12 777 PRO A CA 1
ATOM 6255 C C . PRO A 1 777 ? -55.111 -31.175 78.273 1.00 80.12 777 PRO A C 1
ATOM 6257 O O . PRO A 1 777 ? -54.575 -30.068 78.210 1.00 80.12 777 PRO A O 1
ATOM 6260 N N . ALA A 1 778 ? -54.409 -32.309 78.223 1.00 69.31 778 ALA A N 1
ATOM 6261 C CA . ALA A 1 778 ? -52.962 -32.316 78.043 1.00 69.31 778 ALA A CA 1
ATOM 6262 C C . ALA A 1 778 ? -52.588 -31.701 76.682 1.00 69.31 778 ALA A C 1
ATOM 6264 O O . ALA A 1 778 ? -53.135 -32.082 75.645 1.00 69.31 778 ALA A O 1
ATOM 6265 N N . GLY A 1 779 ? -51.670 -30.732 76.702 1.00 74.31 779 GLY A N 1
ATOM 6266 C CA . GLY A 1 779 ? -51.059 -30.164 75.502 1.00 74.31 779 GLY A CA 1
ATOM 6267 C C . GLY A 1 779 ? -49.789 -30.911 75.091 1.00 74.31 779 GLY A C 1
ATOM 6268 O O . GLY A 1 779 ? -49.348 -31.834 75.768 1.00 74.31 779 GLY A O 1
ATOM 6269 N N . ASP A 1 780 ? -49.164 -30.448 74.008 1.00 79.44 780 ASP A N 1
ATOM 6270 C CA . ASP A 1 780 ? -47.898 -30.988 73.481 1.00 79.44 780 ASP A CA 1
ATOM 6271 C C . ASP A 1 780 ? -46.655 -30.512 74.275 1.00 79.44 780 ASP A C 1
ATOM 6273 O O . ASP A 1 780 ? -45.517 -30.750 73.870 1.00 79.44 780 ASP A O 1
ATOM 6277 N N . ALA A 1 781 ? -46.862 -29.789 75.379 1.00 85.81 781 ALA A N 1
ATOM 6278 C CA . ALA A 1 781 ? -45.811 -29.293 76.259 1.00 85.81 781 ALA A CA 1
ATOM 6279 C C . ALA A 1 781 ? -45.453 -30.339 77.322 1.00 85.81 781 ALA A C 1
ATOM 6281 O O . ALA A 1 781 ? -46.321 -30.794 78.069 1.00 85.81 781 ALA A O 1
ATOM 6282 N N . GLU A 1 782 ? -44.170 -30.685 77.442 1.00 86.25 782 GLU A N 1
ATOM 6283 C CA . GLU A 1 782 ? -43.711 -31.626 78.473 1.00 86.25 782 GLU A CA 1
ATOM 6284 C C . GLU A 1 782 ? -43.877 -31.037 79.886 1.00 86.25 782 GLU A C 1
ATOM 6286 O O . GLU A 1 782 ? -44.346 -31.717 80.807 1.00 86.25 782 GLU A O 1
ATOM 6291 N N . TRP A 1 783 ? -43.574 -29.743 80.038 1.00 89.81 783 TRP A N 1
ATOM 6292 C CA . TRP A 1 783 ? -43.774 -28.978 81.266 1.00 89.81 783 TRP A CA 1
ATOM 6293 C C . TRP A 1 783 ? -44.084 -27.499 81.012 1.00 89.81 783 TRP A C 1
ATOM 6295 O O . TRP A 1 783 ? -43.784 -26.931 79.958 1.00 89.81 783 TRP A O 1
ATOM 6305 N N . TYR A 1 784 ? -44.658 -26.868 82.036 1.00 91.81 784 TYR A N 1
ATOM 6306 C CA . TYR A 1 784 ? -44.974 -25.447 82.076 1.00 91.81 784 TYR A CA 1
ATOM 6307 C C . TYR A 1 784 ? -44.092 -24.690 83.074 1.00 91.81 784 TYR A C 1
ATOM 6309 O O . TYR A 1 784 ? -43.921 -25.127 84.215 1.00 91.81 784 TYR A O 1
ATOM 6317 N N . TRP A 1 785 ? -43.577 -23.534 82.651 1.00 94.56 785 TRP A N 1
ATOM 6318 C CA . TRP A 1 785 ? -42.834 -22.588 83.483 1.00 94.56 785 TRP A CA 1
ATOM 6319 C C . TRP A 1 785 ? -43.715 -21.971 84.569 1.00 94.56 785 TRP A C 1
ATOM 6321 O O . TRP A 1 785 ? -44.812 -21.479 84.291 1.00 94.56 785 TRP A O 1
ATOM 6331 N N . THR A 1 786 ? -43.202 -21.941 85.800 1.00 93.56 786 THR A N 1
ATOM 6332 C CA . THR A 1 786 ? -43.832 -21.241 86.927 1.00 93.56 786 THR A CA 1
ATOM 6333 C C . THR A 1 786 ? -43.160 -19.892 87.187 1.00 93.56 786 THR A C 1
ATOM 6335 O O . THR A 1 786 ? -42.051 -19.646 86.733 1.00 93.56 786 THR A O 1
ATOM 6338 N N . SER A 1 787 ? -43.768 -19.023 87.991 1.00 92.69 787 SER A N 1
ATOM 6339 C CA . SER A 1 787 ? -43.154 -17.777 88.470 1.00 92.69 787 SER A CA 1
ATOM 6340 C C . SER A 1 787 ? -42.003 -17.976 89.475 1.00 92.69 787 SER A C 1
ATOM 6342 O O . SER A 1 787 ? -41.419 -16.995 89.936 1.00 92.69 787 SER A O 1
ATOM 6344 N N . GLN A 1 788 ? -41.678 -19.219 89.844 1.00 92.06 788 GLN A N 1
ATOM 6345 C CA . GLN A 1 788 ? -40.745 -19.555 90.920 1.00 92.06 788 GLN A CA 1
ATOM 6346 C C . GLN A 1 788 ? -39.361 -19.899 90.351 1.00 92.06 788 GLN A C 1
ATOM 6348 O O . GLN A 1 788 ? -38.930 -21.051 90.323 1.00 92.06 788 GLN A O 1
ATOM 6353 N N . ALA A 1 789 ? -38.661 -18.860 89.898 1.00 88.75 789 ALA A N 1
ATOM 6354 C CA . ALA A 1 789 ? -37.257 -18.921 89.500 1.00 88.75 789 ALA A CA 1
ATOM 6355 C C . ALA A 1 789 ? -36.313 -18.568 90.655 1.00 88.75 789 ALA A C 1
ATOM 6357 O O . ALA A 1 789 ? -36.573 -17.643 91.425 1.00 88.75 789 ALA A O 1
ATOM 6358 N N . TYR A 1 790 ? -35.201 -19.293 90.757 1.00 88.75 790 TYR A N 1
ATOM 6359 C CA . TYR A 1 790 ? -34.175 -19.100 91.781 1.00 88.75 790 TYR A CA 1
ATOM 6360 C C . TYR A 1 790 ? -32.811 -19.626 91.311 1.00 88.75 790 TYR A C 1
ATOM 6362 O O . TYR A 1 790 ? -32.702 -20.351 90.325 1.00 88.75 790 TYR A O 1
ATOM 6370 N N . VAL A 1 791 ? -31.746 -19.261 92.023 1.00 85.31 791 VAL A N 1
ATOM 6371 C CA . VAL A 1 791 ? -30.392 -19.763 91.753 1.00 85.31 791 VAL A CA 1
ATOM 6372 C C . VAL A 1 791 ? -30.093 -20.930 92.693 1.00 85.31 791 VAL A C 1
ATOM 6374 O O . VAL A 1 791 ? -30.275 -20.818 93.906 1.00 85.31 791 VAL A O 1
ATOM 6377 N N . ARG A 1 792 ? -29.630 -22.057 92.1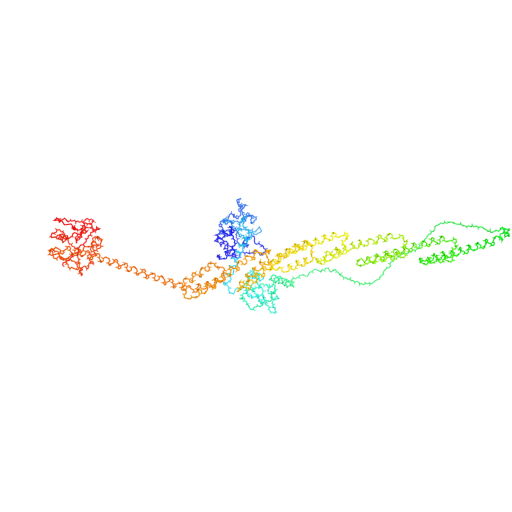43 1.00 79.25 792 ARG A N 1
ATOM 6378 C CA . ARG A 1 792 ? -29.233 -23.255 92.896 1.00 79.25 792 ARG A CA 1
ATOM 6379 C C . ARG A 1 792 ? -27.758 -23.552 92.624 1.00 79.25 792 ARG A C 1
ATOM 6381 O O . ARG A 1 792 ? -27.405 -24.132 91.599 1.00 79.25 792 ARG A O 1
ATOM 6388 N N . GLY A 1 793 ? -26.887 -23.134 93.542 1.00 79.75 793 GLY A N 1
ATOM 6389 C CA . GLY A 1 793 ? -25.439 -23.146 93.310 1.00 79.75 793 GLY A CA 1
ATOM 6390 C C . GLY A 1 793 ? -25.065 -22.098 92.261 1.00 79.75 793 GLY A C 1
ATOM 6391 O O . GLY A 1 793 ? -25.284 -20.914 92.491 1.00 79.75 793 GLY A O 1
ATOM 6392 N N . PHE A 1 794 ? -24.551 -22.537 91.110 1.00 75.56 794 PHE A N 1
ATOM 6393 C CA . PHE A 1 794 ? -24.232 -21.667 89.967 1.00 75.56 794 PHE A CA 1
ATOM 6394 C C . PHE A 1 794 ? -25.279 -21.713 88.840 1.00 75.56 794 PHE A C 1
ATOM 6396 O O . PHE A 1 794 ? -25.127 -21.010 87.846 1.00 75.56 794 PHE A O 1
ATOM 6403 N N . HIS A 1 795 ? -26.339 -22.519 88.973 1.00 82.00 795 HIS A N 1
ATOM 6404 C CA . HIS A 1 795 ? -27.349 -22.685 87.926 1.00 82.00 795 HIS A CA 1
ATOM 6405 C C . HIS A 1 795 ? -28.604 -21.860 88.221 1.00 82.00 795 HIS A C 1
ATOM 6407 O O . HIS A 1 795 ? -29.181 -21.951 89.310 1.00 82.00 795 HIS A O 1
ATOM 6413 N N . ALA A 1 796 ? -29.046 -21.082 87.234 1.00 88.38 796 ALA A N 1
ATOM 6414 C CA . ALA A 1 796 ? -30.349 -20.434 87.239 1.00 88.38 796 ALA A CA 1
ATOM 6415 C C . ALA A 1 796 ? -31.417 -21.478 86.883 1.00 88.38 796 ALA A C 1
ATOM 6417 O O . ALA A 1 796 ? -31.431 -22.013 85.775 1.00 88.38 796 ALA A O 1
ATOM 6418 N N . VAL A 1 797 ? -32.297 -21.791 87.833 1.00 91.38 797 VAL A N 1
ATOM 6419 C CA . VAL A 1 797 ? -33.354 -22.798 87.674 1.00 91.38 797 VAL A CA 1
ATOM 6420 C C . VAL A 1 797 ? -34.730 -22.182 87.896 1.00 91.38 797 VAL A C 1
ATOM 6422 O O . VAL A 1 797 ? -34.861 -21.125 88.517 1.00 91.38 797 VAL A O 1
ATOM 6425 N N . ALA A 1 798 ? -35.767 -22.828 87.382 1.00 90.50 798 ALA A N 1
ATOM 6426 C CA . ALA A 1 798 ? -37.150 -22.511 87.708 1.00 90.50 798 ALA A CA 1
ATOM 6427 C C . ALA A 1 798 ? -37.917 -23.790 88.033 1.00 90.50 798 ALA A C 1
ATOM 6429 O O . ALA A 1 798 ? -37.646 -24.850 87.462 1.00 90.50 798 ALA A O 1
ATOM 6430 N N . ASP A 1 799 ? -38.871 -23.693 88.959 1.00 91.31 799 ASP A N 1
ATOM 6431 C CA . ASP A 1 799 ? -39.831 -24.770 89.174 1.00 91.31 799 ASP A CA 1
ATOM 6432 C C . ASP A 1 799 ? -40.734 -24.916 87.947 1.00 91.31 799 ASP A C 1
ATOM 6434 O O . ASP A 1 799 ? -41.153 -23.921 87.339 1.00 91.31 799 ASP A O 1
ATOM 6438 N N . VAL A 1 800 ? -41.076 -26.157 87.618 1.00 90.62 800 VAL A N 1
ATOM 6439 C CA . VAL A 1 800 ? -41.949 -26.491 86.491 1.00 90.62 800 VAL A CA 1
ATOM 6440 C C . VAL A 1 800 ? -43.062 -27.441 86.917 1.00 90.62 800 VAL A C 1
ATOM 6442 O O . VAL A 1 800 ? -42.942 -28.165 87.907 1.00 90.62 800 VAL A O 1
ATOM 6445 N N . VAL A 1 801 ? -44.155 -27.458 86.155 1.00 88.00 801 VAL A N 1
ATOM 6446 C CA . VAL A 1 801 ? -45.251 -28.420 86.344 1.00 88.00 801 VAL A CA 1
ATOM 6447 C C . VAL A 1 801 ? -45.464 -29.207 85.058 1.00 88.00 801 VAL A C 1
ATOM 6449 O O . VAL A 1 801 ? -45.733 -28.623 84.010 1.00 88.00 801 VAL A O 1
ATOM 6452 N N . THR A 1 802 ? -45.355 -30.534 85.131 1.00 83.12 802 THR A N 1
ATOM 6453 C CA . THR A 1 802 ? -45.591 -31.424 83.986 1.00 83.12 802 THR A CA 1
ATOM 6454 C C . THR A 1 802 ? -47.073 -31.455 83.606 1.00 83.12 802 THR A C 1
ATOM 6456 O O . THR A 1 802 ? -47.945 -31.522 84.477 1.00 83.12 802 THR A O 1
ATOM 6459 N N . ALA A 1 803 ? -47.372 -31.462 82.304 1.00 71.69 803 ALA A N 1
ATOM 6460 C CA . ALA A 1 803 ? -48.749 -31.414 81.788 1.00 71.69 803 ALA A CA 1
ATOM 6461 C C . ALA A 1 803 ? -49.557 -32.718 81.992 1.00 71.69 803 ALA A C 1
ATOM 6463 O O . ALA A 1 803 ? -50.743 -32.773 81.667 1.00 71.69 803 ALA A O 1
ATOM 6464 N N . ARG A 1 804 ? -48.922 -33.781 82.508 1.00 72.25 804 ARG A N 1
ATOM 6465 C CA . ARG A 1 804 ? -49.513 -35.117 82.686 1.00 72.25 804 ARG A CA 1
ATOM 6466 C C . ARG A 1 804 ? -50.534 -35.143 83.827 1.00 72.25 804 ARG A C 1
ATOM 6468 O O . ARG A 1 804 ? -50.252 -34.645 84.918 1.00 72.25 804 ARG A O 1
ATOM 6475 N N . GLY A 1 805 ? -51.680 -35.787 83.598 1.00 64.38 805 GLY A N 1
ATOM 6476 C CA . GLY A 1 805 ? -52.723 -36.013 84.604 1.00 64.38 805 GLY A CA 1
ATOM 6477 C C . GLY A 1 805 ? -52.316 -37.075 85.627 1.00 64.38 805 GLY A C 1
ATOM 6478 O O . GLY A 1 805 ? -52.683 -38.238 85.504 1.00 64.38 805 GLY A O 1
ATOM 6479 N N . GLU A 1 806 ? -51.545 -36.668 86.630 1.00 67.69 806 GLU A N 1
ATOM 6480 C CA . GLU A 1 806 ? -51.046 -37.514 87.720 1.00 67.69 806 GLU A CA 1
ATOM 6481 C C . GLU A 1 806 ? -51.594 -36.983 89.052 1.00 67.69 806 GLU A C 1
ATOM 6483 O O . GLU A 1 806 ? -51.615 -35.774 89.278 1.00 67.69 806 GLU A O 1
ATOM 6488 N N . SER A 1 807 ? -52.046 -37.864 89.947 1.00 59.69 807 SER A N 1
ATOM 6489 C CA . SER A 1 807 ? -52.646 -37.473 91.236 1.00 59.69 807 SER A CA 1
ATOM 6490 C C . SER A 1 807 ? -51.628 -37.102 92.323 1.00 59.69 807 SER A C 1
ATOM 6492 O O . SER A 1 807 ? -52.018 -36.632 93.391 1.00 59.69 807 SER A O 1
ATOM 6494 N N . VAL A 1 808 ? -50.331 -37.293 92.063 1.00 61.59 808 VAL A N 1
ATOM 6495 C CA . VAL A 1 808 ? -49.231 -36.942 92.970 1.00 61.59 808 VAL A CA 1
ATOM 6496 C C . VAL A 1 808 ? -48.395 -35.845 92.320 1.00 61.59 808 VAL A C 1
ATOM 6498 O O . VAL A 1 808 ? -47.831 -36.036 91.246 1.00 61.59 808 VAL A O 1
ATOM 6501 N N . PHE A 1 809 ? -48.309 -34.688 92.974 1.00 65.94 809 PHE A N 1
ATOM 6502 C CA . PHE A 1 809 ? -47.474 -33.578 92.526 1.00 65.94 809 PHE A CA 1
ATOM 6503 C C . PHE A 1 809 ? -46.073 -33.677 93.141 1.00 65.94 809 PHE A C 1
ATOM 6505 O O . PHE A 1 809 ? -45.916 -33.584 94.358 1.00 65.94 809 PHE A O 1
ATOM 6512 N N . VAL A 1 810 ? -45.054 -33.823 92.292 1.00 66.19 810 VAL A N 1
ATOM 6513 C CA . VAL A 1 810 ? -43.640 -33.681 92.662 1.00 66.19 810 VAL A CA 1
ATOM 6514 C C . VAL A 1 810 ? -43.121 -32.376 92.062 1.00 66.19 810 VAL A C 1
ATOM 6516 O O . VAL A 1 810 ? -43.358 -32.086 90.892 1.00 66.19 810 VAL A O 1
ATOM 6519 N N . ARG A 1 811 ? -42.425 -31.572 92.872 1.00 68.69 811 ARG A N 1
ATOM 6520 C CA . ARG A 1 811 ? -41.846 -30.293 92.446 1.00 68.69 811 ARG A CA 1
ATOM 6521 C C . ARG A 1 811 ? -40.546 -30.539 91.678 1.00 68.69 811 ARG A C 1
ATOM 6523 O O . ARG A 1 811 ? -39.499 -30.769 92.281 1.00 68.69 811 ARG A O 1
ATOM 6530 N N . GLU A 1 812 ? -40.626 -30.496 90.354 1.00 83.88 812 GLU A N 1
ATOM 6531 C CA . GLU A 1 812 ? -39.462 -30.538 89.468 1.00 83.88 812 GLU A CA 1
ATOM 6532 C C . GLU A 1 812 ? -38.873 -29.137 89.256 1.00 83.88 812 GLU A C 1
ATOM 6534 O O . GLU A 1 812 ? -39.598 -28.145 89.218 1.00 83.88 812 GLU A O 1
ATOM 6539 N N . ASN A 1 813 ? -37.551 -29.066 89.085 1.00 88.00 813 ASN A N 1
ATOM 6540 C CA . ASN A 1 813 ? -36.828 -27.862 88.672 1.00 88.00 813 ASN A CA 1
ATOM 6541 C C . ASN A 1 813 ? -36.060 -28.143 87.376 1.00 88.00 813 ASN A C 1
ATOM 6543 O O . ASN A 1 813 ? -35.532 -29.241 87.198 1.00 88.00 813 ASN A O 1
ATOM 6547 N N . ARG A 1 814 ? -36.012 -27.145 86.491 1.00 91.44 814 ARG A N 1
ATOM 6548 C CA . ARG A 1 814 ? -35.318 -27.168 85.192 1.00 91.44 814 ARG A CA 1
ATOM 6549 C C . ARG A 1 814 ? -34.383 -25.968 85.087 1.00 91.44 814 ARG A C 1
ATOM 6551 O O . ARG A 1 814 ? -34.628 -24.951 85.741 1.00 91.44 814 ARG A O 1
ATOM 6558 N N . SER A 1 815 ? -33.326 -26.072 84.288 1.00 91.75 815 SER A N 1
ATOM 6559 C CA . SER A 1 815 ? -32.493 -24.925 83.916 1.00 91.75 815 SER A CA 1
ATOM 6560 C C . SER A 1 815 ? -33.336 -23.900 83.162 1.00 91.75 815 SER A C 1
ATOM 6562 O O . SER A 1 815 ? -34.153 -24.266 82.321 1.00 91.75 815 SER A O 1
ATOM 6564 N N . GLN A 1 816 ? -33.132 -22.612 83.432 1.00 92.44 816 GLN A N 1
ATOM 6565 C CA . GLN A 1 816 ? -33.874 -21.532 82.769 1.00 92.44 816 GLN A CA 1
ATOM 6566 C C . GLN A 1 816 ? -33.609 -21.442 81.253 1.00 92.44 816 GLN A C 1
ATOM 6568 O O . GLN A 1 816 ? -34.382 -20.806 80.543 1.00 92.44 816 GLN A O 1
ATOM 6573 N N . GLU A 1 817 ? -32.559 -22.105 80.763 1.00 91.88 817 GLU A N 1
ATOM 6574 C CA . GLU A 1 817 ? -32.195 -22.218 79.342 1.00 91.88 817 GLU A CA 1
ATOM 6575 C C . GLU A 1 817 ? -32.901 -23.384 78.614 1.00 91.88 817 GLU A C 1
ATOM 6577 O O . GLU A 1 817 ? -32.785 -23.508 77.395 1.00 91.88 817 GLU A O 1
ATOM 6582 N N . GLU A 1 818 ? -33.606 -24.271 79.330 1.00 92.81 818 GLU A N 1
ATOM 6583 C CA . GLU A 1 818 ? -34.301 -25.411 78.716 1.00 92.81 818 GLU A CA 1
ATOM 6584 C C . GLU A 1 818 ? -35.555 -24.987 77.918 1.00 92.81 818 GLU A C 1
ATOM 6586 O O . GLU A 1 818 ? -36.071 -23.880 78.023 1.00 92.81 818 GLU A O 1
ATOM 6591 N N . CYS A 1 819 ? -36.069 -25.901 77.098 1.00 92.31 819 CYS A N 1
ATOM 6592 C CA . CYS A 1 819 ? -37.229 -25.707 76.227 1.00 92.31 819 CYS A CA 1
ATOM 6593 C C . CYS A 1 819 ? -38.534 -26.024 76.983 1.00 92.31 819 CYS A C 1
ATOM 6595 O O . CYS A 1 819 ? -38.846 -27.190 77.192 1.00 92.31 819 CYS A O 1
ATOM 6597 N N . GLY A 1 820 ? -39.310 -25.009 77.381 1.00 90.88 820 GLY A N 1
ATOM 6598 C CA . GLY A 1 820 ? -40.596 -25.191 78.075 1.00 90.88 820 GLY A CA 1
ATOM 6599 C C . GLY A 1 820 ? -41.751 -24.384 77.472 1.00 90.88 820 GLY A C 1
ATOM 6600 O O . GLY A 1 820 ? -41.570 -23.585 76.552 1.00 90.88 820 GLY A O 1
ATOM 6601 N N . ALA A 1 821 ? -42.963 -24.573 77.990 1.00 93.50 821 ALA A N 1
ATOM 6602 C CA . ALA A 1 821 ? -44.126 -23.764 77.620 1.00 93.50 821 ALA A CA 1
ATOM 6603 C C . ALA A 1 821 ? -44.581 -22.868 78.780 1.00 93.50 821 ALA A C 1
ATOM 6605 O O . ALA A 1 821 ? -44.235 -23.090 79.936 1.00 93.50 821 ALA A O 1
ATOM 6606 N N . VAL A 1 822 ? -45.415 -21.868 78.501 1.00 93.38 822 VAL A N 1
ATOM 6607 C CA . VAL A 1 822 ? -46.118 -21.103 79.537 1.00 93.38 822 VAL A CA 1
ATOM 6608 C C . VAL A 1 822 ? -47.584 -20.914 79.163 1.00 93.38 822 VAL A C 1
ATOM 6610 O O . VAL A 1 822 ? -47.913 -20.504 78.049 1.00 93.38 822 VAL A O 1
ATOM 6613 N N . ARG A 1 823 ? -48.473 -21.210 80.113 1.00 93.56 823 ARG A N 1
ATOM 6614 C CA . ARG A 1 823 ? -49.895 -20.866 80.058 1.00 93.56 823 ARG A CA 1
ATOM 6615 C C . ARG A 1 823 ? -50.106 -19.708 81.022 1.00 93.56 823 ARG A C 1
ATOM 6617 O O . ARG A 1 823 ? -49.918 -19.877 82.225 1.00 93.56 823 ARG A O 1
ATOM 6624 N N . ALA A 1 824 ? -50.386 -18.522 80.491 1.00 94.06 824 ALA A N 1
ATOM 6625 C CA . ALA A 1 824 ? -50.446 -17.325 81.319 1.00 94.06 824 ALA A CA 1
ATOM 6626 C C . ALA A 1 824 ? -51.740 -17.305 82.139 1.00 94.06 824 ALA A C 1
ATOM 6628 O O . ALA A 1 824 ? -52.776 -17.811 81.698 1.00 94.06 824 ALA A O 1
ATOM 6629 N N . VAL A 1 825 ? -51.669 -16.703 83.325 1.00 94.94 825 VAL A N 1
ATOM 6630 C CA . VAL A 1 825 ? -52.796 -16.584 84.255 1.00 94.94 825 VAL A CA 1
ATOM 6631 C C . VAL A 1 825 ? -53.002 -15.129 84.667 1.00 94.94 825 VAL A C 1
ATOM 6633 O O . VAL A 1 825 ? -52.045 -14.356 84.748 1.00 94.94 825 VAL A O 1
ATOM 6636 N N . ARG A 1 826 ? -54.252 -14.768 84.946 1.00 93.81 826 ARG A N 1
ATOM 6637 C CA . ARG A 1 826 ? -54.688 -13.513 85.570 1.00 93.81 826 ARG A CA 1
ATOM 6638 C C . ARG A 1 826 ? -55.812 -13.790 86.579 1.00 93.81 826 ARG A C 1
ATOM 6640 O O . ARG A 1 826 ? -56.320 -14.913 86.656 1.00 93.81 826 ARG A O 1
ATOM 6647 N N . ARG A 1 827 ? -56.162 -12.786 87.381 1.00 83.38 827 ARG A N 1
ATOM 6648 C CA . ARG A 1 827 ? -57.219 -12.852 88.404 1.00 83.38 827 ARG A CA 1
ATOM 6649 C C . ARG A 1 827 ? -58.353 -11.879 88.080 1.00 83.38 827 ARG A C 1
ATOM 6651 O O . ARG A 1 827 ? -58.083 -10.891 87.362 1.00 83.38 827 ARG A O 1
#

Secondary structure (DSSP, 8-state):
--HHHHHHHS-S--HHHHHHHHTHHHHHHHHHHHHHHHT-TTEE--SSS--SSSEEEEEESS-HHHHHHHHHHHH-S-SB-TTSPPPGGGGG-HHHHHTT---TTSEEEEEE-SS-EEEEEEEEETTEEEEEEEEEEEE-SS--HHHHHHHHHHHHHHHHHHHHHHHGGGTT--B-SS-HHHHHHHHHHTT--EEEEEEETTEEEEEEEETTEEEEEEETTEEHHHHHHHHHT-TT-EEEEE---TT------S-HHHHHHHHHHHHHHHHTTT--PPPPPP-PPPP------------------------------------STTTHHHHHHHHHHHHHHHHHHHHHHHHHHHHHTT---HHHHHHHHHHHHHH-TT-TTHHHHHHHHHHHHHHHHHHHHHHHHHHHHHSPSSTTHHHHHHHHHHHHHHH-TT-TTHHHHHHHHHHHHHHHHHHHHHHHHHHTTS-HHHHHHHHHHHHHH-TT-TTHHHHHHHHHHHHHHHHHHHHHHHHHHHHHT--HHHHHHHHHHHHHTTTSHHHHHHHHHHHHHHHHHHHHHHHHHHHHTTT-HHHHHHHHHHHHHH-TT-TTHHHHHHHHHHHHHHHHHHHHHHHHHHHHH-TTS-HHHHHHHHHHHHHHSTT-TTHHHHHHHHHHTHHHHHHHHHHHHHHHHHHHHHHHHHHHHHHHHHHHHHHHHHHHHHHHHHTT-SSEEE-SSSEEEETTT--EEESS-HHHHHSS-B-HHHHHHHHHT--GGG----BPPPHHHHHHHHSSSSPPPP-S-SEEEEEEEEEETTEEEEEEEE-S--SS---EEEETTS-BB---EE-

Organism: NCBI:txid2929485

Foldseek 3Di:
DDLVLLDVLLDDDDPVSVQCNVPVVLLVLLLVLLLVQVPPPQKDDDPPDDALALDKIKGAADAQVVVQVSVCVRQNHWCQAAQQDNDPVCCPAFVCVSVVHDDRGKTKGWADIPFWIWIWIWAQDPVGSSIIMIHTHIGGPDDDPSSRVSSSVSSVVSNVVVVVVVCVVDQWDWDFDDQPLVVLVVLLVVLDWWKKWKDAPRWTKIWGGGRSDGFKIDTDPDIELVRLLQRSLGDRITIHIGGHDPPDGRRYPDDSVVSNVSSVVVNCVVVVVPDDDDDDDDDDDDDDDDDDDDDDDDDDDDDDDDDDDDDDDDDDDDDDDPPVPPVCVPVVVVVVVVVVVLVVLVVVVVVLVVVLVVDPDLVVNLVSLVVNCVVPVPRPCVVVSVVVNVVSVLVVLVVLVVVLVVVLVPDDQDDCSLVVNVVSLVVSCVVPVPDPCVVVSVVVSVCSVVVNLVVLVVVLVVLVPPDLLSSLVSLVVSCVVCVPHPCNVVSVVVNVVSLVVVLVVLVVCVVVCVVVLHLVVSLVVLVVSLVSDPPDVSSVVSVVVSQLSVLSNLVVVLVVVCVVVVVCLVVSLVSLVVCCVVCVPRPCNVVSVVVSVVSVLQVVLVVLLVVLVVVLPDPVHDLVVSLVSLVVSCVVNVPHPSPVVSVVSNVVSPVVVVVVVVVVVVVVVVVVVVVVVVVVVVVVVVLVVQLVVQLVVLQVVQVPDPAWADPPQQWIAGNVPRKIWGSDWPCSNVVFFDFQVVQQVCQCPDCTSNDRQWDFAAPVVVCVAAADPVHRDQDPWQWAFHPAWDDDPNFTKTWIFGNHHHNDDDTDIDGSRDGGITIIMDD

Sequence (827 aa):
MDQQLVNQILTGDSDEIADLKLNIAILEGFIELARQLETLSETSKRFYEESRSLYQVTCSGRSIGDLESLLAKFFGPPVKPAGKSLPRKLRKNASVKYLGGIEKDQSLFLLPLNTGEFYGALWPWRRNKAKIEIHLGYCSDWMTDEDYRQIETLVKRSLSQSALQHMDARVGGQIRGIGLPSFLQMAELEQSSFTLRITSAGRFGQLHVTEGKLIAAETGSWTGREAAYRIVSWDDAAIEIEPADPSRADEIDQPLMHLLMESLKLKDEITSGADAPPAPPKRQRPKAGAAKPAKRLVRLERPPEPLPPRRGYKPSTYLIALLALLVILGSGTVAALHVMQQRATADRYQQLITRLERTDALEQQLALLDTYLAENPETPHADDIQSRIKIVRNRMEARDFEATQMQVSALPMGEGYEENARALYDAFLEQYPDSRFVTRIQEAMGEIKDLLDQHYYDELRRAARLDYNQRLAVYRRYLEQFPEGRYHADVNFLLRQMGEQYLEYLQTEDAQCERQRRWEPCIQRYQLFIESNEGIPLADEARSRMRALQDKADLARLRREAEDAEEDLPAAVAAYETYLVDHPDSTQKEALTADLTALRSRLEARRQWDALRQYATNPRNDVLARIRRLEDFLQKNSAARETIEARRLLSELSAQRQQALQQRQTELQRREAAARRQEEQARQAEQQRRTARMEARVAQQLAGSPRYRPNGDGTFTDGSTGLTWTLLDSQQALGRCLDYEAARQYVQNLNTGGHRDWRLPSANELAALHKQAPYFPAGDAEWYWTSQAYVRGFHAVADVVTARGESVFVRENRSQEECGAVRAVRR

InterPro domains:
  IPR011460 Lcl, C-terminal [PF07603] (714-826)
  IPR011990 Tetratricopeptide-like helical domain superfamily [G3DSA:1.25.40.10] (407-561)
  IPR025497 PatA-like, N-terminal [PF14332] (173-269)

pLDDT: mean 82.94, std 16.33, range [29.48, 97.75]